Protein AF-0000000081537688 (afdb_homodimer)

Sequence (814 aa):
MLPAPGGQWLNTFVQSVRWGPGCLERALPEALRSLGLTNPKSLIITGNSLATKSGIIKRIEGQLQSQGLYAGTFSAIDQHASVASIQKAQAELERTGANVLVAVGGGSPIDAAKAISYWIHEAEGSSVKGSTDRRTFIPIIAVPTTLSLAETTQNAGFTRDGKKQGVSHPALVPRTIIYDAELTVDTPERLWLSSGMRSVDHAIESLYRPDPSPVLRNMWLGAIRDLFHFLPLSQKSPSDLAIRQRLQLACYTSLSPEARSGALGLSHSLGHALGATYAIPHGITSCLTLAASIRLTAQLSSTGPEQLEALSDALSYIPAPYNPAPVPLGVPVGGSTTTTDEERRQRGVRVGDAVQALIAELGLATTLSEYRVPKDDLKTIASHAVGKDGPESEKYKGVLALLEGIYMLPAPGGQWLNTFVQSVRWGPGCLERALPEALRSLGLTNPKSLIITGNSLATKSGIIKRIEGQLQSQGLYAGTFSAIDQHASVASIQKAQAELERTGANVLVAVGGGSPIDAAKAISYWIHEAEGSSVKGSTDRRTFIPIIAVPTTLSLAETTQNAGFTRDGKKQGVSHPALVPRTIIYDAELTVDTPERLWLSSGMRSVDHAIESLYRPDPSPVLRNMWLGAIRDLFHFLPLSQKSPSDLAIRQRLQLACYTSLSPEARSGALGLSHSLGHALGATYAIPHGITSCLTLAASIRLTAQLSSTGPEQLEALSDALSYIPAPYNPAPVPLGVPVGGSTTTTDEERRQRGVRVGDAVQALIAELGLATTLSEYRVPKDDLKTIASHAVGKDGPESEKYKGVLALLEGIY

pLDDT: mean 93.57, std 6.85, range [61.28, 98.94]

Secondary structure (DSSP, 8-state):
-PPPP-EEEE--S--EEEE-TTTHHHHHHHHHHTT--SS--EEEEE-HHHHHH-SHHHHHHHHHHHTT-EEEEE----TT-BHHHHHHHHHHHHHHT--EEEEEESHHHHHHHHHHHHHHHHHT-TTTTT---GGGS--EEEEESSSS-GGGSSEEEEEETTEEEEEE-GGGS-SEEEE-GGGGTTS-HHHHHHHHHHHHHHHHHHHHSSS--HHHHHHHHHHHHHHHHHHHHHHHSTT-HHHHHHHHHHHHHHT------S---HHHHHHHHHHHHHT--HHHHHHHHHHHHHHHHHH-TTS-HHHHHHHHHHGGGSPTTTSSS-----PPTTS-----HHHHHHHHHHHHHHHHHHHHHTT----TGGGT--GGGHHHHHHHHHTTS-TTSHHHHHHHHHHHHT-/-PPPP-EEEE--S--EEEE-TTTHHHHHHHHHHTT--SS--EEEEE-HHHHHH-SHHHHHHHHHHHTT-EEEEE----TT-BHHHHHHHHHHHHHHT--EEEEEESHHHHHHHHHHHHHHHHHT-TTTTT---GGGS--EEEEESSSS-GGGSSEEEEEETTEEEEEE-GGGS-SEEEE-GGGGTTS-HHHHHHHHHHHHHHHHHHHHSSS--HHHHHHHHHHHHHHHHHHHHHHHSTT-HHHHHHHHHHHHHHT------S---HHHHHHHHHHHHHT--HHHHHHHHHHHHHHHHHH-TTS-HHHHHHHHHHGGGSPTTTSSS-----PPTTS-----HHHHHHHHHHHHHHHHHHHHHTT----TGGGT--GGGHHHHHHHHHTTS-TTSHHHHHHHHHHHHT-

Radius of gyration: 26.66 Å; Cα contacts (8 Å, |Δi|>4): 1671; chains: 2; bounding box: 63×75×67 Å

Nearest PDB structures (foldseek):
  3hl0-assembly1_B  TM=8.905E-01  e=1.112E-22  Agrobacterium fabrum str. C58
  3w5s-assembly1_B  TM=8.927E-01  e=2.245E-22  Rhizobium sp. MTP-10005
  3jzd-assembly1_B  TM=8.882E-01  e=1.005E-21  Cupriavidus pinatubonensis JMP134
  6scg-assembly1_B  TM=8.251E-01  e=2.029E-21  Escherichia coli K-12
  3iv7-assembly1_B  TM=8.379E-01  e=7.532E-21  Corynebacterium glutamicum

Structure (mmCIF, N/CA/C/O backbone):
data_AF-0000000081537688-model_v1
#
loop_
_entity.id
_entity.type
_entity.pdbx_description
1 polymer 'Alcohol dehydrogenase iron-type/glycerol dehydrogenase GldA domain-containing protein'
#
loop_
_atom_site.group_PDB
_atom_site.id
_atom_site.type_symbol
_atom_site.label_atom_id
_atom_site.label_alt_id
_atom_site.label_comp_id
_atom_site.label_asym_id
_atom_site.label_entity_id
_atom_site.label_seq_id
_atom_site.pdbx_PDB_ins_code
_atom_site.Cartn_x
_atom_site.Cartn_y
_atom_site.Cartn_z
_atom_site.occupancy
_atom_site.B_iso_or_equiv
_atom_site.auth_seq_id
_atom_site.auth_comp_id
_atom_site.auth_asym_id
_atom_site.auth_atom_id
_atom_site.pdbx_PDB_model_num
ATOM 1 N N . MET A 1 1 ? -20.562 13.656 -10.133 1 80.94 1 MET A N 1
ATOM 2 C CA . MET A 1 1 ? -19.516 13.188 -9.227 1 80.94 1 MET A CA 1
ATOM 3 C C . MET A 1 1 ? -19.969 11.961 -8.453 1 80.94 1 MET A C 1
ATOM 5 O O . MET A 1 1 ? -21.156 11.844 -8.102 1 80.94 1 MET A O 1
ATOM 9 N N . LEU A 1 2 ? -19.094 11.086 -8.258 1 91.31 2 LEU A N 1
ATOM 10 C CA . LEU A 1 2 ? -19.406 9.891 -7.488 1 91.31 2 LEU A CA 1
ATOM 11 C C . LEU A 1 2 ? -19.656 10.234 -6.027 1 91.31 2 LEU A C 1
ATOM 13 O O . LEU A 1 2 ? -19.125 11.219 -5.516 1 91.31 2 LEU A O 1
ATOM 17 N N . PRO A 1 3 ? -20.547 9.469 -5.414 1 93.56 3 PRO A N 1
ATOM 18 C CA . PRO A 1 3 ? -20.719 9.648 -3.971 1 93.56 3 PRO A CA 1
ATOM 19 C C . PRO A 1 3 ? -19.406 9.461 -3.201 1 93.56 3 PRO A C 1
ATOM 21 O O . PRO A 1 3 ? -18.453 8.898 -3.732 1 93.56 3 PRO A O 1
ATOM 24 N N . ALA A 1 4 ? -19.406 9.953 -2.002 1 96.19 4 ALA A N 1
ATOM 25 C CA . ALA A 1 4 ? -18.234 9.781 -1.146 1 96.19 4 ALA A CA 1
ATOM 26 C C . ALA A 1 4 ? -17.922 8.305 -0.929 1 96.19 4 ALA A C 1
ATOM 28 O O . ALA A 1 4 ? -18.828 7.492 -0.72 1 96.19 4 ALA A O 1
ATOM 29 N N . PRO A 1 5 ? -16.672 7.973 -1.004 1 95.5 5 PRO A N 1
ATOM 30 C CA . PRO A 1 5 ? -16.344 6.574 -0.729 1 95.5 5 PRO A CA 1
ATOM 31 C C . PRO A 1 5 ? -16.5 6.207 0.746 1 95.5 5 PRO A C 1
ATOM 33 O O . PRO A 1 5 ? -16.266 7.043 1.622 1 95.5 5 PRO A O 1
ATOM 36 N N . GLY A 1 6 ? -16.984 5.016 1.061 1 95.5 6 GLY A N 1
ATOM 37 C CA . GLY A 1 6 ? -17.047 4.395 2.375 1 95.5 6 GLY A CA 1
ATOM 38 C C . GLY A 1 6 ? -16.453 3 2.406 1 95.5 6 GLY A C 1
ATOM 39 O O . GLY A 1 6 ? -16.422 2.309 1.385 1 95.5 6 GLY A O 1
ATOM 40 N N . GLY A 1 7 ? -15.836 2.684 3.465 1 94.75 7 GLY A N 1
ATOM 41 C CA . GLY A 1 7 ? -15.281 1.343 3.562 1 94.75 7 GLY A CA 1
ATOM 42 C C . GLY A 1 7 ? -14.195 1.221 4.613 1 94.75 7 GLY A C 1
ATOM 43 O O . GLY A 1 7 ? -14.188 1.965 5.598 1 94.75 7 GLY A O 1
ATOM 44 N N . GLN A 1 8 ? -13.422 0.158 4.473 1 95.19 8 GLN A N 1
ATOM 45 C CA . GLN A 1 8 ? -12.328 -0.079 5.41 1 95.19 8 GLN A CA 1
ATOM 46 C C . GLN A 1 8 ? -11.203 -0.872 4.758 1 95.19 8 GLN A C 1
ATOM 48 O O . GLN A 1 8 ? -11.414 -1.542 3.744 1 95.19 8 GLN A O 1
ATOM 53 N N . TRP A 1 9 ? -10.078 -0.669 5.176 1 94.44 9 TRP A N 1
ATOM 54 C CA . TRP A 1 9 ? -8.906 -1.492 4.918 1 94.44 9 TRP A CA 1
ATOM 55 C C . TRP A 1 9 ? -8.438 -2.195 6.188 1 94.44 9 TRP A C 1
ATOM 57 O O . TRP A 1 9 ? -8.336 -1.571 7.246 1 94.44 9 TRP A O 1
ATOM 67 N N . LEU A 1 10 ? -8.227 -3.492 6.145 1 93.56 10 LEU A N 1
ATOM 68 C CA . LEU A 1 10 ? -7.758 -4.285 7.273 1 93.56 10 LEU A CA 1
ATOM 69 C C . LEU A 1 10 ? -6.344 -4.801 7.027 1 93.56 10 LEU A C 1
ATOM 71 O O . LEU A 1 10 ? -6.051 -5.328 5.953 1 93.56 10 LEU A O 1
ATOM 75 N N . ASN A 1 11 ? -5.52 -4.629 7.988 1 93.12 11 ASN A N 1
ATOM 76 C CA . ASN A 1 11 ? -4.133 -5.07 7.883 1 93.12 11 ASN A CA 1
ATOM 77 C C . ASN A 1 11 ? -4.016 -6.586 8.031 1 93.12 11 ASN A C 1
ATOM 79 O O . ASN A 1 11 ? -4.941 -7.242 8.508 1 93.12 11 ASN A O 1
ATOM 83 N N . THR A 1 12 ? -2.889 -7.133 7.539 1 93 12 THR A N 1
ATOM 84 C CA . THR A 1 12 ? -2.545 -8.539 7.715 1 93 12 THR A CA 1
ATOM 85 C C . THR A 1 12 ? -1.448 -8.703 8.766 1 93 12 THR A C 1
ATOM 87 O O . THR A 1 12 ? -1.005 -7.719 9.367 1 93 12 THR A O 1
ATOM 90 N N . PHE A 1 13 ? -1.016 -9.977 8.953 1 91.81 13 PHE A N 1
ATOM 91 C CA . PHE A 1 13 ? -0.011 -10.258 9.977 1 91.81 13 PHE A CA 1
ATOM 92 C C . PHE A 1 13 ? 1.383 -10.312 9.359 1 91.81 13 PHE A C 1
ATOM 94 O O . PHE A 1 13 ? 2.334 -10.758 10.008 1 91.81 13 PHE A O 1
ATOM 101 N N . VAL A 1 14 ? 1.444 -9.891 8.062 1 94.94 14 VAL A N 1
ATOM 102 C CA . VAL A 1 14 ? 2.775 -9.781 7.473 1 94.94 14 VAL A CA 1
ATOM 103 C C . VAL A 1 14 ? 3.625 -8.812 8.297 1 94.94 14 VAL A C 1
ATOM 105 O O . VAL A 1 14 ? 3.154 -7.734 8.68 1 94.94 14 VAL A O 1
ATOM 108 N N . GLN A 1 15 ? 4.844 -9.227 8.562 1 94.06 15 GLN A N 1
ATOM 109 C CA . GLN A 1 15 ? 5.742 -8.391 9.352 1 94.06 15 GLN A CA 1
ATOM 110 C C . GLN A 1 15 ? 6.723 -7.641 8.461 1 94.06 15 GLN A C 1
ATOM 112 O O . GLN A 1 15 ? 7.066 -6.488 8.734 1 94.06 15 GLN A O 1
ATOM 117 N N . SER A 1 16 ? 7.137 -8.375 7.398 1 95.44 16 SER A N 1
ATOM 118 C CA . SER A 1 16 ? 8.117 -7.734 6.531 1 95.44 16 SER A CA 1
ATOM 119 C C . SER A 1 16 ? 8.102 -8.352 5.133 1 95.44 16 SER A C 1
ATOM 121 O O . SER A 1 16 ? 7.672 -9.492 4.957 1 95.44 16 SER A O 1
ATOM 123 N N . VAL A 1 17 ? 8.461 -7.582 4.172 1 96.88 17 VAL A N 1
ATOM 124 C CA . VAL A 1 17 ? 8.797 -7.992 2.811 1 96.88 17 VAL A CA 1
ATOM 125 C C . VAL A 1 17 ? 10.234 -7.586 2.484 1 96.88 17 VAL A C 1
ATOM 127 O O . VAL A 1 17 ? 10.609 -6.426 2.666 1 96.88 17 VAL A O 1
ATOM 130 N N . ARG A 1 18 ? 11.031 -8.57 2.047 1 97.56 18 ARG A N 1
ATOM 131 C CA . ARG A 1 18 ? 12.43 -8.336 1.718 1 97.56 18 ARG A CA 1
ATOM 132 C C . ARG A 1 18 ? 12.719 -8.711 0.268 1 97.56 18 ARG A C 1
ATOM 134 O O . ARG A 1 18 ? 12.125 -9.648 -0.268 1 97.56 18 ARG A O 1
ATOM 141 N N . TRP A 1 19 ? 13.648 -7.977 -0.333 1 98.06 19 TRP A N 1
ATOM 142 C CA . TRP A 1 19 ? 13.891 -8.273 -1.741 1 98.06 19 TRP A CA 1
ATOM 143 C C . TRP A 1 19 ? 15.328 -7.949 -2.127 1 98.06 19 TRP A C 1
ATOM 145 O O . TRP A 1 19 ? 15.984 -7.129 -1.479 1 98.06 19 TRP A O 1
ATOM 155 N N . GLY A 1 20 ? 15.789 -8.562 -3.164 1 98.12 20 GLY A N 1
ATOM 156 C CA . GLY A 1 20 ? 17.094 -8.367 -3.785 1 98.12 20 GLY A CA 1
ATOM 157 C C . GLY A 1 20 ? 17.734 -9.656 -4.254 1 98.12 20 GLY A C 1
ATOM 158 O O . GLY A 1 20 ? 17.609 -10.695 -3.59 1 98.12 20 GLY A O 1
ATOM 159 N N . PRO A 1 21 ? 18.406 -9.586 -5.422 1 97.31 21 PRO A N 1
ATOM 160 C CA . PRO A 1 21 ? 19.125 -10.805 -5.82 1 97.31 21 PRO A CA 1
ATOM 161 C C . PRO A 1 21 ? 20.141 -11.258 -4.777 1 97.31 21 PRO A C 1
ATOM 163 O O . PRO A 1 21 ? 20.984 -10.461 -4.348 1 97.31 21 PRO A O 1
ATOM 166 N N . GLY A 1 22 ? 19.969 -12.461 -4.324 1 94.62 22 GLY A N 1
ATOM 167 C CA . GLY A 1 22 ? 20.922 -13.031 -3.383 1 94.62 22 GLY A CA 1
ATOM 168 C C . GLY A 1 22 ? 20.625 -12.68 -1.939 1 94.62 22 GLY A C 1
ATOM 169 O O . GLY A 1 22 ? 21.359 -13.07 -1.029 1 94.62 22 GLY A O 1
ATOM 170 N N . CYS A 1 23 ? 19.484 -12.078 -1.703 1 96.56 23 CYS A N 1
ATOM 171 C CA . CYS A 1 23 ? 19.234 -11.555 -0.368 1 96.56 23 CYS A CA 1
ATOM 172 C C . CYS A 1 23 ? 18.797 -12.656 0.584 1 96.56 23 CYS A C 1
ATOM 174 O O . CYS A 1 23 ? 18.797 -12.477 1.803 1 96.56 23 CYS A O 1
ATOM 176 N N . LEU A 1 24 ? 18.453 -13.812 0.106 1 95.75 24 LEU A N 1
ATOM 177 C CA . LEU A 1 24 ? 17.891 -14.883 0.927 1 95.75 24 LEU A CA 1
ATOM 178 C C . LEU A 1 24 ? 18.859 -15.258 2.051 1 95.75 24 LEU A C 1
ATOM 180 O O . LEU A 1 24 ? 18.438 -15.477 3.188 1 95.75 24 LEU A O 1
ATOM 184 N N . GLU A 1 25 ? 20.109 -15.32 1.788 1 92.38 25 GLU A N 1
ATOM 185 C CA . GLU A 1 25 ? 21.125 -15.766 2.732 1 92.38 25 GLU A CA 1
ATOM 186 C C . GLU A 1 25 ? 21.125 -14.898 3.988 1 92.38 25 GLU A C 1
ATOM 188 O O . GLU A 1 25 ? 21.344 -15.398 5.094 1 92.38 25 GLU A O 1
ATOM 193 N N . ARG A 1 26 ? 20.875 -13.703 3.826 1 94.5 26 ARG A N 1
ATOM 194 C CA . ARG A 1 26 ? 20.875 -12.789 4.965 1 94.5 26 ARG A CA 1
ATOM 195 C C . ARG A 1 26 ? 19.453 -12.602 5.508 1 94.5 26 ARG A C 1
ATOM 197 O O . ARG A 1 26 ? 19.25 -12.586 6.723 1 94.5 26 ARG A O 1
ATOM 204 N N . ALA A 1 27 ? 18.531 -12.508 4.625 1 97 27 ALA A N 1
ATOM 205 C CA . ALA A 1 27 ? 17.172 -12.148 4.98 1 97 27 ALA A CA 1
ATOM 206 C C . ALA A 1 27 ? 16.484 -13.266 5.762 1 97 27 ALA A C 1
ATOM 208 O O . ALA A 1 27 ? 15.703 -13.008 6.676 1 97 27 ALA A O 1
ATOM 209 N N . LEU A 1 28 ? 16.781 -14.5 5.426 1 97.62 28 LEU A N 1
ATOM 210 C CA . LEU A 1 28 ? 16.047 -15.617 6.016 1 97.62 28 LEU A CA 1
ATOM 211 C C . LEU A 1 28 ? 16.406 -15.773 7.492 1 97.62 28 LEU A C 1
ATOM 213 O O . LEU A 1 28 ? 15.516 -15.789 8.352 1 97.62 28 LEU A O 1
ATOM 217 N N . PRO A 1 29 ? 17.719 -15.836 7.887 1 97 29 PRO A N 1
ATOM 218 C CA . PRO A 1 29 ? 18.031 -15.898 9.312 1 97 29 PRO A CA 1
ATOM 219 C C . PRO A 1 29 ? 17.484 -14.711 10.094 1 97 29 PRO A C 1
ATOM 221 O O . PRO A 1 29 ? 16.984 -14.875 11.219 1 97 29 PRO A O 1
ATOM 224 N N . GLU A 1 30 ? 17.547 -13.57 9.5 1 96.38 30 GLU A N 1
ATOM 225 C CA . GLU A 1 30 ? 17.031 -12.383 10.164 1 96.38 30 GLU A CA 1
ATOM 226 C C . GLU A 1 30 ? 15.523 -12.492 10.391 1 96.38 30 GLU A C 1
ATOM 228 O O . GLU A 1 30 ? 15.023 -12.133 11.453 1 96.38 30 GLU A O 1
ATOM 233 N N . ALA A 1 31 ? 14.812 -12.961 9.391 1 97.25 31 ALA A N 1
ATOM 234 C CA . ALA A 1 31 ? 13.367 -13.148 9.492 1 97.25 31 ALA A CA 1
ATOM 235 C C . ALA A 1 31 ? 13.023 -14.156 10.586 1 97.25 31 ALA A C 1
ATOM 237 O O . ALA A 1 31 ? 12.102 -13.93 11.383 1 97.25 31 ALA A O 1
ATOM 238 N N . LEU A 1 32 ? 13.789 -15.227 10.656 1 97.75 32 LEU A N 1
ATOM 239 C CA . LEU A 1 32 ? 13.562 -16.266 11.656 1 97.75 32 LEU A CA 1
ATOM 240 C C . LEU A 1 32 ? 13.742 -15.703 13.07 1 97.75 32 LEU A C 1
ATOM 242 O O . LEU A 1 32 ? 12.922 -15.969 13.953 1 97.75 32 LEU A O 1
ATOM 246 N N . ARG A 1 33 ? 14.664 -14.891 13.258 1 95.38 33 ARG A N 1
ATOM 247 C CA . ARG A 1 33 ? 14.969 -14.336 14.57 1 95.38 33 ARG A CA 1
ATOM 248 C C . ARG A 1 33 ? 13.938 -13.273 14.961 1 95.38 33 ARG A C 1
ATOM 250 O O . ARG A 1 33 ? 13.766 -12.977 16.156 1 95.38 33 ARG A O 1
ATOM 257 N N . SER A 1 34 ? 13.25 -12.75 14 1 92.56 34 SER A N 1
ATOM 258 C CA . SER A 1 34 ? 12.312 -11.664 14.25 1 92.56 34 SER A CA 1
ATOM 259 C C . SER A 1 34 ? 10.914 -12.203 14.547 1 92.56 34 SER A C 1
ATOM 261 O O . SER A 1 34 ? 9.992 -11.43 14.812 1 92.56 34 SER A O 1
ATOM 263 N N . LEU A 1 35 ? 10.719 -13.492 14.586 1 94.69 35 LEU A N 1
ATOM 264 C CA . LEU A 1 35 ? 9.398 -14.086 14.75 1 94.69 35 LEU A CA 1
ATOM 265 C C . LEU A 1 35 ? 8.969 -14.039 16.219 1 94.69 35 LEU A C 1
ATOM 267 O O . LEU A 1 35 ? 7.793 -14.258 16.516 1 94.69 35 LEU A O 1
ATOM 271 N N . GLY A 1 36 ? 9.867 -13.781 17.141 1 87.94 36 GLY A N 1
ATOM 272 C CA . GLY A 1 36 ? 9.547 -13.742 18.562 1 87.94 36 GLY A CA 1
ATOM 273 C C . GLY A 1 36 ? 9.531 -15.109 19.219 1 87.94 36 GLY A C 1
ATOM 274 O O . GLY A 1 36 ? 8.93 -15.297 20.266 1 87.94 36 GLY A O 1
ATOM 275 N N . LEU A 1 37 ? 10.133 -16.078 18.547 1 93.06 37 LEU A N 1
ATOM 276 C CA . LEU A 1 37 ? 10.242 -17.422 19.094 1 93.06 37 LEU A CA 1
ATOM 277 C C . LEU A 1 37 ? 11.555 -17.609 19.859 1 93.06 37 LEU A C 1
ATOM 279 O O . LEU A 1 37 ? 12.586 -17.047 19.453 1 93.06 37 LEU A O 1
ATOM 283 N N . THR A 1 38 ? 11.578 -18.281 20.922 1 91.38 38 THR A N 1
ATOM 284 C CA . THR A 1 38 ? 12.766 -18.516 21.734 1 91.38 38 THR A CA 1
ATOM 285 C C . THR A 1 38 ? 13.789 -19.359 20.984 1 91.38 38 THR A C 1
ATOM 287 O O . THR A 1 38 ? 14.984 -19.078 21.016 1 91.38 38 THR A O 1
ATOM 290 N N . ASN A 1 39 ? 13.414 -20.406 20.281 1 94.25 39 ASN A N 1
ATOM 291 C CA . ASN A 1 39 ? 14.281 -21.328 19.547 1 94.25 39 ASN A CA 1
ATOM 292 C C . ASN A 1 39 ? 13.68 -21.688 18.188 1 94.25 39 ASN A C 1
ATOM 294 O O . ASN A 1 39 ? 13.266 -22.828 17.984 1 94.25 39 ASN A O 1
ATOM 298 N N . PRO A 1 40 ? 13.805 -20.719 17.328 1 97.25 40 PRO A N 1
ATOM 299 C CA . PRO A 1 40 ? 13.227 -21.016 16.016 1 97.25 40 PRO A CA 1
ATOM 300 C C . PRO A 1 40 ? 13.977 -22.109 15.281 1 97.25 40 PRO A C 1
ATOM 302 O O . PRO A 1 40 ? 15.203 -22.062 15.164 1 97.25 40 PRO A O 1
ATOM 305 N N . LYS A 1 41 ? 13.289 -23.109 14.859 1 97.56 41 LYS A N 1
ATOM 306 C CA . LYS A 1 41 ? 13.758 -24.219 14.023 1 97.56 41 LYS A CA 1
ATOM 307 C C . LYS A 1 41 ? 12.883 -24.375 12.781 1 97.56 41 LYS A C 1
ATOM 309 O O . LYS A 1 41 ? 11.695 -24.688 12.883 1 97.56 41 LYS A O 1
ATOM 314 N N . SER A 1 42 ? 13.523 -24.266 11.633 1 98.38 42 SER A N 1
ATOM 315 C CA . SER A 1 42 ? 12.734 -24.156 10.406 1 98.38 42 SER A CA 1
ATOM 316 C C . SER A 1 42 ? 12.711 -25.484 9.656 1 98.38 42 SER A C 1
ATOM 318 O O . SER A 1 42 ? 13.727 -26.172 9.57 1 98.38 42 SER A O 1
ATOM 320 N N . LEU A 1 43 ? 11.578 -25.859 9.234 1 98.31 43 LEU A N 1
ATOM 321 C CA . LEU A 1 43 ? 11.43 -26.859 8.195 1 98.31 43 LEU A CA 1
ATOM 322 C C . LEU A 1 43 ? 11.25 -26.219 6.828 1 98.31 43 LEU A C 1
ATOM 324 O O . LEU A 1 43 ? 10.281 -25.484 6.605 1 98.31 43 LEU A O 1
ATOM 328 N N . ILE A 1 44 ? 12.172 -26.5 5.93 1 97.38 44 ILE A N 1
ATOM 329 C CA . ILE A 1 44 ? 12.055 -26.016 4.555 1 97.38 44 ILE A CA 1
ATOM 330 C C . ILE A 1 44 ? 11.125 -26.938 3.764 1 97.38 44 ILE A C 1
ATOM 332 O O . ILE A 1 44 ? 11.305 -28.156 3.758 1 97.38 44 ILE A O 1
ATOM 336 N N . ILE A 1 45 ? 10.125 -26.312 3.248 1 96.69 45 ILE A N 1
ATOM 337 C CA . ILE A 1 45 ? 9.188 -27.016 2.377 1 96.69 45 ILE A CA 1
ATOM 338 C C . ILE A 1 45 ? 9.352 -26.531 0.939 1 96.69 45 ILE A C 1
ATOM 340 O O . ILE A 1 45 ? 9.266 -25.344 0.669 1 96.69 45 ILE A O 1
ATOM 344 N N . THR A 1 46 ? 9.633 -27.484 -0.014 1 94.19 46 THR A N 1
ATOM 345 C CA . THR A 1 46 ? 9.867 -27.109 -1.405 1 94.19 46 THR A CA 1
ATOM 346 C C . THR A 1 46 ? 9.508 -28.266 -2.34 1 94.19 46 THR A C 1
ATOM 348 O O . THR A 1 46 ? 9.07 -29.328 -1.887 1 94.19 46 THR A O 1
ATOM 351 N N . GLY A 1 47 ? 9.531 -27.953 -3.609 1 87.94 47 GLY A N 1
ATOM 352 C CA . GLY A 1 47 ? 9.352 -29 -4.602 1 87.94 47 GLY A CA 1
ATOM 353 C C . GLY A 1 47 ? 10.648 -29.719 -4.969 1 87.94 47 GLY A C 1
ATOM 354 O O . GLY A 1 47 ? 11.734 -29.219 -4.656 1 87.94 47 GLY A O 1
ATOM 355 N N . ASN A 1 48 ? 10.492 -30.828 -5.668 1 83.06 48 ASN A N 1
ATOM 356 C CA . ASN A 1 48 ? 11.633 -31.656 -6.023 1 83.06 48 ASN A CA 1
ATOM 357 C C . ASN A 1 48 ? 12.57 -30.953 -6.996 1 83.06 48 ASN A C 1
ATOM 359 O O . ASN A 1 48 ? 13.789 -31.031 -6.859 1 83.06 48 ASN A O 1
ATOM 363 N N . SER A 1 49 ? 12.039 -30.266 -7.898 1 78.5 49 SER A N 1
ATOM 364 C CA . SER A 1 49 ? 12.844 -29.609 -8.93 1 78.5 49 SER A CA 1
ATOM 365 C C . SER A 1 49 ? 13.781 -28.578 -8.328 1 78.5 49 SER A C 1
ATOM 367 O O . SER A 1 49 ? 14.977 -28.547 -8.641 1 78.5 49 SER A O 1
ATOM 369 N N . LEU A 1 50 ? 13.305 -27.797 -7.465 1 80.81 50 LEU A N 1
ATOM 370 C CA . LEU A 1 50 ? 14.117 -26.75 -6.844 1 80.81 50 LEU A CA 1
ATOM 371 C C . LEU A 1 50 ? 15.195 -27.344 -5.953 1 80.81 50 LEU A C 1
ATOM 373 O O . LEU A 1 50 ? 16.312 -26.844 -5.898 1 80.81 50 LEU A O 1
ATOM 377 N N . ALA A 1 51 ? 14.883 -28.406 -5.32 1 80.38 51 ALA A N 1
ATOM 378 C CA . ALA A 1 51 ? 15.82 -29.062 -4.406 1 80.38 51 ALA A CA 1
ATOM 379 C C . ALA A 1 51 ? 16.969 -29.703 -5.168 1 80.38 51 ALA A C 1
ATOM 381 O O . ALA A 1 51 ? 18.094 -29.766 -4.672 1 80.38 51 ALA A O 1
ATOM 382 N N . THR A 1 52 ? 16.703 -30.109 -6.344 1 79.56 52 THR A N 1
ATOM 383 C CA . THR A 1 52 ? 17.719 -30.891 -7.059 1 79.56 52 THR A CA 1
ATOM 384 C C . THR A 1 52 ? 18.422 -30.031 -8.102 1 79.56 52 THR A C 1
ATOM 386 O O . THR A 1 52 ? 19.578 -30.297 -8.445 1 79.56 52 THR A O 1
ATOM 389 N N . LYS A 1 53 ? 17.75 -29.062 -8.578 1 71.06 53 LYS A N 1
ATOM 390 C CA . LYS A 1 53 ? 18.312 -28.297 -9.695 1 71.06 53 LYS A CA 1
ATOM 391 C C . LYS A 1 53 ? 19.078 -27.062 -9.203 1 71.06 53 LYS A C 1
ATOM 393 O O . LYS A 1 53 ? 19.938 -26.547 -9.914 1 71.06 53 LYS A O 1
ATOM 398 N N . SER A 1 54 ? 18.656 -26.672 -8.062 1 68.5 54 SER A N 1
ATOM 399 C CA . SER A 1 54 ? 19.266 -25.438 -7.59 1 68.5 54 SER A CA 1
ATOM 400 C C . SER A 1 54 ? 20.172 -25.703 -6.387 1 68.5 54 SER A C 1
ATOM 402 O O . SER A 1 54 ? 19.875 -26.562 -5.562 1 68.5 54 SER A O 1
ATOM 404 N N . GLY A 1 55 ? 21.5 -25.391 -6.504 1 79.75 55 GLY A N 1
ATOM 405 C CA . GLY A 1 55 ? 22.375 -25.453 -5.355 1 79.75 55 GLY A CA 1
ATOM 406 C C . GLY A 1 55 ? 21.984 -24.516 -4.238 1 79.75 55 GLY A C 1
ATOM 407 O O . GLY A 1 55 ? 22.578 -24.547 -3.152 1 79.75 55 GLY A O 1
ATOM 408 N N . ILE A 1 56 ? 20.812 -23.906 -4.473 1 80.56 56 ILE A N 1
ATOM 409 C CA . ILE A 1 56 ? 20.469 -22.828 -3.551 1 80.56 56 ILE A CA 1
ATOM 410 C C . ILE A 1 56 ? 19.875 -23.422 -2.271 1 80.56 56 ILE A C 1
ATOM 412 O O . ILE A 1 56 ? 20.141 -22.922 -1.174 1 80.56 56 ILE A O 1
ATOM 416 N N . ILE A 1 57 ? 19.031 -24.484 -2.342 1 87.81 57 ILE A N 1
ATOM 417 C CA . ILE A 1 57 ? 18.438 -25.094 -1.158 1 87.81 57 ILE A CA 1
ATOM 418 C C . ILE A 1 57 ? 19.531 -25.625 -0.239 1 87.81 57 ILE A C 1
ATOM 420 O O . ILE A 1 57 ? 19.484 -25.406 0.975 1 87.81 57 ILE A O 1
ATOM 424 N N . LYS A 1 58 ? 20.516 -26.188 -0.873 1 88.56 58 LYS A N 1
ATOM 425 C CA . LYS A 1 58 ? 21.625 -26.719 -0.091 1 88.56 58 LYS A CA 1
ATOM 426 C C . LYS A 1 58 ? 22.391 -25.609 0.608 1 88.56 58 LYS A C 1
ATOM 428 O O . LYS A 1 58 ? 22.812 -25.75 1.758 1 88.56 58 LYS A O 1
ATOM 433 N N . ARG A 1 59 ? 22.531 -24.609 -0.105 1 87.12 59 ARG A N 1
ATOM 434 C CA . ARG A 1 59 ? 23.219 -23.469 0.466 1 87.12 59 ARG A CA 1
ATOM 435 C C . ARG A 1 59 ? 22.453 -22.891 1.649 1 87.12 59 ARG A C 1
ATOM 437 O O . ARG A 1 59 ? 23.031 -22.562 2.682 1 87.12 59 ARG A O 1
ATOM 444 N N . ILE A 1 60 ? 21.219 -22.828 1.551 1 89.25 60 ILE A N 1
ATOM 445 C CA . ILE A 1 60 ? 20.344 -22.297 2.6 1 89.25 60 ILE A CA 1
ATOM 446 C C . ILE A 1 60 ? 20.359 -23.234 3.803 1 89.25 60 ILE A C 1
ATOM 448 O O . ILE A 1 60 ? 20.422 -22.781 4.949 1 89.25 60 ILE A O 1
ATOM 452 N N . GLU A 1 61 ? 20.344 -24.5 3.486 1 93.31 61 GLU A N 1
ATOM 453 C CA . GLU A 1 61 ? 20.422 -25.5 4.547 1 93.31 61 GLU A CA 1
ATOM 454 C C . GLU A 1 61 ? 21.688 -25.312 5.379 1 93.31 61 GLU A C 1
ATOM 456 O O . GLU A 1 61 ? 21.625 -25.297 6.609 1 93.31 61 GLU A O 1
ATOM 461 N N . GLY A 1 62 ? 22.75 -25.203 4.652 1 92.81 62 GLY A N 1
ATOM 462 C CA . GLY A 1 62 ? 24.031 -25.062 5.328 1 92.81 62 GLY A CA 1
ATOM 463 C C . GLY A 1 62 ? 24.109 -23.812 6.195 1 92.81 62 GLY A C 1
ATOM 464 O O . GLY A 1 62 ? 24.578 -23.875 7.332 1 92.81 62 GLY A O 1
ATOM 465 N N . GLN A 1 63 ? 23.625 -22.797 5.715 1 91.81 63 GLN A N 1
ATOM 466 C CA . GLN A 1 63 ? 23.625 -21.516 6.43 1 91.81 63 GLN A CA 1
ATOM 467 C C . GLN A 1 63 ? 22.75 -21.578 7.672 1 91.81 63 GLN A C 1
ATOM 469 O O . GLN A 1 63 ? 23.156 -21.125 8.75 1 91.81 63 GLN A O 1
ATOM 474 N N . LEU A 1 64 ? 21.578 -22.109 7.543 1 96.25 64 LEU A N 1
ATOM 475 C CA . LEU A 1 64 ? 20.656 -22.219 8.664 1 96.25 64 LEU A CA 1
ATOM 476 C C . LEU A 1 64 ? 21.188 -23.188 9.719 1 96.25 64 LEU A C 1
ATOM 478 O O . LEU A 1 64 ? 21.031 -22.953 10.922 1 96.25 64 LEU A O 1
ATOM 482 N N . GLN A 1 65 ? 21.812 -24.219 9.203 1 96 65 GLN A N 1
ATOM 483 C CA . GLN A 1 65 ? 22.391 -25.203 10.109 1 96 65 GLN A CA 1
ATOM 484 C C . GLN A 1 65 ? 23.484 -24.578 10.984 1 96 65 GLN A C 1
ATOM 486 O O . GLN A 1 65 ? 23.516 -24.797 12.195 1 96 65 GLN A O 1
ATOM 491 N N . SER A 1 66 ? 24.281 -23.812 10.414 1 95.62 66 SER A N 1
ATOM 492 C CA . SER A 1 66 ? 25.406 -23.188 11.125 1 95.62 66 SER A CA 1
ATOM 493 C C . SER A 1 66 ? 24.906 -22.188 12.172 1 95.62 66 SER A C 1
ATOM 495 O O . SER A 1 66 ? 25.625 -21.875 13.125 1 95.62 66 SER A O 1
ATOM 497 N N . GLN A 1 67 ? 23.719 -21.797 12.055 1 95.94 67 GLN A N 1
ATOM 498 C CA . GLN A 1 67 ? 23.188 -20.797 12.969 1 95.94 67 GLN A CA 1
ATOM 499 C C . GLN A 1 67 ? 22.172 -21.406 13.93 1 95.94 67 GLN A C 1
ATOM 501 O O . GLN A 1 67 ? 21.531 -20.688 14.695 1 95.94 67 GLN A O 1
ATOM 506 N N . GLY A 1 68 ? 21.969 -22.688 13.797 1 96.75 68 GLY A N 1
ATOM 507 C CA . GLY A 1 68 ? 21.047 -23.391 14.695 1 96.75 68 GLY A CA 1
ATOM 508 C C . GLY A 1 68 ? 19.594 -23.141 14.367 1 96.75 68 GLY A C 1
ATOM 509 O O . GLY A 1 68 ? 18.734 -23.234 15.242 1 96.75 68 GLY A O 1
ATOM 510 N N . LEU A 1 69 ? 19.266 -22.812 13.117 1 98.12 69 LEU A N 1
ATOM 511 C CA . LEU A 1 69 ? 17.922 -22.422 12.711 1 98.12 69 LEU A CA 1
ATOM 512 C C . LEU A 1 69 ? 17.297 -23.469 11.797 1 98.12 69 LEU A C 1
ATOM 514 O O . LEU A 1 69 ? 16.203 -23.266 11.266 1 98.12 69 LEU A O 1
ATOM 518 N N . TYR A 1 70 ? 18.047 -24.625 11.625 1 97.62 70 TYR A N 1
ATOM 519 C CA . TYR A 1 70 ? 17.656 -25.656 10.664 1 97.62 70 TYR A CA 1
ATOM 520 C C . TYR A 1 70 ? 17.125 -26.891 11.367 1 97.62 70 TYR A C 1
ATOM 522 O O . TYR A 1 70 ? 17.75 -27.391 12.312 1 97.62 70 TYR A O 1
ATOM 530 N N . ALA A 1 71 ? 15.969 -27.344 10.875 1 97.69 71 ALA A N 1
ATOM 531 C CA . ALA A 1 71 ? 15.43 -28.594 11.414 1 97.69 71 ALA A CA 1
ATOM 532 C C . ALA A 1 71 ? 15.391 -29.672 10.336 1 97.69 71 ALA A C 1
ATOM 534 O O . ALA A 1 71 ? 15.516 -30.859 10.641 1 97.69 71 ALA A O 1
ATOM 535 N N . GLY A 1 72 ? 15.141 -29.312 9.109 1 96.81 72 GLY A N 1
ATOM 536 C CA . GLY A 1 72 ? 15.047 -30.281 8.023 1 96.81 72 GLY A CA 1
ATOM 537 C C . GLY A 1 72 ? 14.508 -29.688 6.738 1 96.81 72 GLY A C 1
ATOM 538 O O . GLY A 1 72 ? 14.242 -28.484 6.672 1 96.81 72 GLY A O 1
ATOM 539 N N . THR A 1 73 ? 14.531 -30.516 5.719 1 96.19 73 THR A N 1
ATOM 540 C CA . THR A 1 73 ? 13.977 -30.141 4.422 1 96.19 73 THR A CA 1
ATOM 541 C C . THR A 1 73 ? 13.062 -31.25 3.889 1 96.19 73 THR A C 1
ATOM 543 O O . THR A 1 73 ? 13.414 -32.438 3.918 1 96.19 73 THR A O 1
ATOM 546 N N . PHE A 1 74 ? 11.859 -30.812 3.562 1 96.62 74 PHE A N 1
ATOM 547 C CA . PHE A 1 74 ? 10.938 -31.672 2.834 1 96.62 74 PHE A CA 1
ATOM 548 C C . PHE A 1 74 ? 10.789 -31.219 1.39 1 96.62 74 PHE A C 1
ATOM 550 O O . PHE A 1 74 ? 10.25 -30.141 1.13 1 96.62 74 PHE A O 1
ATOM 557 N N . SER A 1 75 ? 11.141 -32 0.405 1 93.88 75 SER A N 1
ATOM 558 C CA . SER A 1 75 ? 11.234 -31.562 -0.981 1 93.88 75 SER A CA 1
ATOM 559 C C . SER A 1 75 ? 10.305 -32.375 -1.888 1 93.88 75 SER A C 1
ATOM 561 O O . SER A 1 75 ? 10.578 -32.531 -3.08 1 93.88 75 SER A O 1
ATOM 563 N N . ALA A 1 76 ? 9.227 -32.812 -1.355 1 91.81 76 ALA A N 1
ATOM 564 C CA . ALA A 1 76 ? 8.398 -33.75 -2.139 1 91.81 76 ALA A CA 1
ATOM 565 C C . ALA A 1 76 ? 6.973 -33.219 -2.264 1 91.81 76 ALA A C 1
ATOM 567 O O . ALA A 1 76 ? 6.023 -34 -2.389 1 91.81 76 ALA A O 1
ATOM 568 N N . ILE A 1 77 ? 6.84 -31.953 -2.062 1 89.88 77 ILE A N 1
ATOM 569 C CA . ILE A 1 77 ? 5.52 -31.391 -2.332 1 89.88 77 ILE A CA 1
ATOM 570 C C . ILE A 1 77 ? 5.211 -31.484 -3.824 1 89.88 77 ILE A C 1
ATOM 572 O O . ILE A 1 77 ? 6 -31.031 -4.66 1 89.88 77 ILE A O 1
ATOM 576 N N . ASP A 1 78 ? 4.168 -32.125 -4.16 1 83.56 78 ASP A N 1
ATOM 577 C CA . ASP A 1 78 ? 3.826 -32.312 -5.566 1 83.56 78 ASP A CA 1
ATOM 578 C C . ASP A 1 78 ? 3.059 -31.109 -6.117 1 83.56 78 ASP A C 1
ATOM 580 O O . ASP A 1 78 ? 2.682 -30.203 -5.363 1 83.56 78 ASP A O 1
ATOM 584 N N . GLN A 1 79 ? 2.832 -31.266 -7.434 1 75.44 79 GLN A N 1
ATOM 585 C CA . GLN A 1 79 ? 2.062 -30.219 -8.094 1 75.44 79 GLN A CA 1
ATOM 586 C C . GLN A 1 79 ? 0.63 -30.172 -7.566 1 75.44 79 GLN A C 1
ATOM 588 O O . GLN A 1 79 ? 0.024 -31.219 -7.316 1 75.44 79 GLN A O 1
ATOM 593 N N . HIS A 1 80 ? 0.049 -29.156 -7.195 1 75.5 80 HIS A N 1
ATOM 594 C CA . HIS A 1 80 ? -1.311 -28.891 -6.738 1 75.5 80 HIS A CA 1
ATOM 595 C C . HIS A 1 80 ? -1.469 -29.203 -5.258 1 75.5 80 HIS A C 1
ATOM 597 O O . HIS A 1 80 ? -2.578 -29.156 -4.723 1 75.5 80 HIS A O 1
ATOM 603 N N . ALA A 1 81 ? -0.33 -29.672 -4.594 1 83.06 81 ALA A N 1
ATOM 604 C CA . ALA A 1 81 ? -0.312 -29.844 -3.141 1 83.06 81 ALA A CA 1
ATOM 605 C C . ALA A 1 81 ? -1.352 -30.859 -2.697 1 83.06 81 ALA A C 1
ATOM 607 O O . ALA A 1 81 ? -2.307 -30.516 -1.996 1 83.06 81 ALA A O 1
ATOM 608 N N . SER A 1 82 ? -1.104 -32.156 -2.93 1 88.12 82 SER A N 1
ATOM 609 C CA . SER A 1 82 ? -2.023 -33.188 -2.496 1 88.12 82 SER A CA 1
ATOM 610 C C . SER A 1 82 ? -2.008 -33.344 -0.979 1 88.12 82 SER A C 1
ATOM 612 O O . SER A 1 82 ? -0.976 -33.125 -0.339 1 88.12 82 SER A O 1
ATOM 614 N N . VAL A 1 83 ? -3.16 -33.75 -0.485 1 92.56 83 VAL A N 1
ATOM 615 C CA . VAL A 1 83 ? -3.275 -33.938 0.955 1 92.56 83 VAL A CA 1
ATOM 616 C C . VAL A 1 83 ? -2.227 -34.938 1.42 1 92.56 83 VAL A C 1
ATOM 618 O O . VAL A 1 83 ? -1.646 -34.812 2.498 1 92.56 83 VAL A O 1
ATOM 621 N N . ALA A 1 84 ? -1.971 -35.906 0.615 1 91.56 84 ALA A N 1
ATOM 622 C CA . ALA A 1 84 ? -0.993 -36.906 0.961 1 91.56 84 ALA A CA 1
ATOM 623 C C . ALA A 1 84 ? 0.4 -36.312 1.125 1 91.56 84 ALA A C 1
ATOM 625 O O . ALA A 1 84 ? 1.099 -36.625 2.098 1 91.56 84 ALA A O 1
ATOM 626 N N . SER A 1 85 ? 0.794 -35.531 0.204 1 91.56 85 SER A N 1
ATOM 627 C CA . SER A 1 85 ? 2.111 -34.906 0.288 1 91.56 85 SER A CA 1
ATOM 628 C C . SER A 1 85 ? 2.186 -33.938 1.459 1 91.56 85 SER A C 1
ATOM 630 O O . SER A 1 85 ? 3.223 -33.844 2.117 1 91.56 85 SER A O 1
ATOM 632 N N . ILE A 1 86 ? 1.142 -33.25 1.757 1 95.12 86 ILE A N 1
ATOM 633 C CA . ILE A 1 86 ? 1.091 -32.281 2.852 1 95.12 86 ILE A CA 1
ATOM 634 C C . ILE A 1 86 ? 1.195 -33.031 4.188 1 95.12 86 ILE A C 1
ATOM 636 O O . ILE A 1 86 ? 1.903 -32.562 5.094 1 95.12 86 ILE A O 1
ATOM 640 N N . GLN A 1 87 ? 0.546 -34.125 4.266 1 95.25 87 GLN A N 1
ATOM 641 C CA . GLN A 1 87 ? 0.589 -34.906 5.492 1 95.25 87 GLN A CA 1
ATOM 642 C C . GLN A 1 87 ? 1.993 -35.469 5.75 1 95.25 87 GLN A C 1
ATOM 644 O O . GLN A 1 87 ? 2.434 -35.531 6.898 1 95.25 87 GLN A O 1
ATOM 649 N N . LYS A 1 88 ? 2.629 -35.812 4.691 1 96 88 LYS A N 1
ATOM 650 C CA . LYS A 1 88 ? 4.016 -36.25 4.832 1 96 88 LYS A CA 1
ATOM 651 C C . LYS A 1 88 ? 4.898 -35.125 5.344 1 96 88 LYS A C 1
ATOM 653 O O . LYS A 1 88 ? 5.777 -35.344 6.176 1 96 88 LYS A O 1
ATOM 658 N N . ALA A 1 89 ? 4.691 -33.969 4.82 1 96.12 89 ALA A N 1
ATOM 659 C CA . ALA A 1 89 ? 5.434 -32.812 5.277 1 96.12 89 ALA A CA 1
ATOM 660 C C . ALA A 1 89 ? 5.125 -32.5 6.738 1 96.12 89 ALA A C 1
ATOM 662 O O . ALA A 1 89 ? 6.023 -32.125 7.504 1 96.12 89 ALA A O 1
ATOM 663 N N . GLN A 1 90 ? 3.881 -32.625 7.113 1 96.75 90 GLN A N 1
ATOM 664 C CA . GLN A 1 90 ? 3.48 -32.406 8.5 1 96.75 90 GLN A CA 1
ATOM 665 C C . GLN A 1 90 ? 4.164 -33.406 9.43 1 96.75 90 GLN A C 1
ATOM 667 O O . GLN A 1 90 ? 4.602 -33.062 10.523 1 96.75 90 GLN A O 1
ATOM 672 N N . ALA A 1 91 ? 4.188 -34.625 8.992 1 96.94 91 ALA A N 1
ATOM 673 C CA . ALA A 1 91 ? 4.871 -35.656 9.766 1 96.94 91 ALA A CA 1
ATOM 674 C C . ALA A 1 91 ? 6.344 -35.312 9.961 1 96.94 91 ALA A C 1
ATOM 676 O O . ALA A 1 91 ? 6.906 -35.562 11.031 1 96.94 91 ALA A O 1
ATOM 677 N N . GLU A 1 92 ? 6.953 -34.844 8.906 1 97.19 92 GLU A N 1
ATOM 678 C CA . GLU A 1 92 ? 8.352 -34.406 9 1 97.19 92 GLU A CA 1
ATOM 679 C C . GLU A 1 92 ? 8.523 -33.281 10 1 97.19 92 GLU A C 1
ATOM 681 O O . GLU A 1 92 ? 9.523 -33.219 10.719 1 97.19 92 GLU A O 1
ATOM 686 N N . LEU A 1 93 ? 7.625 -32.344 9.992 1 97.31 93 LEU A N 1
ATOM 687 C CA . LEU A 1 93 ? 7.645 -31.266 10.953 1 97.31 93 LEU A CA 1
ATOM 688 C C . LEU A 1 93 ? 7.641 -31.797 12.383 1 97.31 93 LEU A C 1
ATOM 690 O O . LEU A 1 93 ? 8.414 -31.328 13.227 1 97.31 93 LEU A O 1
ATOM 694 N N . GLU A 1 94 ? 6.816 -32.75 12.625 1 95.81 94 GLU A N 1
ATOM 695 C CA . GLU A 1 94 ? 6.723 -33.375 13.945 1 95.81 94 GLU A CA 1
ATOM 696 C C . GLU A 1 94 ? 8 -34.125 14.297 1 95.81 94 GLU A C 1
ATOM 698 O O . GLU A 1 94 ? 8.508 -34 15.414 1 95.81 94 GLU A O 1
ATOM 703 N N . ARG A 1 95 ? 8.453 -34.812 13.406 1 97.19 95 ARG A N 1
ATOM 704 C CA . ARG A 1 95 ? 9.641 -35.656 13.602 1 97.19 95 ARG A CA 1
ATOM 705 C C . ARG A 1 95 ? 10.852 -34.781 13.945 1 97.19 95 ARG A C 1
ATOM 707 O O . ARG A 1 95 ? 11.656 -35.156 14.805 1 97.19 95 ARG A O 1
ATOM 714 N N . THR A 1 96 ? 11.008 -33.688 13.32 1 97.31 96 THR A N 1
ATOM 715 C CA . THR A 1 96 ? 12.195 -32.844 13.438 1 97.31 96 THR A CA 1
ATOM 716 C C . THR A 1 96 ? 12.047 -31.859 14.602 1 97.31 96 THR A C 1
ATOM 718 O O . THR A 1 96 ? 13.031 -31.266 15.047 1 97.31 96 THR A O 1
ATOM 721 N N . GLY A 1 97 ? 10.82 -31.594 15.016 1 96.31 97 GLY A N 1
ATOM 722 C CA . GLY A 1 97 ? 10.57 -30.625 16.062 1 96.31 97 GLY A CA 1
ATOM 723 C C . GLY A 1 97 ? 10.609 -29.188 15.562 1 96.31 97 GLY A C 1
ATOM 724 O O . GLY A 1 97 ? 10.789 -28.25 16.344 1 96.31 97 GLY A O 1
ATOM 725 N N . ALA A 1 98 ? 10.461 -29.016 14.305 1 98 98 ALA A N 1
ATOM 726 C CA . ALA A 1 98 ? 10.422 -27.672 13.719 1 98 98 ALA A CA 1
ATOM 727 C C . ALA A 1 98 ? 9.211 -26.891 14.234 1 98 98 ALA A C 1
ATOM 729 O O . ALA A 1 98 ? 8.172 -27.469 14.539 1 98 98 ALA A O 1
ATOM 730 N N . ASN A 1 99 ? 9.43 -25.562 14.352 1 97.94 99 ASN A N 1
ATOM 731 C CA . ASN A 1 99 ? 8.328 -24.719 14.805 1 97.94 99 ASN A CA 1
ATOM 732 C C . ASN A 1 99 ? 8.141 -23.516 13.883 1 97.94 99 ASN A C 1
ATOM 734 O O . ASN A 1 99 ? 7.449 -22.562 14.234 1 97.94 99 ASN A O 1
ATOM 738 N N . VAL A 1 100 ? 8.781 -23.484 12.742 1 98.5 100 VAL A N 1
ATOM 739 C CA . VAL A 1 100 ? 8.602 -22.516 11.672 1 98.5 100 VAL A CA 1
ATOM 740 C C . VAL A 1 100 ? 8.586 -23.234 10.32 1 98.5 100 VAL A C 1
ATOM 742 O O . VAL A 1 100 ? 9.375 -24.156 10.094 1 98.5 100 VAL A O 1
ATOM 745 N N . LEU A 1 101 ? 7.703 -22.844 9.453 1 98.56 101 LEU A N 1
ATOM 746 C CA . LEU A 1 101 ? 7.68 -23.359 8.086 1 98.56 101 LEU A CA 1
ATOM 747 C C . LEU A 1 101 ? 8.273 -22.344 7.117 1 98.56 101 LEU A C 1
ATOM 749 O O . LEU A 1 101 ? 7.863 -21.188 7.105 1 98.56 101 LEU A O 1
ATOM 753 N N . VAL A 1 102 ? 9.266 -22.75 6.348 1 98.25 102 VAL A N 1
ATOM 754 C CA . VAL A 1 102 ? 9.836 -21.938 5.277 1 98.25 102 VAL A CA 1
ATOM 755 C C . VAL A 1 102 ? 9.469 -22.531 3.922 1 98.25 102 VAL A C 1
ATOM 757 O O . VAL A 1 102 ? 10.016 -23.562 3.523 1 98.25 102 VAL A O 1
ATOM 760 N N . ALA A 1 103 ? 8.57 -21.906 3.268 1 97.38 103 ALA A N 1
ATOM 761 C CA . ALA A 1 103 ? 8.094 -22.406 1.98 1 97.38 103 ALA A CA 1
ATOM 762 C C . ALA A 1 103 ? 8.852 -21.75 0.825 1 97.38 103 ALA A C 1
ATOM 764 O O . ALA A 1 103 ? 8.766 -20.547 0.613 1 97.38 103 ALA A O 1
ATOM 765 N N . VAL A 1 104 ? 9.547 -22.547 0.064 1 95.56 104 VAL A N 1
ATOM 766 C CA . VAL A 1 104 ? 10.336 -22.062 -1.074 1 95.56 104 VAL A CA 1
ATOM 767 C C . VAL A 1 104 ? 9.766 -22.656 -2.367 1 95.56 104 VAL A C 1
ATOM 769 O O . VAL A 1 104 ? 9.734 -23.875 -2.545 1 95.56 104 VAL A O 1
ATOM 772 N N . GLY A 1 105 ? 9.312 -21.859 -3.201 1 93.19 105 GLY A N 1
ATOM 773 C CA . GLY A 1 105 ? 8.75 -22.328 -4.453 1 93.19 105 GLY A CA 1
ATOM 774 C C . GLY A 1 105 ? 7.527 -21.531 -4.891 1 93.19 105 GLY A C 1
ATOM 775 O O . GLY A 1 105 ? 7.402 -20.344 -4.578 1 93.19 105 GLY A O 1
ATOM 776 N N . GLY A 1 106 ? 6.734 -22.172 -5.691 1 90.88 106 GLY A N 1
ATOM 777 C CA . GLY A 1 106 ? 5.512 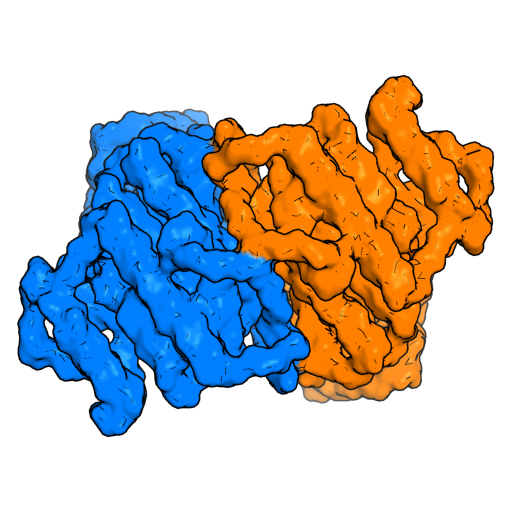-21.531 -6.148 1 90.88 106 GLY A CA 1
ATOM 778 C C . GLY A 1 106 ? 4.352 -21.703 -5.184 1 90.88 106 GLY A C 1
ATOM 779 O O . GLY A 1 106 ? 4.551 -21.734 -3.967 1 90.88 106 GLY A O 1
ATOM 780 N N . GLY A 1 107 ? 3.193 -21.75 -5.688 1 91.12 107 GLY A N 1
ATOM 781 C CA . GLY A 1 107 ? 1.977 -21.828 -4.895 1 91.12 107 GLY A CA 1
ATOM 782 C C . GLY A 1 107 ? 1.867 -23.125 -4.109 1 91.12 107 GLY A C 1
ATOM 783 O O . GLY A 1 107 ? 1.376 -23.141 -2.979 1 91.12 107 GLY A O 1
ATOM 784 N N . SER A 1 108 ? 2.354 -24.203 -4.648 1 91.56 108 SER A N 1
ATOM 785 C CA . SER A 1 108 ? 2.146 -25.516 -4.031 1 91.56 108 SER A CA 1
ATOM 786 C C . SER A 1 108 ? 2.844 -25.609 -2.68 1 91.56 108 SER A C 1
ATOM 788 O O . SER A 1 108 ? 2.211 -25.922 -1.669 1 91.56 108 SER A O 1
ATOM 790 N N . PRO A 1 109 ? 4.148 -25.312 -2.621 1 94.81 109 PRO A N 1
ATOM 791 C CA . PRO A 1 109 ? 4.781 -25.359 -1.303 1 94.81 109 PRO A CA 1
ATOM 792 C C . PRO A 1 109 ? 4.207 -24.344 -0.329 1 94.81 109 PRO A C 1
ATOM 794 O O . PRO A 1 109 ? 4.078 -24.625 0.866 1 94.81 109 PRO A O 1
ATOM 797 N N . ILE A 1 110 ? 3.822 -23.188 -0.779 1 96.56 110 ILE A N 1
ATOM 798 C CA . ILE A 1 110 ? 3.295 -22.125 0.078 1 96.56 110 ILE A CA 1
ATOM 799 C C . ILE A 1 110 ? 1.92 -22.531 0.606 1 96.56 110 ILE A C 1
ATOM 801 O O . ILE A 1 110 ? 1.647 -22.406 1.802 1 96.56 110 ILE A O 1
ATOM 805 N N . ASP A 1 111 ? 1.106 -23.062 -0.253 1 95.62 111 ASP A N 1
ATOM 806 C CA . ASP A 1 111 ? -0.209 -23.531 0.168 1 95.62 111 ASP A CA 1
ATOM 807 C C . ASP A 1 111 ? -0.087 -24.719 1.126 1 95.62 111 ASP A C 1
ATOM 809 O O . ASP A 1 111 ? -0.864 -24.828 2.076 1 95.62 111 ASP A O 1
ATOM 813 N N . ALA A 1 112 ? 0.865 -25.562 0.837 1 96.5 112 ALA A N 1
ATOM 814 C CA . ALA A 1 112 ? 1.103 -26.703 1.732 1 96.5 112 ALA A CA 1
ATOM 815 C C . ALA A 1 112 ? 1.474 -26.219 3.133 1 96.5 112 ALA A C 1
ATOM 817 O O . ALA A 1 112 ? 0.951 -26.719 4.129 1 96.5 112 ALA A O 1
ATOM 818 N N . ALA A 1 113 ? 2.338 -25.25 3.201 1 98 113 ALA A N 1
ATOM 819 C CA . ALA A 1 113 ? 2.74 -24.688 4.488 1 98 113 ALA A CA 1
ATOM 820 C C . ALA A 1 113 ? 1.542 -24.109 5.234 1 98 113 ALA A C 1
ATOM 822 O O . ALA A 1 113 ? 1.384 -24.328 6.438 1 98 113 ALA A O 1
ATOM 823 N N . LYS A 1 114 ? 0.715 -23.422 4.531 1 97.06 114 LYS A N 1
ATOM 824 C CA . LYS A 1 114 ? -0.479 -22.844 5.133 1 97.06 114 LYS A CA 1
ATOM 825 C C . LYS A 1 114 ? -1.429 -23.922 5.637 1 97.06 114 LYS A C 1
ATOM 827 O O . LYS A 1 114 ? -1.986 -23.797 6.73 1 97.06 114 LYS A O 1
ATOM 832 N N . ALA A 1 115 ? -1.592 -24.938 4.871 1 96.81 115 ALA A N 1
ATOM 833 C CA . ALA A 1 115 ? -2.461 -26.047 5.262 1 96.81 115 ALA A CA 1
ATOM 834 C C . ALA A 1 115 ? -1.951 -26.719 6.535 1 96.81 115 ALA A C 1
ATOM 836 O O . ALA A 1 115 ? -2.725 -26.984 7.457 1 96.81 115 ALA A O 1
ATOM 837 N N . ILE A 1 116 ? -0.692 -26.953 6.57 1 97.31 116 ILE A N 1
ATOM 838 C CA . ILE A 1 116 ? -0.077 -27.578 7.734 1 97.31 116 ILE A CA 1
ATOM 839 C C . ILE A 1 116 ? -0.313 -26.703 8.969 1 97.31 116 ILE A C 1
ATOM 841 O O . ILE A 1 116 ? -0.759 -27.203 10.008 1 97.31 116 ILE A O 1
ATOM 845 N N . SER A 1 117 ? -0.007 -25.422 8.859 1 97.06 117 SER A N 1
ATOM 846 C CA . SER A 1 117 ? -0.21 -24.484 9.961 1 97.06 117 SER A CA 1
ATOM 847 C C . SER A 1 117 ? -1.653 -24.516 10.453 1 97.06 117 SER A C 1
ATOM 849 O O . SER A 1 117 ? -1.903 -24.594 11.656 1 97.06 117 SER A O 1
ATOM 851 N N . TYR A 1 118 ? -2.582 -24.531 9.531 1 95.44 118 TYR A N 1
ATOM 852 C CA . TYR A 1 118 ? -4.008 -24.531 9.844 1 95.44 118 TYR A CA 1
ATOM 853 C C . TYR A 1 118 ? -4.402 -25.828 10.555 1 95.44 118 TYR A C 1
ATOM 855 O O . TYR A 1 118 ? -5.082 -25.797 11.586 1 95.44 118 TYR A O 1
ATOM 863 N N . TRP A 1 119 ? -3.943 -26.969 10.023 1 93.81 119 TRP A N 1
ATOM 864 C CA . TRP A 1 119 ? -4.324 -28.266 10.555 1 93.81 119 TRP A CA 1
ATOM 865 C C . TRP A 1 119 ? -3.773 -28.453 11.969 1 93.81 119 TRP A C 1
ATOM 867 O O . TRP A 1 119 ? -4.457 -28.984 12.844 1 93.81 119 TRP A O 1
ATOM 877 N N . ILE A 1 120 ? -2.611 -28.016 12.172 1 94.06 120 ILE A N 1
ATOM 878 C CA . ILE A 1 120 ? -2.02 -28.109 13.508 1 94.06 120 ILE A CA 1
ATOM 879 C C . ILE A 1 120 ? -2.803 -27.25 14.484 1 94.06 120 ILE A C 1
ATOM 881 O O . ILE A 1 120 ? -3.104 -27.672 15.602 1 94.06 120 ILE A O 1
ATOM 885 N N . HIS A 1 121 ? -3.119 -26.016 14.055 1 93.56 121 HIS A N 1
ATOM 886 C CA . HIS A 1 121 ? -3.92 -25.109 14.875 1 93.56 121 HIS A CA 1
ATOM 887 C C . HIS A 1 121 ? -5.254 -25.734 15.25 1 93.56 121 HIS A C 1
ATOM 889 O O . HIS A 1 121 ? -5.656 -25.719 16.406 1 93.56 121 HIS A O 1
ATOM 895 N N . GLU A 1 122 ? -5.891 -26.359 14.328 1 90.38 122 GLU A N 1
ATOM 896 C CA . GLU A 1 122 ? -7.215 -26.938 14.539 1 90.38 122 GLU A CA 1
ATOM 897 C C . GLU A 1 122 ? -7.137 -28.172 15.438 1 90.38 122 GLU A C 1
ATOM 899 O O . GLU A 1 122 ? -8.078 -28.469 16.188 1 90.38 122 GLU A O 1
ATOM 904 N N . ALA A 1 123 ? -6.059 -28.781 15.43 1 88.88 123 ALA A N 1
ATOM 905 C CA . ALA A 1 123 ? -5.879 -30 16.219 1 88.88 123 ALA A CA 1
ATOM 906 C C . ALA A 1 123 ? -5.613 -29.672 17.688 1 88.88 123 ALA A C 1
ATOM 908 O O . ALA A 1 123 ? -5.773 -30.531 18.547 1 88.88 123 ALA A O 1
ATOM 909 N N . GLU A 1 124 ? -5.008 -28.5 18.047 1 83 124 GLU A N 1
ATOM 910 C CA . GLU A 1 124 ? -4.66 -28.125 19.406 1 83 124 GLU A CA 1
ATOM 911 C C . GLU A 1 124 ? -5.91 -27.953 20.266 1 83 124 GLU A C 1
ATOM 913 O O . GLU A 1 124 ? -5.82 -27.875 21.5 1 83 124 GLU A O 1
ATOM 918 N N . GLY A 1 125 ? -7.188 -28.203 19.781 1 67.5 125 GLY A N 1
ATOM 919 C CA . GLY A 1 125 ? -8.406 -28.25 20.578 1 67.5 125 GLY A CA 1
ATOM 920 C C . GLY A 1 125 ? -9.055 -26.891 20.766 1 67.5 125 GLY A C 1
ATOM 921 O O . GLY A 1 125 ? -8.625 -25.906 20.172 1 67.5 125 GLY A O 1
ATOM 922 N N . SER A 1 126 ? -10.117 -26.828 21.641 1 61.28 126 SER A N 1
ATOM 923 C CA . SER A 1 126 ? -11.125 -25.781 21.766 1 61.28 126 SER A CA 1
ATOM 924 C C . SER A 1 126 ? -10.523 -24.484 22.297 1 61.28 126 SER A C 1
ATOM 926 O O . SER A 1 126 ? -11.039 -23.391 22.031 1 61.28 126 SER A O 1
ATOM 928 N N . SER A 1 127 ? -9.43 -24.641 23 1 61.47 127 SER A N 1
ATOM 929 C CA . SER A 1 127 ? -8.875 -23.438 23.594 1 61.47 127 SER A CA 1
ATOM 930 C C . SER A 1 127 ? -8.242 -22.531 22.547 1 61.47 127 SER A C 1
ATOM 932 O O . SER A 1 127 ? -8.109 -21.312 22.75 1 61.47 127 SER A O 1
ATOM 934 N N . VAL A 1 128 ? -8.023 -23.109 21.391 1 69.56 128 VAL A N 1
ATOM 935 C CA . VAL A 1 128 ? -7.301 -22.344 20.375 1 69.56 128 VAL A CA 1
ATOM 936 C C . VAL A 1 128 ? -8.141 -22.234 19.109 1 69.56 128 VAL A C 1
ATOM 938 O O . VAL A 1 128 ? -8.031 -21.266 18.359 1 69.56 128 VAL A O 1
ATOM 941 N N . LYS A 1 129 ? -8.992 -23.141 19.094 1 67.38 129 LYS A N 1
ATOM 942 C CA . LYS A 1 129 ? -9.805 -23.203 17.875 1 67.38 129 LYS A CA 1
ATOM 943 C C . LYS A 1 129 ? -10.633 -21.938 17.703 1 67.38 129 LYS A C 1
ATOM 945 O O . LYS A 1 129 ? -11.297 -21.484 18.641 1 67.38 129 LYS A O 1
ATOM 950 N N . GLY A 1 130 ? -10.398 -21.297 16.578 1 68 130 GLY A N 1
ATOM 951 C CA . GLY A 1 130 ? -11.164 -20.109 16.266 1 68 130 GLY A CA 1
ATOM 952 C C . GLY A 1 130 ? -10.477 -18.828 16.703 1 68 130 GLY A C 1
ATOM 953 O O . GLY A 1 130 ? -10.93 -17.719 16.375 1 68 130 GLY A O 1
ATOM 954 N N . SER A 1 131 ? -9.398 -19.078 17.375 1 72.12 131 SER A N 1
ATOM 955 C CA . SER A 1 131 ? -8.68 -17.891 17.844 1 72.12 131 SER A CA 1
ATOM 956 C C . SER A 1 131 ? -8.141 -17.078 16.672 1 72.12 131 SER A C 1
ATOM 958 O O . SER A 1 131 ? -7.703 -17.641 15.664 1 72.12 131 SER A O 1
ATOM 960 N N . THR A 1 132 ? -8.195 -15.758 16.812 1 75.19 132 THR A N 1
ATOM 961 C CA . THR A 1 132 ? -7.629 -14.867 15.805 1 75.19 132 THR A CA 1
ATOM 962 C C . THR A 1 132 ? -6.227 -14.414 16.203 1 75.19 132 THR A C 1
ATOM 964 O O . THR A 1 132 ? -5.629 -13.562 15.547 1 75.19 132 THR A O 1
ATOM 967 N N . ASP A 1 133 ? -5.785 -15.07 17.312 1 82.81 133 ASP A N 1
ATOM 968 C CA . ASP A 1 133 ? -4.43 -14.766 17.75 1 82.81 133 ASP A CA 1
ATOM 969 C C . ASP A 1 133 ? -3.395 -15.469 16.875 1 82.81 133 ASP A C 1
ATOM 971 O O . ASP A 1 133 ? -3.314 -16.703 16.875 1 82.81 133 ASP A O 1
ATOM 975 N N . ARG A 1 134 ? -2.604 -14.695 16.203 1 86.81 134 ARG A N 1
ATOM 976 C CA . ARG A 1 134 ? -1.636 -15.25 15.258 1 86.81 134 ARG A CA 1
ATOM 977 C C . ARG A 1 134 ? -0.639 -16.156 15.969 1 86.81 134 ARG A C 1
ATOM 979 O O . ARG A 1 134 ? -0.035 -17.031 15.344 1 86.81 134 ARG A O 1
ATOM 986 N N . ARG A 1 135 ? -0.476 -16.141 17.281 1 88.06 135 ARG A N 1
ATOM 987 C CA . ARG A 1 135 ? 0.504 -16.906 18.031 1 88.06 135 ARG A CA 1
ATOM 988 C C . ARG A 1 135 ? 0.077 -18.359 18.172 1 88.06 135 ARG A C 1
ATOM 990 O O . ARG A 1 135 ? 0.89 -19.234 18.5 1 88.06 135 ARG A O 1
ATOM 997 N N . THR A 1 136 ? -1.117 -18.625 17.844 1 91.25 136 THR A N 1
ATOM 998 C CA . THR A 1 136 ? -1.621 -20 17.953 1 91.25 136 THR A CA 1
ATOM 999 C C . THR A 1 136 ? -1.369 -20.766 16.656 1 91.25 136 THR A C 1
ATOM 1001 O O . THR A 1 136 ? -1.677 -21.953 16.562 1 91.25 136 THR A O 1
ATOM 1004 N N . PHE A 1 137 ? -0.72 -20.141 15.656 1 95.19 137 PHE A N 1
ATOM 1005 C CA . PHE A 1 137 ? -0.381 -20.766 14.383 1 95.19 137 PHE A CA 1
ATOM 1006 C C . PHE A 1 137 ? 1.13 -20.859 14.219 1 95.19 137 PHE A C 1
ATOM 1008 O O . PHE A 1 137 ? 1.865 -19.953 14.602 1 95.19 137 PHE A O 1
ATOM 1015 N N . ILE A 1 138 ? 1.568 -21.953 13.664 1 96.19 138 ILE A N 1
ATOM 1016 C CA . ILE A 1 138 ? 2.969 -22.016 13.266 1 96.19 138 ILE A CA 1
ATOM 1017 C C . ILE A 1 138 ? 3.258 -20.953 12.211 1 96.19 138 ILE A C 1
ATOM 1019 O O . ILE A 1 138 ? 2.559 -20.875 11.195 1 96.19 138 ILE A O 1
ATOM 1023 N N . PRO A 1 139 ? 4.223 -20.062 12.469 1 97.88 139 PRO A N 1
ATOM 1024 C CA . PRO A 1 139 ? 4.508 -19.016 11.492 1 97.88 139 PRO A CA 1
ATOM 1025 C C . PRO A 1 139 ? 5.102 -19.547 10.195 1 97.88 139 PRO A C 1
ATOM 1027 O O . PRO A 1 139 ? 5.793 -20.562 10.203 1 97.88 139 PRO A O 1
ATOM 1030 N N . ILE A 1 140 ? 4.848 -18.844 9.133 1 98.44 140 ILE A N 1
ATOM 1031 C CA . ILE A 1 140 ? 5.301 -19.203 7.797 1 98.44 140 ILE A CA 1
ATOM 1032 C C . ILE A 1 140 ? 6.164 -18.078 7.23 1 98.44 140 ILE A C 1
ATOM 1034 O O . ILE A 1 140 ? 5.836 -16.906 7.379 1 98.44 140 ILE A O 1
ATOM 1038 N N . ILE A 1 141 ? 7.297 -18.406 6.656 1 98.62 141 ILE A N 1
ATOM 1039 C CA . ILE A 1 141 ? 8.094 -17.531 5.805 1 98.62 141 ILE A CA 1
ATOM 1040 C C . ILE A 1 141 ? 8.047 -18.031 4.363 1 98.62 141 ILE A C 1
ATOM 1042 O O . ILE A 1 141 ? 8.297 -19.203 4.102 1 98.62 141 ILE A O 1
ATOM 1046 N N . ALA A 1 142 ? 7.699 -17.172 3.443 1 98.25 142 ALA A N 1
ATOM 1047 C CA . ALA A 1 142 ? 7.566 -17.578 2.047 1 98.25 142 ALA A CA 1
ATOM 1048 C C . ALA A 1 142 ? 8.695 -17.016 1.198 1 98.25 142 ALA A C 1
ATOM 1050 O O . ALA A 1 142 ? 9.094 -15.859 1.376 1 98.25 142 ALA A O 1
ATOM 1051 N N . VAL A 1 143 ? 9.234 -17.828 0.33 1 97.56 143 VAL A N 1
ATOM 1052 C CA . VAL A 1 143 ? 10.242 -17.469 -0.661 1 97.56 143 VAL A CA 1
ATOM 1053 C C . VAL A 1 143 ? 9.766 -17.859 -2.055 1 97.56 143 VAL A C 1
ATOM 1055 O O . VAL A 1 143 ? 10.188 -18.875 -2.596 1 97.56 143 VAL A O 1
ATOM 1058 N N . PRO A 1 144 ? 9.008 -16.984 -2.648 1 97.06 144 PRO A N 1
ATOM 1059 C CA . PRO A 1 144 ? 8.352 -17.359 -3.904 1 97.06 144 PRO A CA 1
ATOM 1060 C C . PRO A 1 144 ? 9.328 -17.422 -5.078 1 97.06 144 PRO A C 1
ATOM 1062 O O . PRO A 1 144 ? 10.227 -16.578 -5.184 1 97.06 144 PRO A O 1
ATOM 1065 N N . THR A 1 145 ? 9.07 -18.391 -5.953 1 95.25 145 THR A N 1
ATOM 1066 C CA . THR A 1 145 ? 9.859 -18.516 -7.172 1 95.25 145 THR A CA 1
ATOM 1067 C C . THR A 1 145 ? 8.984 -18.344 -8.406 1 95.25 145 THR A C 1
ATOM 1069 O O . THR A 1 145 ? 9.469 -18.391 -9.539 1 95.25 145 THR A O 1
ATOM 1072 N N . THR A 1 146 ? 7.684 -18.203 -8.195 1 95.38 146 THR A N 1
ATOM 1073 C CA . THR A 1 146 ? 6.75 -17.828 -9.258 1 95.38 146 THR A CA 1
ATOM 1074 C C . THR A 1 146 ? 6.074 -16.5 -8.945 1 95.38 146 THR A C 1
ATOM 1076 O O . THR A 1 146 ? 6.395 -15.859 -7.941 1 95.38 146 THR A O 1
ATOM 1079 N N . LEU A 1 147 ? 5.238 -16.094 -9.805 1 97.31 147 LEU A N 1
ATOM 1080 C CA . LEU A 1 147 ? 4.727 -14.734 -9.75 1 97.31 147 LEU A CA 1
ATOM 1081 C C . LEU A 1 147 ? 3.246 -14.719 -9.391 1 97.31 147 LEU A C 1
ATOM 1083 O O . LEU A 1 147 ? 2.572 -13.703 -9.547 1 97.31 147 LEU A O 1
ATOM 1087 N N . SER A 1 148 ? 2.66 -15.805 -8.852 1 89 148 SER A N 1
ATOM 1088 C CA . SER A 1 148 ? 1.211 -15.93 -8.727 1 89 148 SER A CA 1
ATOM 1089 C C . SER A 1 148 ? 0.729 -15.43 -7.367 1 89 148 SER A C 1
ATOM 1091 O O . SER A 1 148 ? -0.475 -15.289 -7.145 1 89 148 SER A O 1
ATOM 1093 N N . LEU A 1 149 ? 1.567 -15.234 -6.379 1 94.75 149 LEU A N 1
ATOM 1094 C CA . LEU A 1 149 ? 1.28 -14.453 -5.18 1 94.75 149 LEU A CA 1
ATOM 1095 C C . LEU A 1 149 ? 0.492 -15.281 -4.168 1 94.75 149 LEU A C 1
ATOM 1097 O O . LEU A 1 149 ? -0.36 -14.75 -3.455 1 94.75 149 LEU A O 1
ATOM 1101 N N . ALA A 1 150 ? 0.689 -16.578 -4.07 1 93.38 150 ALA A N 1
ATOM 1102 C CA . ALA A 1 150 ? 0.108 -17.375 -2.992 1 93.38 150 ALA A CA 1
ATOM 1103 C C . ALA A 1 150 ? 0.514 -16.828 -1.626 1 93.38 150 ALA A C 1
ATOM 1105 O O . ALA A 1 150 ? -0.221 -16.969 -0.647 1 93.38 150 ALA A O 1
ATOM 1106 N N . GLU A 1 151 ? 1.595 -16.156 -1.557 1 96.38 151 GLU A N 1
ATOM 1107 C CA . GLU A 1 151 ? 2.221 -15.695 -0.323 1 96.38 151 GLU A CA 1
ATOM 1108 C C . GLU A 1 151 ? 1.521 -14.453 0.218 1 96.38 151 GLU A C 1
ATOM 1110 O O . GLU A 1 151 ? 1.758 -14.047 1.357 1 96.38 151 GLU A O 1
ATOM 1115 N N . THR A 1 152 ? 0.599 -13.836 -0.522 1 94.69 152 THR A N 1
ATOM 1116 C CA . THR A 1 152 ? 0.007 -12.586 -0.069 1 94.69 152 THR A CA 1
ATOM 1117 C C . THR A 1 152 ? -1.418 -12.805 0.428 1 94.69 152 THR A C 1
ATOM 1119 O O . THR A 1 152 ? -2.098 -11.859 0.828 1 94.69 152 THR A O 1
ATOM 1122 N N . THR A 1 153 ? -1.954 -13.992 0.43 1 92 153 THR A N 1
ATOM 1123 C CA . THR A 1 153 ? -3.35 -14.242 0.772 1 92 153 THR A CA 1
ATOM 1124 C C . THR A 1 153 ? -3.455 -15.156 1.989 1 92 153 THR A C 1
ATOM 1126 O O . THR A 1 153 ? -2.492 -15.844 2.342 1 92 153 THR A O 1
ATOM 1129 N N . GLN A 1 154 ? -4.629 -15.172 2.584 1 93.06 154 GLN A N 1
ATOM 1130 C CA . GLN A 1 154 ? -4.875 -15.984 3.77 1 93.06 154 GLN A CA 1
ATOM 1131 C C . GLN A 1 154 ? -5.457 -17.344 3.393 1 93.06 154 GLN A C 1
ATOM 1133 O O . GLN A 1 154 ? -5.797 -18.141 4.266 1 93.06 154 GLN A O 1
ATOM 1138 N N . ASN A 1 155 ? -5.547 -17.594 2.076 1 91.62 155 ASN A N 1
ATOM 1139 C CA . ASN A 1 155 ? -6.16 -18.828 1.582 1 91.62 155 ASN A CA 1
ATOM 1140 C C . ASN A 1 155 ? -5.109 -19.844 1.145 1 91.62 155 ASN A C 1
ATOM 1142 O O . ASN A 1 155 ? -4.031 -19.469 0.682 1 91.62 155 ASN A O 1
ATOM 1146 N N . ALA A 1 156 ? -5.41 -21.047 1.323 1 93 156 ALA A N 1
ATOM 1147 C CA . ALA A 1 156 ? -4.609 -22.156 0.791 1 93 156 ALA A CA 1
ATOM 1148 C C . ALA A 1 156 ? -5.496 -23.203 0.119 1 93 156 ALA A C 1
ATOM 1150 O O . ALA A 1 156 ? -6.539 -23.578 0.657 1 93 156 ALA A O 1
ATOM 1151 N N . GLY A 1 157 ? -5.09 -23.547 -1.032 1 88.88 157 GLY A N 1
ATOM 1152 C CA . GLY A 1 157 ? -5.785 -24.609 -1.757 1 88.88 157 GLY A CA 1
ATOM 1153 C C . GLY A 1 157 ? -4.965 -25.875 -1.892 1 88.88 157 GLY A C 1
ATOM 1154 O O . GLY A 1 157 ? -3.742 -25.812 -2.021 1 88.88 157 GLY A O 1
ATOM 1155 N N . PHE A 1 158 ? -5.648 -26.984 -1.805 1 89.38 158 PHE A N 1
ATOM 1156 C CA . PHE A 1 158 ? -5.031 -28.297 -1.986 1 89.38 158 PHE A CA 1
ATOM 1157 C C . PHE A 1 158 ? -6.035 -29.297 -2.547 1 89.38 158 PHE A C 1
ATOM 1159 O O . PHE A 1 158 ? -7.18 -28.938 -2.83 1 89.38 158 PHE A O 1
ATOM 1166 N N . THR A 1 159 ? -5.504 -30.422 -2.896 1 85 159 THR A N 1
ATOM 1167 C CA . THR A 1 159 ? -6.367 -31.422 -3.52 1 85 159 THR A CA 1
ATOM 1168 C C . THR A 1 159 ? -6.52 -32.656 -2.621 1 85 159 THR A C 1
ATOM 1170 O O . THR A 1 159 ? -5.539 -33.125 -2.037 1 85 159 THR A O 1
ATOM 1173 N N . ARG A 1 160 ? -7.762 -33.031 -2.449 1 85.69 160 ARG A N 1
ATOM 1174 C CA . ARG A 1 160 ? -8.117 -34.281 -1.776 1 85.69 160 ARG A CA 1
ATOM 1175 C C . ARG A 1 160 ? -8.914 -35.188 -2.697 1 85.69 160 ARG A C 1
ATOM 1177 O O . ARG A 1 160 ? -10.008 -34.812 -3.135 1 85.69 160 ARG A O 1
ATOM 1184 N N . ASP A 1 161 ? -8.445 -36.281 -2.967 1 80.88 161 ASP A N 1
ATOM 1185 C CA . ASP A 1 161 ? -9.109 -37.25 -3.844 1 80.88 161 ASP A CA 1
ATOM 1186 C C . ASP A 1 161 ? -9.508 -36.594 -5.172 1 80.88 161 ASP A C 1
ATOM 1188 O O . ASP A 1 161 ? -10.641 -36.75 -5.621 1 80.88 161 ASP A O 1
ATOM 1192 N N . GLY A 1 162 ? -8.664 -35.844 -5.594 1 70.06 162 GLY A N 1
ATOM 1193 C CA . GLY A 1 162 ? -8.875 -35.219 -6.891 1 70.06 162 GLY A CA 1
ATOM 1194 C C . GLY A 1 162 ? -9.758 -34 -6.824 1 70.06 162 GLY A C 1
ATOM 1195 O O . GLY A 1 162 ? -9.977 -33.344 -7.84 1 70.06 162 GLY A O 1
ATOM 1196 N N . LYS A 1 163 ? -10.273 -33.625 -5.723 1 77 163 LYS A N 1
ATOM 1197 C CA . LYS A 1 163 ? -11.148 -32.469 -5.566 1 77 163 LYS A CA 1
ATOM 1198 C C . LYS A 1 163 ? -10.43 -31.344 -4.84 1 77 163 LYS A C 1
ATOM 1200 O O . LYS A 1 163 ? -9.688 -31.578 -3.885 1 77 163 LYS A O 1
ATOM 1205 N N . LYS A 1 164 ? -10.656 -30.219 -5.324 1 78.44 164 LYS A N 1
ATOM 1206 C CA . LYS A 1 164 ? -10.031 -29.047 -4.719 1 78.44 164 LYS A CA 1
ATOM 1207 C C . LYS A 1 164 ? -10.68 -28.703 -3.381 1 78.44 164 LYS A C 1
ATOM 1209 O O . LYS A 1 164 ? -11.906 -28.719 -3.258 1 78.44 164 LYS A O 1
ATOM 1214 N N . GLN A 1 165 ? -9.922 -28.5 -2.354 1 87.38 165 GLN A N 1
ATOM 1215 C CA . GLN A 1 165 ? -10.312 -28.016 -1.03 1 87.38 165 GLN A CA 1
ATOM 1216 C C . GLN A 1 165 ? -9.43 -26.859 -0.583 1 87.38 165 GLN A C 1
ATOM 1218 O O . GLN A 1 165 ? -8.438 -26.531 -1.245 1 87.38 165 GLN A O 1
ATOM 1223 N N . GLY A 1 166 ? -9.906 -26.188 0.457 1 90.06 166 GLY A N 1
ATOM 1224 C CA . GLY A 1 166 ? -9.086 -25.078 0.904 1 90.06 166 GLY A CA 1
ATOM 1225 C C . GLY A 1 166 ? -9.312 -24.719 2.357 1 90.06 166 GLY A C 1
ATOM 1226 O O . GLY A 1 166 ? -10.211 -25.25 3.006 1 90.06 166 GLY A O 1
ATOM 1227 N N . VAL A 1 167 ? -8.414 -24.031 2.902 1 92.38 167 VAL A N 1
ATOM 1228 C CA . VAL A 1 167 ? -8.508 -23.453 4.234 1 92.38 167 VAL A CA 1
ATOM 1229 C C . VAL A 1 167 ? -8.281 -21.938 4.148 1 92.38 167 VAL A C 1
ATOM 1231 O O . VAL A 1 167 ? -7.711 -21.453 3.172 1 92.38 167 VAL A O 1
ATOM 1234 N N . SER A 1 168 ? -8.805 -21.219 5.094 1 92.31 168 SER A N 1
ATOM 1235 C CA . SER A 1 168 ? -8.68 -19.766 5.117 1 92.31 168 SER A CA 1
ATOM 1236 C C . SER A 1 168 ? -8.648 -19.234 6.547 1 92.31 168 SER A C 1
ATOM 1238 O O . SER A 1 168 ? -9.492 -19.609 7.367 1 92.31 168 SER A O 1
ATOM 1240 N N . HIS A 1 169 ? -7.688 -18.484 6.793 1 92.56 169 HIS A N 1
ATOM 1241 C CA . HIS A 1 169 ? -7.559 -17.828 8.086 1 92.56 169 HIS A CA 1
ATOM 1242 C C . HIS A 1 169 ? -6.566 -16.672 8.023 1 92.56 169 HIS A C 1
ATOM 1244 O O . HIS A 1 169 ? -5.52 -16.781 7.379 1 92.56 169 HIS A O 1
ATOM 1250 N N . PRO A 1 170 ? -6.828 -15.57 8.672 1 90.94 170 PRO A N 1
ATOM 1251 C CA . PRO A 1 170 ? -5.93 -14.414 8.602 1 90.94 170 PRO A CA 1
ATOM 1252 C C . PRO A 1 170 ? -4.508 -14.75 9.047 1 90.94 170 PRO A C 1
ATOM 1254 O O . PRO A 1 170 ? -3.547 -14.18 8.531 1 90.94 170 PRO A O 1
ATOM 1257 N N . ALA A 1 171 ? -4.367 -15.703 9.891 1 93.19 171 ALA A N 1
ATOM 1258 C CA . ALA A 1 171 ? -3.068 -16.016 10.477 1 93.19 171 ALA A CA 1
ATOM 1259 C C . ALA A 1 171 ? -2.227 -16.859 9.523 1 93.19 171 ALA A C 1
ATOM 1261 O O . ALA A 1 171 ? -1.053 -17.125 9.789 1 93.19 171 ALA A O 1
ATOM 1262 N N . LEU A 1 172 ? -2.785 -17.188 8.383 1 94.75 172 LEU A N 1
ATOM 1263 C CA . LEU A 1 172 ? -2.08 -18.047 7.441 1 94.75 172 LEU A CA 1
ATOM 1264 C C . LEU A 1 172 ? -1.21 -17.234 6.496 1 94.75 172 LEU A C 1
ATOM 1266 O O . LEU A 1 172 ? -0.362 -17.781 5.789 1 94.75 172 LEU A O 1
ATOM 1270 N N . VAL A 1 173 ? -1.413 -15.922 6.492 1 95.5 173 VAL A N 1
ATOM 1271 C CA . VAL A 1 173 ? -0.532 -15.086 5.684 1 95.5 173 VAL A CA 1
ATOM 1272 C C . VAL A 1 173 ? 0.898 -15.18 6.211 1 95.5 173 VAL A C 1
ATOM 1274 O O . VAL A 1 173 ? 1.132 -15.055 7.418 1 95.5 173 VAL A O 1
ATOM 1277 N N . PRO A 1 174 ? 1.854 -15.414 5.316 1 97.44 174 PRO A N 1
ATOM 1278 C CA . PRO A 1 174 ? 3.24 -15.5 5.781 1 97.44 174 PRO A CA 1
ATOM 1279 C C . PRO A 1 174 ? 3.674 -14.273 6.574 1 97.44 174 PRO A C 1
ATOM 1281 O O . PRO A 1 174 ? 3.301 -13.148 6.23 1 97.44 174 PRO A O 1
ATOM 1284 N N . ARG A 1 175 ? 4.465 -14.531 7.621 1 97.44 175 ARG A N 1
ATOM 1285 C CA . ARG A 1 175 ? 4.969 -13.445 8.461 1 97.44 175 ARG A CA 1
ATOM 1286 C C . ARG A 1 175 ? 6.004 -12.609 7.715 1 97.44 175 ARG A C 1
ATOM 1288 O O . ARG A 1 175 ? 6.113 -11.398 7.938 1 97.44 175 ARG A O 1
ATOM 1295 N N . THR A 1 176 ? 6.75 -13.258 6.902 1 98 176 THR A N 1
ATOM 1296 C CA . THR A 1 176 ? 7.742 -12.602 6.059 1 98 176 THR A CA 1
ATOM 1297 C C . THR A 1 176 ? 7.723 -13.188 4.648 1 98 176 THR A C 1
ATOM 1299 O O . THR A 1 176 ? 7.555 -14.391 4.477 1 98 176 THR A O 1
ATOM 1302 N N . ILE A 1 177 ? 7.863 -12.359 3.701 1 98.38 177 ILE A N 1
ATOM 1303 C CA . ILE A 1 177 ? 8.016 -12.734 2.301 1 98.38 177 ILE A CA 1
ATOM 1304 C C . ILE A 1 177 ? 9.375 -12.266 1.785 1 98.38 177 ILE A C 1
ATOM 1306 O O . ILE A 1 177 ? 9.75 -11.102 1.969 1 98.38 177 ILE A O 1
ATOM 1310 N N . ILE A 1 178 ? 10.141 -13.172 1.185 1 98.38 178 ILE A N 1
ATOM 1311 C CA . ILE A 1 178 ? 11.461 -12.828 0.668 1 98.38 178 ILE A CA 1
ATOM 1312 C C . ILE A 1 178 ? 11.492 -13.039 -0.845 1 98.38 178 ILE A C 1
ATOM 1314 O O . ILE A 1 178 ? 11.375 -14.172 -1.324 1 98.38 178 ILE A O 1
ATOM 1318 N N . TYR A 1 179 ? 11.633 -11.984 -1.581 1 98.19 179 TYR A N 1
ATOM 1319 C CA . TYR A 1 179 ? 11.766 -12.016 -3.033 1 98.19 179 TYR A CA 1
ATOM 1320 C C . TYR A 1 179 ? 13.227 -11.969 -3.453 1 98.19 179 TYR A C 1
ATOM 1322 O O . TYR A 1 179 ? 13.844 -10.898 -3.471 1 98.19 179 TYR A O 1
ATOM 1330 N N . ASP A 1 180 ? 13.727 -13.109 -3.799 1 97.31 180 ASP A N 1
ATOM 1331 C CA . ASP A 1 180 ? 15.086 -13.25 -4.301 1 97.31 180 ASP A CA 1
ATOM 1332 C C . ASP A 1 180 ? 15.094 -13.672 -5.77 1 97.31 180 ASP A C 1
ATOM 1334 O O . ASP A 1 180 ? 14.859 -14.844 -6.082 1 97.31 180 ASP A O 1
ATOM 1338 N N . ALA A 1 181 ? 15.477 -12.773 -6.66 1 97.25 181 ALA A N 1
ATOM 1339 C CA . ALA A 1 181 ? 15.367 -13.008 -8.102 1 97.25 181 ALA A CA 1
ATOM 1340 C C . ALA A 1 181 ? 16.281 -14.148 -8.531 1 97.25 181 ALA A C 1
ATOM 1342 O O . ALA A 1 181 ? 16 -14.828 -9.531 1 97.25 181 ALA A O 1
ATOM 1343 N N . GLU A 1 182 ? 17.312 -14.414 -7.812 1 94.25 182 GLU A N 1
ATOM 1344 C CA . GLU A 1 182 ? 18.219 -15.5 -8.172 1 94.25 182 GLU A CA 1
ATOM 1345 C C . GLU A 1 182 ? 17.5 -16.844 -8.148 1 94.25 182 GLU A C 1
ATOM 1347 O O . GLU A 1 182 ? 17.812 -17.734 -8.953 1 94.25 182 GLU A O 1
ATOM 1352 N N . LEU A 1 183 ? 16.531 -16.938 -7.332 1 93 183 LEU A N 1
ATOM 1353 C CA . LEU A 1 183 ? 15.836 -18.219 -7.148 1 93 183 LEU A CA 1
ATOM 1354 C C . LEU A 1 183 ? 14.797 -18.438 -8.242 1 93 183 LEU A C 1
ATOM 1356 O O . LEU A 1 183 ? 14.234 -19.531 -8.359 1 93 183 LEU A O 1
ATOM 1360 N N . THR A 1 184 ? 14.586 -17.453 -9.047 1 94.62 184 THR A N 1
ATOM 1361 C CA . THR A 1 184 ? 13.492 -17.531 -10.008 1 94.62 184 THR A CA 1
ATOM 1362 C C . THR A 1 184 ? 14.016 -17.953 -11.383 1 94.62 184 THR A C 1
ATOM 1364 O O . THR A 1 184 ? 13.234 -18.312 -12.266 1 94.62 184 THR A O 1
ATOM 1367 N N . VAL A 1 185 ? 15.297 -17.922 -11.578 1 92.5 185 VAL A N 1
ATOM 1368 C CA . VAL A 1 185 ? 15.898 -18.062 -12.898 1 92.5 185 VAL A CA 1
ATOM 1369 C C . VAL A 1 185 ? 15.57 -19.438 -13.477 1 92.5 185 VAL A C 1
ATOM 1371 O O . VAL A 1 185 ? 15.359 -19.562 -14.688 1 92.5 185 VAL A O 1
ATOM 1374 N N . ASP A 1 186 ? 15.461 -20.422 -12.617 1 88.31 186 ASP A N 1
ATOM 1375 C CA . ASP A 1 186 ? 15.266 -21.797 -13.094 1 88.31 186 ASP A CA 1
ATOM 1376 C C . ASP A 1 186 ? 13.781 -22.109 -13.273 1 88.31 186 ASP A C 1
ATOM 1378 O O . ASP A 1 186 ? 13.43 -23.188 -13.742 1 88.31 186 ASP A O 1
ATOM 1382 N N . THR A 1 187 ? 12.922 -21.234 -12.883 1 92.38 187 THR A N 1
ATOM 1383 C CA . THR A 1 187 ? 11.5 -21.438 -13.125 1 92.38 187 THR A CA 1
ATOM 1384 C C . THR A 1 187 ? 11.211 -21.547 -14.617 1 92.38 187 THR A C 1
ATOM 1386 O O . THR A 1 187 ? 11.641 -20.688 -15.398 1 92.38 187 THR A O 1
ATOM 1389 N N . PRO A 1 188 ? 10.547 -22.641 -15.008 1 92.94 188 PRO A N 1
ATOM 1390 C CA . PRO A 1 188 ? 10.242 -22.781 -16.438 1 92.94 188 PRO A CA 1
ATOM 1391 C C . PRO A 1 188 ? 9.562 -21.547 -17.016 1 92.94 188 PRO A C 1
ATOM 1393 O O . PRO A 1 188 ? 8.711 -20.938 -16.359 1 92.94 188 PRO A O 1
ATOM 1396 N N . GLU A 1 189 ? 9.953 -21.203 -18.188 1 96.69 189 GLU A N 1
ATOM 1397 C CA . GLU A 1 189 ? 9.539 -19.938 -18.812 1 96.69 189 GLU A CA 1
ATOM 1398 C C . GLU A 1 189 ? 8.023 -19.828 -18.859 1 96.69 189 GLU A C 1
ATOM 1400 O O . GLU A 1 189 ? 7.461 -18.797 -18.484 1 96.69 189 GLU A O 1
ATOM 1405 N N . ARG A 1 190 ? 7.355 -20.875 -19.359 1 96.94 190 ARG A N 1
ATOM 1406 C CA . ARG A 1 190 ? 5.902 -20.828 -19.5 1 96.94 190 ARG A CA 1
ATOM 1407 C C . ARG A 1 190 ? 5.23 -20.609 -18.141 1 96.94 190 ARG A C 1
ATOM 1409 O O . ARG A 1 190 ? 4.254 -19.859 -18.031 1 96.94 190 ARG A O 1
ATOM 1416 N N . LEU A 1 191 ? 5.73 -21.234 -17.125 1 95.38 191 LEU A N 1
ATOM 1417 C CA . LEU A 1 191 ? 5.207 -21.062 -15.766 1 95.38 191 LEU A CA 1
ATOM 1418 C C . LEU A 1 191 ? 5.473 -19.641 -15.266 1 95.38 191 LEU A C 1
ATOM 1420 O O . LEU A 1 191 ? 4.582 -19 -14.695 1 95.38 191 LEU A O 1
ATOM 1424 N N . TRP A 1 192 ? 6.707 -19.125 -15.484 1 97.25 192 TRP A N 1
ATOM 1425 C CA . TRP A 1 192 ? 7.094 -17.781 -15.086 1 97.25 192 TRP A CA 1
ATOM 1426 C C . TRP A 1 192 ? 6.172 -16.734 -15.719 1 97.25 192 TRP A C 1
ATOM 1428 O O . TRP A 1 192 ? 5.555 -15.945 -15.008 1 97.25 192 TRP A O 1
ATOM 1438 N N . LEU A 1 193 ? 5.941 -16.875 -17 1 98.62 193 LEU A N 1
ATOM 1439 C CA . LEU A 1 193 ? 5.176 -15.875 -17.75 1 98.62 193 LEU A CA 1
ATOM 1440 C C . LEU A 1 193 ? 3.686 -16 -17.438 1 98.62 193 LEU A C 1
ATOM 1442 O O . LEU A 1 193 ? 2.998 -14.992 -17.25 1 98.62 193 LEU A O 1
ATOM 1446 N N . SER A 1 194 ? 3.176 -17.234 -17.344 1 98.38 194 SER A N 1
ATOM 1447 C CA . SER A 1 194 ? 1.752 -17.406 -17.078 1 98.38 194 SER A CA 1
ATOM 1448 C C . SER A 1 194 ? 1.4 -16.984 -15.656 1 98.38 194 SER A C 1
ATOM 1450 O O . SER A 1 194 ? 0.318 -16.453 -15.406 1 98.38 194 SER A O 1
ATOM 1452 N N . SER A 1 195 ? 2.309 -17.25 -14.703 1 97.44 195 SER A N 1
ATOM 1453 C CA . SER A 1 195 ? 2.066 -16.766 -13.344 1 97.44 195 SER A CA 1
ATOM 1454 C C . SER A 1 195 ? 2.129 -15.242 -13.281 1 97.44 195 SER A C 1
ATOM 1456 O O . SER A 1 195 ? 1.424 -14.617 -12.477 1 97.44 195 SER A O 1
ATOM 1458 N N . GLY A 1 196 ? 2.959 -14.625 -14.156 1 98.56 196 GLY A N 1
ATOM 1459 C CA . GLY A 1 196 ? 2.941 -13.18 -14.305 1 98.56 196 GLY A CA 1
ATOM 1460 C C . GLY A 1 196 ? 1.612 -12.648 -14.805 1 98.56 196 GLY A C 1
ATOM 1461 O O . GLY A 1 196 ? 1.127 -11.625 -14.328 1 98.56 196 GLY A O 1
ATOM 1462 N N . MET A 1 197 ? 1.016 -13.359 -15.703 1 98.69 197 MET A N 1
ATOM 1463 C CA . MET A 1 197 ? -0.292 -12.969 -16.219 1 98.69 197 MET A CA 1
ATOM 1464 C C . MET A 1 197 ? -1.358 -13.07 -15.133 1 98.69 197 MET A C 1
ATOM 1466 O O . MET A 1 197 ? -2.316 -12.297 -15.117 1 98.69 197 MET A O 1
ATOM 1470 N N . ARG A 1 198 ? -1.17 -13.984 -14.227 1 97.5 198 ARG A N 1
ATOM 1471 C CA . ARG A 1 198 ? -2.057 -14.062 -13.07 1 97.5 198 ARG A CA 1
ATOM 1472 C C . ARG A 1 198 ? -1.993 -12.781 -12.242 1 97.5 198 ARG A C 1
ATOM 1474 O O . ARG A 1 198 ? -3.008 -12.328 -11.711 1 97.5 198 ARG A O 1
ATOM 1481 N N . SER A 1 199 ? -0.855 -12.211 -12.148 1 98.12 199 SER A N 1
ATOM 1482 C CA . SER A 1 199 ? -0.694 -10.953 -11.43 1 98.12 199 SER A CA 1
ATOM 1483 C C . SER A 1 199 ? -1.358 -9.805 -12.18 1 98.12 199 SER A C 1
ATOM 1485 O O . SER A 1 199 ? -1.91 -8.891 -11.555 1 98.12 199 SER A O 1
ATOM 1487 N N . VAL A 1 200 ? -1.312 -9.836 -13.508 1 98.75 200 VAL A N 1
ATOM 1488 C CA . VAL A 1 200 ? -2.07 -8.875 -14.297 1 98.75 200 VAL A CA 1
ATOM 1489 C C . VAL A 1 200 ? -3.559 -9 -13.977 1 98.75 200 VAL A C 1
ATOM 1491 O O . VAL A 1 200 ? -4.242 -7.992 -13.781 1 98.75 200 VAL A O 1
ATOM 1494 N N . ASP A 1 201 ? -3.988 -10.203 -13.891 1 98.38 201 ASP A N 1
ATOM 1495 C CA . ASP A 1 201 ? -5.363 -10.531 -13.531 1 98.38 201 ASP A CA 1
ATOM 1496 C C . ASP A 1 201 ? -5.727 -9.945 -12.164 1 98.38 201 ASP A C 1
ATOM 1498 O O . ASP A 1 201 ? -6.727 -9.234 -12.031 1 98.38 201 ASP A O 1
ATOM 1502 N N . HIS A 1 202 ? -4.852 -10.133 -11.234 1 97.25 202 HIS A N 1
ATOM 1503 C CA . HIS A 1 202 ? -5.051 -9.602 -9.891 1 97.25 202 HIS A CA 1
ATOM 1504 C C . HIS A 1 202 ? -5.211 -8.086 -9.906 1 97.25 202 HIS A C 1
ATOM 1506 O O . HIS A 1 202 ? -6.168 -7.547 -9.352 1 97.25 202 HIS A O 1
ATOM 1512 N N . ALA A 1 203 ? -4.348 -7.402 -10.547 1 97.94 203 ALA A N 1
ATOM 1513 C CA . ALA A 1 203 ? -4.328 -5.941 -10.531 1 97.94 203 ALA A CA 1
ATOM 1514 C C . ALA A 1 203 ? -5.594 -5.375 -11.164 1 97.94 203 ALA A C 1
ATOM 1516 O O . ALA A 1 203 ? -6.211 -4.457 -10.617 1 97.94 203 ALA A O 1
ATOM 1517 N N . ILE A 1 204 ? -6 -5.965 -12.242 1 98.44 204 ILE A N 1
ATOM 1518 C CA . ILE A 1 204 ? -7.109 -5.402 -13 1 98.44 204 ILE A CA 1
ATOM 1519 C C . ILE A 1 204 ? -8.43 -5.746 -12.312 1 98.44 204 ILE A C 1
ATOM 1521 O O . ILE A 1 204 ? -9.289 -4.879 -12.148 1 98.44 204 ILE A O 1
ATOM 1525 N N . GLU A 1 205 ? -8.578 -6.965 -11.867 1 97.38 205 GLU A N 1
ATOM 1526 C CA . GLU A 1 205 ? -9.844 -7.332 -11.242 1 97.38 205 GLU A CA 1
ATOM 1527 C C . GLU A 1 205 ? -10.008 -6.652 -9.891 1 97.38 205 GLU A C 1
ATOM 1529 O O . GLU A 1 205 ? -11.133 -6.426 -9.43 1 97.38 205 GLU A O 1
ATOM 1534 N N . SER A 1 206 ? -8.898 -6.285 -9.258 1 96.25 206 SER A N 1
ATOM 1535 C CA . SER A 1 206 ? -8.984 -5.539 -8.008 1 96.25 206 SER A CA 1
ATOM 1536 C C . SER A 1 206 ? -9.617 -4.164 -8.227 1 96.25 206 SER A C 1
ATOM 1538 O O . SER A 1 206 ? -10.203 -3.59 -7.305 1 96.25 206 SER A O 1
ATOM 1540 N N . LEU A 1 207 ? -9.547 -3.631 -9.438 1 96.94 207 LEU A N 1
ATOM 1541 C CA . LEU A 1 207 ? -10.086 -2.309 -9.75 1 96.94 207 LEU A CA 1
ATOM 1542 C C . LEU A 1 207 ? -11.609 -2.322 -9.742 1 96.94 207 LEU A C 1
ATOM 1544 O O . LEU A 1 207 ? -12.242 -1.301 -9.477 1 96.94 207 LEU A O 1
ATOM 1548 N N . TYR A 1 208 ? -12.164 -3.516 -10.094 1 96.12 208 TYR A N 1
ATOM 1549 C CA . TYR A 1 208 ? -13.609 -3.479 -10.289 1 96.12 208 TYR A CA 1
ATOM 1550 C C . TYR A 1 208 ? -14.297 -4.574 -9.484 1 96.12 208 TYR A C 1
ATOM 1552 O O . TYR A 1 208 ? -15.453 -4.922 -9.75 1 96.12 208 TYR A O 1
ATOM 1560 N N . ARG A 1 209 ? -13.523 -5.262 -8.531 1 92.94 209 ARG A N 1
ATOM 1561 C CA . ARG A 1 209 ? -14.188 -6.191 -7.621 1 92.94 209 ARG A CA 1
ATOM 1562 C C . ARG A 1 209 ? -15.273 -5.484 -6.809 1 92.94 209 ARG A C 1
ATOM 1564 O O . ARG A 1 209 ? -15.328 -4.254 -6.781 1 92.94 209 ARG A O 1
ATOM 1571 N N . PRO A 1 210 ? -16.031 -6.348 -6.113 1 84.31 210 PRO A N 1
ATOM 1572 C CA . PRO A 1 210 ? -17 -5.688 -5.238 1 84.31 210 PRO A CA 1
ATOM 1573 C C . PRO A 1 210 ? -16.344 -4.914 -4.102 1 84.31 210 PRO A C 1
ATOM 1575 O O . PRO A 1 210 ? -15.406 -5.414 -3.471 1 84.31 210 PRO A O 1
ATOM 1578 N N . ASP A 1 211 ? -16.469 -3.711 -3.885 1 85.56 211 ASP A N 1
ATOM 1579 C CA . ASP A 1 211 ? -15.984 -2.842 -2.812 1 85.56 211 ASP A CA 1
ATOM 1580 C C . ASP A 1 211 ? -14.5 -2.537 -2.971 1 85.56 211 ASP A C 1
ATOM 1582 O O . ASP A 1 211 ? -13.719 -2.721 -2.035 1 85.56 211 ASP A O 1
ATOM 1586 N N . PRO A 1 212 ? -14.109 -2.133 -4.051 1 86.5 212 PRO A N 1
ATOM 1587 C CA . PRO A 1 212 ? -12.688 -1.842 -4.254 1 86.5 212 PRO A CA 1
ATOM 1588 C C . PRO A 1 212 ? -12.141 -0.841 -3.238 1 86.5 212 PRO A C 1
ATOM 1590 O O . PRO A 1 212 ? -12.844 0.095 -2.848 1 86.5 212 PRO A O 1
ATOM 1593 N N . SER A 1 213 ? -10.945 -1.057 -2.836 1 89.62 213 SER A N 1
ATOM 1594 C CA . SER A 1 213 ? -10.289 -0.183 -1.868 1 89.62 213 SER A CA 1
ATOM 1595 C C . SER A 1 213 ? -9.688 1.04 -2.549 1 89.62 213 SER A C 1
ATOM 1597 O O . SER A 1 213 ? -8.695 0.926 -3.277 1 89.62 213 SER A O 1
ATOM 1599 N N . PRO A 1 214 ? -10.188 2.178 -2.26 1 94 214 PRO A N 1
ATOM 1600 C CA . PRO A 1 214 ? -9.602 3.369 -2.879 1 94 214 PRO A CA 1
ATOM 1601 C C . PRO A 1 214 ? -8.164 3.611 -2.438 1 94 214 PRO A C 1
ATOM 1603 O O . PRO A 1 214 ? -7.379 4.215 -3.178 1 94 214 PRO A O 1
ATOM 1606 N N . VAL A 1 215 ? -7.742 3.064 -1.325 1 95.19 215 VAL A N 1
ATOM 1607 C CA . VAL A 1 215 ? -6.418 3.373 -0.797 1 95.19 215 VAL A CA 1
ATOM 1608 C C . VAL A 1 215 ? -5.371 2.504 -1.492 1 95.19 215 VAL A C 1
ATOM 1610 O O . VAL A 1 215 ? -4.176 2.791 -1.422 1 95.19 215 VAL A O 1
ATOM 1613 N N . LEU A 1 216 ? -5.801 1.446 -2.205 1 95.81 216 LEU A N 1
ATOM 1614 C CA . LEU A 1 216 ? -4.848 0.58 -2.895 1 95.81 216 LEU A CA 1
ATOM 1615 C C . LEU A 1 216 ? -4.93 0.779 -4.406 1 95.81 216 LEU A C 1
ATOM 1617 O O . LEU A 1 216 ? -4.121 0.222 -5.152 1 95.81 216 LEU A O 1
ATOM 1621 N N . ARG A 1 217 ? -5.848 1.529 -4.875 1 96.81 217 ARG A N 1
ATOM 1622 C CA . ARG A 1 217 ? -6.156 1.646 -6.297 1 96.81 217 ARG A CA 1
ATOM 1623 C C . ARG A 1 217 ? -4.93 2.092 -7.086 1 96.81 217 ARG A C 1
ATOM 1625 O O . ARG A 1 217 ? -4.59 1.491 -8.109 1 96.81 217 ARG A O 1
ATOM 1632 N N . ASN A 1 218 ? -4.277 3.107 -6.594 1 97.44 218 ASN A N 1
ATOM 1633 C CA . ASN A 1 218 ? -3.129 3.633 -7.324 1 97.44 218 ASN A CA 1
ATOM 1634 C C . ASN A 1 218 ? -1.991 2.617 -7.383 1 97.44 218 ASN A C 1
ATOM 1636 O O . ASN A 1 218 ? -1.243 2.576 -8.359 1 97.44 218 ASN A O 1
ATOM 1640 N N . MET A 1 219 ? -1.883 1.819 -6.359 1 96.94 219 MET A N 1
ATOM 1641 C CA . MET A 1 219 ? -0.906 0.734 -6.375 1 96.94 219 MET A CA 1
ATOM 1642 C C . MET A 1 219 ? -1.215 -0.261 -7.484 1 96.94 219 MET A C 1
ATOM 1644 O O . MET A 1 219 ? -0.317 -0.675 -8.219 1 96.94 219 MET A O 1
ATOM 1648 N N . TRP A 1 220 ? -2.479 -0.642 -7.68 1 97.88 220 TRP A N 1
ATOM 1649 C CA . TRP A 1 220 ? -2.893 -1.577 -8.719 1 97.88 220 TRP A CA 1
ATOM 1650 C C . TRP A 1 220 ? -2.674 -0.982 -10.109 1 97.88 220 TRP A C 1
ATOM 1652 O O . TRP A 1 220 ? -2.178 -1.661 -11.008 1 97.88 220 TRP A O 1
ATOM 1662 N N . LEU A 1 221 ? -3.021 0.275 -10.242 1 98.44 221 LEU A N 1
ATOM 1663 C CA . LEU A 1 221 ? -2.838 0.958 -11.516 1 98.44 221 LEU A CA 1
ATOM 1664 C C . LEU A 1 221 ? -1.362 1.007 -11.898 1 98.44 221 LEU A C 1
ATOM 1666 O O . LEU A 1 221 ? -1.001 0.702 -13.039 1 98.44 221 LEU A O 1
ATOM 1670 N N . GLY A 1 222 ? -0.518 1.348 -10.93 1 98.25 222 GLY A N 1
ATOM 1671 C CA . GLY A 1 222 ? 0.916 1.332 -11.18 1 98.25 222 GLY A CA 1
ATOM 1672 C C . GLY A 1 222 ? 1.45 -0.052 -11.492 1 98.25 222 GLY A C 1
ATOM 1673 O O . GLY A 1 222 ? 2.332 -0.203 -12.344 1 98.25 222 GLY A O 1
ATOM 1674 N N . ALA A 1 223 ? 0.921 -1.061 -10.828 1 98.5 223 ALA A N 1
ATOM 1675 C CA . ALA A 1 223 ? 1.335 -2.438 -11.086 1 98.5 223 ALA A CA 1
ATOM 1676 C C . ALA A 1 223 ? 1.029 -2.844 -12.523 1 98.5 223 ALA A C 1
ATOM 1678 O O . ALA A 1 223 ? 1.818 -3.549 -13.156 1 98.5 223 ALA A O 1
ATOM 1679 N N . ILE A 1 224 ? -0.099 -2.418 -13.031 1 98.81 224 ILE A N 1
ATOM 1680 C CA . ILE A 1 224 ? -0.475 -2.725 -14.406 1 98.81 224 ILE A CA 1
ATOM 1681 C C . ILE A 1 224 ? 0.591 -2.195 -15.367 1 98.81 224 ILE A C 1
ATOM 1683 O O . ILE A 1 224 ? 1.078 -2.928 -16.234 1 98.81 224 ILE A O 1
ATOM 1687 N N . ARG A 1 225 ? 0.99 -0.969 -15.156 1 98.75 225 ARG A N 1
ATOM 1688 C CA . ARG A 1 225 ? 2.039 -0.369 -15.969 1 98.75 225 ARG A CA 1
ATOM 1689 C C . ARG A 1 225 ? 3.326 -1.184 -15.898 1 98.75 225 ARG A C 1
ATOM 1691 O O . ARG A 1 225 ? 3.934 -1.494 -16.922 1 98.75 225 ARG A O 1
ATOM 1698 N N . ASP A 1 226 ? 3.738 -1.521 -14.695 1 98.62 226 ASP A N 1
ATOM 1699 C CA . ASP A 1 226 ? 4.98 -2.256 -14.469 1 98.62 226 ASP A CA 1
ATOM 1700 C C . ASP A 1 226 ? 4.926 -3.637 -15.117 1 98.62 226 ASP A C 1
ATOM 1702 O O . ASP A 1 226 ? 5.879 -4.055 -15.773 1 98.62 226 ASP A O 1
ATOM 1706 N N . LEU A 1 227 ? 3.793 -4.309 -14.977 1 98.81 227 LEU A N 1
ATOM 1707 C CA . LEU A 1 227 ? 3.652 -5.672 -15.477 1 98.81 227 LEU A CA 1
ATOM 1708 C C . LEU A 1 227 ? 3.688 -5.695 -17 1 98.81 227 LEU A C 1
ATOM 1710 O O . LEU A 1 227 ? 4.363 -6.535 -17.594 1 98.81 227 LEU A O 1
ATOM 1714 N N . PHE A 1 228 ? 2.998 -4.77 -17.641 1 98.81 228 PHE A N 1
ATOM 1715 C CA . PHE A 1 228 ? 2.986 -4.691 -19.109 1 98.81 228 PHE A CA 1
ATOM 1716 C C . PHE A 1 228 ? 4.379 -4.383 -19.641 1 98.81 228 PHE A C 1
ATOM 1718 O O . PHE A 1 228 ? 4.695 -4.703 -20.781 1 98.81 228 PHE A O 1
ATOM 1725 N N . HIS A 1 229 ? 5.188 -3.762 -18.812 1 98.44 229 HIS A N 1
ATOM 1726 C CA . HIS A 1 229 ? 6.531 -3.395 -19.25 1 98.44 229 HIS A CA 1
ATOM 1727 C C . HIS A 1 229 ? 7.52 -4.527 -19 1 98.44 229 HIS A C 1
ATOM 1729 O O . HIS A 1 229 ? 8.289 -4.891 -19.891 1 98.44 229 HIS A O 1
ATOM 1735 N N . PHE A 1 230 ? 7.477 -5.137 -17.828 1 98.5 230 PHE A N 1
ATOM 1736 C CA . PHE A 1 230 ? 8.57 -6.008 -17.406 1 98.5 230 PHE A CA 1
ATOM 1737 C C . PHE A 1 230 ? 8.312 -7.449 -17.828 1 98.5 230 PHE A C 1
ATOM 1739 O O . PHE A 1 230 ? 9.242 -8.242 -17.953 1 98.5 230 PHE A O 1
ATOM 1746 N N . LEU A 1 231 ? 7.066 -7.844 -18.062 1 98.69 231 LEU A N 1
ATOM 1747 C CA . LEU A 1 231 ? 6.805 -9.219 -18.484 1 98.69 231 LEU A CA 1
ATOM 1748 C C . LEU A 1 231 ? 7.461 -9.508 -19.828 1 98.69 231 LEU A C 1
ATOM 1750 O O . LEU A 1 231 ? 8.273 -10.43 -19.938 1 98.69 231 LEU A O 1
ATOM 1754 N N . PRO A 1 232 ? 7.156 -8.719 -20.891 1 98.56 232 PRO A N 1
ATOM 1755 C CA . PRO A 1 232 ? 7.836 -8.969 -22.172 1 98.56 232 PRO A CA 1
ATOM 1756 C C . PRO A 1 232 ? 9.352 -8.836 -22.062 1 98.56 232 PRO A C 1
ATOM 1758 O O . PRO A 1 232 ? 10.086 -9.586 -22.703 1 98.56 232 PRO A O 1
ATOM 1761 N N . LEU A 1 233 ? 9.812 -7.875 -21.25 1 98.06 233 LEU A N 1
ATOM 1762 C CA . LEU A 1 233 ? 11.25 -7.688 -21.078 1 98.06 233 LEU A CA 1
ATOM 1763 C C . LEU A 1 233 ? 11.883 -8.914 -20.438 1 98.06 233 LEU A C 1
ATOM 1765 O O . LEU A 1 233 ? 13.008 -9.297 -20.781 1 98.06 233 LEU A O 1
ATOM 1769 N N . SER A 1 234 ? 11.188 -9.477 -19.453 1 98.25 234 SER A N 1
ATOM 1770 C CA . SER A 1 234 ? 11.695 -10.656 -18.766 1 98.25 234 SER A CA 1
ATOM 1771 C C . SER A 1 234 ? 11.758 -11.859 -19.703 1 98.25 234 SER A C 1
ATOM 1773 O O . SER A 1 234 ? 12.625 -12.719 -19.562 1 98.25 234 SER A O 1
ATOM 1775 N N . GLN A 1 235 ? 10.875 -11.977 -20.641 1 98.56 235 GLN A N 1
ATOM 1776 C CA . GLN A 1 235 ? 10.922 -13.031 -21.641 1 98.56 235 GLN A CA 1
ATOM 1777 C C . GLN A 1 235 ? 12.125 -12.852 -22.562 1 98.56 235 GLN A C 1
ATOM 1779 O O . GLN A 1 235 ? 12.812 -13.828 -22.891 1 98.56 235 GLN A O 1
ATOM 1784 N N . LYS A 1 236 ? 12.398 -11.68 -22.969 1 98 236 LYS A N 1
ATOM 1785 C CA . LYS A 1 236 ? 13.492 -11.367 -23.875 1 98 236 LYS A CA 1
ATOM 1786 C C . LYS A 1 236 ? 14.844 -11.562 -23.203 1 98 236 LYS A C 1
ATOM 1788 O O . LYS A 1 236 ? 15.828 -11.922 -23.859 1 98 236 LYS A O 1
ATOM 1793 N N . SER A 1 237 ? 14.875 -11.234 -21.906 1 97.56 237 SER A N 1
ATOM 1794 C CA . SER A 1 237 ? 16.094 -11.383 -21.109 1 97.56 237 SER A CA 1
ATOM 1795 C C . SER A 1 237 ? 15.828 -12.234 -19.875 1 97.56 237 SER A C 1
ATOM 1797 O O . SER A 1 237 ? 15.898 -11.734 -18.75 1 97.56 237 SER A O 1
ATOM 1799 N N . PRO A 1 238 ? 15.734 -13.523 -20.078 1 97.25 238 PRO A N 1
ATOM 1800 C CA . PRO A 1 238 ? 15.203 -14.398 -19.031 1 97.25 238 PRO A CA 1
ATOM 1801 C C . PRO A 1 238 ? 16.141 -14.523 -17.828 1 97.25 238 PRO A C 1
ATOM 1803 O O . PRO A 1 238 ? 15.711 -14.93 -16.75 1 97.25 238 PRO A O 1
ATOM 1806 N N . SER A 1 239 ? 17.406 -14.148 -17.938 1 96.19 239 SER A N 1
ATOM 1807 C CA . SER A 1 239 ? 18.344 -14.32 -16.828 1 96.19 239 SER A CA 1
ATOM 1808 C C . SER A 1 239 ? 18.734 -12.977 -16.219 1 96.19 239 SER A C 1
ATOM 1810 O O . SER A 1 239 ? 19.609 -12.906 -15.352 1 96.19 239 SER A O 1
ATOM 1812 N N . ASP A 1 240 ? 18.078 -11.906 -16.688 1 97.69 240 ASP A N 1
ATOM 1813 C CA . ASP A 1 240 ? 18.375 -10.586 -16.141 1 97.69 240 ASP A CA 1
ATOM 1814 C C . ASP A 1 240 ? 17.75 -10.398 -14.766 1 97.69 240 ASP A C 1
ATOM 1816 O O . ASP A 1 240 ? 16.531 -10.234 -14.648 1 97.69 240 ASP A O 1
ATOM 1820 N N . LEU A 1 241 ? 18.609 -10.305 -13.727 1 97.81 241 LEU A N 1
ATOM 1821 C CA . LEU A 1 241 ? 18.141 -10.297 -12.352 1 97.81 241 LEU A CA 1
ATOM 1822 C C . LEU A 1 241 ? 17.484 -8.969 -12.008 1 97.81 241 LEU A C 1
ATOM 1824 O O . LEU A 1 241 ? 16.562 -8.922 -11.18 1 97.81 241 LEU A O 1
ATOM 1828 N N . ALA A 1 242 ? 17.906 -7.898 -12.648 1 98 242 ALA A N 1
ATOM 1829 C CA . ALA A 1 242 ? 17.281 -6.602 -12.383 1 98 242 ALA A CA 1
ATOM 1830 C C . ALA A 1 242 ? 15.836 -6.574 -12.867 1 98 242 ALA A C 1
ATOM 1832 O O . ALA A 1 242 ? 14.953 -6.07 -12.172 1 98 242 ALA A O 1
ATOM 1833 N N . ILE A 1 243 ? 15.609 -7.152 -14.031 1 98.06 243 ILE A N 1
ATOM 1834 C CA . ILE A 1 243 ? 14.273 -7.211 -14.609 1 98.06 243 ILE A CA 1
ATOM 1835 C C . ILE A 1 243 ? 13.398 -8.148 -13.781 1 98.06 243 ILE A C 1
ATOM 1837 O O . ILE A 1 243 ? 12.266 -7.805 -13.422 1 98.06 243 ILE A O 1
ATOM 1841 N N . ARG A 1 244 ? 13.969 -9.32 -13.445 1 98.38 244 ARG A N 1
ATOM 1842 C CA . ARG A 1 244 ? 13.211 -10.32 -12.695 1 98.38 244 ARG A CA 1
ATOM 1843 C C . ARG A 1 244 ? 12.836 -9.789 -11.312 1 98.38 244 ARG A C 1
ATOM 1845 O O . ARG A 1 244 ? 11.719 -10.016 -10.836 1 98.38 244 ARG A O 1
ATOM 1852 N N . GLN A 1 245 ? 13.742 -9.07 -10.664 1 98.69 245 GLN A N 1
ATOM 1853 C CA . GLN A 1 245 ? 13.461 -8.516 -9.344 1 98.69 245 GLN A CA 1
ATOM 1854 C C . GLN A 1 245 ? 12.352 -7.473 -9.406 1 98.69 245 GLN A C 1
ATOM 1856 O O . GLN A 1 245 ? 11.453 -7.465 -8.562 1 98.69 245 GLN A O 1
ATOM 1861 N N . ARG A 1 246 ? 12.422 -6.617 -10.375 1 98.31 246 ARG A N 1
ATOM 1862 C CA . ARG A 1 246 ? 11.391 -5.598 -10.547 1 98.31 246 ARG A CA 1
ATOM 1863 C C . ARG A 1 246 ? 10.039 -6.23 -10.852 1 98.31 246 ARG A C 1
ATOM 1865 O O . ARG A 1 246 ? 9.008 -5.762 -10.375 1 98.31 246 ARG A O 1
ATOM 1872 N N . LEU A 1 247 ? 10.109 -7.285 -11.633 1 98.62 247 LEU A N 1
ATOM 1873 C CA . LEU A 1 247 ? 8.883 -7.992 -11.961 1 98.62 247 LEU A CA 1
ATOM 1874 C C . LEU A 1 247 ? 8.273 -8.641 -10.719 1 98.62 247 LEU A C 1
ATOM 1876 O O . LEU A 1 247 ? 7.062 -8.57 -10.508 1 98.62 247 LEU A O 1
ATOM 1880 N N . GLN A 1 248 ? 9.07 -9.219 -9.82 1 98.62 248 GLN A N 1
ATOM 1881 C CA . GLN A 1 248 ? 8.578 -9.766 -8.555 1 98.62 248 GLN A CA 1
ATOM 1882 C C . GLN A 1 248 ? 7.871 -8.695 -7.73 1 98.62 248 GLN A C 1
ATOM 1884 O O . GLN A 1 248 ? 6.789 -8.93 -7.195 1 98.62 248 GLN A O 1
ATOM 1889 N N . LEU A 1 249 ? 8.445 -7.562 -7.715 1 98.31 249 LEU A N 1
ATOM 1890 C CA . LEU A 1 249 ? 7.895 -6.488 -6.895 1 98.31 249 LEU A CA 1
ATOM 1891 C C . LEU A 1 249 ? 6.617 -5.93 -7.512 1 98.31 249 LEU A C 1
ATOM 1893 O O . LEU A 1 249 ? 5.68 -5.578 -6.797 1 98.31 249 LEU A O 1
ATOM 1897 N N . ALA A 1 250 ? 6.59 -5.855 -8.836 1 98.31 250 ALA A N 1
ATOM 1898 C CA . ALA A 1 250 ? 5.363 -5.461 -9.516 1 98.31 250 ALA A CA 1
ATOM 1899 C C . ALA A 1 250 ? 4.227 -6.434 -9.203 1 98.31 250 ALA A C 1
ATOM 1901 O O . ALA A 1 250 ? 3.092 -6.016 -8.961 1 98.31 250 ALA A O 1
ATOM 1902 N N . CYS A 1 251 ? 4.547 -7.707 -9.211 1 98.31 251 CYS A N 1
ATOM 1903 C CA . CYS A 1 251 ? 3.553 -8.727 -8.898 1 98.31 251 CYS A CA 1
ATOM 1904 C C . CYS A 1 251 ? 3.08 -8.602 -7.453 1 98.31 251 CYS A C 1
ATOM 1906 O O . CYS A 1 251 ? 1.878 -8.648 -7.184 1 98.31 251 CYS A O 1
ATOM 1908 N N . TYR A 1 252 ? 3.965 -8.375 -6.547 1 97.88 252 TYR A N 1
ATOM 1909 C CA . TYR A 1 252 ? 3.59 -8.195 -5.148 1 97.88 252 TYR A CA 1
ATOM 1910 C C . TYR A 1 252 ? 2.566 -7.078 -5 1 97.88 252 TYR A C 1
ATOM 1912 O O . TYR A 1 252 ? 1.577 -7.227 -4.277 1 97.88 252 TYR A O 1
ATOM 1920 N N . THR A 1 253 ? 2.758 -5.953 -5.691 1 96.88 253 THR A N 1
ATOM 1921 C CA . THR A 1 253 ? 1.907 -4.777 -5.531 1 96.88 253 THR A CA 1
ATOM 1922 C C . THR A 1 253 ? 0.572 -4.977 -6.246 1 96.88 253 THR A C 1
ATOM 1924 O O . THR A 1 253 ? -0.378 -4.227 -6.016 1 96.88 253 THR A O 1
ATOM 1927 N N . SER A 1 254 ? 0.465 -5.988 -7.102 1 97.06 254 SER A N 1
ATOM 1928 C CA . SER A 1 254 ? -0.781 -6.289 -7.801 1 97.06 254 SER A CA 1
ATOM 1929 C C . SER A 1 254 ? -1.809 -6.906 -6.859 1 97.06 254 SER A C 1
ATOM 1931 O O . SER A 1 254 ? -3.004 -6.922 -7.164 1 97.06 254 SER A O 1
ATOM 1933 N N . LEU A 1 255 ? -1.334 -7.43 -5.797 1 93.31 255 LEU A N 1
ATOM 1934 C CA . LEU A 1 255 ? -2.199 -8.055 -4.801 1 93.31 255 LEU A CA 1
ATOM 1935 C C . LEU A 1 255 ? -1.613 -7.914 -3.402 1 93.31 255 LEU A C 1
ATOM 1937 O O . LEU A 1 255 ? -1.499 -8.898 -2.67 1 93.31 255 LEU A O 1
ATOM 1941 N N . SER A 1 256 ? -1.234 -6.719 -3.055 1 82.38 256 SER A N 1
ATOM 1942 C CA . SER A 1 256 ? -0.667 -6.48 -1.73 1 82.38 256 SER A CA 1
ATOM 1943 C C . SER A 1 256 ? -1.583 -7.012 -0.633 1 82.38 256 SER A C 1
ATOM 1945 O O . SER A 1 256 ? -2.809 -6.977 -0.771 1 82.38 256 SER A O 1
ATOM 1947 N N . PRO A 1 257 ? -0.974 -7.414 0.431 1 74.56 257 PRO A N 1
ATOM 1948 C CA . PRO A 1 257 ? -1.765 -8.086 1.466 1 74.56 257 PRO A CA 1
ATOM 1949 C C . PRO A 1 257 ? -2.828 -7.172 2.076 1 74.56 257 PRO A C 1
ATOM 1951 O O . PRO A 1 257 ? -2.535 -6.031 2.443 1 74.56 257 PRO A O 1
ATOM 1954 N N . GLU A 1 258 ? -3.934 -7.539 2.053 1 83.62 258 GLU A N 1
ATOM 1955 C CA . GLU A 1 258 ? -5.109 -7.008 2.734 1 83.62 258 GLU A CA 1
ATOM 1956 C C . GLU A 1 258 ? -5.973 -8.133 3.303 1 83.62 258 GLU A C 1
ATOM 1958 O O . GLU A 1 258 ? -6.203 -9.141 2.639 1 83.62 258 GLU A O 1
ATOM 1963 N N . ALA A 1 259 ? -6.328 -7.941 4.582 1 82.81 259 ALA A N 1
ATOM 1964 C CA . ALA A 1 259 ? -7.152 -8.969 5.211 1 82.81 259 ALA A CA 1
ATOM 1965 C C . ALA A 1 259 ? -8.602 -8.883 4.727 1 82.81 259 ALA A C 1
ATOM 1967 O O . ALA A 1 259 ? -9.5 -8.547 5.496 1 82.81 259 ALA A O 1
ATOM 1968 N N . ARG A 1 260 ? -8.711 -8.758 3.48 1 75.44 260 ARG A N 1
ATOM 1969 C CA . ARG A 1 260 ? -10.055 -8.711 2.9 1 75.44 260 ARG A CA 1
ATOM 1970 C C . ARG A 1 260 ? -10.43 -10.047 2.281 1 75.44 260 ARG A C 1
ATOM 1972 O O . ARG A 1 260 ? -9.594 -10.711 1.663 1 75.44 260 ARG A O 1
ATOM 1979 N N . SER A 1 261 ? -11.594 -10.352 2.68 1 69.06 261 SER A N 1
ATOM 1980 C CA . SER A 1 261 ? -12.109 -11.594 2.111 1 69.06 261 SER A CA 1
ATOM 1981 C C . SER A 1 261 ? -13.039 -11.32 0.937 1 69.06 261 SER A C 1
ATOM 1983 O O . SER A 1 261 ? -13.5 -10.188 0.756 1 69.06 261 SER A O 1
ATOM 1985 N N . GLY A 1 262 ? -13 -12.266 0.008 1 71.44 262 GLY A N 1
ATOM 1986 C CA . GLY A 1 262 ? -13.992 -12.172 -1.055 1 71.44 262 GLY A CA 1
ATOM 1987 C C . GLY A 1 262 ? -13.406 -12.398 -2.436 1 71.44 262 GLY A C 1
ATOM 1988 O O . GLY A 1 262 ? -12.188 -12.422 -2.604 1 71.44 262 GLY A O 1
ATOM 1989 N N . ALA A 1 263 ? -14.328 -12.445 -3.268 1 73.19 263 ALA A N 1
ATOM 1990 C CA . ALA A 1 263 ? -14.008 -12.789 -4.652 1 73.19 263 ALA A CA 1
ATOM 1991 C C . ALA A 1 263 ? -13.383 -11.602 -5.375 1 73.19 263 ALA A C 1
ATOM 1993 O O . ALA A 1 263 ? -13.68 -10.445 -5.066 1 73.19 263 ALA A O 1
ATOM 1994 N N . LEU A 1 264 ? -12.5 -11.836 -6.18 1 86.5 264 LEU A N 1
ATOM 1995 C CA . LEU A 1 264 ? -11.93 -10.805 -7.039 1 86.5 264 LEU A CA 1
ATOM 1996 C C . LEU A 1 264 ? -12.875 -10.484 -8.195 1 86.5 264 LEU A C 1
ATOM 1998 O O . LEU A 1 264 ? -13.836 -9.734 -8.031 1 86.5 264 LEU A O 1
ATOM 2002 N N . GLY A 1 265 ? -12.781 -11.094 -9.297 1 92.19 265 GLY A N 1
ATOM 2003 C CA . GLY A 1 265 ? -13.641 -10.812 -10.438 1 92.19 265 GLY A CA 1
ATOM 2004 C C . GLY A 1 265 ? -13.984 -12.047 -11.25 1 92.19 265 GLY A C 1
ATOM 2005 O O . GLY A 1 265 ? -13.75 -13.172 -10.805 1 92.19 265 GLY A O 1
ATOM 2006 N N . LEU A 1 266 ? -14.625 -11.828 -12.305 1 95.12 266 LEU A N 1
ATOM 2007 C CA . LEU A 1 266 ? -15.172 -12.867 -13.164 1 95.12 266 LEU A CA 1
ATOM 2008 C C . LEU A 1 266 ? -14.07 -13.812 -13.648 1 95.12 266 LEU A C 1
ATOM 2010 O O . LEU A 1 266 ? -14.273 -15.023 -13.711 1 95.12 266 LEU A O 1
ATOM 2014 N N . SER A 1 267 ? -12.93 -13.273 -14.016 1 96.94 267 SER A N 1
ATOM 2015 C CA . SER A 1 267 ? -11.828 -14.117 -14.492 1 96.94 267 SER A CA 1
ATOM 2016 C C . SER A 1 267 ? -11.406 -15.117 -13.422 1 96.94 267 SER A C 1
ATOM 2018 O O . SER A 1 267 ? -11.195 -16.297 -13.719 1 96.94 267 SER A O 1
ATOM 2020 N N . HIS A 1 268 ? -11.297 -14.68 -12.18 1 93.56 268 HIS A N 1
ATOM 2021 C CA . HIS A 1 268 ? -10.938 -15.578 -11.094 1 93.56 268 HIS A CA 1
ATOM 2022 C C . HIS A 1 268 ? -12.023 -16.625 -10.859 1 93.56 268 HIS A C 1
ATOM 2024 O O . HIS A 1 268 ? -11.727 -17.797 -10.617 1 93.56 268 HIS A O 1
ATOM 2030 N N . SER A 1 269 ? -13.25 -16.172 -10.898 1 92.94 269 SER A N 1
ATOM 2031 C CA . SER A 1 269 ? -14.359 -17.109 -10.75 1 92.94 269 SER A CA 1
ATOM 2032 C C . SER A 1 269 ? -14.312 -18.188 -11.82 1 92.94 269 SER A C 1
ATOM 2034 O O . SER A 1 269 ? -14.5 -19.375 -11.531 1 92.94 269 SER A O 1
ATOM 2036 N N . LEU A 1 270 ? -14.07 -17.797 -12.984 1 95.5 270 LEU A N 1
ATOM 2037 C CA . LEU A 1 270 ? -13.945 -18.734 -14.094 1 95.5 270 LEU A CA 1
ATOM 2038 C C . LEU A 1 270 ? -12.734 -19.641 -13.898 1 95.5 270 LEU A C 1
ATOM 2040 O O . LEU A 1 270 ? -12.797 -20.828 -14.203 1 95.5 270 LEU A O 1
ATOM 2044 N N . GLY A 1 271 ? -11.641 -19.016 -13.445 1 93.19 271 GLY A N 1
ATOM 2045 C CA . GLY A 1 271 ? -10.461 -19.812 -13.141 1 93.19 271 GLY A CA 1
ATOM 2046 C C . GLY A 1 271 ? -10.734 -20.938 -12.156 1 93.19 271 GLY A C 1
ATOM 2047 O O . GLY A 1 271 ? -10.227 -22.047 -12.312 1 93.19 271 GLY A O 1
ATOM 2048 N N . HIS A 1 272 ? -11.531 -20.656 -11.188 1 87.5 272 HIS A N 1
ATOM 2049 C CA . HIS A 1 272 ? -11.898 -21.656 -10.195 1 87.5 272 HIS A CA 1
ATOM 2050 C C . HIS A 1 272 ? -12.719 -22.781 -10.828 1 87.5 272 HIS A C 1
ATOM 2052 O O . HIS A 1 272 ? -12.516 -23.953 -10.516 1 87.5 272 HIS A O 1
ATOM 2058 N N . ALA A 1 273 ? -13.602 -22.391 -11.68 1 89.44 273 ALA A N 1
ATOM 2059 C CA . ALA A 1 273 ? -14.492 -23.359 -12.32 1 89.44 273 ALA A CA 1
ATOM 2060 C C . ALA A 1 273 ? -13.734 -24.234 -13.312 1 89.44 273 ALA A C 1
ATOM 2062 O O . ALA A 1 273 ? -14.086 -25.391 -13.531 1 89.44 273 ALA A O 1
ATOM 2063 N N . LEU A 1 274 ? -12.633 -23.766 -13.852 1 92.19 274 LEU A N 1
ATOM 2064 C CA . LEU A 1 274 ? -11.914 -24.438 -14.922 1 92.19 274 LEU A CA 1
ATOM 2065 C C . LEU A 1 274 ? -10.703 -25.188 -14.383 1 92.19 274 LEU A C 1
ATOM 2067 O O . LEU A 1 274 ? -10.406 -26.297 -14.812 1 92.19 274 LEU A O 1
ATOM 2071 N N . GLY A 1 275 ? -10.023 -24.562 -13.445 1 88.06 275 GLY A N 1
ATOM 2072 C CA . GLY A 1 275 ? -8.688 -24.969 -13.039 1 88.06 275 GLY A CA 1
ATOM 2073 C C . GLY A 1 275 ? -8.617 -26.406 -12.586 1 88.06 275 GLY A C 1
ATOM 2074 O O . GLY A 1 275 ? -8.219 -27.297 -13.359 1 88.06 275 GLY A O 1
ATOM 2075 N N . ALA A 1 276 ? -9.094 -26.703 -11.453 1 78.5 276 ALA A N 1
ATOM 2076 C CA . ALA A 1 276 ? -8.953 -28.031 -10.859 1 78.5 276 ALA A CA 1
ATOM 2077 C C . ALA A 1 276 ? -9.711 -29.078 -11.664 1 78.5 276 ALA A C 1
ATOM 2079 O O . ALA A 1 276 ? -9.195 -30.172 -11.922 1 78.5 276 ALA A O 1
ATOM 2080 N N . THR A 1 277 ? -10.859 -28.797 -12.172 1 83.88 277 THR A N 1
ATOM 2081 C CA . THR A 1 277 ? -11.75 -29.734 -12.852 1 83.88 277 THR A CA 1
ATOM 2082 C C . THR A 1 277 ? -11.133 -30.219 -14.156 1 83.88 277 THR A C 1
ATOM 2084 O O . THR A 1 277 ? -11.266 -31.391 -14.516 1 83.88 277 THR A O 1
ATOM 2087 N N . TYR A 1 278 ? -10.406 -29.391 -14.805 1 90.62 278 TYR A N 1
ATOM 2088 C CA . TYR A 1 278 ? -9.914 -29.75 -16.125 1 90.62 278 TYR A CA 1
ATOM 2089 C C . TYR A 1 278 ? -8.391 -29.703 -16.188 1 90.62 278 TYR A C 1
ATOM 2091 O O . TYR A 1 278 ? -7.805 -29.625 -17.266 1 90.62 278 TYR A O 1
ATOM 2099 N N . ALA A 1 279 ? -7.742 -29.578 -15.008 1 86.94 279 ALA A N 1
ATOM 2100 C CA . ALA A 1 279 ? -6.289 -29.625 -14.852 1 86.94 279 ALA A CA 1
ATOM 2101 C C . ALA A 1 279 ? -5.621 -28.5 -15.648 1 86.94 279 ALA A C 1
ATOM 2103 O O . ALA A 1 279 ? -4.656 -28.734 -16.375 1 86.94 279 ALA A O 1
ATOM 2104 N N . ILE A 1 280 ? -6.176 -27.391 -15.664 1 91.75 280 ILE A N 1
ATOM 2105 C CA . ILE A 1 280 ? -5.594 -26.203 -16.281 1 91.75 280 ILE A CA 1
ATOM 2106 C C . ILE A 1 280 ? -4.832 -25.391 -15.219 1 91.75 280 ILE A C 1
ATOM 2108 O O . ILE A 1 280 ? -5.402 -25.016 -14.195 1 91.75 280 ILE A O 1
ATOM 2112 N N . PRO A 1 281 ? -3.547 -25.125 -15.398 1 89.75 281 PRO A N 1
ATOM 2113 C CA . PRO A 1 281 ? -2.783 -24.344 -14.422 1 89.75 281 PRO A CA 1
ATOM 2114 C C . PRO A 1 281 ? -3.369 -22.953 -14.195 1 89.75 281 PRO A C 1
ATOM 2116 O O . PRO A 1 281 ? -3.889 -22.344 -15.125 1 89.75 281 PRO A O 1
ATOM 2119 N N . HIS A 1 282 ? -3.262 -22.391 -13.016 1 87.81 282 HIS A N 1
ATOM 2120 C CA . HIS A 1 282 ? -3.895 -21.141 -12.609 1 87.81 282 HIS A CA 1
ATOM 2121 C C . HIS A 1 282 ? -3.494 -20 -13.531 1 87.81 282 HIS A C 1
ATOM 2123 O O . HIS A 1 282 ? -4.348 -19.219 -13.977 1 87.81 282 HIS A O 1
ATOM 2129 N N . GLY A 1 283 ? -2.23 -19.875 -13.797 1 94.12 283 GLY A N 1
ATOM 2130 C CA . GLY A 1 283 ? -1.795 -18.812 -14.688 1 94.12 283 GLY A CA 1
ATOM 2131 C C . GLY A 1 283 ? -2.42 -18.891 -16.062 1 94.12 283 GLY A C 1
ATOM 2132 O O . GLY A 1 283 ? -2.748 -17.859 -16.672 1 94.12 283 GLY A O 1
ATOM 2133 N N . ILE A 1 284 ? -2.662 -20.078 -16.531 1 96.75 284 ILE A N 1
ATOM 2134 C CA . ILE A 1 284 ? -3.219 -20.297 -17.859 1 96.75 284 ILE A CA 1
ATOM 2135 C C . ILE A 1 284 ? -4.711 -19.969 -17.859 1 96.75 284 ILE A C 1
ATOM 2137 O O . ILE A 1 284 ? -5.246 -19.469 -18.844 1 96.75 284 ILE A O 1
ATOM 2141 N N . THR A 1 285 ? -5.375 -20.219 -16.734 1 96.5 285 THR A N 1
ATOM 2142 C CA . THR A 1 285 ? -6.781 -19.844 -16.672 1 96.5 285 THR A CA 1
ATOM 2143 C C . THR A 1 285 ? -6.938 -18.328 -16.875 1 96.5 285 THR A C 1
ATOM 2145 O O . THR A 1 285 ? -7.887 -17.891 -17.531 1 96.5 285 THR A O 1
ATOM 2148 N N . SER A 1 286 ? -6.027 -17.547 -16.312 1 97.75 286 SER A N 1
ATOM 2149 C CA . SER A 1 286 ? -6.059 -16.109 -16.531 1 97.75 286 SER A CA 1
ATOM 2150 C C . SER A 1 286 ? -5.797 -15.75 -17.984 1 97.75 286 SER A C 1
ATOM 2152 O O . SER A 1 286 ? -6.418 -14.836 -18.531 1 97.75 286 SER A O 1
ATOM 2154 N N . CYS A 1 287 ? -4.891 -16.484 -18.578 1 98.5 287 CYS A N 1
ATOM 2155 C CA . CYS A 1 287 ? -4.602 -16.25 -20 1 98.5 287 CYS A CA 1
ATOM 2156 C C . CYS A 1 287 ? -5.82 -16.547 -20.859 1 98.5 287 CYS A C 1
ATOM 2158 O O . CYS A 1 287 ? -6.035 -15.883 -21.875 1 98.5 287 CYS A O 1
ATOM 2160 N N . LEU A 1 288 ? -6.574 -17.5 -20.453 1 98.44 288 LEU A N 1
ATOM 2161 C CA . LEU A 1 288 ? -7.754 -17.922 -21.203 1 98.44 288 LEU A CA 1
ATOM 2162 C C . LEU A 1 288 ? -8.891 -16.906 -21.047 1 98.44 288 LEU A C 1
ATOM 2164 O O . LEU A 1 288 ? -9.57 -16.562 -22.016 1 98.44 288 LEU A O 1
ATOM 2168 N N . THR A 1 289 ? -9.039 -16.359 -19.797 1 98.56 289 THR A N 1
ATOM 2169 C CA . THR A 1 289 ? -10.352 -15.805 -19.5 1 98.56 289 THR A CA 1
ATOM 2170 C C . THR A 1 289 ? -10.266 -14.289 -19.281 1 98.56 289 THR A C 1
ATOM 2172 O O . THR A 1 289 ? -11.273 -13.586 -19.406 1 98.56 289 THR A O 1
ATOM 2175 N N . LEU A 1 290 ? -9.156 -13.75 -18.938 1 98.75 290 LEU A N 1
ATOM 2176 C CA . LEU A 1 290 ? -9.062 -12.406 -18.391 1 98.75 290 LEU A CA 1
ATOM 2177 C C . LEU A 1 290 ? -9.516 -11.367 -19.406 1 98.75 290 LEU A C 1
ATOM 2179 O O . LEU A 1 290 ? -10.367 -10.523 -19.094 1 98.75 290 LEU A O 1
ATOM 2183 N N . ALA A 1 291 ? -8.953 -11.43 -20.641 1 98.88 291 ALA A N 1
ATOM 2184 C CA . ALA A 1 291 ? -9.273 -10.422 -21.656 1 98.88 291 ALA A CA 1
ATOM 2185 C C . ALA A 1 291 ? -10.773 -10.352 -21.891 1 98.88 291 ALA A C 1
ATOM 2187 O O . ALA A 1 291 ? -11.367 -9.266 -21.844 1 98.88 291 ALA A O 1
ATOM 2188 N N . ALA A 1 292 ? -11.375 -11.484 -22.094 1 98.81 292 ALA A N 1
ATOM 2189 C CA . ALA A 1 292 ? -12.812 -11.547 -22.375 1 98.81 292 ALA A CA 1
ATOM 2190 C C . ALA A 1 292 ? -13.617 -11.125 -21.141 1 98.81 292 ALA A C 1
ATOM 2192 O O . ALA A 1 292 ? -14.672 -10.492 -21.281 1 98.81 292 ALA A O 1
ATOM 2193 N N . SER A 1 293 ? -13.164 -11.516 -19.953 1 98.62 293 SER A N 1
ATOM 2194 C CA . SER A 1 293 ? -13.828 -11.133 -18.719 1 98.62 293 SER A CA 1
ATOM 2195 C C . SER A 1 293 ? -13.844 -9.617 -18.547 1 98.62 293 SER A C 1
ATOM 2197 O O . SER A 1 293 ? -14.844 -9.039 -18.109 1 98.62 293 SER A O 1
ATOM 2199 N N . ILE A 1 294 ? -12.758 -8.969 -18.891 1 98.81 294 ILE A N 1
ATOM 2200 C CA . ILE A 1 294 ? -12.648 -7.52 -18.781 1 98.81 294 ILE A CA 1
ATOM 2201 C C . ILE A 1 294 ? -13.648 -6.863 -19.734 1 98.81 294 ILE A C 1
ATOM 2203 O O . ILE A 1 294 ? -14.391 -5.965 -19.344 1 98.81 294 ILE A O 1
ATOM 2207 N N . ARG A 1 295 ? -13.68 -7.355 -21 1 98.75 295 ARG A N 1
ATOM 2208 C CA . ARG A 1 295 ? -14.594 -6.805 -21.984 1 98.75 295 ARG A CA 1
ATOM 2209 C C . ARG A 1 295 ? -16.047 -6.945 -21.531 1 98.75 295 ARG A C 1
ATOM 2211 O O . ARG A 1 295 ? -16.828 -6.004 -21.641 1 98.75 295 ARG A O 1
ATOM 2218 N N . LEU A 1 296 ? -16.344 -8.078 -21.031 1 98.62 296 LEU A N 1
ATOM 2219 C CA . LEU A 1 296 ? -17.703 -8.32 -20.562 1 98.62 296 LEU A CA 1
ATOM 2220 C C . LEU A 1 296 ? -18.031 -7.426 -19.375 1 98.62 296 LEU A C 1
ATOM 2222 O O . LEU A 1 296 ? -19.094 -6.785 -19.359 1 98.62 296 LEU A O 1
ATOM 2226 N N . THR A 1 297 ? -17.141 -7.355 -18.375 1 98.06 297 THR A N 1
ATOM 2227 C CA . THR A 1 297 ? -17.359 -6.543 -17.188 1 98.06 297 THR A CA 1
ATOM 2228 C C . THR A 1 297 ? -17.578 -5.082 -17.562 1 98.06 297 THR A C 1
ATOM 2230 O O . THR A 1 297 ? -18.453 -4.414 -17.016 1 98.06 297 THR A O 1
ATOM 2233 N N . ALA A 1 298 ? -16.844 -4.582 -18.531 1 98.44 298 ALA A N 1
ATOM 2234 C CA . ALA A 1 298 ? -16.969 -3.199 -19 1 98.44 298 ALA A CA 1
ATOM 2235 C C . ALA A 1 298 ? -18.344 -2.934 -19.594 1 98.44 298 ALA A C 1
ATOM 2237 O O . ALA A 1 298 ? -18.828 -1.804 -19.562 1 98.44 298 ALA A O 1
ATOM 2238 N N . GLN A 1 299 ? -18.953 -3.98 -20.062 1 97.81 299 GLN A N 1
ATOM 2239 C CA . GLN A 1 299 ? -20.188 -3.791 -20.828 1 97.81 299 GLN A CA 1
ATOM 2240 C C . GLN A 1 299 ? -21.406 -4.137 -19.984 1 97.81 299 GLN A C 1
ATOM 2242 O O . GLN A 1 299 ? -22.531 -3.787 -20.359 1 97.81 299 GLN A O 1
ATOM 2247 N N . LEU A 1 300 ? -21.234 -4.82 -18.922 1 96.81 300 LEU A N 1
ATOM 2248 C CA . LEU A 1 300 ? -22.359 -5.23 -18.078 1 96.81 300 LEU A CA 1
ATOM 2249 C C . LEU A 1 300 ? -23.047 -4.02 -17.469 1 96.81 300 LEU A C 1
ATOM 2251 O O . LEU A 1 300 ? -22.391 -3.078 -17.016 1 96.81 300 LEU A O 1
ATOM 2255 N N . SER A 1 301 ? -24.359 -4.055 -17.391 1 95.69 301 SER A N 1
ATOM 2256 C CA . SER A 1 301 ? -25.141 -2.992 -16.781 1 95.69 301 SER A CA 1
ATOM 2257 C C . SER A 1 301 ? -24.938 -2.969 -15.266 1 95.69 301 SER A C 1
ATOM 2259 O O . SER A 1 301 ? -25.125 -1.931 -14.625 1 95.69 301 SER A O 1
ATOM 2261 N N . SER A 1 302 ? -24.516 -4.102 -14.727 1 93.44 302 SER A N 1
ATOM 2262 C CA . SER A 1 302 ? -24.375 -4.238 -13.281 1 93.44 302 SER A CA 1
ATOM 2263 C C . SER A 1 302 ? -23.031 -3.695 -12.812 1 93.44 302 SER A C 1
ATOM 2265 O O . SER A 1 302 ? -22.781 -3.576 -11.609 1 93.44 302 SER A O 1
ATOM 2267 N N . THR A 1 303 ? -22.141 -3.324 -13.766 1 96.06 303 THR A N 1
ATOM 2268 C CA . THR A 1 303 ? -20.875 -2.723 -13.352 1 96.06 303 THR A CA 1
ATOM 2269 C C . THR A 1 303 ? -21.109 -1.315 -12.805 1 96.06 303 THR A C 1
ATOM 2271 O O . THR A 1 303 ? -21.609 -0.44 -13.516 1 96.06 303 THR A O 1
ATOM 2274 N N . GLY A 1 304 ? -20.719 -1.112 -11.547 1 95 304 GLY A N 1
ATOM 2275 C CA . GLY A 1 304 ? -20.938 0.169 -10.898 1 95 304 GLY A CA 1
ATOM 2276 C C . GLY A 1 304 ? -20.094 1.289 -11.484 1 95 304 GLY A C 1
ATOM 2277 O O . GLY A 1 304 ? -19.078 1.036 -12.117 1 95 304 GLY A O 1
ATOM 2278 N N . PRO A 1 305 ? -20.531 2.51 -11.289 1 94.75 305 PRO A N 1
ATOM 2279 C CA . PRO A 1 305 ? -19.828 3.652 -11.875 1 94.75 305 PRO A CA 1
ATOM 2280 C C . PRO A 1 305 ? -18.375 3.768 -11.398 1 94.75 305 PRO A C 1
ATOM 2282 O O . PRO A 1 305 ? -17.484 4.102 -12.18 1 94.75 305 PRO A O 1
ATOM 2285 N N . GLU A 1 306 ? -18.125 3.535 -10.133 1 95.62 306 GLU A N 1
ATOM 2286 C CA . GLU A 1 306 ? -16.766 3.607 -9.609 1 95.62 306 GLU A CA 1
ATOM 2287 C C . GLU A 1 306 ? -15.867 2.557 -10.258 1 95.62 306 GLU A C 1
ATOM 2289 O O . GLU A 1 306 ? -14.727 2.85 -10.625 1 95.62 306 GLU A O 1
ATOM 2294 N N . GLN A 1 307 ? -16.438 1.358 -10.375 1 96.81 307 GLN A N 1
ATOM 2295 C CA . GLN A 1 307 ? -15.711 0.256 -10.992 1 96.81 307 GLN A CA 1
ATOM 2296 C C . GLN A 1 307 ? -15.406 0.548 -12.461 1 96.81 307 GLN A C 1
ATOM 2298 O O . GLN A 1 307 ? -14.297 0.294 -12.938 1 96.81 307 GLN A O 1
ATOM 2303 N N . LEU A 1 308 ? -16.391 1.095 -13.086 1 97.31 308 LEU A N 1
ATOM 2304 C CA . LEU A 1 308 ? -16.234 1.416 -14.5 1 97.31 308 LEU A CA 1
ATOM 2305 C C . LEU A 1 308 ? -15.188 2.512 -14.695 1 97.31 308 LEU A C 1
ATOM 2307 O O . LEU A 1 308 ? -14.375 2.438 -15.617 1 97.31 308 LEU A O 1
ATOM 2311 N N . GLU A 1 309 ? -15.164 3.516 -13.844 1 96.94 309 GLU A N 1
ATOM 2312 C CA . GLU A 1 309 ? -14.172 4.582 -13.914 1 96.94 309 GLU A CA 1
ATOM 2313 C C . GLU A 1 309 ? -12.766 4.039 -13.68 1 96.94 309 GLU A C 1
ATOM 2315 O O . GLU A 1 309 ? -11.828 4.418 -14.383 1 96.94 309 GLU A O 1
ATOM 2320 N N . ALA A 1 310 ? -12.68 3.186 -12.727 1 97.69 310 ALA A N 1
ATOM 2321 C CA . ALA A 1 310 ? -11.375 2.615 -12.391 1 97.69 310 ALA A CA 1
ATOM 2322 C C . ALA A 1 310 ? -10.844 1.761 -13.531 1 97.69 310 ALA A C 1
ATOM 2324 O O . ALA A 1 310 ? -9.656 1.845 -13.883 1 97.69 310 ALA A O 1
ATOM 2325 N N . LEU A 1 311 ? -11.703 0.945 -14.07 1 98.31 311 LEU A N 1
ATOM 2326 C CA . LEU A 1 311 ? -11.312 0.104 -15.195 1 98.31 311 LEU A CA 1
ATOM 2327 C C . LEU A 1 311 ? -10.898 0.956 -16.391 1 98.31 311 LEU A C 1
ATOM 2329 O O . LEU A 1 311 ? -9.891 0.673 -17.047 1 98.31 311 LEU A O 1
ATOM 2333 N N . SER A 1 312 ? -11.68 1.979 -16.656 1 97.88 312 SER A N 1
ATOM 2334 C CA . SER A 1 312 ? -11.359 2.91 -17.734 1 97.88 312 SER A CA 1
ATOM 2335 C C . SER A 1 312 ? -10 3.561 -17.516 1 97.88 312 SER A C 1
ATOM 2337 O O . SER A 1 312 ? -9.219 3.701 -18.453 1 97.88 312 SER A O 1
ATOM 2339 N N . ASP A 1 313 ? -9.711 3.932 -16.297 1 97.62 313 ASP A N 1
ATOM 2340 C CA . ASP A 1 313 ? -8.461 4.602 -15.938 1 97.62 313 ASP A CA 1
ATOM 2341 C C . ASP A 1 313 ? -7.258 3.707 -16.219 1 97.62 313 ASP A C 1
ATOM 2343 O O . ASP A 1 313 ? -6.172 4.203 -16.531 1 97.62 313 ASP A O 1
ATOM 2347 N N . ALA A 1 314 ? -7.406 2.422 -16.141 1 98.56 314 ALA A N 1
ATOM 2348 C CA . ALA A 1 314 ? -6.328 1.456 -16.328 1 98.56 314 ALA A CA 1
ATOM 2349 C C . ALA A 1 314 ? -5.711 1.587 -17.719 1 98.56 314 ALA A C 1
ATOM 2351 O O . ALA A 1 314 ? -4.516 1.341 -17.906 1 98.56 314 ALA A O 1
ATOM 2352 N N . LEU A 1 315 ? -6.473 1.994 -18.656 1 98.69 315 LEU A N 1
ATOM 2353 C CA . LEU A 1 315 ? -5.992 2.082 -20.031 1 98.69 315 LEU A CA 1
ATOM 2354 C C . LEU A 1 315 ? -4.812 3.043 -20.141 1 98.69 315 LEU A C 1
ATOM 2356 O O . LEU A 1 315 ? -3.855 2.783 -20.875 1 98.69 315 LEU A O 1
ATOM 2360 N N . SER A 1 316 ? -4.863 4.113 -19.391 1 98.06 316 SER A N 1
ATOM 2361 C CA . SER A 1 316 ? -3.83 5.141 -19.453 1 98.06 316 SER A CA 1
ATOM 2362 C C . SER A 1 316 ? -2.521 4.648 -18.844 1 98.06 316 SER A C 1
ATOM 2364 O O . SER A 1 316 ? -1.478 5.281 -19.016 1 98.06 316 SER A O 1
ATOM 2366 N N . TYR A 1 317 ? -2.518 3.52 -18.188 1 98.62 317 TYR A N 1
ATOM 2367 C CA . TYR A 1 317 ? -1.326 2.947 -17.578 1 98.62 317 TYR A CA 1
ATOM 2368 C C . TYR A 1 317 ? -0.718 1.867 -18.469 1 98.62 317 TYR A C 1
ATOM 2370 O O . TYR A 1 317 ? 0.368 1.358 -18.172 1 98.62 317 TYR A O 1
ATOM 2378 N N . ILE A 1 318 ? -1.386 1.491 -19.469 1 98.81 318 ILE A N 1
ATOM 2379 C CA . ILE A 1 318 ? -0.917 0.475 -20.406 1 98.81 318 ILE A CA 1
ATOM 2380 C C . ILE A 1 318 ? -0.108 1.135 -21.531 1 98.81 318 ILE A C 1
ATOM 2382 O O . ILE A 1 318 ? -0.585 2.062 -22.188 1 98.81 318 ILE A O 1
ATOM 2386 N N . PRO A 1 319 ? 1.097 0.708 -21.75 1 97.69 319 PRO A N 1
ATOM 2387 C CA . PRO A 1 319 ? 1.962 1.349 -22.75 1 97.69 319 PRO A CA 1
ATOM 2388 C C . PRO A 1 319 ? 1.716 0.835 -24.156 1 97.69 319 PRO A C 1
ATOM 2390 O O . PRO A 1 319 ? 1.069 -0.2 -24.344 1 97.69 319 PRO A O 1
ATOM 2393 N N . ALA A 1 320 ? 2.246 1.654 -25.078 1 96.5 320 ALA A N 1
ATOM 2394 C CA . ALA A 1 320 ? 2.381 1.119 -26.422 1 96.5 320 ALA A CA 1
ATOM 2395 C C . ALA A 1 320 ? 3.309 -0.092 -26.438 1 96.5 320 ALA A C 1
ATOM 2397 O O . ALA A 1 320 ? 4.254 -0.17 -25.656 1 96.5 320 ALA A O 1
ATOM 2398 N N . PRO A 1 321 ? 3.004 -1.044 -27.391 1 97.12 321 PRO A N 1
ATOM 2399 C CA . PRO A 1 321 ? 1.984 -1 -28.438 1 97.12 321 PRO A CA 1
ATOM 2400 C C . PRO A 1 321 ? 0.643 -1.57 -27.984 1 97.12 321 PRO A C 1
ATOM 2402 O O . PRO A 1 321 ? -0.322 -1.576 -28.75 1 97.12 321 PRO A O 1
ATOM 2405 N N . TYR A 1 322 ? 0.545 -2.053 -26.75 1 98.5 322 TYR A N 1
ATOM 2406 C CA . TYR A 1 322 ? -0.691 -2.672 -26.281 1 98.5 322 TYR A CA 1
ATOM 2407 C C . TYR A 1 322 ? -1.829 -1.659 -26.25 1 98.5 322 TYR A C 1
ATOM 2409 O O . TYR A 1 322 ? -2.986 -2.008 -26.484 1 98.5 322 TYR A O 1
ATOM 2417 N N . ASN A 1 323 ? -1.501 -0.489 -25.828 1 97.88 323 ASN A N 1
ATOM 2418 C CA . ASN A 1 323 ? -2.312 0.705 -26.047 1 97.88 323 ASN A CA 1
ATOM 2419 C C . ASN A 1 323 ? -1.715 1.601 -27.125 1 97.88 323 ASN A C 1
ATOM 2421 O O . ASN A 1 323 ? -0.833 2.414 -26.844 1 97.88 323 ASN A O 1
ATOM 2425 N N . PRO A 1 324 ? -2.156 1.56 -28.328 1 96.31 324 PRO A N 1
ATOM 2426 C CA . PRO A 1 324 ? -1.489 2.182 -29.469 1 96.31 324 PRO A CA 1
ATOM 2427 C C . PRO A 1 324 ? -1.519 3.707 -29.406 1 96.31 324 PRO A C 1
ATOM 2429 O O . PRO A 1 324 ? -0.706 4.371 -30.062 1 96.31 324 PRO A O 1
ATOM 2432 N N . ALA A 1 325 ? -2.445 4.289 -28.703 1 94.56 325 ALA A N 1
ATOM 2433 C CA . ALA A 1 325 ? -2.559 5.742 -28.594 1 94.56 325 ALA A CA 1
ATOM 2434 C C . ALA A 1 325 ? -2.699 6.18 -27.141 1 94.56 325 ALA A C 1
ATOM 2436 O O . ALA A 1 325 ? -3.73 6.734 -26.75 1 94.56 325 ALA A O 1
ATOM 2437 N N . PRO A 1 326 ? -1.611 5.934 -26.438 1 96.19 326 PRO A N 1
ATOM 2438 C CA . PRO A 1 326 ? -1.701 6.336 -25.031 1 96.19 326 PRO A CA 1
ATOM 2439 C C . PRO A 1 326 ? -1.944 7.832 -24.859 1 96.19 326 PRO A C 1
ATOM 2441 O O . PRO A 1 326 ? -1.422 8.641 -25.625 1 96.19 326 PRO A O 1
ATOM 2444 N N . VAL A 1 327 ? -2.727 8.211 -23.922 1 96.12 327 VAL A N 1
ATOM 2445 C CA . VAL A 1 327 ? -3.029 9.609 -23.594 1 96.12 327 VAL A CA 1
ATOM 2446 C C . VAL A 1 327 ? -2.551 9.93 -22.188 1 96.12 327 VAL A C 1
ATOM 2448 O O . VAL A 1 327 ? -2.305 9.023 -21.391 1 96.12 327 VAL A O 1
ATOM 2451 N N . PRO A 1 328 ? -2.346 11.211 -21.906 1 96.81 328 PRO A N 1
ATOM 2452 C CA . PRO A 1 328 ? -1.995 11.578 -20.531 1 96.81 328 PRO A CA 1
ATOM 2453 C C . PRO A 1 328 ? -3.041 11.125 -19.516 1 96.81 328 PRO A C 1
ATOM 2455 O O . PRO A 1 328 ? -4.184 10.852 -19.891 1 96.81 328 PRO A O 1
ATOM 2458 N N . LEU A 1 329 ? -2.617 11.023 -18.281 1 97.62 329 LEU A N 1
ATOM 2459 C CA . LEU A 1 329 ? -3.535 10.648 -17.203 1 97.62 329 LEU A CA 1
ATOM 2460 C C . LEU A 1 329 ? -4.676 11.656 -17.094 1 97.62 329 LEU A C 1
ATOM 2462 O O . LEU A 1 329 ? -4.453 12.867 -17.203 1 97.62 329 LEU A O 1
ATOM 2466 N N . GLY A 1 330 ? -5.895 11.164 -16.969 1 94.38 330 GLY A N 1
ATOM 2467 C CA . GLY A 1 330 ? -7.051 12.008 -16.734 1 94.38 330 GLY A CA 1
ATOM 2468 C C . GLY A 1 330 ? -7.289 12.289 -15.258 1 94.38 330 GLY A C 1
ATOM 2469 O O . GLY A 1 330 ? -6.359 12.219 -14.453 1 94.38 330 GLY A O 1
ATOM 2470 N N . VAL A 1 331 ? -8.484 12.672 -14.938 1 94.75 331 VAL A N 1
ATOM 2471 C CA . VAL A 1 331 ? -8.836 12.953 -13.547 1 94.75 331 VAL A CA 1
ATOM 2472 C C . VAL A 1 331 ? -8.945 11.648 -12.766 1 94.75 331 VAL A C 1
ATOM 2474 O O . VAL A 1 331 ? -9.297 10.609 -13.328 1 94.75 331 VAL A O 1
ATOM 2477 N N . PRO A 1 332 ? -8.586 11.68 -11.523 1 96.5 332 PRO A N 1
ATOM 2478 C CA . PRO A 1 332 ? -8.727 10.461 -10.719 1 96.5 332 PRO A CA 1
ATOM 2479 C C . PRO A 1 332 ? -10.18 10.047 -10.531 1 96.5 332 PRO A C 1
ATOM 2481 O O . PRO A 1 332 ? -11.094 10.828 -10.797 1 96.5 332 PRO A O 1
ATOM 2484 N N . VAL A 1 333 ? -10.398 8.812 -10.109 1 96 333 VAL A N 1
ATOM 2485 C CA . VAL A 1 333 ? -11.727 8.273 -9.836 1 96 333 VAL A CA 1
ATOM 2486 C C . VAL A 1 333 ? -12.461 9.172 -8.852 1 96 333 VAL A C 1
ATOM 2488 O O . VAL A 1 333 ? -11.93 9.523 -7.797 1 96 333 VAL A O 1
ATOM 2491 N N . GLY A 1 334 ? -13.617 9.516 -9.242 1 94.88 334 GLY A N 1
ATOM 2492 C CA . GLY A 1 334 ? -14.43 10.391 -8.414 1 94.88 334 GLY A CA 1
ATOM 2493 C C . GLY A 1 334 ? -14.188 11.867 -8.688 1 94.88 334 GLY A C 1
ATOM 2494 O O . GLY A 1 334 ? -14.828 12.727 -8.094 1 94.88 334 GLY A O 1
ATOM 2495 N N . GLY A 1 335 ? -13.203 12.18 -9.562 1 94.25 335 GLY A N 1
ATOM 2496 C CA . GLY A 1 335 ? -12.93 13.555 -9.93 1 94.25 335 GLY A CA 1
ATOM 2497 C C . GLY A 1 335 ? -13.945 14.125 -10.906 1 94.25 335 GLY A C 1
ATOM 2498 O O . GLY A 1 335 ? -14.82 13.406 -11.391 1 94.25 335 GLY A O 1
ATOM 2499 N N . SER A 1 336 ? -13.844 15.391 -11.164 1 85.94 336 SER A N 1
ATOM 2500 C CA . SER A 1 336 ? -14.742 16.062 -12.102 1 85.94 336 SER A CA 1
ATOM 2501 C C . SER A 1 336 ? -14.375 15.742 -13.547 1 85.94 336 SER A C 1
ATOM 2503 O O . SER A 1 336 ? -13.25 16.016 -13.977 1 85.94 336 SER A O 1
ATOM 2505 N N . THR A 1 337 ? -15.242 15.023 -14.188 1 85.69 337 THR A N 1
ATOM 2506 C CA . THR A 1 337 ? -14.945 14.633 -15.562 1 85.69 337 THR A CA 1
ATOM 2507 C C . THR A 1 337 ? -16.188 14.75 -16.438 1 85.69 337 THR A C 1
ATOM 2509 O O . THR A 1 337 ? -17.312 14.742 -15.922 1 85.69 337 THR A O 1
ATOM 2512 N N . THR A 1 338 ? -15.891 14.914 -17.703 1 86.94 338 THR A N 1
ATOM 2513 C CA . THR A 1 338 ? -16.969 14.977 -18.688 1 86.94 338 THR A CA 1
ATOM 2514 C C . THR A 1 338 ? -17.062 13.664 -19.453 1 86.94 338 THR A C 1
ATOM 2516 O O . THR A 1 338 ? -17.938 13.516 -20.328 1 86.94 338 THR A O 1
ATOM 2519 N N . THR A 1 339 ? -16.281 12.727 -19.078 1 91.12 339 THR A N 1
ATOM 2520 C CA . THR A 1 339 ? -16.281 11.43 -19.766 1 91.12 339 THR A CA 1
ATOM 2521 C C . THR A 1 339 ? -17.594 10.695 -19.516 1 91.12 339 THR A C 1
ATOM 2523 O O . THR A 1 339 ? -18.031 10.547 -18.375 1 91.12 339 THR A O 1
ATOM 2526 N N . THR A 1 340 ? -18.25 10.188 -20.547 1 94.75 340 THR A N 1
ATOM 2527 C CA . THR A 1 340 ? -19.531 9.508 -20.453 1 94.75 340 THR A CA 1
ATOM 2528 C C . THR A 1 340 ? -19.344 8.039 -20.078 1 94.75 340 THR A C 1
ATOM 2530 O O . THR A 1 340 ? -18.266 7.484 -20.25 1 94.75 340 THR A O 1
ATOM 2533 N N . ASP A 1 341 ? -20.375 7.395 -19.641 1 95.25 341 ASP A N 1
ATOM 2534 C CA . ASP A 1 341 ? -20.328 5.969 -19.328 1 95.25 341 ASP A CA 1
ATOM 2535 C C . ASP A 1 341 ? -20 5.141 -20.562 1 95.25 341 ASP A C 1
ATOM 2537 O O . ASP A 1 341 ? -19.266 4.148 -20.469 1 95.25 341 ASP A O 1
ATOM 2541 N N . GLU A 1 342 ? -20.531 5.586 -21.641 1 97 342 GLU A N 1
ATOM 2542 C CA . GLU A 1 342 ? -20.266 4.879 -22.891 1 97 342 GLU A CA 1
ATOM 2543 C C . GLU A 1 342 ? -18.781 4.926 -23.234 1 97 342 GLU A C 1
ATOM 2545 O O . GLU A 1 342 ? -18.203 3.918 -23.656 1 97 342 GLU A O 1
ATOM 2550 N N . GLU A 1 343 ? -18.203 6.059 -23.062 1 97.06 343 GLU A N 1
ATOM 2551 C CA . GLU A 1 343 ? -16.781 6.191 -23.312 1 97.06 343 GLU A CA 1
ATOM 2552 C C . GLU A 1 343 ? -15.969 5.348 -22.328 1 97.06 343 GLU A C 1
ATOM 2554 O O . GLU A 1 343 ? -14.977 4.719 -22.719 1 97.06 343 GLU A O 1
ATOM 2559 N N . ARG A 1 344 ? -16.391 5.355 -21.094 1 97.62 344 ARG A N 1
ATOM 2560 C CA . ARG A 1 344 ? -15.703 4.551 -20.078 1 97.62 344 ARG A CA 1
ATOM 2561 C C . ARG A 1 344 ? -15.781 3.064 -20.422 1 97.62 344 ARG A C 1
ATOM 2563 O O . ARG A 1 344 ? -14.812 2.33 -20.25 1 97.62 344 ARG A O 1
ATOM 2570 N N . ARG A 1 345 ? -16.938 2.631 -20.922 1 98.5 345 ARG A N 1
ATOM 2571 C CA . ARG A 1 345 ? -17.109 1.239 -21.328 1 98.5 345 ARG A CA 1
ATOM 2572 C C . ARG A 1 345 ? -16.188 0.888 -22.5 1 98.5 345 ARG A C 1
ATOM 2574 O O . ARG A 1 345 ? -15.562 -0.177 -22.5 1 98.5 345 ARG A O 1
ATOM 2581 N N . GLN A 1 346 ? -16.062 1.775 -23.469 1 98.38 346 GLN A N 1
ATOM 2582 C CA . GLN A 1 346 ? -15.188 1.542 -24.609 1 98.38 346 GLN A CA 1
ATOM 2583 C C . GLN A 1 346 ? -13.727 1.452 -24.172 1 98.38 346 GLN A C 1
ATOM 2585 O O . GLN A 1 346 ? -12.977 0.609 -24.656 1 98.38 346 GLN A O 1
ATOM 2590 N N . ARG A 1 347 ? -13.375 2.338 -23.266 1 98.31 347 ARG A N 1
ATOM 2591 C CA . ARG A 1 347 ? -12.016 2.295 -22.734 1 98.31 347 ARG A CA 1
ATOM 2592 C C . ARG A 1 347 ? -11.766 0.997 -21.984 1 98.31 347 ARG A C 1
ATOM 2594 O O . ARG A 1 347 ? -10.68 0.417 -22.062 1 98.31 347 ARG A O 1
ATOM 2601 N N . GLY A 1 348 ? -12.781 0.511 -21.219 1 98.62 348 GLY A N 1
ATOM 2602 C CA . GLY A 1 348 ? -12.672 -0.778 -20.562 1 98.62 348 GLY A CA 1
ATOM 2603 C C . GLY A 1 348 ? -12.469 -1.931 -21.516 1 98.62 348 GLY A C 1
ATOM 2604 O O . GLY A 1 348 ? -11.648 -2.82 -21.266 1 98.62 348 GLY A O 1
ATOM 2605 N N . VAL A 1 349 ? -13.148 -1.904 -22.609 1 98.81 349 VAL A N 1
ATOM 2606 C CA . VAL A 1 349 ? -13.008 -2.932 -23.641 1 98.81 349 VAL A CA 1
ATOM 2607 C C . VAL A 1 349 ? -11.586 -2.912 -24.203 1 98.81 349 VAL A C 1
ATOM 2609 O O . VAL A 1 349 ? -10.984 -3.965 -24.406 1 98.81 349 VAL A O 1
ATOM 2612 N N . ARG A 1 350 ? -11.055 -1.752 -24.375 1 98.81 350 ARG A N 1
ATOM 2613 C CA . ARG A 1 350 ? -9.695 -1.617 -24.906 1 98.81 350 ARG A CA 1
ATOM 2614 C C . ARG A 1 350 ? -8.672 -2.154 -23.922 1 98.81 350 ARG A C 1
ATOM 2616 O O . ARG A 1 350 ? -7.602 -2.625 -24.312 1 98.81 350 ARG A O 1
ATOM 2623 N N . VAL A 1 351 ? -8.984 -2.049 -22.578 1 98.94 351 VAL A N 1
ATOM 2624 C CA . VAL A 1 351 ? -8.117 -2.695 -21.594 1 98.94 351 VAL A CA 1
ATOM 2625 C C . VAL A 1 351 ? -8.078 -4.199 -21.859 1 98.94 351 VAL A C 1
ATOM 2627 O O . VAL A 1 351 ? -7.004 -4.809 -21.828 1 98.94 351 VAL A O 1
ATOM 2630 N N . GLY A 1 352 ? -9.242 -4.801 -22.109 1 98.88 352 GLY A N 1
ATOM 2631 C CA . GLY A 1 352 ? -9.297 -6.211 -22.469 1 98.88 352 GLY A CA 1
ATOM 2632 C C . GLY A 1 352 ? -8.5 -6.539 -23.719 1 98.88 352 GLY A C 1
ATOM 2633 O O . GLY A 1 352 ? -7.797 -7.551 -23.766 1 98.88 352 GLY A O 1
ATOM 2634 N N . ASP A 1 353 ? -8.586 -5.668 -24.703 1 98.88 353 ASP A N 1
ATOM 2635 C CA . ASP A 1 353 ? -7.832 -5.852 -25.938 1 98.88 353 ASP A CA 1
ATOM 2636 C C . ASP A 1 353 ? -6.328 -5.82 -25.672 1 98.88 353 ASP A C 1
ATOM 2638 O O . ASP A 1 353 ? -5.57 -6.602 -26.25 1 98.88 353 ASP A O 1
ATOM 2642 N N . ALA A 1 354 ? -5.922 -4.902 -24.859 1 98.94 354 ALA A N 1
ATOM 2643 C CA . ALA A 1 354 ? -4.508 -4.781 -24.516 1 98.94 354 ALA A CA 1
ATOM 2644 C C . ALA A 1 354 ? -4 -6.035 -23.812 1 98.94 354 ALA A C 1
ATOM 2646 O O . ALA A 1 354 ? -2.896 -6.508 -24.094 1 98.94 354 ALA A O 1
ATOM 2647 N N . VAL A 1 355 ? -4.816 -6.543 -22.922 1 98.94 355 VAL A N 1
ATOM 2648 C CA . VAL A 1 355 ? -4.457 -7.766 -22.203 1 98.94 355 VAL A CA 1
ATOM 2649 C C . VAL A 1 355 ? -4.32 -8.922 -23.203 1 98.94 355 VAL A C 1
ATOM 2651 O O . VAL A 1 355 ? -3.369 -9.703 -23.125 1 98.94 355 VAL A O 1
ATOM 2654 N N . GLN A 1 356 ? -5.234 -9 -24.125 1 98.81 356 GLN A N 1
ATOM 2655 C CA . GLN A 1 356 ? -5.172 -10.031 -25.141 1 98.81 356 GLN A CA 1
ATOM 2656 C C . GLN A 1 356 ? -3.889 -9.922 -25.969 1 98.81 356 GLN A C 1
ATOM 2658 O O . GLN A 1 356 ? -3.26 -10.93 -26.281 1 98.81 356 GLN A O 1
ATOM 2663 N N . ALA A 1 357 ? -3.539 -8.734 -26.328 1 98.88 357 ALA A N 1
ATOM 2664 C CA . ALA A 1 357 ? -2.318 -8.492 -27.094 1 98.88 357 ALA A CA 1
ATOM 2665 C C . ALA A 1 357 ? -1.084 -8.922 -26.312 1 98.88 357 ALA A C 1
ATOM 2667 O O . ALA A 1 357 ? -0.149 -9.5 -26.875 1 98.88 357 ALA A O 1
ATOM 2668 N N . LEU A 1 358 ? -1.063 -8.625 -25.016 1 98.88 358 LEU A N 1
ATOM 2669 C CA . LEU A 1 358 ? 0.054 -9.023 -24.172 1 98.88 358 LEU A CA 1
ATOM 2670 C C . LEU A 1 358 ? 0.169 -10.547 -24.109 1 98.88 358 LEU A C 1
ATOM 2672 O O . LEU A 1 358 ? 1.267 -11.094 -24.219 1 98.88 358 LEU A O 1
ATOM 2676 N N . ILE A 1 359 ? -0.956 -11.242 -23.938 1 98.88 359 ILE A N 1
ATOM 2677 C CA . ILE A 1 359 ? -0.99 -12.703 -23.875 1 98.88 359 ILE A CA 1
ATOM 2678 C C . ILE A 1 359 ? -0.426 -13.281 -25.156 1 98.88 359 ILE A C 1
ATOM 2680 O O . ILE A 1 359 ? 0.392 -14.203 -25.125 1 98.88 359 ILE A O 1
ATOM 2684 N N . ALA A 1 360 ? -0.833 -12.727 -26.234 1 98.69 360 ALA A N 1
ATOM 2685 C CA . ALA A 1 360 ? -0.358 -13.18 -27.547 1 98.69 360 ALA A CA 1
ATOM 2686 C C . ALA A 1 360 ? 1.145 -12.953 -27.688 1 98.69 360 ALA A C 1
ATOM 2688 O O . ALA A 1 360 ? 1.869 -13.836 -28.156 1 98.69 360 ALA A O 1
ATOM 2689 N N . GLU A 1 361 ? 1.599 -11.797 -27.359 1 98.5 361 GLU A N 1
ATOM 2690 C CA . GLU A 1 361 ? 3.018 -11.469 -27.438 1 98.5 361 GLU A CA 1
ATOM 2691 C C . GLU A 1 361 ? 3.861 -12.438 -26.609 1 98.5 361 GLU A C 1
ATOM 2693 O O . GLU A 1 361 ? 4.961 -12.812 -27.016 1 98.5 361 GLU A O 1
ATOM 2698 N N . LEU A 1 362 ? 3.346 -12.867 -25.484 1 98.69 362 LEU A N 1
ATOM 2699 C CA . LEU A 1 362 ? 4.082 -13.734 -24.562 1 98.69 362 LEU A CA 1
ATOM 2700 C C . LEU A 1 362 ? 3.979 -15.195 -25 1 98.69 362 LEU A C 1
ATOM 2702 O O . LEU A 1 362 ? 4.531 -16.078 -24.344 1 98.69 362 LEU A O 1
ATOM 2706 N N . GLY A 1 363 ? 3.207 -15.453 -26.031 1 98.5 363 GLY A N 1
ATOM 2707 C CA . GLY A 1 363 ? 3.066 -16.812 -26.531 1 98.5 363 GLY A CA 1
ATOM 2708 C C . GLY A 1 363 ? 2.211 -17.688 -25.625 1 98.5 363 GLY A C 1
ATOM 2709 O O . GLY A 1 363 ? 2.426 -18.891 -25.547 1 98.5 363 GLY A O 1
ATOM 2710 N N . LEU A 1 364 ? 1.203 -17.094 -24.953 1 98.5 364 LEU A N 1
ATOM 2711 C CA . LEU A 1 364 ? 0.442 -17.828 -23.953 1 98.5 364 LEU A CA 1
ATOM 2712 C C . LEU A 1 364 ? -0.996 -18.047 -24.406 1 98.5 364 LEU A C 1
ATOM 2714 O O . LEU A 1 364 ? -1.807 -18.609 -23.672 1 98.5 364 LEU A O 1
ATOM 2718 N N . ALA A 1 365 ? -1.302 -17.609 -25.656 1 97.88 365 ALA A N 1
ATOM 2719 C CA . ALA A 1 365 ? -2.658 -17.797 -26.156 1 97.88 365 ALA A CA 1
ATOM 2720 C C . ALA A 1 365 ? -2.992 -19.281 -26.281 1 97.88 365 ALA A C 1
ATOM 2722 O O . ALA A 1 365 ? -2.154 -20.078 -26.703 1 97.88 365 ALA A O 1
ATOM 2723 N N . THR A 1 366 ? -4.172 -19.641 -25.75 1 96.81 366 THR A N 1
ATOM 2724 C CA . THR A 1 366 ? -4.676 -21.016 -25.844 1 96.81 366 THR A CA 1
ATOM 2725 C C . THR A 1 366 ? -6.203 -21.031 -25.828 1 96.81 366 THR A C 1
ATOM 2727 O O . THR A 1 366 ? -6.84 -19.969 -25.906 1 96.81 366 THR A O 1
ATOM 2730 N N . THR A 1 367 ? -6.781 -22.234 -25.922 1 97.75 367 THR A N 1
ATOM 2731 C CA . THR A 1 367 ? -8.234 -22.375 -25.984 1 97.75 367 THR A CA 1
ATOM 2732 C C . THR A 1 367 ? -8.703 -23.469 -25.031 1 97.75 367 THR A C 1
ATOM 2734 O O . THR A 1 367 ? -7.898 -24.266 -24.547 1 97.75 367 THR A O 1
ATOM 2737 N N . LEU A 1 368 ? -9.992 -23.422 -24.781 1 98.12 368 LEU A N 1
ATOM 2738 C CA . LEU A 1 368 ? -10.594 -24.453 -23.953 1 98.12 368 LEU A CA 1
ATOM 2739 C C . LEU A 1 368 ? -10.469 -25.828 -24.609 1 98.12 368 LEU A C 1
ATOM 2741 O O . LEU A 1 368 ? -10.25 -26.828 -23.938 1 98.12 368 LEU A O 1
ATOM 2745 N N . SER A 1 369 ? -10.547 -25.859 -25.922 1 97.69 369 SER A N 1
ATOM 2746 C CA . SER A 1 369 ? -10.438 -27.109 -26.656 1 97.69 369 SER A CA 1
ATOM 2747 C C . SER A 1 369 ? -9.047 -27.719 -26.531 1 97.69 369 SER A C 1
ATOM 2749 O O . SER A 1 369 ? -8.898 -28.938 -26.438 1 97.69 369 SER A O 1
ATOM 2751 N N . GLU A 1 370 ? -8.055 -26.875 -26.516 1 97.12 370 GLU A N 1
ATOM 2752 C CA . GLU A 1 370 ? -6.684 -27.344 -26.359 1 97.12 370 GLU A CA 1
ATOM 2753 C C . GLU A 1 370 ? -6.469 -28 -25 1 97.12 370 GLU A C 1
ATOM 2755 O O . GLU A 1 370 ? -5.605 -28.875 -24.844 1 97.12 370 GLU A O 1
ATOM 2760 N N . TYR A 1 371 ? -7.242 -27.656 -24.016 1 96.19 371 TYR A N 1
ATOM 2761 C CA . TYR A 1 371 ? -7.172 -28.266 -22.688 1 96.19 371 TYR A CA 1
ATOM 2762 C C . TYR A 1 371 ? -8.25 -29.328 -22.531 1 96.19 371 TYR A C 1
ATOM 2764 O O . TYR A 1 371 ? -8.547 -29.75 -21.406 1 96.19 371 TYR A O 1
ATOM 2772 N N . ARG A 1 372 ? -8.961 -29.672 -23.609 1 96.62 372 ARG A N 1
ATOM 2773 C CA . ARG A 1 372 ? -9.891 -30.781 -23.703 1 96.62 372 ARG A CA 1
ATOM 2774 C C . ARG A 1 372 ? -11.102 -30.562 -22.797 1 96.62 372 ARG A C 1
ATOM 2776 O O . ARG A 1 372 ? -11.617 -31.516 -22.203 1 96.62 372 ARG A O 1
ATOM 2783 N N . VAL A 1 373 ? -11.477 -29.391 -22.641 1 97.31 373 VAL A N 1
ATOM 2784 C CA . VAL A 1 373 ? -12.727 -29.094 -21.953 1 97.31 373 VAL A CA 1
ATOM 2785 C C . VAL A 1 373 ? -13.906 -29.5 -22.828 1 97.31 373 VAL A C 1
ATOM 2787 O O . VAL A 1 373 ? -14.023 -29.047 -23.969 1 97.31 373 VAL A O 1
ATOM 2790 N N . PRO A 1 374 ? -14.758 -30.297 -22.312 1 97.56 374 PRO A N 1
ATOM 2791 C CA . PRO A 1 374 ? -15.898 -30.656 -23.156 1 97.56 374 PRO A CA 1
ATOM 2792 C C . PRO A 1 374 ? -16.844 -29.484 -23.406 1 97.56 374 PRO A C 1
ATOM 2794 O O . PRO A 1 374 ? -17.188 -28.75 -22.484 1 97.56 374 PRO A O 1
ATOM 2797 N N . LYS A 1 375 ? -17.266 -29.391 -24.625 1 97.12 375 LYS A N 1
ATOM 2798 C CA . LYS A 1 375 ? -18.172 -28.297 -24.984 1 97.12 375 LYS A CA 1
ATOM 2799 C C . LYS A 1 375 ? -19.469 -28.375 -24.203 1 97.12 375 LYS A C 1
ATOM 2801 O O . LYS A 1 375 ? -20.078 -27.359 -23.875 1 97.12 375 LYS A O 1
ATOM 2806 N N . ASP A 1 376 ? -19.891 -29.562 -23.922 1 97.19 376 ASP A N 1
ATOM 2807 C CA . ASP A 1 376 ? -21.141 -29.797 -23.203 1 97.19 376 ASP A CA 1
ATOM 2808 C C . ASP A 1 376 ? -21.062 -29.281 -21.781 1 97.19 376 ASP A C 1
ATOM 2810 O O . ASP A 1 376 ? -22.094 -29.109 -21.125 1 97.19 376 ASP A O 1
ATOM 2814 N N . ASP A 1 377 ? -19.906 -28.969 -21.281 1 97.38 377 ASP A N 1
ATOM 2815 C CA . ASP A 1 377 ? -19.734 -28.516 -19.891 1 97.38 377 ASP A CA 1
ATOM 2816 C C . ASP A 1 377 ? -19.828 -27 -19.797 1 97.38 377 ASP A C 1
ATOM 2818 O O . ASP A 1 377 ? -19.859 -26.453 -18.688 1 97.38 377 ASP A O 1
ATOM 2822 N N . LEU A 1 378 ? -19.906 -26.312 -20.859 1 97.56 378 LEU A N 1
ATOM 2823 C CA . LEU A 1 378 ? -19.828 -24.859 -20.859 1 97.56 378 LEU A CA 1
ATOM 2824 C C . LEU A 1 378 ? -20.953 -24.25 -20.047 1 97.56 378 LEU A C 1
ATOM 2826 O O . LEU A 1 378 ? -20.734 -23.266 -19.312 1 97.56 378 LEU A O 1
ATOM 2830 N N . LYS A 1 379 ? -22.125 -24.781 -20.125 1 96.12 379 LYS A N 1
ATOM 2831 C CA . LYS A 1 379 ? -23.25 -24.266 -19.359 1 96.12 379 LYS A CA 1
ATOM 2832 C C . LYS A 1 379 ? -23.031 -24.453 -17.859 1 96.12 379 LYS A C 1
ATOM 2834 O O . LYS A 1 379 ? -23.344 -23.578 -17.062 1 96.12 379 LYS A O 1
ATOM 2839 N N . THR A 1 380 ? -22.531 -25.578 -17.547 1 94.94 380 THR A N 1
ATOM 2840 C CA . THR A 1 380 ? -22.219 -25.875 -16.156 1 94.94 380 THR A CA 1
ATOM 2841 C C . THR A 1 380 ? -21.141 -24.938 -15.633 1 94.94 380 THR A C 1
ATOM 2843 O O . THR A 1 380 ? -21.25 -24.406 -14.516 1 94.94 380 THR A O 1
ATOM 2846 N N . ILE A 1 381 ? -20.109 -24.719 -16.422 1 95.62 381 ILE A N 1
ATOM 2847 C CA . ILE A 1 381 ? -19.016 -23.828 -16.062 1 95.62 381 ILE A CA 1
ATOM 2848 C C . ILE A 1 381 ? -19.547 -22.406 -15.875 1 95.62 381 ILE A C 1
ATOM 2850 O O . ILE A 1 381 ? -19.219 -21.734 -14.891 1 95.62 381 ILE A O 1
ATOM 2854 N N . ALA A 1 382 ? -20.375 -21.969 -16.781 1 96.38 382 ALA A N 1
ATOM 2855 C CA . ALA A 1 382 ? -20.969 -20.641 -16.703 1 96.38 382 ALA A CA 1
ATOM 2856 C C . ALA A 1 382 ? -21.797 -20.484 -15.422 1 96.38 382 ALA A C 1
ATOM 2858 O O . ALA A 1 382 ? -21.703 -19.469 -14.75 1 96.38 382 ALA A O 1
ATOM 2859 N N . SER A 1 383 ? -22.578 -21.469 -15.078 1 94 383 SER A N 1
ATOM 2860 C CA . SER A 1 383 ? -23.406 -21.438 -13.875 1 94 383 SER A CA 1
ATOM 2861 C C . SER A 1 383 ? -22.562 -21.344 -12.617 1 94 383 SER A C 1
ATOM 2863 O O . SER A 1 383 ? -22.891 -20.594 -11.688 1 94 383 SER A O 1
ATOM 2865 N N . HIS A 1 384 ? -21.516 -22 -12.602 1 90.06 384 HIS A N 1
ATOM 2866 C CA . HIS A 1 384 ? -20.609 -21.969 -11.461 1 90.06 384 HIS A CA 1
ATOM 2867 C C . HIS A 1 384 ? -19.953 -20.594 -11.328 1 90.06 384 HIS A C 1
ATOM 2869 O O . HIS A 1 384 ? -19.75 -20.094 -10.211 1 90.06 384 HIS A O 1
ATOM 2875 N N . ALA A 1 385 ? -19.625 -20.031 -12.414 1 90.38 385 ALA A N 1
ATOM 2876 C CA . ALA A 1 385 ? -18.875 -18.781 -12.414 1 90.38 385 ALA A CA 1
ATOM 2877 C C . ALA A 1 385 ? -19.75 -17.609 -11.984 1 90.38 385 ALA A C 1
ATOM 2879 O O . ALA A 1 385 ? -19.266 -16.656 -11.359 1 90.38 385 ALA A O 1
ATOM 2880 N N . VAL A 1 386 ? -21.047 -17.656 -12.281 1 90.81 386 VAL A N 1
ATOM 2881 C CA . VAL A 1 386 ? -21.906 -16.516 -12.016 1 90.81 386 VAL A CA 1
ATOM 2882 C C . VAL A 1 386 ? -22.578 -16.672 -10.656 1 90.81 386 VAL A C 1
ATOM 2884 O O . VAL A 1 386 ? -23.125 -15.703 -10.109 1 90.81 386 VAL A O 1
ATOM 2887 N N . GLY A 1 387 ? -22.469 -17.797 -10.078 1 81.62 387 GLY A N 1
ATOM 2888 C CA . GLY A 1 387 ? -23.047 -18.016 -8.766 1 81.62 387 GLY A CA 1
ATOM 2889 C C . GLY A 1 387 ? -24.562 -17.891 -8.75 1 81.62 387 GLY A C 1
ATOM 2890 O O . GLY A 1 387 ? -25.25 -18.609 -9.477 1 81.62 387 GLY A O 1
ATOM 2891 N N . LYS A 1 388 ? -25.156 -16.812 -8.094 1 78.38 388 LYS A N 1
ATOM 2892 C CA . LYS A 1 388 ? -26.578 -16.656 -7.809 1 78.38 388 LYS A CA 1
ATOM 2893 C C . LYS A 1 388 ? -27.312 -16.078 -9.016 1 78.38 388 LYS A C 1
ATOM 2895 O O . LYS A 1 388 ? -28.547 -16.125 -9.07 1 78.38 388 LYS A O 1
ATOM 2900 N N . ASP A 1 389 ? -26.422 -15.609 -9.898 1 80.69 389 ASP A N 1
ATOM 2901 C CA . ASP A 1 389 ? -27.078 -15.055 -11.086 1 80.69 389 ASP A CA 1
ATOM 2902 C C . ASP A 1 389 ? -27.641 -16.172 -11.969 1 80.69 389 ASP A C 1
ATOM 2904 O O . ASP A 1 389 ? -26.906 -17.062 -12.398 1 80.69 389 ASP A O 1
ATOM 2908 N N . GLY A 1 390 ? -28.906 -16.312 -12.156 1 81.25 390 GLY A N 1
ATOM 2909 C CA . GLY A 1 390 ? -29.594 -17.375 -12.875 1 81.25 390 GLY A CA 1
ATOM 2910 C C . GLY A 1 390 ? -29.375 -17.312 -14.375 1 81.25 390 GLY A C 1
ATOM 2911 O O . GLY A 1 390 ? -28.781 -16.359 -14.883 1 81.25 390 GLY A O 1
ATOM 2912 N N . PRO A 1 391 ? -29.781 -18.297 -15.086 1 87.06 391 PRO A N 1
ATOM 2913 C CA . PRO A 1 391 ? -29.547 -18.484 -16.516 1 87.06 391 PRO A CA 1
ATOM 2914 C C . PRO A 1 391 ? -30.141 -17.359 -17.359 1 87.06 391 PRO A C 1
ATOM 2916 O O . PRO A 1 391 ? -29.719 -17.141 -18.5 1 87.06 391 PRO A O 1
ATOM 2919 N N . GLU A 1 392 ? -30.969 -16.594 -16.797 1 89.38 392 GLU A N 1
ATOM 2920 C CA . GLU A 1 392 ? -31.625 -15.539 -17.578 1 89.38 392 GLU A CA 1
ATOM 2921 C C . GLU A 1 392 ? -30.922 -14.195 -17.375 1 89.38 392 GLU A C 1
ATOM 2923 O O . GLU A 1 392 ? -31.219 -13.227 -18.078 1 89.38 392 GLU A O 1
ATOM 2928 N N . SER A 1 393 ? -30.016 -14.188 -16.594 1 93 393 SER A N 1
ATOM 2929 C CA . SER A 1 393 ? -29.359 -12.922 -16.297 1 93 393 SER A CA 1
ATOM 2930 C C . SER A 1 393 ? -28.422 -12.5 -17.422 1 93 393 SER A C 1
ATOM 2932 O O . SER A 1 393 ? -27.922 -13.336 -18.172 1 93 393 SER A O 1
ATOM 2934 N N . GLU A 1 394 ? -28.219 -11.219 -17.547 1 95.06 394 GLU A N 1
ATOM 2935 C CA . GLU A 1 394 ? -27.266 -10.641 -18.484 1 95.06 394 GLU A CA 1
ATOM 2936 C C . GLU A 1 394 ? -25.859 -11.227 -18.281 1 95.06 394 GLU A C 1
ATOM 2938 O O . GLU A 1 394 ? -25.172 -11.555 -19.25 1 95.06 394 GLU A O 1
ATOM 2943 N N . LYS A 1 395 ? -25.484 -11.359 -17.094 1 94.44 395 LYS A N 1
ATOM 2944 C CA . LYS A 1 395 ? -24.156 -11.852 -16.75 1 94.44 395 LYS A CA 1
ATOM 2945 C C . LYS A 1 395 ? -23.969 -13.297 -17.203 1 94.44 395 LYS A C 1
ATOM 2947 O O . LYS A 1 395 ? -22.938 -13.648 -17.781 1 94.44 395 LYS A O 1
ATOM 2952 N N . TYR A 1 396 ? -24.969 -14.117 -16.953 1 96.31 396 TYR A N 1
ATOM 2953 C CA . TYR A 1 396 ? -24.875 -15.508 -17.375 1 96.31 396 TYR A CA 1
ATOM 2954 C C . TYR A 1 396 ? -24.75 -15.617 -18.891 1 96.31 396 TYR A C 1
ATOM 2956 O O . TYR A 1 396 ? -23.891 -16.344 -19.391 1 96.31 396 TYR A O 1
ATOM 2964 N N . LYS A 1 397 ? -25.609 -14.953 -19.594 1 97.38 397 LYS A N 1
ATOM 2965 C CA . LYS A 1 397 ? -25.578 -14.992 -21.047 1 97.38 397 LYS A CA 1
ATOM 2966 C C . LYS A 1 397 ? -24.234 -14.5 -21.578 1 97.38 397 LYS A C 1
ATOM 2968 O O . LYS A 1 397 ? -23.688 -15.062 -22.531 1 97.38 397 LYS A O 1
ATOM 2973 N N . GLY A 1 398 ? -23.781 -13.445 -20.938 1 97.75 398 GLY A N 1
ATOM 2974 C CA . GLY A 1 398 ? -22.469 -12.922 -21.312 1 97.75 398 GLY A CA 1
ATOM 2975 C C . GLY A 1 398 ? -21.344 -13.914 -21.062 1 97.75 398 GLY A C 1
ATOM 2976 O O . GLY A 1 398 ? -20.453 -14.062 -21.906 1 97.75 398 GLY A O 1
ATOM 2977 N N . VAL A 1 399 ? -21.391 -14.594 -19.953 1 97.94 399 VAL A N 1
ATOM 2978 C CA . VAL A 1 399 ? -20.344 -15.547 -19.578 1 97.94 399 VAL A CA 1
ATOM 2979 C C . VAL A 1 399 ? -20.391 -16.75 -20.531 1 97.94 399 VAL A C 1
ATOM 2981 O O . VAL A 1 399 ? -19.344 -17.25 -20.938 1 97.94 399 VAL A O 1
ATOM 2984 N N . LEU A 1 400 ? -21.594 -17.203 -20.828 1 97.62 400 LEU A N 1
ATOM 2985 C CA . LEU A 1 400 ? -21.703 -18.312 -21.781 1 97.62 400 LEU A CA 1
ATOM 2986 C C . LEU A 1 400 ? -21.109 -17.922 -23.125 1 97.62 400 LEU A C 1
ATOM 2988 O O . LEU A 1 400 ? -20.375 -18.719 -23.734 1 97.62 400 LEU A O 1
ATOM 2992 N N . ALA A 1 401 ? -21.438 -16.781 -23.625 1 98.12 401 ALA A N 1
ATOM 2993 C CA . ALA A 1 401 ? -20.891 -16.297 -24.875 1 98.12 401 ALA A CA 1
ATOM 2994 C C . ALA A 1 401 ? -19.359 -16.188 -24.812 1 98.12 401 ALA A C 1
ATOM 2996 O O . ALA A 1 401 ? -18.672 -16.484 -25.766 1 98.12 401 ALA A O 1
ATOM 2997 N N . LEU A 1 402 ? -18.922 -15.664 -23.688 1 98.31 402 LEU A N 1
ATOM 2998 C CA . LEU A 1 402 ? -17.484 -15.578 -23.422 1 98.31 402 LEU A CA 1
ATOM 2999 C C . LEU A 1 402 ? -16.828 -16.953 -23.547 1 98.31 402 LEU A C 1
ATOM 3001 O O . LEU A 1 402 ? -15.805 -17.094 -24.219 1 98.31 402 LEU A O 1
ATOM 3005 N N . LEU A 1 403 ? -17.359 -17.953 -22.906 1 98.31 403 LEU A N 1
ATOM 3006 C CA . LEU A 1 403 ? -16.812 -19.312 -22.922 1 98.31 403 LEU A CA 1
ATOM 3007 C C . LEU A 1 403 ? -16.812 -19.875 -24.344 1 98.31 403 LEU A C 1
ATOM 3009 O O . LEU A 1 403 ? -15.852 -20.516 -24.766 1 98.31 403 LEU A O 1
ATOM 3013 N N . GLU A 1 404 ? -17.844 -19.625 -25.062 1 98.31 404 GLU A N 1
ATOM 3014 C CA . GLU A 1 404 ? -17.922 -20.047 -26.453 1 98.31 404 GLU A CA 1
ATOM 3015 C C . GLU A 1 404 ? -16.844 -19.375 -27.297 1 98.31 404 GLU A C 1
ATOM 3017 O O . GLU A 1 404 ? -16.266 -19.984 -28.188 1 98.31 404 GLU A O 1
ATOM 3022 N N . GLY A 1 405 ? -16.594 -18.156 -26.984 1 98.06 405 GLY A N 1
ATOM 3023 C CA . GLY A 1 405 ? -15.625 -17.359 -27.734 1 98.06 405 GLY A CA 1
ATOM 3024 C C . GLY A 1 405 ? -14.195 -17.828 -27.531 1 98.06 405 GLY A C 1
ATOM 3025 O O . GLY A 1 405 ? -13.352 -17.656 -28.406 1 98.06 405 GLY A O 1
ATOM 3026 N N . ILE A 1 406 ? -13.914 -18.406 -26.375 1 97.88 406 ILE A N 1
ATOM 3027 C CA . ILE A 1 406 ? -12.531 -18.797 -26.094 1 97.88 406 ILE A CA 1
ATOM 3028 C C . ILE A 1 406 ? -12.383 -20.297 -26.281 1 97.88 406 ILE A C 1
ATOM 3030 O O . ILE A 1 406 ? -11.359 -20.875 -25.891 1 97.88 406 ILE A O 1
ATOM 3034 N N . TYR A 1 407 ? -13.367 -20.984 -26.891 1 97.69 407 TYR A N 1
ATOM 3035 C CA . TYR A 1 407 ? -13.32 -22.422 -27.125 1 97.69 407 TYR A CA 1
ATOM 3036 C C . TYR A 1 407 ? -12.398 -22.75 -28.297 1 97.69 407 TYR A C 1
ATOM 3038 O O . TYR A 1 407 ? -11.672 -23.734 -28.266 1 97.69 407 TYR A O 1
ATOM 3046 N N . MET B 1 1 ? 20.281 0.576 -17.656 1 81.31 1 MET B N 1
ATOM 3047 C CA . MET B 1 1 ? 19.266 0.079 -16.719 1 81.31 1 MET B CA 1
ATOM 3048 C C . MET B 1 1 ? 19.766 0.174 -15.289 1 81.31 1 MET B C 1
ATOM 3050 O O . MET B 1 1 ? 20.969 -0.008 -15.023 1 81.31 1 MET B O 1
ATOM 3054 N N . LEU B 1 2 ? 18.922 0.508 -14.438 1 91.56 2 LEU B N 1
ATOM 3055 C CA . LEU B 1 2 ? 19.266 0.585 -13.023 1 91.56 2 LEU B CA 1
ATOM 3056 C C . LEU B 1 2 ? 19.578 -0.799 -12.461 1 91.56 2 LEU B C 1
ATOM 3058 O O . LEU B 1 2 ? 19.047 -1.804 -12.953 1 91.56 2 LEU B O 1
ATOM 3062 N N . PRO B 1 3 ? 20.5 -0.833 -11.523 1 93.75 3 PRO B N 1
ATOM 3063 C CA . PRO B 1 3 ? 20.719 -2.109 -10.836 1 93.75 3 PRO B CA 1
ATOM 3064 C C . PRO B 1 3 ? 19.453 -2.658 -10.195 1 93.75 3 PRO B C 1
ATOM 3066 O O . PRO B 1 3 ? 18.469 -1.921 -10.016 1 93.75 3 PRO B O 1
ATOM 3069 N N . ALA B 1 4 ? 19.484 -3.922 -9.898 1 96.31 4 ALA B N 1
ATOM 3070 C CA . ALA B 1 4 ? 18.344 -4.543 -9.219 1 96.31 4 ALA B CA 1
ATOM 3071 C C . ALA B 1 4 ? 18.062 -3.871 -7.879 1 96.31 4 ALA B C 1
ATOM 3073 O O . ALA B 1 4 ? 19 -3.559 -7.129 1 96.31 4 ALA B O 1
ATOM 3074 N N . PRO B 1 5 ? 16.828 -3.639 -7.613 1 95.69 5 PRO B N 1
ATOM 3075 C CA . PRO B 1 5 ? 16.516 -3.053 -6.305 1 95.69 5 PRO B CA 1
ATOM 3076 C C . PRO B 1 5 ? 16.734 -4.039 -5.156 1 95.69 5 PRO B C 1
ATOM 3078 O O . PRO B 1 5 ? 16.5 -5.238 -5.32 1 95.69 5 PRO B O 1
ATOM 3081 N N . GLY B 1 6 ? 17.25 -3.602 -4.027 1 95.69 6 GLY B N 1
ATOM 3082 C CA . GLY B 1 6 ? 17.359 -4.309 -2.762 1 95.69 6 GLY B CA 1
ATOM 3083 C C . GLY B 1 6 ? 16.797 -3.525 -1.588 1 95.69 6 GLY B C 1
ATOM 3084 O O . GLY B 1 6 ? 16.781 -2.293 -1.608 1 95.69 6 GLY B O 1
ATOM 3085 N N . GLY B 1 7 ? 16.203 -4.199 -0.706 1 94.81 7 GLY B N 1
ATOM 3086 C CA . GLY B 1 7 ? 15.68 -3.508 0.459 1 94.81 7 GLY B CA 1
ATOM 3087 C C . GLY B 1 7 ? 14.625 -4.305 1.206 1 94.81 7 GLY B C 1
ATOM 3088 O O . GLY B 1 7 ? 14.633 -5.539 1.172 1 94.81 7 GLY B O 1
ATOM 3089 N N . GLN B 1 8 ? 13.867 -3.59 2.014 1 95.19 8 GLN B N 1
ATOM 3090 C CA . GLN B 1 8 ? 12.812 -4.23 2.789 1 95.19 8 GLN B CA 1
ATOM 3091 C C . GLN B 1 8 ? 11.68 -3.256 3.084 1 95.19 8 GLN B C 1
ATOM 3093 O O . GLN B 1 8 ? 11.867 -2.039 3.033 1 95.19 8 GLN B O 1
ATOM 3098 N N . TRP B 1 9 ? 10.562 -3.736 3.199 1 94.38 9 TRP B N 1
ATOM 3099 C CA . TRP B 1 9 ? 9.391 -3.064 3.754 1 94.38 9 TRP B CA 1
ATOM 3100 C C . TRP B 1 9 ? 8.977 -3.697 5.078 1 94.38 9 TRP B C 1
ATOM 3102 O O . TRP B 1 9 ? 8.891 -4.922 5.188 1 94.38 9 TRP B O 1
ATOM 3112 N N . LEU B 1 10 ? 8.781 -2.9 6.113 1 93.56 10 LEU B N 1
ATOM 3113 C CA . LEU B 1 10 ? 8.359 -3.367 7.43 1 93.56 10 LEU B CA 1
ATOM 3114 C C . LEU B 1 10 ? 6.949 -2.885 7.75 1 93.56 10 LEU B C 1
ATOM 3116 O O . LEU B 1 10 ? 6.633 -1.709 7.559 1 93.56 10 LEU B O 1
ATOM 3120 N N . ASN B 1 11 ? 6.152 -3.791 8.195 1 93.12 11 ASN B N 1
ATOM 3121 C CA . ASN B 1 11 ? 4.77 -3.469 8.539 1 93.12 11 ASN B CA 1
ATOM 3122 C C . ASN B 1 11 ? 4.684 -2.709 9.859 1 93.12 11 ASN B C 1
ATOM 3124 O O . ASN B 1 11 ? 5.629 -2.717 10.648 1 93.12 11 ASN B O 1
ATOM 3128 N N . THR B 1 12 ? 3.561 -1.996 10.047 1 93.06 12 THR B N 1
ATOM 3129 C CA . THR B 1 12 ? 3.244 -1.331 11.312 1 93.06 12 THR B CA 1
ATOM 3130 C C . THR B 1 12 ? 2.18 -2.105 12.078 1 93.06 12 THR B C 1
ATOM 3132 O O . THR B 1 12 ? 1.738 -3.17 11.641 1 93.06 12 THR B O 1
ATOM 3135 N N . PHE B 1 13 ? 1.771 -1.531 13.25 1 92 13 PHE B N 1
ATOM 3136 C CA . PHE B 1 13 ? 0.801 -2.215 14.094 1 92 13 PHE B CA 1
ATOM 3137 C C . PHE B 1 13 ? -0.61 -1.709 13.82 1 92 13 PHE B C 1
ATOM 3139 O O . PHE B 1 13 ? -1.537 -1.991 14.578 1 92 13 PHE B O 1
ATOM 3146 N N . VAL B 1 14 ? -0.715 -0.894 12.727 1 95.06 14 VAL B N 1
ATOM 3147 C CA . VAL B 1 14 ? -2.064 -0.5 12.336 1 95.06 14 VAL B CA 1
ATOM 3148 C C . VAL B 1 14 ? -2.904 -1.743 12.055 1 95.06 14 VAL B C 1
ATOM 3150 O O . VAL B 1 14 ? -2.439 -2.674 11.391 1 95.06 14 VAL B O 1
ATOM 3153 N N . GLN B 1 15 ? -4.117 -1.723 12.578 1 94.19 15 GLN B N 1
ATOM 3154 C CA . GLN B 1 15 ? -5.004 -2.865 12.391 1 94.19 15 GLN B CA 1
ATOM 3155 C C . GLN B 1 15 ? -6.023 -2.592 11.289 1 94.19 15 GLN B C 1
ATOM 3157 O O . GLN B 1 15 ? -6.383 -3.494 10.531 1 94.19 15 GLN B O 1
ATOM 3162 N N . SER B 1 16 ? -6.449 -1.313 11.281 1 95.5 16 SER B N 1
ATOM 3163 C CA . SER B 1 16 ? -7.465 -0.992 10.281 1 95.5 16 SER B CA 1
ATOM 3164 C C . SER B 1 16 ? -7.48 0.5 9.969 1 95.5 16 SER B C 1
ATOM 3166 O O . SER B 1 16 ? -7.035 1.314 10.781 1 95.5 16 SER B O 1
ATOM 3168 N N . VAL B 1 17 ? -7.887 0.822 8.797 1 96.94 17 VAL B N 1
ATOM 3169 C CA . VAL B 1 17 ? -8.25 2.162 8.344 1 96.94 17 VAL B CA 1
ATOM 3170 C C . VAL B 1 17 ? -9.695 2.172 7.863 1 96.94 17 VAL B C 1
ATOM 3172 O O . VAL B 1 17 ? -10.086 1.348 7.035 1 96.94 17 VAL B O 1
ATOM 3175 N N . ARG B 1 18 ? -10.492 3.098 8.445 1 97.56 18 ARG B N 1
ATOM 3176 C CA . ARG B 1 18 ? -11.906 3.209 8.109 1 97.56 18 ARG B CA 1
ATOM 3177 C C . ARG B 1 18 ? -12.234 4.598 7.57 1 97.56 18 ARG B C 1
ATOM 3179 O O . ARG B 1 18 ? -11.641 5.59 7.992 1 97.56 18 ARG B O 1
ATOM 3186 N N . TRP B 1 19 ? -13.195 4.637 6.652 1 98.06 19 TRP B N 1
ATOM 3187 C CA . TRP B 1 19 ? -13.477 5.949 6.078 1 98.06 19 TRP B CA 1
ATOM 3188 C C . TRP B 1 19 ? -14.938 6.051 5.637 1 98.06 19 TRP B C 1
ATOM 3190 O O . TRP B 1 19 ? -15.586 5.035 5.371 1 98.06 19 TRP B O 1
ATOM 3200 N N . GLY B 1 20 ? -15.43 7.246 5.547 1 98.12 20 GLY B N 1
ATOM 3201 C CA . GLY B 1 20 ? -16.75 7.617 5.07 1 98.12 20 GLY B CA 1
ATOM 3202 C C . GLY B 1 20 ? -17.375 8.742 5.871 1 98.12 20 GLY B C 1
ATOM 3203 O O . GLY B 1 20 ? -17.234 8.805 7.09 1 98.12 20 GLY B O 1
ATOM 3204 N N . PRO B 1 21 ? -18.094 9.633 5.16 1 97.25 21 PRO B N 1
ATOM 3205 C CA . PRO B 1 21 ? -18.797 10.656 5.941 1 97.25 21 PRO B CA 1
ATOM 3206 C C . PRO B 1 21 ? -19.781 10.062 6.949 1 97.25 21 PRO B C 1
ATOM 3208 O O . PRO B 1 21 ? -20.625 9.242 6.582 1 97.25 21 PRO B O 1
ATOM 3211 N N . GLY B 1 22 ? -19.578 10.391 8.188 1 94.62 22 GLY B N 1
ATOM 3212 C CA . GLY B 1 22 ? -20.484 9.945 9.234 1 94.62 22 GLY B CA 1
ATOM 3213 C C . GLY B 1 22 ? -20.141 8.57 9.773 1 94.62 22 GLY B C 1
ATOM 3214 O O . GLY B 1 22 ? -20.844 8.047 10.648 1 94.62 22 GLY B O 1
ATOM 3215 N N . CYS B 1 23 ? -19.016 8.039 9.383 1 96.56 23 CYS B N 1
ATOM 3216 C CA . CYS B 1 23 ? -18.734 6.652 9.719 1 96.56 23 CYS B CA 1
ATOM 3217 C C . CYS B 1 23 ? -18.25 6.531 11.164 1 96.56 23 CYS B C 1
ATOM 3219 O O . CYS B 1 23 ? -18.219 5.434 11.719 1 96.56 23 CYS B O 1
ATOM 3221 N N . LEU B 1 24 ? -17.891 7.598 11.812 1 95.75 24 LEU B N 1
ATOM 3222 C CA . LEU B 1 24 ? -17.297 7.566 13.141 1 95.75 24 LEU B CA 1
ATOM 3223 C C . LEU B 1 24 ? -18.219 6.859 14.133 1 95.75 24 LEU B C 1
ATOM 3225 O O . LEU B 1 24 ? -17.75 6.062 14.961 1 95.75 24 LEU B O 1
ATOM 3229 N N . GLU B 1 25 ? -19.469 7.094 14.078 1 92.38 25 GLU B N 1
ATOM 3230 C CA . GLU B 1 25 ? -20.453 6.566 15.016 1 92.38 25 GLU B CA 1
ATOM 3231 C C . GLU B 1 25 ? -20.438 5.043 15.047 1 92.38 25 GLU B C 1
ATOM 3233 O O . GLU B 1 25 ? -20.609 4.434 16.109 1 92.38 25 GLU B O 1
ATOM 3238 N N . ARG B 1 26 ? -20.203 4.488 13.969 1 94.44 26 ARG B N 1
ATOM 3239 C CA . ARG B 1 26 ? -20.172 3.029 13.891 1 94.44 26 ARG B CA 1
ATOM 3240 C C . ARG B 1 26 ? -18.75 2.502 14.008 1 94.44 26 ARG B C 1
ATOM 3242 O O . ARG B 1 26 ? -18.5 1.503 14.688 1 94.44 26 ARG B O 1
ATOM 3249 N N . ALA B 1 27 ? -17.859 3.178 13.383 1 97.06 27 ALA B N 1
ATOM 3250 C CA . ALA B 1 27 ? -16.484 2.697 13.25 1 97.06 27 ALA B CA 1
ATOM 3251 C C . ALA B 1 27 ? -15.758 2.725 14.594 1 97.06 27 ALA B C 1
ATOM 3253 O O . ALA B 1 27 ? -14.953 1.841 14.891 1 97.06 27 ALA B O 1
ATOM 3254 N N . LEU B 1 28 ? -16.047 3.713 15.414 1 97.69 28 LEU B N 1
ATOM 3255 C CA . LEU B 1 28 ? -15.273 3.896 16.641 1 97.69 28 LEU B CA 1
ATOM 3256 C C . LEU B 1 28 ? -15.57 2.785 17.641 1 97.69 28 LEU B C 1
ATOM 3258 O O . LEU B 1 28 ? -14.656 2.113 18.125 1 97.69 28 LEU B O 1
ATOM 3262 N N . PRO B 1 29 ? -16.891 2.473 17.953 1 97.06 29 PRO B N 1
ATOM 3263 C CA . PRO B 1 29 ? -17.156 1.346 18.859 1 97.06 29 PRO B CA 1
ATOM 3264 C C . PRO B 1 29 ? -16.594 0.025 18.328 1 97.06 29 PRO B C 1
ATOM 3266 O O . PRO B 1 29 ? -16.078 -0.78 19.094 1 97.06 29 PRO B O 1
ATOM 3269 N N . GLU B 1 30 ? -16.703 -0.151 17.062 1 96.44 30 GLU B N 1
ATOM 3270 C CA . GLU B 1 30 ? -16.172 -1.375 16.469 1 96.44 30 GLU B CA 1
ATOM 3271 C C . GLU B 1 30 ? -14.664 -1.469 16.641 1 96.44 30 GLU B C 1
ATOM 3273 O O . GLU B 1 30 ? -14.133 -2.537 16.953 1 96.44 30 GLU B O 1
ATOM 3278 N N . ALA B 1 31 ? -13.977 -0.378 16.406 1 97.31 31 ALA B N 1
ATOM 3279 C CA . ALA B 1 31 ? -12.523 -0.328 16.562 1 97.31 31 ALA B CA 1
ATOM 3280 C C . ALA B 1 31 ? -12.125 -0.624 18.016 1 97.31 31 ALA B C 1
ATOM 3282 O O . ALA B 1 31 ? -11.188 -1.385 18.266 1 97.31 31 ALA B O 1
ATOM 3283 N N . LEU B 1 32 ? -12.875 -0.073 18.953 1 97.75 32 LEU B N 1
ATOM 3284 C CA . LEU B 1 32 ? -12.594 -0.275 20.375 1 97.75 32 LEU B CA 1
ATOM 3285 C C . LEU B 1 32 ? -12.734 -1.745 20.75 1 97.75 32 LEU B C 1
ATOM 3287 O O . LEU B 1 32 ? -11.883 -2.295 21.453 1 97.75 32 LEU B O 1
ATOM 3291 N N . ARG B 1 33 ? -13.672 -2.387 20.234 1 95.38 33 ARG B N 1
ATOM 3292 C CA . ARG B 1 33 ? -13.938 -3.785 20.547 1 95.38 33 ARG B CA 1
ATOM 3293 C C . ARG B 1 33 ? -12.914 -4.703 19.891 1 95.38 33 ARG B C 1
ATOM 3295 O O . ARG B 1 33 ? -12.711 -5.836 20.328 1 95.38 33 ARG B O 1
ATOM 3302 N N . SER B 1 34 ? -12.273 -4.215 18.875 1 92.69 34 SER B N 1
ATOM 3303 C CA . SER B 1 34 ? -11.344 -5.039 18.109 1 92.69 34 SER B CA 1
ATOM 3304 C C . SER B 1 34 ? -9.93 -4.941 18.672 1 92.69 34 SER B C 1
ATOM 3306 O O . SER B 1 34 ? -9.008 -5.59 18.172 1 92.69 34 SER B O 1
ATOM 3308 N N . LEU B 1 35 ? -9.711 -4.211 19.734 1 94.75 35 LEU B N 1
ATOM 3309 C CA . LEU B 1 35 ? -8.375 -3.975 20.266 1 94.75 35 LEU B CA 1
ATOM 3310 C C . LEU B 1 35 ? -7.887 -5.184 21.062 1 94.75 35 LEU B C 1
ATOM 3312 O O . LEU B 1 35 ? -6.699 -5.285 21.375 1 94.75 35 LEU B O 1
ATOM 3316 N N . GLY B 1 36 ? -8.758 -6.105 21.422 1 88.06 36 GLY B N 1
ATOM 3317 C CA . GLY B 1 36 ? -8.391 -7.273 22.203 1 88.06 36 GLY B CA 1
ATOM 3318 C C . GLY B 1 36 ? -8.328 -7.008 23.703 1 88.06 36 GLY B C 1
ATOM 3319 O O . GLY B 1 36 ? -7.684 -7.746 24.438 1 88.06 36 GLY B O 1
ATOM 3320 N N . LEU B 1 37 ? -8.945 -5.914 24.109 1 93 37 LEU B N 1
ATOM 3321 C CA . LEU B 1 37 ? -9.008 -5.574 25.531 1 93 37 LEU B CA 1
ATOM 3322 C C . LEU B 1 37 ? -10.289 -6.117 26.156 1 93 37 LEU B C 1
ATOM 3324 O O . LEU B 1 37 ? -11.344 -6.141 25.516 1 93 37 LEU B O 1
ATOM 3328 N N . THR B 1 38 ? -10.266 -6.582 27.344 1 91.38 38 THR B N 1
ATOM 3329 C CA . THR B 1 38 ? -11.422 -7.137 28.047 1 91.38 38 THR B CA 1
ATOM 3330 C C . THR B 1 38 ? -12.461 -6.051 28.312 1 91.38 38 THR B C 1
ATOM 3332 O O . THR B 1 38 ? -13.656 -6.27 28.141 1 91.38 38 THR B O 1
ATOM 3335 N N . ASN B 1 39 ? -12.094 -4.859 28.75 1 94.38 39 ASN B N 1
ATOM 3336 C CA . ASN B 1 39 ? -12.977 -3.744 29.078 1 94.38 39 ASN B CA 1
ATOM 3337 C C . ASN B 1 39 ? -12.414 -2.418 28.578 1 94.38 39 ASN B C 1
ATOM 3339 O O . ASN B 1 39 ? -11.992 -1.578 29.375 1 94.38 39 ASN B O 1
ATOM 3343 N N . PRO B 1 40 ? -12.578 -2.293 27.297 1 97.25 40 PRO B N 1
ATOM 3344 C CA . PRO B 1 40 ? -12.031 -1.042 26.75 1 97.25 40 PRO B CA 1
ATOM 3345 C C . PRO B 1 40 ? -12.789 0.188 27.25 1 97.25 40 PRO B C 1
ATOM 3347 O O . PRO B 1 40 ? -14.023 0.231 27.172 1 97.25 40 PRO B O 1
ATOM 3350 N N . LYS B 1 41 ? -12.102 1.126 27.781 1 97.56 41 LYS B N 1
ATOM 3351 C CA . LYS B 1 41 ? -12.57 2.439 28.219 1 97.56 41 LYS B CA 1
ATOM 3352 C C . LYS B 1 41 ? -11.742 3.555 27.594 1 97.56 41 LYS B C 1
ATOM 3354 O O . LYS B 1 41 ? -10.539 3.672 27.859 1 97.56 41 LYS B O 1
ATOM 3359 N N . SER B 1 42 ? -12.422 4.406 26.859 1 98.31 42 SER B N 1
ATOM 3360 C CA . SER B 1 42 ? -11.672 5.352 26.031 1 98.31 42 SER B CA 1
ATOM 3361 C C . SER B 1 42 ? -11.648 6.738 26.672 1 98.31 42 SER B C 1
ATOM 3363 O O . SER B 1 42 ? -12.656 7.191 27.219 1 98.31 42 SER B O 1
ATOM 3365 N N . LEU B 1 43 ? -10.531 7.32 26.688 1 98.38 43 LEU B N 1
ATOM 3366 C CA . LEU B 1 43 ? -10.398 8.758 26.891 1 98.38 43 LEU B CA 1
ATOM 3367 C C . LEU B 1 43 ? -10.266 9.492 25.562 1 98.38 43 LEU B C 1
ATOM 3369 O O . LEU B 1 43 ? -9.32 9.25 24.812 1 98.38 43 LEU B O 1
ATOM 3373 N N . ILE B 1 44 ? -11.211 10.367 25.297 1 97.38 44 ILE B N 1
ATOM 3374 C CA . ILE B 1 44 ? -11.148 11.203 24.109 1 97.38 44 ILE B CA 1
ATOM 3375 C C . ILE B 1 44 ? -10.227 12.391 24.359 1 97.38 44 ILE B C 1
ATOM 3377 O O . ILE B 1 44 ? -10.383 13.102 25.359 1 97.38 44 ILE B O 1
ATOM 3381 N N . ILE B 1 45 ? -9.25 12.477 23.516 1 96.69 45 ILE B N 1
ATOM 3382 C CA . ILE B 1 45 ? -8.336 13.609 23.562 1 96.69 45 ILE B CA 1
ATOM 3383 C C . ILE B 1 45 ? -8.555 14.492 22.328 1 96.69 45 ILE B C 1
ATOM 3385 O O . ILE B 1 45 ? -8.492 14.016 21.188 1 96.69 45 ILE B O 1
ATOM 3389 N N . THR B 1 46 ? -8.852 15.812 22.547 1 94.25 46 THR B N 1
ATOM 3390 C CA . THR B 1 46 ? -9.133 16.734 21.453 1 94.25 46 THR B CA 1
ATOM 3391 C C . THR B 1 46 ? -8.781 18.156 21.828 1 94.25 46 THR B C 1
ATOM 3393 O O . THR B 1 46 ? -8.305 18.422 22.938 1 94.25 46 THR B O 1
ATOM 3396 N N . GLY B 1 47 ? -8.852 19.016 20.844 1 87.88 47 GLY B N 1
ATOM 3397 C CA . GLY B 1 47 ? -8.68 20.438 21.109 1 87.88 47 GLY B CA 1
ATOM 3398 C C . GLY B 1 47 ? -9.969 21.125 21.516 1 87.88 47 GLY B C 1
ATOM 3399 O O . GLY B 1 47 ? -11.055 20.578 21.344 1 87.88 47 GLY B O 1
ATOM 3400 N N . ASN B 1 48 ? -9.82 22.344 22 1 82.75 48 ASN B N 1
ATOM 3401 C CA . ASN B 1 48 ? -10.961 23.109 22.516 1 82.75 48 ASN B CA 1
ATOM 3402 C C . ASN B 1 48 ? -11.938 23.469 21.406 1 82.75 48 ASN B C 1
ATOM 3404 O O . ASN B 1 48 ? -13.148 23.375 21.578 1 82.75 48 ASN B O 1
ATOM 3408 N N . SER B 1 49 ? -11.453 23.797 20.297 1 78.38 49 SER B N 1
ATOM 3409 C CA . SER B 1 49 ? -12.297 24.25 19.203 1 78.38 49 SER B CA 1
ATOM 3410 C C . SER B 1 49 ? -13.234 23.125 18.734 1 78.38 49 SER B C 1
ATOM 3412 O O . SER B 1 49 ? -14.438 23.359 18.578 1 78.38 49 SER B O 1
ATOM 3414 N N . LEU B 1 50 ? -12.75 21.969 18.594 1 80.62 50 LEU B N 1
ATOM 3415 C CA . LEU B 1 50 ? -13.547 20.844 18.141 1 80.62 50 LEU B CA 1
ATOM 3416 C C . LEU B 1 50 ? -14.594 20.453 19.172 1 80.62 50 LEU B C 1
ATOM 3418 O O . LEU B 1 50 ? -15.719 20.094 18.828 1 80.62 50 LEU B O 1
ATOM 3422 N N . ALA B 1 51 ? -14.258 20.578 20.391 1 79.69 51 ALA B N 1
ATOM 3423 C CA . ALA B 1 51 ? -15.148 20.203 21.484 1 79.69 51 ALA B CA 1
ATOM 3424 C C . ALA B 1 51 ? -16.312 21.188 21.594 1 79.69 51 ALA B C 1
ATOM 3426 O O . ALA B 1 51 ? -17.422 20.797 21.969 1 79.69 51 ALA B O 1
ATOM 3427 N N . THR B 1 52 ? -16.078 22.375 21.219 1 79.12 52 THR B N 1
ATOM 3428 C CA . THR B 1 52 ? -17.094 23.391 21.469 1 79.12 52 THR B CA 1
ATOM 3429 C C . THR B 1 52 ? -17.859 23.719 20.188 1 79.12 52 THR B C 1
ATOM 3431 O O . THR B 1 52 ? -19.016 24.141 20.234 1 79.12 52 THR B O 1
ATOM 3434 N N . LYS B 1 53 ? -17.219 23.547 19.094 1 70.69 53 LYS B N 1
ATOM 3435 C CA . LYS B 1 53 ? -17.812 24 17.844 1 70.69 53 LYS B CA 1
ATOM 3436 C C . LYS B 1 53 ? -18.578 22.875 17.156 1 70.69 53 LYS B C 1
ATOM 3438 O O . LYS B 1 53 ? -19.484 23.141 16.359 1 70.69 53 LYS B O 1
ATOM 3443 N N . SER B 1 54 ? -18.109 21.719 17.484 1 68 54 SER B N 1
ATOM 3444 C CA . SER B 1 54 ? -18.734 20.609 16.766 1 68 54 SER B CA 1
ATOM 3445 C C . SER B 1 54 ? -19.609 19.766 17.703 1 68 54 SER B C 1
ATOM 3447 O O . SER B 1 54 ? -19.281 19.609 18.891 1 68 54 SER B O 1
ATOM 3449 N N . GLY B 1 55 ? -20.938 19.688 17.438 1 79.81 55 GLY B N 1
ATOM 3450 C CA . GLY B 1 55 ? -21.797 18.781 18.188 1 79.81 55 GLY B CA 1
ATOM 3451 C C . GLY B 1 55 ? -21.391 17.328 18.062 1 79.81 55 GLY B C 1
ATOM 3452 O O . GLY B 1 55 ? -21.938 16.453 18.734 1 79.81 55 GLY B O 1
ATOM 3453 N N . ILE B 1 56 ? -20.234 17.188 17.406 1 80.62 56 ILE B N 1
ATOM 3454 C CA . ILE B 1 56 ? -19.875 15.812 17.062 1 80.62 56 ILE B CA 1
ATOM 3455 C C . ILE B 1 56 ? -19.219 15.125 18.266 1 80.62 56 ILE B C 1
ATOM 3457 O O . ILE B 1 56 ? -19.469 13.938 18.516 1 80.62 56 ILE B O 1
ATOM 3461 N N . ILE B 1 57 ? -18.375 15.805 19.062 1 87.69 57 ILE B N 1
ATOM 3462 C CA . ILE B 1 57 ? -17.719 15.211 20.219 1 87.69 57 ILE B CA 1
ATOM 3463 C C . ILE B 1 57 ? -18.781 14.758 21.234 1 87.69 57 ILE B C 1
ATOM 3465 O O . ILE B 1 57 ? -18.703 13.648 21.766 1 87.69 57 ILE B O 1
ATOM 3469 N N . LYS B 1 58 ? -19.766 15.594 21.359 1 88.56 58 LYS B N 1
ATOM 3470 C CA . LYS B 1 58 ? -20.844 15.25 22.281 1 88.56 58 LYS B CA 1
ATOM 3471 C C . LYS B 1 58 ? -21.609 14.016 21.797 1 88.56 58 LYS B C 1
ATOM 3473 O O . LYS B 1 58 ? -21.984 13.164 22.609 1 88.56 58 LYS B O 1
ATOM 3478 N N . ARG B 1 59 ? -21.781 14.008 20.578 1 87.19 59 ARG B N 1
ATOM 3479 C CA . ARG B 1 59 ? -22.469 12.867 20 1 87.19 59 ARG B CA 1
ATOM 3480 C C . ARG B 1 59 ? -21.672 11.578 20.203 1 87.19 59 ARG B C 1
ATOM 3482 O O . ARG B 1 59 ? -22.234 10.539 20.562 1 87.19 59 ARG B O 1
ATOM 3489 N N . ILE B 1 60 ? -20.453 11.641 20.062 1 89.31 60 ILE B N 1
ATOM 3490 C CA . ILE B 1 60 ? -19.562 10.492 20.203 1 89.31 60 ILE B CA 1
ATOM 3491 C C . ILE B 1 60 ? -19.516 10.062 21.672 1 89.31 60 ILE B C 1
ATOM 3493 O O . ILE B 1 60 ? -19.547 8.875 21.969 1 89.31 60 ILE B O 1
ATOM 3497 N N . GLU B 1 61 ? -19.484 11.07 22.516 1 93.25 61 GLU B N 1
ATOM 3498 C CA . GLU B 1 61 ? -19.516 10.781 23.938 1 93.25 61 GLU B CA 1
ATOM 3499 C C . GLU B 1 61 ? -20.75 9.984 24.328 1 93.25 61 GLU B C 1
ATOM 3501 O O . GLU B 1 61 ? -20.656 8.969 25.016 1 93.25 61 GLU B O 1
ATOM 3506 N N . GLY B 1 62 ? -21.859 10.484 23.844 1 92.75 62 GLY B N 1
ATOM 3507 C CA . GLY B 1 62 ? -23.109 9.828 24.156 1 92.75 62 GLY B CA 1
ATOM 3508 C C . GLY B 1 62 ? -23.172 8.398 23.656 1 92.75 62 GLY B C 1
ATOM 3509 O O . GLY B 1 62 ? -23.609 7.496 24.375 1 92.75 62 GLY B O 1
ATOM 3510 N N . GLN B 1 63 ? -22.719 8.203 22.531 1 91.81 63 GLN B N 1
ATOM 3511 C CA . GLN B 1 63 ? -22.719 6.879 21.922 1 91.81 63 GLN B CA 1
ATOM 3512 C C . GLN B 1 63 ? -21.812 5.918 22.656 1 91.81 63 GLN B C 1
ATOM 3514 O O . GLN B 1 63 ? -22.188 4.773 22.922 1 91.81 63 GLN B O 1
ATOM 3519 N N . LEU B 1 64 ? -20.641 6.348 22.984 1 96.25 64 LEU B N 1
ATOM 3520 C CA . LEU B 1 64 ? -19.672 5.512 23.703 1 96.25 64 LEU B CA 1
ATOM 3521 C C . LEU B 1 64 ? -20.156 5.215 25.109 1 96.25 64 LEU B C 1
ATOM 3523 O O . LEU B 1 64 ? -19.969 4.105 25.625 1 96.25 64 LEU B O 1
ATOM 3527 N N . GLN B 1 65 ? -20.781 6.23 25.656 1 96 65 GLN B N 1
ATOM 3528 C CA . GLN B 1 65 ? -21.297 6.059 27.016 1 96 65 GLN B CA 1
ATOM 3529 C C . GLN B 1 65 ? -22.375 4.973 27.047 1 96 65 GLN B C 1
ATOM 3531 O O . GLN B 1 65 ? -22.359 4.113 27.938 1 96 65 GLN B O 1
ATOM 3536 N N . SER B 1 66 ? -23.219 4.969 26.109 1 95.69 66 SER B N 1
ATOM 3537 C CA . SER B 1 66 ? -24.328 4.016 26.062 1 95.69 66 SER B CA 1
ATOM 3538 C C . SER B 1 66 ? -23.812 2.592 25.844 1 95.69 66 SER B C 1
ATOM 3540 O O . SER B 1 66 ? -24.5 1.625 26.172 1 95.69 66 SER B O 1
ATOM 3542 N N . GLN B 1 67 ? -22.641 2.473 25.438 1 95.94 67 GLN B N 1
ATOM 3543 C CA . GLN B 1 67 ? -22.094 1.155 25.125 1 95.94 67 GLN B CA 1
ATOM 3544 C C . GLN B 1 67 ? -21.031 0.75 26.156 1 95.94 67 GLN B C 1
ATOM 3546 O O . GLN B 1 67 ? -20.375 -0.283 26 1 95.94 67 GLN B O 1
ATOM 3551 N N . GLY B 1 68 ? -20.812 1.607 27.109 1 96.75 68 GLY B N 1
ATOM 3552 C CA . GLY B 1 68 ? -19.859 1.298 28.172 1 96.75 68 GLY B CA 1
ATOM 3553 C C . GLY B 1 68 ? -18.422 1.441 27.734 1 96.75 68 GLY B C 1
ATOM 3554 O O . GLY B 1 68 ? -17.531 0.807 28.297 1 96.75 68 GLY B O 1
ATOM 3555 N N . LEU B 1 69 ? -18.125 2.271 26.719 1 98.12 69 LEU B N 1
ATOM 3556 C CA . LEU B 1 69 ? -16.812 2.395 26.125 1 98.12 69 LEU B CA 1
ATOM 3557 C C . LEU B 1 69 ? -16.188 3.758 26.422 1 98.12 69 LEU B C 1
ATOM 3559 O O . LEU B 1 69 ? -15.117 4.086 25.922 1 98.12 69 LEU B O 1
ATOM 3563 N N . TYR B 1 70 ? -16.922 4.562 27.281 1 97.69 70 TYR B N 1
ATOM 3564 C CA . TYR B 1 70 ? -16.562 5.949 27.547 1 97.69 70 TYR B CA 1
ATOM 3565 C C . TYR B 1 70 ? -15.992 6.109 28.953 1 97.69 70 TYR B C 1
ATOM 3567 O O . TYR B 1 70 ? -16.578 5.625 29.922 1 97.69 70 TYR B O 1
ATOM 3575 N N . ALA B 1 71 ? -14.828 6.785 28.984 1 97.69 71 ALA B N 1
ATOM 3576 C CA . ALA B 1 71 ? -14.258 7.09 30.297 1 97.69 71 ALA B CA 1
ATOM 3577 C C . ALA B 1 71 ? -14.234 8.594 30.547 1 97.69 71 ALA B C 1
ATOM 3579 O O . ALA B 1 71 ? -14.328 9.039 31.703 1 97.69 71 ALA B O 1
ATOM 3580 N N . GLY B 1 72 ? -14.023 9.391 29.531 1 96.81 72 GLY B N 1
ATOM 3581 C CA . GLY B 1 72 ? -13.953 10.828 29.688 1 96.81 72 GLY B CA 1
ATOM 3582 C C . GLY B 1 72 ? -13.469 11.531 28.438 1 96.81 72 GLY B C 1
ATOM 3583 O O . GLY B 1 72 ? -13.227 10.891 27.406 1 96.81 72 GLY B O 1
ATOM 3584 N N . THR B 1 73 ? -13.516 12.844 28.516 1 96.12 73 THR B N 1
ATOM 3585 C CA . THR B 1 73 ? -13.008 13.695 27.438 1 96.12 73 THR B CA 1
ATOM 3586 C C . THR B 1 73 ? -12.094 14.781 27.984 1 96.12 73 THR B C 1
ATOM 3588 O O . THR B 1 73 ? -12.43 15.445 28.969 1 96.12 73 THR B O 1
ATOM 3591 N N . PHE B 1 74 ? -10.906 14.812 27.406 1 96.62 74 PHE B N 1
ATOM 3592 C CA . PHE B 1 74 ? -9.992 15.922 27.641 1 96.62 74 PHE B CA 1
ATOM 3593 C C . PHE B 1 74 ? -9.898 16.828 26.422 1 96.62 74 PHE B C 1
ATOM 3595 O O . PHE B 1 74 ? -9.383 16.422 25.375 1 96.62 74 PHE B O 1
ATOM 3602 N N . SER B 1 75 ? -10.258 18.094 26.516 1 93.81 75 SER B N 1
ATOM 3603 C CA . SER B 1 75 ? -10.414 18.953 25.359 1 93.81 75 SER B CA 1
ATOM 3604 C C . SER B 1 75 ? -9.5 20.172 25.453 1 93.81 75 SER B C 1
ATOM 3606 O O . SER B 1 75 ? -9.812 21.234 24.891 1 93.81 75 SER B O 1
ATOM 3608 N N . ALA B 1 76 ? -8.398 20.031 26.094 1 91.69 76 ALA B N 1
ATOM 3609 C CA . ALA B 1 76 ? -7.578 21.203 26.344 1 91.69 76 ALA B CA 1
ATOM 3610 C C . ALA B 1 76 ? -6.164 21.016 25.797 1 91.69 76 ALA B C 1
ATOM 3612 O O . ALA B 1 76 ? -5.207 21.609 26.328 1 91.69 76 ALA B O 1
ATOM 3613 N N . ILE B 1 77 ? -6.043 20.109 24.891 1 89.75 77 ILE B N 1
ATOM 3614 C CA . ILE B 1 77 ? -4.742 20.031 24.234 1 89.75 77 ILE B CA 1
ATOM 3615 C C . ILE B 1 77 ? -4.477 21.297 23.438 1 89.75 77 ILE B C 1
ATOM 3617 O O . ILE B 1 77 ? -5.293 21.703 22.609 1 89.75 77 ILE B O 1
ATOM 3621 N N . ASP B 1 78 ? -3.43 21.953 23.719 1 83.5 78 ASP B N 1
ATOM 3622 C CA . ASP B 1 78 ? -3.129 23.219 23.047 1 83.5 78 ASP B CA 1
ATOM 3623 C C . ASP B 1 78 ? -2.396 22.969 21.734 1 83.5 78 ASP B C 1
ATOM 3625 O O . ASP B 1 78 ? -2.008 21.844 21.422 1 83.5 78 ASP B O 1
ATOM 3629 N N . GLN B 1 79 ? -2.225 24.125 21.078 1 75.75 79 GLN B N 1
ATOM 3630 C CA . GLN B 1 79 ? -1.493 24.062 19.828 1 75.75 79 GLN B CA 1
ATOM 3631 C C . GLN B 1 79 ? -0.045 23.641 20.047 1 75.75 79 GLN B C 1
ATOM 3633 O O . GLN B 1 79 ? 0.584 24.062 21.016 1 75.75 79 GLN B O 1
ATOM 3638 N N . HIS B 1 80 ? 0.513 22.75 19.422 1 75.75 80 HIS B N 1
ATOM 3639 C CA . HIS B 1 80 ? 1.882 22.25 19.422 1 75.75 80 HIS B CA 1
ATOM 3640 C C . HIS B 1 80 ? 2.094 21.234 20.547 1 75.75 80 HIS B C 1
ATOM 3642 O O . HIS B 1 80 ? 3.221 20.781 20.781 1 75.75 80 HIS B O 1
ATOM 3648 N N . ALA B 1 81 ? 0.993 20.938 21.344 1 83.19 81 ALA B N 1
ATOM 3649 C CA . ALA B 1 81 ? 1.023 19.859 22.328 1 83.19 81 ALA B CA 1
ATOM 3650 C C . ALA B 1 81 ? 2.098 20.109 23.391 1 83.19 81 ALA B C 1
ATOM 3652 O O . ALA B 1 81 ? 3.068 19.359 23.484 1 83.19 81 ALA B O 1
ATOM 3653 N N . SER B 1 82 ? 1.87 21.047 24.297 1 88.19 82 SER B N 1
ATOM 3654 C CA . SER B 1 82 ? 2.82 21.312 25.375 1 88.19 82 SER B CA 1
ATOM 3655 C C . SER B 1 82 ? 2.855 20.172 26.375 1 88.19 82 SER B C 1
ATOM 3657 O O . SER B 1 82 ? 1.841 19.516 26.609 1 88.19 82 SER B O 1
ATOM 3659 N N . VAL B 1 83 ? 4.027 20.016 26.953 1 92.56 83 VAL B N 1
ATOM 3660 C CA . VAL B 1 83 ? 4.191 18.969 27.953 1 92.56 83 VAL B CA 1
ATOM 3661 C C . VAL B 1 83 ? 3.172 19.156 29.078 1 92.56 83 VAL B C 1
ATOM 3663 O O . VAL B 1 83 ? 2.623 18.188 29.594 1 92.56 83 VAL B O 1
ATOM 3666 N N . ALA B 1 84 ? 2.904 20.375 29.375 1 91.69 84 ALA B N 1
ATOM 3667 C CA . ALA B 1 84 ? 1.953 20.672 30.438 1 91.69 84 ALA B CA 1
ATOM 3668 C C . ALA B 1 84 ? 0.556 20.172 30.094 1 91.69 84 ALA B C 1
ATOM 3670 O O . ALA B 1 84 ? -0.109 19.547 30.922 1 91.69 84 ALA B O 1
ATOM 3671 N N . SER B 1 85 ? 0.116 20.453 28.938 1 91.62 85 SER B N 1
ATOM 3672 C CA . SER B 1 85 ? -1.208 20 28.516 1 91.62 85 SER B CA 1
ATOM 3673 C C . SER B 1 85 ? -1.265 18.484 28.422 1 91.62 85 SER B C 1
ATOM 3675 O O . SER B 1 85 ? -2.281 17.859 28.75 1 91.62 85 SER B O 1
ATOM 3677 N N . ILE B 1 86 ? -0.221 17.859 28 1 95.12 86 ILE B N 1
ATOM 3678 C CA . ILE B 1 86 ? -0.154 16.406 27.859 1 95.12 86 ILE B CA 1
ATOM 3679 C C . ILE B 1 86 ? -0.205 15.742 29.234 1 95.12 86 ILE B C 1
ATOM 3681 O O . ILE B 1 86 ? -0.893 14.742 29.422 1 95.12 86 ILE B O 1
ATOM 3685 N N . GLN B 1 87 ? 0.468 16.328 30.156 1 95.31 87 GLN B N 1
ATOM 3686 C CA . GLN B 1 87 ? 0.477 15.797 31.5 1 95.31 87 GLN B CA 1
ATOM 3687 C C . GLN B 1 87 ? -0.908 15.883 32.156 1 95.31 87 GLN B C 1
ATOM 3689 O O . GLN B 1 87 ? -1.312 14.992 32.875 1 95.31 87 GLN B O 1
ATOM 3694 N N . LYS B 1 88 ? -1.569 16.953 31.844 1 96.12 88 LYS B N 1
ATOM 3695 C CA . LYS B 1 88 ? -2.943 17.062 32.312 1 96.12 88 LYS B CA 1
ATOM 3696 C C . LYS B 1 88 ? -3.828 15.977 31.719 1 96.12 88 LYS B C 1
ATOM 3698 O O . LYS B 1 88 ? -4.68 15.414 32.406 1 96.12 88 LYS B O 1
ATOM 3703 N N . ALA B 1 89 ? -3.664 15.734 30.484 1 96.19 89 ALA B N 1
ATOM 3704 C CA . ALA B 1 89 ? -4.41 14.672 29.828 1 96.19 89 ALA B CA 1
ATOM 3705 C C . ALA B 1 89 ? -4.062 13.305 30.422 1 96.19 89 ALA B C 1
ATOM 3707 O O . ALA B 1 89 ? -4.941 12.461 30.609 1 96.19 89 ALA B O 1
ATOM 3708 N N . GLN B 1 90 ? -2.805 13.102 30.688 1 96.81 90 GLN B N 1
ATOM 3709 C CA . GLN B 1 90 ? -2.365 11.852 31.312 1 96.81 90 GLN B CA 1
ATOM 3710 C C . GLN B 1 90 ? -3 11.672 32.688 1 96.81 90 GLN B C 1
ATOM 3712 O O . GLN B 1 90 ? -3.408 10.57 33.062 1 96.81 90 GLN B O 1
ATOM 3717 N N . ALA B 1 91 ? -3.021 12.742 33.438 1 96.94 91 ALA B N 1
ATOM 3718 C CA . ALA B 1 91 ? -3.66 12.711 34.75 1 96.94 91 ALA B CA 1
ATOM 3719 C C . ALA B 1 91 ? -5.133 12.328 34.625 1 96.94 91 ALA B C 1
ATOM 3721 O O . ALA B 1 91 ? -5.656 11.586 35.469 1 96.94 91 ALA B O 1
ATOM 3722 N N . GLU B 1 92 ? -5.781 12.891 33.656 1 97.19 92 GLU B N 1
ATOM 3723 C CA . GLU B 1 92 ? -7.18 12.547 33.406 1 97.19 92 GLU B CA 1
ATOM 3724 C C . GLU B 1 92 ? -7.34 11.07 33.062 1 97.19 92 GLU B C 1
ATOM 3726 O O . GLU B 1 92 ? -8.312 10.438 33.469 1 97.19 92 GLU B O 1
ATOM 3731 N N . LEU B 1 93 ? -6.453 10.555 32.281 1 97.31 93 LEU B N 1
ATOM 3732 C CA . LEU B 1 93 ? -6.457 9.133 31.953 1 97.31 93 LEU B CA 1
ATOM 3733 C C . LEU B 1 93 ? -6.395 8.281 33.219 1 97.31 93 LEU B C 1
ATOM 3735 O O . LEU B 1 93 ? -7.152 7.316 33.375 1 97.31 93 LEU B O 1
ATOM 3739 N N . GLU B 1 94 ? -5.551 8.648 34.125 1 95.81 94 GLU B N 1
ATOM 3740 C CA . GLU B 1 94 ? -5.398 7.938 35.375 1 95.81 94 GLU B CA 1
ATOM 3741 C C . GLU B 1 94 ? -6.648 8.07 36.25 1 95.81 94 GLU B C 1
ATOM 3743 O O . GLU B 1 94 ? -7.117 7.094 36.812 1 95.81 94 GLU B O 1
ATOM 3748 N N . ARG B 1 95 ? -7.113 9.211 36.312 1 97.19 95 ARG B N 1
ATOM 3749 C CA . ARG B 1 95 ? -8.281 9.5 37.125 1 97.19 95 ARG B CA 1
ATOM 3750 C C . ARG B 1 95 ? -9.492 8.703 36.656 1 97.19 95 ARG B C 1
ATOM 3752 O O . ARG B 1 95 ? -10.266 8.203 37.5 1 97.19 95 ARG B O 1
ATOM 3759 N N . THR B 1 96 ? -9.695 8.562 35.406 1 97.31 96 THR B N 1
ATOM 3760 C CA . THR B 1 96 ? -10.898 7.953 34.844 1 97.31 96 THR B CA 1
ATOM 3761 C C . THR B 1 96 ? -10.727 6.441 34.719 1 97.31 96 THR B C 1
ATOM 3763 O O . THR B 1 96 ? -11.703 5.719 34.531 1 97.31 96 THR B O 1
ATOM 3766 N N . GLY B 1 97 ? -9.484 5.98 34.688 1 96.31 97 GLY B N 1
ATOM 3767 C CA . GLY B 1 97 ? -9.219 4.562 34.5 1 96.31 97 GLY B CA 1
ATOM 3768 C C . GLY B 1 97 ? -9.297 4.137 33.031 1 96.31 97 GLY B C 1
ATOM 3769 O O . GLY B 1 97 ? -9.469 2.951 32.75 1 96.31 97 GLY B O 1
ATOM 3770 N N . ALA B 1 98 ? -9.203 5.055 32.156 1 98.06 98 ALA B N 1
ATOM 3771 C CA . ALA B 1 98 ? -9.203 4.746 30.734 1 98.06 98 ALA B CA 1
ATOM 3772 C C . ALA B 1 98 ? -7.992 3.891 30.359 1 98.06 98 ALA B C 1
ATOM 3774 O O . ALA B 1 98 ? -6.93 4.004 30.969 1 98.06 98 ALA B O 1
ATOM 3775 N N . ASN B 1 99 ? -8.227 3.025 29.359 1 97.94 99 ASN B N 1
ATOM 3776 C CA . ASN B 1 99 ? -7.133 2.182 28.906 1 97.94 99 ASN B CA 1
ATOM 3777 C C . ASN B 1 99 ? -6.996 2.229 27.375 1 97.94 99 ASN B C 1
ATOM 3779 O O . ASN B 1 99 ? -6.305 1.397 26.781 1 97.94 99 ASN B O 1
ATOM 3783 N N . VAL B 1 100 ? -7.668 3.129 26.719 1 98.5 100 VAL B N 1
ATOM 3784 C CA . VAL B 1 100 ? -7.543 3.441 25.297 1 98.5 100 VAL B CA 1
ATOM 3785 C C . VAL B 1 100 ? -7.555 4.957 25.094 1 98.5 100 VAL B C 1
ATOM 3787 O O . VAL B 1 100 ? -8.328 5.668 25.75 1 98.5 100 VAL B O 1
ATOM 3790 N N . LEU B 1 101 ? -6.707 5.453 24.25 1 98.62 101 LEU B N 1
ATOM 3791 C CA . LEU B 1 101 ? -6.715 6.863 23.875 1 98.62 101 LEU B CA 1
ATOM 3792 C C . LEU B 1 101 ? -7.355 7.051 22.5 1 98.62 101 LEU B C 1
ATOM 3794 O O . LEU B 1 101 ? -6.969 6.387 21.531 1 98.62 101 LEU B O 1
ATOM 3798 N N . VAL B 1 102 ? -8.367 7.883 22.406 1 98.25 102 VAL B N 1
ATOM 3799 C CA . VAL B 1 102 ? -8.992 8.273 21.141 1 98.25 102 VAL B CA 1
ATOM 3800 C C . VAL B 1 102 ? -8.648 9.727 20.828 1 98.25 102 VAL B C 1
ATOM 3802 O O . VAL B 1 102 ? -9.195 10.648 21.453 1 98.25 102 VAL B O 1
ATOM 3805 N N . ALA B 1 103 ? -7.785 9.906 19.906 1 97.38 103 ALA B N 1
ATOM 3806 C CA . ALA B 1 103 ? -7.34 11.25 19.547 1 97.38 103 ALA B CA 1
ATOM 3807 C C . ALA B 1 103 ? -8.141 11.805 18.375 1 97.38 103 ALA B C 1
ATOM 3809 O O . ALA B 1 103 ? -8.078 11.273 17.266 1 97.38 103 ALA B O 1
ATOM 3810 N N . VAL B 1 104 ? -8.852 12.875 18.594 1 95.56 104 VAL B N 1
ATOM 3811 C CA . VAL B 1 104 ? -9.68 13.508 17.578 1 95.56 104 VAL B CA 1
ATOM 3812 C C . VAL B 1 104 ? -9.141 14.906 17.266 1 95.56 104 VAL B C 1
ATOM 3814 O O . VAL B 1 104 ? -9.094 15.766 18.156 1 95.56 104 VAL B O 1
ATOM 3817 N N . GLY B 1 105 ? -8.719 15.125 16.125 1 93.25 105 GLY B N 1
ATOM 3818 C CA . GLY B 1 105 ? -8.18 16.422 15.758 1 93.25 105 GLY B CA 1
ATOM 3819 C C . GLY B 1 105 ? -6.988 16.328 14.82 1 93.25 105 GLY B C 1
ATOM 3820 O O . GLY B 1 105 ? -6.875 15.383 14.047 1 93.25 105 GLY B O 1
ATOM 3821 N N . GLY B 1 106 ? -6.215 17.359 14.836 1 91.06 106 GLY B N 1
ATOM 3822 C CA . GLY B 1 106 ? -5.016 17.375 14.016 1 91.06 106 GLY B CA 1
ATOM 3823 C C . GLY B 1 106 ? -3.824 16.703 14.68 1 91.06 106 GLY B C 1
ATOM 3824 O O . GLY B 1 106 ? -3.98 15.734 15.422 1 91.06 106 GLY B O 1
ATOM 3825 N N . GLY B 1 107 ? -2.68 17.156 14.383 1 91.19 107 GLY B N 1
ATOM 3826 C CA . GLY B 1 107 ? -1.438 16.5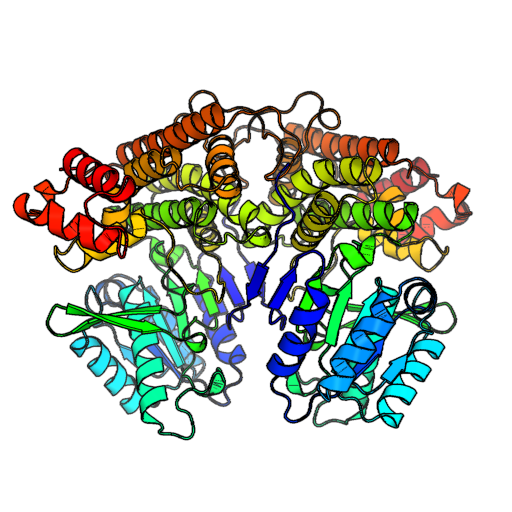94 14.883 1 91.19 107 GLY B CA 1
ATOM 3827 C C . GLY B 1 107 ? -1.285 16.703 16.391 1 91.19 107 GLY B C 1
ATOM 3828 O O . GLY B 1 107 ? -0.758 15.805 17.031 1 91.19 107 GLY B O 1
ATOM 3829 N N . SER B 1 108 ? -1.771 17.766 16.969 1 91.69 108 SER B N 1
ATOM 3830 C CA . SER B 1 108 ? -1.524 18.031 18.391 1 91.69 108 SER B CA 1
ATOM 3831 C C . SER B 1 108 ? -2.18 16.984 19.266 1 91.69 108 SER B C 1
ATOM 3833 O O . SER B 1 108 ? -1.509 16.344 20.094 1 91.69 108 SER B O 1
ATOM 3835 N N . PRO B 1 109 ? -3.484 16.75 19.109 1 94.94 109 PRO B N 1
ATOM 3836 C CA . PRO B 1 109 ? -4.074 15.688 19.938 1 94.94 109 PRO B CA 1
ATOM 3837 C C . PRO B 1 109 ? -3.484 14.312 19.641 1 94.94 109 PRO B C 1
ATOM 3839 O O . PRO B 1 109 ? -3.316 13.508 20.562 1 94.94 109 PRO B O 1
ATOM 3842 N N . ILE B 1 110 ? -3.133 14.008 18.438 1 96.69 110 ILE B N 1
ATOM 3843 C CA . ILE B 1 110 ? -2.598 12.703 18.062 1 96.69 110 ILE B CA 1
ATOM 3844 C C . ILE B 1 110 ? -1.2 12.531 18.656 1 96.69 110 ILE B C 1
ATOM 3846 O O . ILE B 1 110 ? -0.893 11.492 19.234 1 96.69 110 ILE B O 1
ATOM 3850 N N . ASP B 1 111 ? -0.412 13.555 18.562 1 95.62 111 ASP B N 1
ATOM 3851 C CA . ASP B 1 111 ? 0.924 13.508 19.141 1 95.62 111 ASP B CA 1
ATOM 3852 C C . ASP B 1 111 ? 0.853 13.414 20.672 1 95.62 111 ASP B C 1
ATOM 3854 O O . ASP B 1 111 ? 1.661 12.727 21.297 1 95.62 111 ASP B O 1
ATOM 3858 N N . ALA B 1 112 ? -0.095 14.125 21.219 1 96.56 112 ALA B N 1
ATOM 3859 C CA . ALA B 1 112 ? -0.286 14.055 22.672 1 96.56 112 ALA B CA 1
ATOM 3860 C C . ALA B 1 112 ? -0.622 12.633 23.109 1 96.56 112 ALA B C 1
ATOM 3862 O O . ALA B 1 112 ? -0.059 12.125 24.078 1 96.56 112 ALA B O 1
ATOM 3863 N N . ALA B 1 113 ? -1.501 12 22.391 1 98 113 ALA B N 1
ATOM 3864 C CA . ALA B 1 113 ? -1.872 10.625 22.688 1 98 113 ALA B CA 1
ATOM 3865 C C . ALA B 1 113 ? -0.661 9.695 22.625 1 98 113 ALA B C 1
ATOM 3867 O O . ALA B 1 113 ? -0.462 8.852 23.5 1 98 113 ALA B O 1
ATOM 3868 N N . LYS B 1 114 ? 0.132 9.883 21.625 1 97.12 114 LYS B N 1
ATOM 3869 C CA . LYS B 1 114 ? 1.334 9.07 21.453 1 97.12 114 LYS B CA 1
ATOM 3870 C C . LYS B 1 114 ? 2.318 9.305 22.594 1 97.12 114 LYS B C 1
ATOM 3872 O O . LYS B 1 114 ? 2.908 8.359 23.125 1 97.12 114 LYS B O 1
ATOM 3877 N N . ALA B 1 115 ? 2.471 10.531 22.969 1 96.88 115 ALA B N 1
ATOM 3878 C CA . ALA B 1 115 ? 3.371 10.875 24.078 1 96.88 115 ALA B CA 1
ATOM 3879 C C . ALA B 1 115 ? 2.912 10.227 25.375 1 96.88 115 ALA B C 1
ATOM 3881 O O . ALA B 1 115 ? 3.719 9.641 26.109 1 96.88 115 ALA B O 1
ATOM 3882 N N . ILE B 1 116 ? 1.658 10.312 25.625 1 97.38 116 ILE B N 1
ATOM 3883 C CA . ILE B 1 116 ? 1.092 9.719 26.844 1 97.38 116 ILE B CA 1
ATOM 3884 C C . ILE B 1 116 ? 1.351 8.211 26.844 1 97.38 116 ILE B C 1
ATOM 3886 O O . ILE B 1 116 ? 1.84 7.664 27.844 1 97.38 116 ILE B O 1
ATOM 3890 N N . SER B 1 117 ? 1.025 7.555 25.75 1 97.06 117 SER B N 1
ATOM 3891 C CA . SER B 1 117 ? 1.247 6.117 25.625 1 97.06 117 SER B CA 1
ATOM 3892 C C . SER B 1 117 ? 2.705 5.758 25.891 1 97.06 117 SER B C 1
ATOM 3894 O O . SER B 1 117 ? 2.994 4.82 26.641 1 97.06 117 SER B O 1
ATOM 3896 N N . TYR B 1 118 ? 3.598 6.527 25.328 1 95.44 118 TYR B N 1
ATOM 3897 C CA . TYR B 1 118 ? 5.031 6.293 25.469 1 95.44 118 TYR B CA 1
ATOM 3898 C C . TYR B 1 118 ? 5.473 6.473 26.922 1 95.44 118 TYR B C 1
ATOM 3900 O O . TYR B 1 118 ? 6.188 5.633 27.469 1 95.44 118 TYR B O 1
ATOM 3908 N N . TRP B 1 119 ? 5.016 7.562 27.547 1 93.81 119 TRP B N 1
ATOM 3909 C CA . TRP B 1 119 ? 5.441 7.891 28.906 1 93.81 119 TRP B CA 1
ATOM 3910 C C . TRP B 1 119 ? 4.934 6.852 29.891 1 93.81 119 TRP B C 1
ATOM 3912 O O . TRP B 1 119 ? 5.656 6.461 30.812 1 93.81 119 TRP B O 1
ATOM 3922 N N . ILE B 1 120 ? 3.77 6.414 29.703 1 94.06 120 ILE B N 1
ATOM 3923 C CA . ILE B 1 120 ? 3.219 5.379 30.578 1 94.06 120 ILE B CA 1
ATOM 3924 C C . ILE B 1 120 ? 4.016 4.09 30.406 1 94.06 120 ILE B C 1
ATOM 3926 O O . ILE B 1 120 ? 4.359 3.432 31.391 1 94.06 120 ILE B O 1
ATOM 3930 N N . HIS B 1 121 ? 4.309 3.73 29.141 1 93.56 121 HIS B N 1
ATOM 3931 C CA . HIS B 1 121 ? 5.121 2.549 28.859 1 93.56 121 HIS B CA 1
ATOM 3932 C C . HIS B 1 121 ? 6.477 2.637 29.547 1 93.56 121 HIS B C 1
ATOM 3934 O O . HIS B 1 121 ? 6.914 1.68 30.188 1 93.56 121 HIS B O 1
ATOM 3940 N N . GLU B 1 122 ? 7.086 3.744 29.5 1 90.38 122 GLU B N 1
ATOM 3941 C CA . GLU B 1 122 ? 8.422 3.934 30.047 1 90.38 122 GLU B CA 1
ATOM 3942 C C . GLU B 1 122 ? 8.398 3.92 31.578 1 90.38 122 GLU B C 1
ATOM 3944 O O . GLU B 1 122 ? 9.367 3.512 32.219 1 90.38 122 GLU B O 1
ATOM 3949 N N . ALA B 1 123 ? 7.328 4.246 32.094 1 88.88 123 ALA B N 1
ATOM 3950 C CA . ALA B 1 123 ? 7.191 4.316 33.562 1 88.88 123 ALA B CA 1
ATOM 3951 C C . ALA B 1 123 ? 6.961 2.93 34.156 1 88.88 123 ALA B C 1
ATOM 3953 O O . ALA B 1 123 ? 7.156 2.725 35.344 1 88.88 123 ALA B O 1
ATOM 3954 N N . GLU B 1 124 ? 6.348 1.928 33.438 1 82.94 124 GLU B N 1
ATOM 3955 C CA . GLU B 1 124 ? 6.02 0.594 33.938 1 82.94 124 GLU B CA 1
ATOM 3956 C C . GLU B 1 124 ? 7.285 -0.197 34.25 1 82.94 124 GLU B C 1
ATOM 3958 O O . GLU B 1 124 ? 7.215 -1.246 34.906 1 82.94 124 GLU B O 1
ATOM 3963 N N . GLY B 1 125 ? 8.531 0.365 34.188 1 66.94 125 GLY B N 1
ATOM 3964 C CA . GLY B 1 125 ? 9.758 -0.25 34.656 1 66.94 125 GLY B CA 1
ATOM 3965 C C . GLY B 1 125 ? 10.422 -1.138 33.625 1 66.94 125 GLY B C 1
ATOM 3966 O O . GLY B 1 125 ? 9.977 -1.209 32.469 1 66.94 125 GLY B O 1
ATOM 3967 N N . SER B 1 126 ? 11.5 -1.869 34.031 1 62.22 126 SER B N 1
ATOM 3968 C CA . SER B 1 126 ? 12.523 -2.514 33.219 1 62.22 126 SER B CA 1
ATOM 3969 C C . SER B 1 126 ? 11.945 -3.707 32.438 1 62.22 126 SER B C 1
ATOM 3971 O O . SER B 1 126 ? 12.453 -4.074 31.391 1 62.22 126 SER B O 1
ATOM 3973 N N . SER B 1 127 ? 10.883 -4.25 33 1 62.16 127 SER B N 1
ATOM 3974 C CA . SER B 1 127 ? 10.367 -5.453 32.344 1 62.16 127 SER B CA 1
ATOM 3975 C C . SER B 1 127 ? 9.672 -5.121 31.031 1 62.16 127 SER B C 1
ATOM 3977 O O . SER B 1 127 ? 9.555 -5.98 30.156 1 62.16 127 SER B O 1
ATOM 3979 N N . VAL B 1 128 ? 9.391 -3.875 30.875 1 69.94 128 VAL B N 1
ATOM 3980 C CA . VAL B 1 128 ? 8.617 -3.498 29.688 1 69.94 128 VAL B CA 1
ATOM 3981 C C . VAL B 1 128 ? 9.406 -2.504 28.844 1 69.94 128 VAL B C 1
ATOM 3983 O O . VAL B 1 128 ? 9.25 -2.459 27.625 1 69.94 128 VAL B O 1
ATOM 3986 N N . LYS B 1 129 ? 10.273 -1.96 29.547 1 68.44 129 LYS B N 1
ATOM 3987 C CA . LYS B 1 129 ? 11.039 -0.917 28.875 1 68.44 129 LYS B CA 1
ATOM 3988 C C . LYS B 1 129 ? 11.844 -1.492 27.703 1 68.44 129 LYS B C 1
ATOM 3990 O O . LYS B 1 129 ? 12.531 -2.504 27.859 1 68.44 129 LYS B O 1
ATOM 3995 N N . GLY B 1 130 ? 11.555 -0.953 26.547 1 68.38 130 GLY B N 1
ATOM 3996 C CA . GLY B 1 130 ? 12.297 -1.385 25.375 1 68.38 130 GLY B CA 1
ATOM 3997 C C . GLY B 1 130 ? 11.602 -2.492 24.609 1 68.38 130 GLY B C 1
ATOM 3998 O O . GLY B 1 130 ? 12.031 -2.861 23.516 1 68.38 130 GLY B O 1
ATOM 3999 N N . SER B 1 131 ? 10.555 -2.914 25.234 1 72.31 131 SER B N 1
ATOM 4000 C CA . SER B 1 131 ? 9.836 -3.99 24.562 1 72.31 131 SER B CA 1
ATOM 4001 C C . SER B 1 131 ? 9.25 -3.516 23.234 1 72.31 131 SER B C 1
ATOM 4003 O O . SER B 1 131 ? 8.781 -2.377 23.141 1 72.31 131 SER B O 1
ATOM 4005 N N . THR B 1 132 ? 9.273 -4.414 22.25 1 75.5 132 THR B N 1
ATOM 4006 C CA . THR B 1 132 ? 8.656 -4.121 20.969 1 75.5 132 THR B CA 1
ATOM 4007 C C . THR B 1 132 ? 7.258 -4.73 20.891 1 75.5 132 THR B C 1
ATOM 4009 O O . THR B 1 132 ? 6.629 -4.711 19.828 1 75.5 132 THR B O 1
ATOM 4012 N N . ASP B 1 133 ? 6.883 -5.258 22.078 1 82.75 133 ASP B N 1
ATOM 4013 C CA . ASP B 1 133 ? 5.535 -5.816 22.125 1 82.75 133 ASP B CA 1
ATOM 4014 C C . ASP B 1 133 ? 4.484 -4.711 22.234 1 82.75 133 ASP B C 1
ATOM 4016 O O . ASP B 1 133 ? 4.43 -3.988 23.219 1 82.75 133 ASP B O 1
ATOM 4020 N N . ARG B 1 134 ? 3.656 -4.648 21.234 1 86.56 134 ARG B N 1
ATOM 4021 C CA . ARG B 1 134 ? 2.672 -3.572 21.172 1 86.56 134 ARG B CA 1
ATOM 4022 C C . ARG B 1 134 ? 1.717 -3.629 22.359 1 86.56 134 ARG B C 1
ATOM 4024 O O . ARG B 1 134 ? 1.11 -2.619 22.719 1 86.56 134 ARG B O 1
ATOM 4031 N N . ARG B 1 135 ? 1.603 -4.699 23.109 1 87.94 135 ARG B N 1
ATOM 4032 C CA . ARG B 1 135 ? 0.665 -4.875 24.203 1 87.94 135 ARG B CA 1
ATOM 4033 C C . ARG B 1 135 ? 1.125 -4.113 25.453 1 87.94 135 ARG B C 1
ATOM 4035 O O . ARG B 1 135 ? 0.34 -3.887 26.375 1 87.94 135 ARG B O 1
ATOM 4042 N N . THR B 1 136 ? 2.311 -3.684 25.438 1 91.25 136 THR B N 1
ATOM 4043 C CA . THR B 1 136 ? 2.846 -2.955 26.578 1 91.25 136 THR B CA 1
ATOM 4044 C C . THR B 1 136 ? 2.566 -1.461 26.453 1 91.25 136 THR B C 1
ATOM 4046 O O . THR B 1 136 ? 2.896 -0.683 27.344 1 91.25 136 THR B O 1
ATOM 4049 N N . PHE B 1 137 ? 1.871 -1.03 25.375 1 95.19 137 PHE B N 1
ATOM 4050 C CA . PHE B 1 137 ? 1.5 0.36 25.156 1 95.19 137 PHE B CA 1
ATOM 4051 C C . PHE B 1 137 ? -0.015 0.529 25.188 1 95.19 137 PHE B C 1
ATOM 4053 O O . PHE B 1 137 ? -0.75 -0.328 24.688 1 95.19 137 PHE B O 1
ATOM 4060 N N . ILE B 1 138 ? -0.454 1.598 25.766 1 96.25 138 ILE B N 1
ATOM 4061 C CA . ILE B 1 138 ? -1.866 1.942 25.641 1 96.25 138 ILE B CA 1
ATOM 4062 C C . ILE B 1 138 ? -2.207 2.172 24.156 1 96.25 138 ILE B C 1
ATOM 4064 O O . ILE B 1 138 ? -1.543 2.955 23.484 1 96.25 138 ILE B O 1
ATOM 4068 N N . PRO B 1 139 ? -3.182 1.432 23.625 1 97.88 139 PRO B N 1
ATOM 4069 C CA . PRO B 1 139 ? -3.518 1.6 22.219 1 97.88 139 PRO B CA 1
ATOM 4070 C C . PRO B 1 139 ? -4.141 2.961 21.906 1 97.88 139 PRO B C 1
ATOM 4072 O O . PRO B 1 139 ? -4.812 3.539 22.766 1 97.88 139 PRO B O 1
ATOM 4075 N N . ILE B 1 140 ? -3.93 3.424 20.719 1 98.44 140 ILE B N 1
ATOM 4076 C CA . ILE B 1 140 ? -4.422 4.711 20.25 1 98.44 140 ILE B CA 1
ATOM 4077 C C . ILE B 1 140 ? -5.32 4.504 19.031 1 98.44 140 ILE B C 1
ATOM 4079 O O . ILE B 1 140 ? -5.008 3.701 18.141 1 98.44 140 ILE B O 1
ATOM 4083 N N . ILE B 1 141 ? -6.469 5.125 19 1 98.62 141 ILE B N 1
ATOM 4084 C CA . ILE B 1 141 ? -7.309 5.301 17.812 1 98.62 141 ILE B CA 1
ATOM 4085 C C . ILE B 1 141 ? -7.297 6.766 17.375 1 98.62 141 ILE B C 1
ATOM 4087 O O . ILE B 1 141 ? -7.535 7.66 18.203 1 98.62 141 ILE B O 1
ATOM 4091 N N . ALA B 1 142 ? -6.992 7.027 16.141 1 98.31 142 ALA B N 1
ATOM 4092 C CA . ALA B 1 142 ? -6.895 8.398 15.648 1 98.31 142 ALA B CA 1
ATOM 4093 C C . ALA B 1 142 ? -8.062 8.742 14.727 1 98.31 142 ALA B C 1
ATOM 4095 O O . ALA B 1 142 ? -8.469 7.914 13.906 1 98.31 142 ALA B O 1
ATOM 4096 N N . VAL B 1 143 ? -8.617 9.914 14.906 1 97.62 143 VAL B N 1
ATOM 4097 C CA . VAL B 1 143 ? -9.656 10.492 14.062 1 97.62 143 VAL B CA 1
ATOM 4098 C C . VAL B 1 143 ? -9.211 11.859 13.555 1 97.62 143 VAL B C 1
ATOM 4100 O O . VAL B 1 143 ? -9.633 12.891 14.094 1 97.62 143 VAL B O 1
ATOM 4103 N N . PRO B 1 144 ? -8.484 11.836 12.469 1 97.12 144 PRO B N 1
ATOM 4104 C CA . PRO B 1 144 ? -7.863 13.078 12.016 1 97.12 144 PRO B CA 1
ATOM 4105 C C . PRO B 1 144 ? -8.875 14.062 11.422 1 97.12 144 PRO B C 1
ATOM 4107 O O . PRO B 1 144 ? -9.789 13.648 10.711 1 97.12 144 PRO B O 1
ATOM 4110 N N . THR B 1 145 ? -8.617 15.344 11.703 1 95.25 145 THR B N 1
ATOM 4111 C CA . THR B 1 145 ? -9.445 16.406 11.125 1 95.25 145 THR B CA 1
ATOM 4112 C C . THR B 1 145 ? -8.609 17.312 10.227 1 95.25 145 THR B C 1
ATOM 4114 O O . THR B 1 145 ? -9.133 18.25 9.633 1 95.25 145 THR B O 1
ATOM 4117 N N . THR B 1 146 ? -7.316 17.078 10.195 1 95.44 146 THR B N 1
ATOM 4118 C CA . THR B 1 146 ? -6.422 17.734 9.25 1 95.44 146 THR B CA 1
ATOM 4119 C C . THR B 1 146 ? -5.762 16.719 8.32 1 95.44 146 THR B C 1
ATOM 4121 O O . THR B 1 146 ? -6.055 15.523 8.398 1 95.44 146 THR B O 1
ATOM 4124 N N . LEU B 1 147 ? -4.961 17.188 7.469 1 97.38 147 LEU B N 1
ATOM 4125 C CA . LEU B 1 147 ? -4.469 16.359 6.375 1 97.38 147 LEU B CA 1
ATOM 4126 C C . LEU B 1 147 ? -2.977 16.094 6.531 1 97.38 147 LEU B C 1
ATOM 4128 O O . LEU B 1 147 ? -2.326 15.625 5.59 1 97.38 147 LEU B O 1
ATOM 4132 N N . SER B 1 148 ? -2.357 16.297 7.707 1 89.19 148 SER B N 1
ATOM 4133 C CA . SER B 1 148 ? -0.903 16.281 7.84 1 89.19 148 SER B CA 1
ATOM 4134 C C . SER B 1 148 ? -0.388 14.898 8.211 1 89.19 148 SER B C 1
ATOM 4136 O O . SER B 1 148 ? 0.82 14.656 8.188 1 89.19 148 SER B O 1
ATOM 4138 N N . LEU B 1 149 ? -1.196 13.969 8.648 1 94.94 149 LEU B N 1
ATOM 4139 C CA . LEU B 1 149 ? -0.888 12.539 8.703 1 94.94 149 LEU B CA 1
ATOM 4140 C C . LEU B 1 149 ? -0.054 12.211 9.938 1 94.94 149 LEU B C 1
ATOM 4142 O O . LEU B 1 149 ? 0.814 11.336 9.883 1 94.94 149 LEU B O 1
ATOM 4146 N N . ALA B 1 150 ? -0.227 12.875 11.047 1 93.5 150 ALA B N 1
ATOM 4147 C CA . ALA B 1 150 ? 0.403 12.477 12.305 1 93.5 150 ALA B CA 1
ATOM 4148 C C . ALA B 1 150 ? 0.031 11.039 12.664 1 93.5 150 ALA B C 1
ATOM 4150 O O . ALA B 1 150 ? 0.8 10.344 13.336 1 93.5 150 ALA B O 1
ATOM 4151 N N . GLU B 1 151 ? -1.056 10.586 12.203 1 96.5 151 GLU B N 1
ATOM 4152 C CA . GLU B 1 151 ? -1.651 9.305 12.57 1 96.5 151 GLU B CA 1
ATOM 4153 C C . GLU B 1 151 ? -0.954 8.148 11.852 1 96.5 151 GLU B C 1
ATOM 4155 O O . GLU B 1 151 ? -1.162 6.984 12.195 1 96.5 151 GLU B O 1
ATOM 4160 N N . THR B 1 152 ? -0.073 8.414 10.883 1 94.75 152 THR B N 1
ATOM 4161 C CA . THR B 1 152 ? 0.511 7.324 10.109 1 94.75 152 THR B CA 1
ATOM 4162 C C . THR B 1 152 ? 1.954 7.07 10.539 1 94.75 152 THR B C 1
ATOM 4164 O O . THR B 1 152 ? 2.627 6.199 9.984 1 94.75 152 THR B O 1
ATOM 4167 N N . THR B 1 153 ? 2.506 7.777 11.484 1 92.12 153 THR B N 1
ATOM 4168 C CA . THR B 1 153 ? 3.916 7.664 11.836 1 92.12 153 THR B CA 1
ATOM 4169 C C . THR B 1 153 ? 4.07 7.211 13.289 1 92.12 153 THR B C 1
ATOM 4171 O O . THR B 1 153 ? 3.129 7.312 14.078 1 92.12 153 THR B O 1
ATOM 4174 N N . GLN B 1 154 ? 5.266 6.75 13.609 1 93.12 154 GLN B N 1
ATOM 4175 C CA . GLN B 1 154 ? 5.562 6.266 14.961 1 93.12 154 GLN B CA 1
ATOM 4176 C C . GLN B 1 154 ? 6.16 7.375 15.82 1 93.12 154 GLN B C 1
ATOM 4178 O O . GLN B 1 154 ? 6.551 7.137 16.969 1 93.12 154 GLN B O 1
ATOM 4183 N N . ASN B 1 155 ? 6.203 8.594 15.25 1 91.69 155 ASN B N 1
ATOM 4184 C CA . ASN B 1 155 ? 6.824 9.719 15.938 1 91.69 155 ASN B CA 1
ATOM 4185 C C . ASN B 1 155 ? 5.781 10.648 16.547 1 91.69 155 ASN B C 1
ATOM 4187 O O . ASN B 1 155 ? 4.68 10.789 16.016 1 91.69 155 ASN B O 1
ATOM 4191 N N . ALA B 1 156 ? 6.109 11.203 17.609 1 93.06 156 ALA B N 1
ATOM 4192 C CA . ALA B 1 156 ? 5.316 12.258 18.234 1 93.06 156 ALA B CA 1
ATOM 4193 C C . ALA B 1 156 ? 6.195 13.43 18.656 1 93.06 156 ALA B C 1
ATOM 4195 O O . ALA B 1 156 ? 7.266 13.227 19.25 1 93.06 156 ALA B O 1
ATOM 4196 N N . GLY B 1 157 ? 5.77 14.562 18.297 1 88.94 157 GLY B N 1
ATOM 4197 C CA . GLY B 1 157 ? 6.461 15.773 18.703 1 88.94 157 GLY B CA 1
ATOM 4198 C C . GLY B 1 157 ? 5.66 16.609 19.688 1 88.94 157 GLY B C 1
ATOM 4199 O O . GLY B 1 157 ? 4.434 16.672 19.609 1 88.94 157 GLY B O 1
ATOM 4200 N N . PHE B 1 158 ? 6.359 17.203 20.625 1 89.5 158 PHE B N 1
ATOM 4201 C CA . PHE B 1 158 ? 5.766 18.109 21.609 1 89.5 158 PHE B CA 1
ATOM 4202 C C . PHE B 1 158 ? 6.77 19.156 22.047 1 89.5 158 PHE B C 1
ATOM 4204 O O . PHE B 1 158 ? 7.898 19.203 21.562 1 89.5 158 PHE B O 1
ATOM 4211 N N . THR B 1 159 ? 6.246 20.078 22.797 1 85 159 THR B N 1
ATOM 4212 C CA . THR B 1 159 ? 7.109 21.172 23.203 1 85 159 THR B CA 1
ATOM 4213 C C . THR B 1 159 ? 7.312 21.156 24.719 1 85 159 THR B C 1
ATOM 4215 O O . THR B 1 159 ? 6.363 20.938 25.484 1 85 159 THR B O 1
ATOM 4218 N N . ARG B 1 160 ? 8.57 21.25 25.078 1 85.44 160 ARG B N 1
ATOM 4219 C CA . ARG B 1 160 ? 8.969 21.438 26.469 1 85.44 160 ARG B CA 1
ATOM 4220 C C . ARG B 1 160 ? 9.766 22.734 26.641 1 85.44 160 ARG B C 1
ATOM 4222 O O . ARG B 1 160 ? 10.836 22.891 26.062 1 85.44 160 ARG B O 1
ATOM 4229 N N . ASP B 1 161 ? 9.312 23.578 27.422 1 80.94 161 ASP B N 1
ATOM 4230 C CA . ASP B 1 161 ? 9.977 24.859 27.672 1 80.94 161 ASP B CA 1
ATOM 4231 C C . ASP B 1 161 ? 10.32 25.562 26.359 1 80.94 161 ASP B C 1
ATOM 4233 O O . ASP B 1 161 ? 11.453 26.016 26.172 1 80.94 161 ASP B O 1
ATOM 4237 N N . GLY B 1 162 ? 9.445 25.484 25.531 1 69.88 162 GLY B N 1
ATOM 4238 C CA . GLY B 1 162 ? 9.609 26.172 24.266 1 69.88 162 GLY B CA 1
ATOM 4239 C C . GLY B 1 162 ? 10.469 25.422 23.266 1 69.88 162 GLY B C 1
ATOM 4240 O O . GLY B 1 162 ? 10.656 25.875 22.141 1 69.88 162 GLY B O 1
ATOM 4241 N N . LYS B 1 163 ? 10.992 24.328 23.656 1 77.31 163 LYS B N 1
ATOM 4242 C CA . LYS B 1 163 ? 11.844 23.531 22.766 1 77.31 163 LYS B CA 1
ATOM 4243 C C . LYS B 1 163 ? 11.117 22.281 22.281 1 77.31 163 LYS B C 1
ATOM 4245 O O . LYS B 1 163 ? 10.391 21.641 23.047 1 77.31 163 LYS B O 1
ATOM 4250 N N . LYS B 1 164 ? 11.312 21.984 21.031 1 79.31 164 LYS B N 1
ATOM 4251 C CA . LYS B 1 164 ? 10.68 20.812 20.453 1 79.31 164 LYS B CA 1
ATOM 4252 C C . LYS B 1 164 ? 11.375 19.531 20.922 1 79.31 164 LYS B C 1
ATOM 4254 O O . LYS B 1 164 ? 12.602 19.469 21 1 79.31 164 LYS B O 1
ATOM 4259 N N . GLN B 1 165 ? 10.641 18.594 21.391 1 87.62 165 GLN B N 1
ATOM 4260 C CA . GLN B 1 165 ? 11.062 17.25 21.766 1 87.62 165 GLN B CA 1
ATOM 4261 C C . GLN B 1 165 ? 10.172 16.203 21.109 1 87.62 165 GLN B C 1
ATOM 4263 O O . GLN B 1 165 ? 9.156 16.531 20.484 1 87.62 165 GLN B O 1
ATOM 4268 N N . GLY B 1 166 ? 10.656 14.961 21.156 1 90.25 166 GLY B N 1
ATOM 4269 C CA . GLY B 1 166 ? 9.828 13.938 20.531 1 90.25 166 GLY B CA 1
ATOM 4270 C C . GLY B 1 166 ? 10.102 12.539 21.078 1 90.25 166 GLY B C 1
ATOM 4271 O O . GLY B 1 166 ? 11.031 12.344 21.859 1 90.25 166 GLY B O 1
ATOM 4272 N N . VAL B 1 167 ? 9.203 11.703 20.875 1 92.38 167 VAL B N 1
ATOM 4273 C CA . VAL B 1 167 ? 9.336 10.273 21.156 1 92.38 167 VAL B CA 1
ATOM 4274 C C . VAL B 1 167 ? 9.07 9.469 19.891 1 92.38 167 VAL B C 1
ATOM 4276 O O . VAL B 1 167 ? 8.461 9.969 18.938 1 92.38 167 VAL B O 1
ATOM 4279 N N . SER B 1 168 ? 9.617 8.297 19.844 1 92.31 168 SER B N 1
ATOM 4280 C CA . SER B 1 168 ? 9.469 7.426 18.672 1 92.31 168 SER B CA 1
ATOM 4281 C C . SER B 1 168 ? 9.477 5.953 19.078 1 92.31 168 SER B C 1
ATOM 4283 O O . SER B 1 168 ? 10.352 5.516 19.828 1 92.31 168 SER B O 1
ATOM 4285 N N . HIS B 1 169 ? 8.508 5.301 18.641 1 92.56 169 HIS B N 1
ATOM 4286 C CA . HIS B 1 169 ? 8.414 3.863 18.859 1 92.56 169 HIS B CA 1
ATOM 4287 C C . HIS B 1 169 ? 7.395 3.23 17.906 1 92.56 169 HIS B C 1
ATOM 4289 O O . HIS B 1 169 ? 6.332 3.801 17.672 1 92.56 169 HIS B O 1
ATOM 4295 N N . PRO B 1 170 ? 7.652 2.061 17.406 1 90.94 170 PRO B N 1
ATOM 4296 C CA . PRO B 1 170 ? 6.727 1.427 16.453 1 90.94 170 PRO B CA 1
ATOM 4297 C C . PRO B 1 170 ? 5.328 1.236 17.031 1 90.94 170 PRO B C 1
ATOM 4299 O O . PRO B 1 170 ? 4.34 1.303 16.297 1 90.94 170 PRO B O 1
ATOM 4302 N N . ALA B 1 171 ? 5.238 1.111 18.312 1 93.25 171 ALA B N 1
ATOM 4303 C CA . ALA B 1 171 ? 3.967 0.803 18.953 1 93.25 171 ALA B CA 1
ATOM 4304 C C . ALA B 1 171 ? 3.109 2.057 19.109 1 93.25 171 ALA B C 1
ATOM 4306 O O . ALA B 1 171 ? 1.949 1.977 19.516 1 93.25 171 ALA B O 1
ATOM 4307 N N . LEU B 1 172 ? 3.641 3.18 18.688 1 94.81 172 LEU B N 1
ATOM 4308 C CA . LEU B 1 172 ? 2.922 4.438 18.859 1 94.81 172 LEU B CA 1
ATOM 4309 C C . LEU B 1 172 ? 2.012 4.711 17.672 1 94.81 172 LEU B C 1
ATOM 4311 O O . LEU B 1 172 ? 1.152 5.594 17.734 1 94.81 172 LEU B O 1
ATOM 4315 N N . VAL B 1 173 ? 2.178 3.949 16.594 1 95.56 173 VAL B N 1
ATOM 4316 C CA . VAL B 1 173 ? 1.26 4.105 15.477 1 95.56 173 VAL B CA 1
ATOM 4317 C C . VAL B 1 173 ? -0.152 3.711 15.898 1 95.56 173 VAL B C 1
ATOM 4319 O O . VAL B 1 173 ? -0.352 2.658 16.516 1 95.56 173 VAL B O 1
ATOM 4322 N N . PRO B 1 174 ? -1.123 4.57 15.609 1 97.5 174 PRO B N 1
ATOM 4323 C CA . PRO B 1 174 ? -2.492 4.223 16 1 97.5 174 PRO B CA 1
ATOM 4324 C C . PRO B 1 174 ? -2.924 2.857 15.469 1 97.5 174 PRO B C 1
ATOM 4326 O O . PRO B 1 174 ? -2.584 2.49 14.344 1 97.5 174 PRO B O 1
ATOM 4329 N N . ARG B 1 175 ? -3.67 2.131 16.312 1 97.5 175 ARG B N 1
ATOM 4330 C CA . ARG B 1 175 ? -4.164 0.811 15.945 1 97.5 175 ARG B CA 1
ATOM 4331 C C . ARG B 1 175 ? -5.238 0.914 14.867 1 97.5 175 ARG B C 1
ATOM 4333 O O . ARG B 1 175 ? -5.371 0.022 14.023 1 97.5 175 ARG B O 1
ATOM 4340 N N . THR B 1 176 ? -5.992 1.948 14.945 1 98.06 176 THR B N 1
ATOM 4341 C CA . THR B 1 176 ? -7.023 2.236 13.953 1 98.06 176 THR B CA 1
ATOM 4342 C C . THR B 1 176 ? -7.039 3.721 13.602 1 98.06 176 THR B C 1
ATOM 4344 O O . THR B 1 176 ? -6.852 4.57 14.477 1 98.06 176 THR B O 1
ATOM 4347 N N . ILE B 1 177 ? -7.219 4.012 12.375 1 98.44 177 ILE B N 1
ATOM 4348 C CA . ILE B 1 177 ? -7.414 5.367 11.875 1 98.44 177 ILE B CA 1
ATOM 4349 C C . ILE B 1 177 ? -8.797 5.488 11.234 1 98.44 177 ILE B C 1
ATOM 4351 O O . ILE B 1 177 ? -9.18 4.656 10.414 1 98.44 177 ILE B O 1
ATOM 4355 N N . ILE B 1 178 ? -9.562 6.488 11.648 1 98.44 178 ILE B N 1
ATOM 4356 C CA . ILE B 1 178 ? -10.906 6.688 11.109 1 98.44 178 ILE B CA 1
ATOM 4357 C C . ILE B 1 178 ? -10.984 8.039 10.398 1 98.44 178 ILE B C 1
ATOM 4359 O O . ILE B 1 178 ? -10.867 9.086 11.031 1 98.44 178 ILE B O 1
ATOM 4363 N N . TYR B 1 179 ? -11.164 8.016 9.117 1 98.25 179 TYR B N 1
ATOM 4364 C CA . TYR B 1 179 ? -11.344 9.211 8.305 1 98.25 179 TYR B CA 1
ATOM 4365 C C . TYR B 1 179 ? -12.82 9.5 8.07 1 98.25 179 TYR B C 1
ATOM 4367 O O . TYR B 1 179 ? -13.453 8.883 7.211 1 98.25 179 TYR B O 1
ATOM 4375 N N . ASP B 1 180 ? -13.312 10.438 8.805 1 97.38 180 ASP B N 1
ATOM 4376 C CA . ASP B 1 180 ? -14.688 10.914 8.68 1 97.38 180 ASP B CA 1
ATOM 4377 C C . ASP B 1 180 ? -14.727 12.352 8.172 1 97.38 180 ASP B C 1
ATOM 4379 O O . ASP B 1 180 ? -14.484 13.289 8.938 1 97.38 180 ASP B O 1
ATOM 4383 N N . ALA B 1 181 ? -15.148 12.539 6.934 1 97.31 181 ALA B N 1
ATOM 4384 C CA . ALA B 1 181 ? -15.086 13.852 6.285 1 97.31 181 ALA B CA 1
ATOM 4385 C C . ALA B 1 181 ? -15.992 14.852 6.996 1 97.31 181 ALA B C 1
ATOM 4387 O O . ALA B 1 181 ? -15.734 16.062 6.961 1 97.31 181 ALA B O 1
ATOM 4388 N N . GLU B 1 182 ? -17 14.414 7.672 1 94.31 182 GLU B N 1
ATOM 4389 C CA . GLU B 1 182 ? -17.891 15.32 8.375 1 94.31 182 GLU B CA 1
ATOM 4390 C C . GLU B 1 182 ? -17.141 16.094 9.461 1 94.31 182 GLU B C 1
ATOM 4392 O O . GLU B 1 182 ? -17.469 17.25 9.734 1 94.31 182 GLU B O 1
ATOM 4397 N N . LEU B 1 183 ? -16.141 15.508 9.977 1 93.06 183 LEU B N 1
ATOM 4398 C CA . LEU B 1 183 ? -15.43 16.109 11.094 1 93.06 183 LEU B CA 1
ATOM 4399 C C . LEU B 1 183 ? -14.422 17.141 10.602 1 93.06 183 LEU B C 1
ATOM 4401 O O . LEU B 1 183 ? -13.836 17.891 11.406 1 93.06 183 LEU B O 1
ATOM 4405 N N . THR B 1 184 ? -14.258 17.219 9.32 1 94.69 184 THR B N 1
ATOM 4406 C CA . THR B 1 184 ? -13.195 18.078 8.797 1 94.69 184 THR B CA 1
ATOM 4407 C C . THR B 1 184 ? -13.758 19.422 8.344 1 94.69 184 THR B C 1
ATOM 4409 O O . THR B 1 184 ? -13 20.359 8.102 1 94.69 184 THR B O 1
ATOM 4412 N N . VAL B 1 185 ? -15.039 19.547 8.258 1 92.5 185 VAL B N 1
ATOM 4413 C CA . VAL B 1 185 ? -15.695 20.688 7.617 1 92.5 185 VAL B CA 1
ATOM 4414 C C . VAL B 1 185 ? -15.352 21.969 8.383 1 92.5 185 VAL B C 1
ATOM 4416 O O . VAL B 1 185 ? -15.18 23.016 7.777 1 92.5 185 VAL B O 1
ATOM 4419 N N . ASP B 1 186 ? -15.18 21.844 9.68 1 88.44 186 ASP B N 1
ATOM 4420 C CA . ASP B 1 186 ? -14.984 23.047 10.5 1 88.44 186 ASP B CA 1
ATOM 4421 C C . ASP B 1 186 ? -13.5 23.391 10.609 1 88.44 186 ASP B C 1
ATOM 4423 O O . ASP B 1 186 ? -13.141 24.406 11.203 1 88.44 186 ASP B O 1
ATOM 4427 N N . THR B 1 187 ? -12.656 22.562 10.086 1 92.44 187 THR B N 1
ATOM 4428 C CA . THR B 1 187 ? -11.234 22.906 10.07 1 92.44 187 THR B CA 1
ATOM 4429 C C . THR B 1 187 ? -10.992 24.188 9.281 1 92.44 187 THR B C 1
ATOM 4431 O O . THR B 1 187 ? -11.461 24.312 8.148 1 92.44 187 THR B O 1
ATOM 4434 N N . PRO B 1 188 ? -10.312 25.156 9.922 1 93 188 PRO B N 1
ATOM 4435 C CA . PRO B 1 188 ? -10.055 26.406 9.203 1 93 188 PRO B CA 1
ATOM 4436 C C . PRO B 1 188 ? -9.414 26.172 7.832 1 93 188 PRO B C 1
ATOM 4438 O O . PRO B 1 188 ? -8.547 25.297 7.695 1 93 188 PRO B O 1
ATOM 4441 N N . GLU B 1 189 ? -9.852 26.906 6.883 1 96.69 189 GLU B N 1
ATOM 4442 C CA . GLU B 1 189 ? -9.484 26.688 5.488 1 96.69 189 GLU B CA 1
ATOM 4443 C C . GLU B 1 189 ? -7.973 26.688 5.309 1 96.69 189 GLU B C 1
ATOM 4445 O O . GLU B 1 189 ? -7.422 25.781 4.672 1 96.69 189 GLU B O 1
ATOM 4450 N N . ARG B 1 190 ? -7.305 27.703 5.859 1 97 190 ARG B N 1
ATOM 4451 C CA . ARG B 1 190 ? -5.859 27.812 5.688 1 97 190 ARG B CA 1
ATOM 4452 C C . ARG B 1 190 ? -5.148 26.609 6.277 1 97 190 ARG B C 1
ATOM 4454 O O . ARG B 1 190 ? -4.184 26.094 5.699 1 97 190 ARG B O 1
ATOM 4461 N N . LEU B 1 191 ? -5.602 26.125 7.398 1 95.44 191 LEU B N 1
ATOM 4462 C CA . LEU B 1 191 ? -5.039 24.922 8.023 1 95.44 191 LEU B CA 1
ATOM 4463 C C . LEU B 1 191 ? -5.309 23.688 7.18 1 95.44 191 LEU B C 1
ATOM 4465 O O . LEU B 1 191 ? -4.414 22.875 6.961 1 95.44 191 LEU B O 1
ATOM 4469 N N . TRP B 1 192 ? -6.559 23.547 6.668 1 97.31 19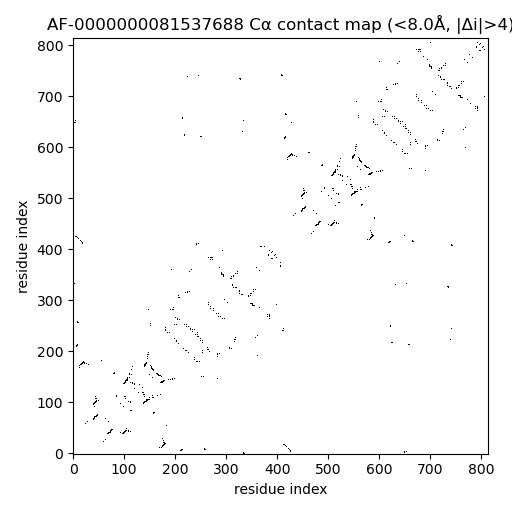2 TRP B N 1
ATOM 4470 C CA . TRP B 1 192 ? -6.957 22.438 5.816 1 97.31 192 TRP B CA 1
ATOM 4471 C C . TRP B 1 192 ? -6.07 22.359 4.578 1 97.31 192 TRP B C 1
ATOM 4473 O O . TRP B 1 192 ? -5.445 21.328 4.32 1 97.31 192 TRP B O 1
ATOM 4483 N N . LEU B 1 193 ? -5.883 23.484 3.924 1 98.69 193 LEU B N 1
ATOM 4484 C CA . LEU B 1 193 ? -5.156 23.516 2.66 1 98.69 193 LEU B CA 1
ATOM 4485 C C . LEU B 1 193 ? -3.656 23.359 2.889 1 98.69 193 LEU B C 1
ATOM 4487 O O . LEU B 1 193 ? -2.982 22.641 2.154 1 98.69 193 LEU B O 1
ATOM 4491 N N . SER B 1 194 ? -3.121 24.016 3.93 1 98.38 194 SER B N 1
ATOM 4492 C CA . SER B 1 194 ? -1.687 23.922 4.18 1 98.38 194 SER B CA 1
ATOM 4493 C C . SER B 1 194 ? -1.299 22.531 4.656 1 98.38 194 SER B C 1
ATOM 4495 O O . SER B 1 194 ? -0.219 22.031 4.328 1 98.38 194 SER B O 1
ATOM 4497 N N . SER B 1 195 ? -2.176 21.891 5.457 1 97.5 195 SER B N 1
ATOM 4498 C CA . SER B 1 195 ? -1.899 20.516 5.852 1 97.5 195 SER B CA 1
ATOM 4499 C C . SER B 1 195 ? -1.987 19.578 4.656 1 97.5 195 SER B C 1
ATOM 4501 O O . SER B 1 195 ? -1.27 18.578 4.594 1 97.5 195 SER B O 1
ATOM 4503 N N . GLY B 1 196 ? -2.848 19.906 3.67 1 98.62 196 GLY B N 1
ATOM 4504 C CA . GLY B 1 196 ? -2.859 19.188 2.408 1 98.62 196 GLY B CA 1
ATOM 4505 C C . GLY B 1 196 ? -1.558 19.312 1.639 1 98.62 196 GLY B C 1
ATOM 4506 O O . GLY B 1 196 ? -1.074 18.328 1.07 1 98.62 196 GLY B O 1
ATOM 4507 N N . MET B 1 197 ? -0.984 20.469 1.675 1 98.69 197 MET B N 1
ATOM 4508 C CA . MET B 1 197 ? 0.3 20.672 1.011 1 98.69 197 MET B CA 1
ATOM 4509 C C . MET B 1 197 ? 1.4 19.859 1.692 1 98.69 197 MET B C 1
ATOM 4511 O O . MET B 1 197 ? 2.346 19.422 1.038 1 98.69 197 MET B O 1
ATOM 4515 N N . ARG B 1 198 ? 1.258 19.656 2.969 1 97.56 198 ARG B N 1
ATOM 4516 C CA . ARG B 1 198 ? 2.184 18.781 3.678 1 97.56 198 ARG B CA 1
ATOM 4517 C C . ARG B 1 198 ? 2.125 17.359 3.121 1 97.56 198 ARG B C 1
ATOM 4519 O O . ARG B 1 198 ? 3.148 16.688 3.033 1 97.56 198 ARG B O 1
ATOM 4526 N N . SER B 1 199 ? 0.986 16.938 2.748 1 98.12 199 SER B N 1
ATOM 4527 C CA . SER B 1 199 ? 0.828 15.617 2.152 1 98.12 199 SER B CA 1
ATOM 4528 C C . SER B 1 199 ? 1.445 15.562 0.76 1 98.12 199 SER B C 1
ATOM 4530 O O . SER B 1 199 ? 1.998 14.531 0.362 1 98.12 199 SER B O 1
ATOM 4532 N N . VAL B 1 200 ? 1.352 16.656 0.018 1 98.75 200 VAL B N 1
ATOM 4533 C CA . VAL B 1 200 ? 2.068 16.75 -1.25 1 98.75 200 VAL B CA 1
ATOM 4534 C C . VAL B 1 200 ? 3.568 16.578 -1.009 1 98.75 200 VAL B C 1
ATOM 4536 O O . VAL B 1 200 ? 4.242 15.852 -1.733 1 98.75 200 VAL B O 1
ATOM 4539 N N . ASP B 1 201 ? 4.02 17.234 0.007 1 98.44 201 ASP B N 1
ATOM 4540 C CA . ASP B 1 201 ? 5.414 17.141 0.438 1 98.44 201 ASP B CA 1
ATOM 4541 C C . ASP B 1 201 ? 5.809 15.703 0.746 1 98.44 201 ASP B C 1
ATOM 4543 O O . ASP B 1 201 ? 6.797 15.195 0.214 1 98.44 201 ASP B O 1
ATOM 4547 N N . HIS B 1 202 ? 4.965 15.039 1.472 1 97.31 202 HIS B N 1
ATOM 4548 C CA . HIS B 1 202 ? 5.199 13.641 1.819 1 97.31 202 HIS B CA 1
ATOM 4549 C C . HIS B 1 202 ? 5.332 12.773 0.57 1 97.31 202 HIS B C 1
ATOM 4551 O O . HIS B 1 202 ? 6.297 12.023 0.428 1 97.31 202 HIS B O 1
ATOM 4557 N N . ALA B 1 203 ? 4.445 12.883 -0.324 1 98 203 ALA B N 1
ATOM 4558 C CA . ALA B 1 203 ? 4.398 12.023 -1.504 1 98 203 ALA B CA 1
ATOM 4559 C C . ALA B 1 203 ? 5.637 12.219 -2.377 1 98 203 ALA B C 1
ATOM 4561 O O . ALA B 1 203 ? 6.254 11.25 -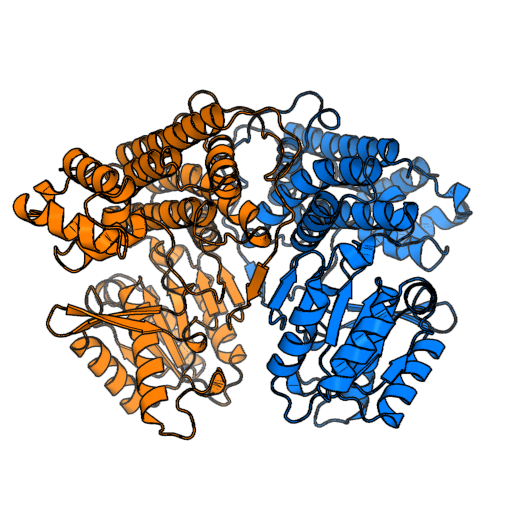2.816 1 98 203 ALA B O 1
ATOM 4562 N N . ILE B 1 204 ? 6.008 13.453 -2.535 1 98.5 204 ILE B N 1
ATOM 4563 C CA . ILE B 1 204 ? 7.086 13.758 -3.469 1 98.5 204 ILE B CA 1
ATOM 4564 C C . ILE B 1 204 ? 8.43 13.414 -2.832 1 98.5 204 ILE B C 1
ATOM 4566 O O . ILE B 1 204 ? 9.281 12.789 -3.463 1 98.5 204 ILE B O 1
ATOM 4570 N N . GLU B 1 205 ? 8.609 13.766 -1.583 1 97.44 205 GLU B N 1
ATOM 4571 C CA . GLU B 1 205 ? 9.906 13.492 -0.962 1 97.44 205 GLU B CA 1
ATOM 4572 C C . GLU B 1 205 ? 10.102 12 -0.726 1 97.44 205 GLU B C 1
ATOM 4574 O O . GLU B 1 205 ? 11.234 11.523 -0.669 1 97.44 205 GLU B O 1
ATOM 4579 N N . SER B 1 206 ? 9.016 11.258 -0.632 1 96.31 206 SER B N 1
ATOM 4580 C CA . SER B 1 206 ? 9.133 9.805 -0.515 1 96.31 206 SER B CA 1
ATOM 4581 C C . SER B 1 206 ? 9.742 9.195 -1.773 1 96.31 206 SER B C 1
ATOM 4583 O O . SER B 1 206 ? 10.352 8.125 -1.72 1 96.31 206 SER B O 1
ATOM 4585 N N . LEU B 1 207 ? 9.633 9.875 -2.912 1 97 207 LEU B N 1
ATOM 4586 C CA . LEU B 1 207 ? 10.133 9.367 -4.184 1 97 207 LEU B CA 1
ATOM 4587 C C . LEU B 1 207 ? 11.664 9.398 -4.211 1 97 207 LEU B C 1
ATOM 4589 O O . LEU B 1 207 ? 12.289 8.594 -4.906 1 97 207 LEU B O 1
ATOM 4593 N N . TYR B 1 208 ? 12.219 10.383 -3.463 1 96.12 208 TYR B N 1
ATOM 4594 C CA . TYR B 1 208 ? 13.656 10.547 -3.646 1 96.12 208 TYR B CA 1
ATOM 4595 C C . TYR B 1 208 ? 14.383 10.539 -2.307 1 96.12 208 TYR B C 1
ATOM 4597 O O . TYR B 1 208 ? 15.539 10.977 -2.215 1 96.12 208 TYR B O 1
ATOM 4605 N N . ARG B 1 209 ? 13.641 10.148 -1.174 1 92.94 209 ARG B N 1
ATOM 4606 C CA . ARG B 1 209 ? 14.344 9.953 0.091 1 92.94 209 ARG B CA 1
ATOM 4607 C C . ARG B 1 209 ? 15.445 8.906 -0.045 1 92.94 209 ARG B C 1
ATOM 4609 O O . ARG B 1 209 ? 15.484 8.172 -1.034 1 92.94 209 ARG B O 1
ATOM 4616 N N . PRO B 1 210 ? 16.219 8.859 1.038 1 84.19 210 PRO B N 1
ATOM 4617 C CA . PRO B 1 210 ? 17.203 7.781 0.983 1 84.19 210 PRO B CA 1
ATOM 4618 C C . PRO B 1 210 ? 16.578 6.395 1.044 1 84.19 210 PRO B C 1
ATOM 4620 O O . PRO B 1 210 ? 15.656 6.168 1.841 1 84.19 210 PRO B O 1
ATOM 4623 N N . ASP B 1 211 ? 16.688 5.512 0.196 1 85.31 211 ASP B N 1
ATOM 4624 C CA . ASP B 1 211 ? 16.234 4.125 0.14 1 85.31 211 ASP B CA 1
ATOM 4625 C C . ASP B 1 211 ? 14.734 4.047 -0.145 1 85.31 211 ASP B C 1
ATOM 4627 O O . ASP B 1 211 ? 13.992 3.391 0.588 1 85.31 211 ASP B O 1
ATOM 4631 N N . PRO B 1 212 ? 14.297 4.676 -1.098 1 86.31 212 PRO B N 1
ATOM 4632 C CA . PRO B 1 212 ? 12.867 4.641 -1.399 1 86.31 212 PRO B CA 1
ATOM 4633 C C . PRO B 1 212 ? 12.336 3.219 -1.587 1 86.31 212 PRO B C 1
ATOM 4635 O O . PRO B 1 212 ? 13.039 2.365 -2.137 1 86.31 212 PRO B O 1
ATOM 4638 N N . SER B 1 213 ? 11.164 3.004 -1.119 1 89.5 213 SER B N 1
ATOM 4639 C CA . SER B 1 213 ? 10.523 1.698 -1.246 1 89.5 213 SER B CA 1
ATOM 4640 C C . SER B 1 213 ? 9.867 1.535 -2.613 1 89.5 213 SER B C 1
ATOM 4642 O O . SER B 1 213 ? 8.852 2.168 -2.898 1 89.5 213 SER B O 1
ATOM 4644 N N . PRO B 1 214 ? 10.367 0.656 -3.408 1 93.94 214 PRO B N 1
ATOM 4645 C CA . PRO B 1 214 ? 9.742 0.466 -4.719 1 93.94 214 PRO B CA 1
ATOM 4646 C C . PRO B 1 214 ? 8.312 -0.06 -4.613 1 93.94 214 PRO B C 1
ATOM 4648 O O . PRO B 1 214 ? 7.496 0.184 -5.504 1 93.94 214 PRO B O 1
ATOM 4651 N N . VAL B 1 215 ? 7.941 -0.665 -3.521 1 95.12 215 VAL B N 1
ATOM 4652 C CA . VAL B 1 215 ? 6.633 -1.3 -3.424 1 95.12 215 VAL B CA 1
ATOM 4653 C C . VAL B 1 215 ? 5.574 -0.253 -3.086 1 95.12 215 VAL B C 1
ATOM 4655 O O . VAL B 1 215 ? 4.375 -0.505 -3.229 1 95.12 215 VAL B O 1
ATOM 4658 N N . LEU B 1 216 ? 5.992 0.958 -2.67 1 95.75 216 LEU B N 1
ATOM 4659 C CA . LEU B 1 216 ? 5.035 2.006 -2.336 1 95.75 216 LEU B CA 1
ATOM 4660 C C . LEU B 1 216 ? 5.062 3.119 -3.379 1 95.75 216 LEU B C 1
ATOM 4662 O O . LEU B 1 216 ? 4.242 4.039 -3.332 1 95.75 216 LEU B O 1
ATOM 4666 N N . ARG B 1 217 ? 5.949 3.074 -4.293 1 96.88 217 ARG B N 1
ATOM 4667 C CA . ARG B 1 217 ? 6.211 4.172 -5.223 1 96.88 217 ARG B CA 1
ATOM 4668 C C . ARG B 1 217 ? 4.953 4.531 -6.008 1 96.88 217 ARG B C 1
ATOM 4670 O O . ARG B 1 217 ? 4.594 5.707 -6.109 1 96.88 217 ARG B O 1
ATOM 4677 N N . ASN B 1 218 ? 4.309 3.523 -6.52 1 97.5 218 ASN B N 1
ATOM 4678 C CA . ASN B 1 218 ? 3.125 3.789 -7.332 1 97.5 218 ASN B CA 1
ATOM 4679 C C . ASN B 1 218 ? 2.008 4.422 -6.512 1 97.5 218 ASN B C 1
ATOM 4681 O O . ASN B 1 218 ? 1.229 5.227 -7.027 1 97.5 218 ASN B O 1
ATOM 4685 N N . MET B 1 219 ? 1.95 4.066 -5.262 1 96.94 219 MET B N 1
ATOM 4686 C CA . MET B 1 219 ? 0.992 4.699 -4.363 1 96.94 219 MET B CA 1
ATOM 4687 C C . MET B 1 219 ? 1.285 6.188 -4.215 1 96.94 219 MET B C 1
ATOM 4689 O O . MET B 1 219 ? 0.373 7.016 -4.277 1 96.94 219 MET B O 1
ATOM 4693 N N . TRP B 1 220 ? 2.551 6.582 -4.062 1 97.94 220 TRP B N 1
ATOM 4694 C CA . TRP B 1 220 ? 2.951 7.977 -3.926 1 97.94 220 TRP B CA 1
ATOM 4695 C C . TRP B 1 220 ? 2.678 8.75 -5.215 1 97.94 220 TRP B C 1
ATOM 4697 O O . TRP B 1 220 ? 2.164 9.867 -5.176 1 97.94 220 TRP B O 1
ATOM 4707 N N . LEU B 1 221 ? 2.996 8.117 -6.324 1 98.5 221 LEU B N 1
ATOM 4708 C CA . LEU B 1 221 ? 2.764 8.75 -7.617 1 98.5 221 LEU B CA 1
ATOM 4709 C C . LEU B 1 221 ? 1.278 9.008 -7.84 1 98.5 221 LEU B C 1
ATOM 4711 O O . LEU B 1 221 ? 0.89 10.109 -8.25 1 98.5 221 LEU B O 1
ATOM 4715 N N . GLY B 1 222 ? 0.453 8.016 -7.512 1 98.31 222 GLY B N 1
ATOM 4716 C CA . GLY B 1 222 ? -0.986 8.203 -7.602 1 98.31 222 GLY B CA 1
ATOM 4717 C C . GLY B 1 222 ? -1.507 9.266 -6.648 1 98.31 222 GLY B C 1
ATOM 4718 O O . GLY B 1 222 ? -2.41 10.031 -6.996 1 98.31 222 GLY B O 1
ATOM 4719 N N . ALA B 1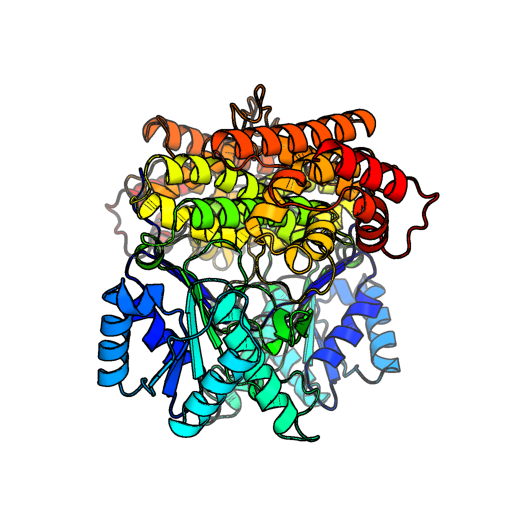 223 ? -0.941 9.32 -5.461 1 98.5 223 ALA B N 1
ATOM 4720 C CA . ALA B 1 223 ? -1.34 10.336 -4.484 1 98.5 223 ALA B CA 1
ATOM 4721 C C . ALA B 1 223 ? -1.071 11.742 -5.008 1 98.5 223 ALA B C 1
ATOM 4723 O O . ALA B 1 223 ? -1.868 12.656 -4.785 1 98.5 223 ALA B O 1
ATOM 4724 N N . ILE B 1 224 ? 0.038 11.922 -5.684 1 98.81 224 ILE B N 1
ATOM 4725 C CA . ILE B 1 224 ? 0.376 13.227 -6.25 1 98.81 224 ILE B CA 1
ATOM 4726 C C . ILE B 1 224 ? -0.729 13.672 -7.207 1 98.81 224 ILE B C 1
ATOM 4728 O O . ILE B 1 224 ? -1.231 14.789 -7.102 1 98.81 224 ILE B O 1
ATOM 4732 N N . ARG B 1 225 ? -1.143 12.766 -8.062 1 98.75 225 ARG B N 1
ATOM 4733 C CA . ARG B 1 225 ? -2.227 13.055 -8.992 1 98.75 225 ARG B CA 1
ATOM 4734 C C . ARG B 1 225 ? -3.498 13.453 -8.25 1 98.75 225 ARG B C 1
ATOM 4736 O O . ARG B 1 225 ? -4.129 14.453 -8.578 1 98.75 225 ARG B O 1
ATOM 4743 N N . ASP B 1 226 ? -3.865 12.68 -7.266 1 98.62 226 ASP B N 1
ATOM 4744 C CA . ASP B 1 226 ? -5.09 12.906 -6.5 1 98.62 226 ASP B CA 1
ATOM 4745 C C . ASP B 1 226 ? -5.031 14.234 -5.762 1 98.62 226 ASP B C 1
ATOM 4747 O O . ASP B 1 226 ? -6 15 -5.773 1 98.62 226 ASP B O 1
ATOM 4751 N N . LEU B 1 227 ? -3.889 14.539 -5.164 1 98.81 227 LEU B N 1
ATOM 4752 C CA . LEU B 1 227 ? -3.744 15.742 -4.359 1 98.81 227 LEU B CA 1
ATOM 4753 C C . LEU B 1 227 ? -3.826 17 -5.227 1 98.81 227 LEU B C 1
ATOM 4755 O O . LEU B 1 227 ? -4.508 17.953 -4.871 1 98.81 227 LEU B O 1
ATOM 4759 N N . PHE B 1 228 ? -3.17 16.984 -6.379 1 98.81 228 PHE B N 1
ATOM 4760 C CA . PHE B 1 228 ? -3.207 18.125 -7.289 1 98.81 228 PHE B CA 1
ATOM 4761 C C . PHE B 1 228 ? -4.621 18.359 -7.809 1 98.81 228 PHE B C 1
ATOM 4763 O O . PHE B 1 228 ? -4.965 19.469 -8.219 1 98.81 228 PHE B O 1
ATOM 4770 N N . HIS B 1 229 ? -5.418 17.312 -7.789 1 98.31 229 HIS B N 1
ATOM 4771 C CA . HIS B 1 229 ? -6.781 17.422 -8.297 1 98.31 229 HIS B CA 1
ATOM 4772 C C . HIS B 1 229 ? -7.738 17.875 -7.199 1 98.31 229 HIS B C 1
ATOM 4774 O O . HIS B 1 229 ? -8.531 18.797 -7.391 1 98.31 229 HIS B O 1
ATOM 4780 N N . PHE B 1 230 ? -7.652 17.281 -6.027 1 98.44 230 PHE B N 1
ATOM 4781 C CA . PHE B 1 230 ? -8.711 17.422 -5.035 1 98.44 230 PHE B CA 1
ATOM 4782 C C . PHE B 1 230 ? -8.445 18.609 -4.117 1 98.44 230 PHE B C 1
ATOM 4784 O O . PHE B 1 230 ? -9.367 19.156 -3.51 1 98.44 230 PHE B O 1
ATOM 4791 N N . LEU B 1 231 ? -7.199 19.062 -3.977 1 98.69 231 LEU B N 1
ATOM 4792 C CA . LEU B 1 231 ? -6.926 20.203 -3.115 1 98.69 231 LEU B CA 1
ATOM 4793 C C . LEU B 1 231 ? -7.621 21.453 -3.641 1 98.69 231 LEU B C 1
ATOM 4795 O O . LEU B 1 231 ? -8.422 22.062 -2.932 1 98.69 231 LEU B O 1
ATOM 4799 N N . PRO B 1 232 ? -7.367 21.859 -4.914 1 98.5 232 PRO B N 1
ATOM 4800 C CA . PRO B 1 232 ? -8.086 23.031 -5.426 1 98.5 232 PRO B CA 1
ATOM 4801 C C . PRO B 1 232 ? -9.602 22.844 -5.426 1 98.5 232 PRO B C 1
ATOM 4803 O O . PRO B 1 232 ? -10.344 23.797 -5.164 1 98.5 232 PRO B O 1
ATOM 4806 N N . LEU B 1 233 ? -10.055 21.609 -5.715 1 97.94 233 LEU B N 1
ATOM 4807 C CA . LEU B 1 233 ? -11.492 21.344 -5.715 1 97.94 233 LEU B CA 1
ATOM 4808 C C . LEU B 1 233 ? -12.078 21.531 -4.32 1 97.94 233 LEU B C 1
ATOM 4810 O O . LEU B 1 233 ? -13.203 22.016 -4.18 1 97.94 233 LEU B O 1
ATOM 4814 N N . SER B 1 234 ? -11.336 21.062 -3.326 1 98.19 234 SER B N 1
ATOM 4815 C CA . SER B 1 234 ? -11.797 21.188 -1.949 1 98.19 234 SER B CA 1
ATOM 4816 C C . SER B 1 234 ? -11.867 22.656 -1.524 1 98.19 234 SER B C 1
ATOM 4818 O O . SER B 1 234 ? -12.719 23.031 -0.714 1 98.19 234 SER B O 1
ATOM 4820 N N . GLN B 1 235 ? -11.016 23.5 -1.994 1 98.56 235 GLN B N 1
ATOM 4821 C CA . GLN B 1 235 ? -11.062 24.938 -1.729 1 98.56 235 GLN B CA 1
ATOM 4822 C C . GLN B 1 235 ? -12.297 25.562 -2.365 1 98.56 235 GLN B C 1
ATOM 4824 O O . GLN B 1 235 ? -12.977 26.375 -1.739 1 98.56 235 GLN B O 1
ATOM 4829 N N . LYS B 1 236 ? -12.609 25.203 -3.537 1 97.94 236 LYS B N 1
ATOM 4830 C CA . LYS B 1 236 ? -13.742 25.734 -4.281 1 97.94 236 LYS B CA 1
ATOM 4831 C C . LYS B 1 236 ? -15.07 25.281 -3.678 1 97.94 236 LYS B C 1
ATOM 4833 O O . LYS B 1 236 ? -16.062 26.016 -3.732 1 97.94 236 LYS B O 1
ATOM 4838 N N . SER B 1 237 ? -15.062 24.047 -3.182 1 97.5 237 SER B N 1
ATOM 4839 C CA . SER B 1 237 ? -16.25 23.469 -2.553 1 97.5 237 SER B CA 1
ATOM 4840 C C . SER B 1 237 ? -15.93 22.953 -1.15 1 97.5 237 SER B C 1
ATOM 4842 O O . SER B 1 237 ? -15.977 21.75 -0.899 1 97.5 237 SER B O 1
ATOM 4844 N N . PRO B 1 238 ? -15.82 23.875 -0.232 1 97.25 238 PRO B N 1
ATOM 4845 C CA . PRO B 1 238 ? -15.242 23.531 1.072 1 97.25 238 PRO B CA 1
ATOM 4846 C C . PRO B 1 238 ? -16.141 22.625 1.898 1 97.25 238 PRO B C 1
ATOM 4848 O O . PRO B 1 238 ? -15.68 21.984 2.844 1 97.25 238 PRO B O 1
ATOM 4851 N N . SER B 1 239 ? -17.422 22.484 1.583 1 96.19 239 SER B N 1
ATOM 4852 C CA . SER B 1 239 ? -18.328 21.672 2.395 1 96.19 239 SER B CA 1
ATOM 4853 C C . SER B 1 239 ? -18.719 20.391 1.669 1 96.19 239 SER B C 1
ATOM 4855 O O . SER B 1 239 ? -19.578 19.641 2.141 1 96.19 239 SER B O 1
ATOM 4857 N N . ASP B 1 240 ? -18.094 20.156 0.511 1 97.62 240 ASP B N 1
ATOM 4858 C CA . ASP B 1 240 ? -18.406 18.938 -0.239 1 97.62 240 ASP B CA 1
ATOM 4859 C C . ASP B 1 240 ? -17.734 17.719 0.392 1 97.62 240 ASP B C 1
ATOM 4861 O O . ASP B 1 240 ? -16.516 17.547 0.285 1 97.62 240 ASP B O 1
ATOM 4865 N N . LEU B 1 241 ? -18.562 16.812 0.943 1 97.81 241 LEU B N 1
ATOM 4866 C CA . LEU B 1 241 ? -18.047 15.688 1.724 1 97.81 241 LEU B CA 1
ATOM 4867 C C . LEU B 1 241 ? -17.391 14.648 0.818 1 97.81 241 LEU B C 1
ATOM 4869 O O . LEU B 1 241 ? -16.453 13.977 1.227 1 97.81 241 LEU B O 1
ATOM 4873 N N . ALA B 1 242 ? -17.859 14.531 -0.405 1 98 242 ALA B N 1
ATOM 4874 C CA . ALA B 1 242 ? -17.266 13.578 -1.326 1 98 242 ALA B CA 1
ATOM 4875 C C . ALA B 1 242 ? -15.836 13.977 -1.684 1 98 242 ALA B C 1
ATOM 4877 O O . ALA B 1 242 ? -14.938 13.133 -1.717 1 98 242 ALA B O 1
ATOM 4878 N N . ILE B 1 243 ? -15.633 15.266 -1.9 1 98 243 ILE B N 1
ATOM 4879 C CA . ILE B 1 243 ? -14.312 15.789 -2.232 1 98 243 ILE B CA 1
ATOM 4880 C C . ILE B 1 243 ? -13.398 15.68 -1.021 1 98 243 ILE B C 1
ATOM 4882 O O . ILE B 1 243 ? -12.258 15.203 -1.137 1 98 243 ILE B O 1
ATOM 4886 N N . ARG B 1 244 ? -13.922 16.078 0.149 1 98.38 244 ARG B N 1
ATOM 4887 C CA . ARG B 1 244 ? -13.125 16.047 1.367 1 98.38 244 ARG B CA 1
ATOM 4888 C C . ARG B 1 244 ? -12.711 14.625 1.73 1 98.38 244 ARG B C 1
ATOM 4890 O O . ARG B 1 244 ? -11.578 14.391 2.152 1 98.38 244 ARG B O 1
ATOM 4897 N N . GLN B 1 245 ? -13.617 13.664 1.544 1 98.69 245 GLN B N 1
ATOM 4898 C CA . GLN B 1 245 ? -13.305 12.273 1.851 1 98.69 245 GLN B CA 1
ATOM 4899 C C . GLN B 1 245 ? -12.211 11.734 0.929 1 98.69 245 GLN B C 1
ATOM 4901 O O . GLN B 1 245 ? -11.289 11.055 1.382 1 98.69 245 GLN B O 1
ATOM 4906 N N . ARG B 1 246 ? -12.336 12.023 -0.33 1 98.31 246 ARG B N 1
ATOM 4907 C CA . ARG B 1 246 ? -11.328 11.586 -1.293 1 98.31 246 ARG B CA 1
ATOM 4908 C C . ARG B 1 246 ? -9.977 12.227 -1.001 1 98.31 246 ARG B C 1
ATOM 4910 O O . ARG B 1 246 ? -8.938 11.586 -1.143 1 98.31 246 ARG B O 1
ATOM 4917 N N . LEU B 1 247 ? -10.055 13.477 -0.588 1 98.62 247 LEU B N 1
ATOM 4918 C CA . LEU B 1 247 ? -8.82 14.172 -0.246 1 98.62 247 LEU B CA 1
ATOM 4919 C C . LEU B 1 247 ? -8.156 13.547 0.979 1 98.62 247 LEU B C 1
ATOM 4921 O O . LEU B 1 247 ? -6.941 13.352 1.003 1 98.62 247 LEU B O 1
ATOM 4925 N N . GLN B 1 248 ? -8.914 13.133 2.002 1 98.69 248 GLN B N 1
ATOM 4926 C CA . GLN B 1 248 ? -8.375 12.43 3.162 1 98.69 248 GLN B CA 1
ATOM 4927 C C . GLN B 1 248 ? -7.66 11.148 2.746 1 98.69 248 GLN B C 1
ATOM 4929 O O . GLN B 1 248 ? -6.555 10.867 3.217 1 98.69 248 GLN B O 1
ATOM 4934 N N . LEU B 1 249 ? -8.25 10.469 1.851 1 98.38 249 LEU B N 1
ATOM 4935 C CA . LEU B 1 249 ? -7.691 9.188 1.438 1 98.38 249 LEU B CA 1
ATOM 4936 C C . LEU B 1 249 ? -6.449 9.383 0.58 1 98.38 249 LEU B C 1
ATOM 4938 O O . LEU B 1 249 ? -5.488 8.617 0.682 1 98.38 249 LEU B O 1
ATOM 4942 N N . ALA B 1 250 ? -6.461 10.414 -0.246 1 98.31 250 ALA B N 1
ATOM 4943 C CA . ALA B 1 250 ? -5.262 10.758 -1.003 1 98.31 250 ALA B CA 1
ATOM 4944 C C . ALA B 1 250 ? -4.102 11.094 -0.069 1 98.31 250 ALA B C 1
ATOM 4946 O O . ALA B 1 250 ? -2.967 10.664 -0.301 1 98.31 250 ALA B O 1
ATOM 4947 N N . CYS B 1 251 ? -4.398 11.836 0.977 1 98.38 251 CYS B N 1
ATOM 4948 C CA . CYS B 1 251 ? -3.377 12.195 1.958 1 98.38 251 CYS B CA 1
ATOM 4949 C C . CYS B 1 251 ? -2.859 10.961 2.682 1 98.38 251 CYS B C 1
ATOM 4951 O O . CYS B 1 251 ? -1.65 10.781 2.836 1 98.38 251 CYS B O 1
ATOM 4953 N N . TYR B 1 252 ? -3.715 10.078 3.051 1 97.94 252 TYR B N 1
ATOM 4954 C CA . TYR B 1 252 ? -3.297 8.844 3.709 1 97.94 252 TYR B CA 1
ATOM 4955 C C . TYR B 1 252 ? -2.289 8.086 2.855 1 97.94 252 TYR B C 1
ATOM 4957 O O . TYR B 1 252 ? -1.273 7.602 3.363 1 97.94 252 TYR B O 1
ATOM 4965 N N . THR B 1 253 ? -2.521 7.984 1.541 1 97 253 THR B N 1
ATOM 4966 C CA . THR B 1 253 ? -1.688 7.18 0.655 1 97 253 THR B CA 1
ATOM 4967 C C . THR B 1 253 ? -0.372 7.895 0.354 1 97 253 THR B C 1
ATOM 4969 O O . THR B 1 253 ? 0.57 7.281 -0.154 1 97 253 THR B O 1
ATOM 4972 N N . SER B 1 254 ? -0.269 9.18 0.675 1 97.19 254 SER B N 1
ATOM 4973 C CA . SER B 1 254 ? 0.961 9.938 0.472 1 97.19 254 SER B CA 1
ATOM 4974 C C . SER B 1 254 ? 2.027 9.547 1.489 1 97.19 254 SER B C 1
ATOM 4976 O O . SER B 1 254 ? 3.215 9.812 1.286 1 97.19 254 SER B O 1
ATOM 4978 N N . LEU B 1 255 ? 1.587 8.984 2.545 1 93.56 255 LEU B N 1
ATOM 4979 C CA . LEU B 1 255 ? 2.492 8.547 3.605 1 93.56 255 LEU B CA 1
ATOM 4980 C C . LEU B 1 255 ? 1.935 7.328 4.332 1 93.56 255 LEU B C 1
ATOM 4982 O O . LEU B 1 255 ? 1.845 7.32 5.562 1 93.56 255 LEU B O 1
ATOM 4986 N N . SER B 1 256 ? 1.562 6.336 3.584 1 83.5 256 SER B N 1
ATOM 4987 C CA . SER B 1 256 ? 1.026 5.121 4.188 1 83.5 256 SER B CA 1
ATOM 4988 C C . SER B 1 256 ? 1.985 4.551 5.227 1 83.5 256 SER B C 1
ATOM 4990 O O . SER B 1 256 ? 3.205 4.645 5.074 1 83.5 256 SER B O 1
ATOM 4992 N N . PRO B 1 257 ? 1.425 3.93 6.211 1 75.56 257 PRO B N 1
ATOM 4993 C CA . PRO B 1 257 ? 2.256 3.496 7.336 1 75.56 257 PRO B CA 1
ATOM 4994 C C . PRO B 1 257 ? 3.324 2.484 6.926 1 75.56 257 PRO B C 1
ATOM 4996 O O . PRO B 1 257 ? 3.023 1.517 6.223 1 75.56 257 PRO B O 1
ATOM 4999 N N . GLU B 1 258 ? 4.43 2.725 7.191 1 84.06 258 GLU B N 1
ATOM 5000 C CA . GLU B 1 258 ? 5.613 1.875 7.113 1 84.06 258 GLU B CA 1
ATOM 5001 C C . GLU B 1 258 ? 6.516 2.068 8.328 1 84.06 258 GLU B C 1
ATOM 5003 O O . GLU B 1 258 ? 6.746 3.199 8.766 1 84.06 258 GLU B O 1
ATOM 5008 N N . ALA B 1 259 ? 6.914 0.917 8.898 1 83.44 259 ALA B N 1
ATOM 5009 C CA . ALA B 1 259 ? 7.781 1.009 10.07 1 83.44 259 ALA B CA 1
ATOM 5010 C C . ALA B 1 259 ? 9.203 1.386 9.672 1 83.44 259 ALA B C 1
ATOM 5012 O O . ALA B 1 259 ? 10.117 0.557 9.742 1 83.44 259 ALA B O 1
ATOM 5013 N N . ARG B 1 260 ? 9.281 2.332 8.852 1 75.75 260 ARG B N 1
ATOM 5014 C CA . ARG B 1 260 ? 10.594 2.811 8.422 1 75.75 260 ARG B CA 1
ATOM 5015 C C . ARG B 1 260 ? 10.961 4.109 9.133 1 75.75 260 ARG B C 1
ATOM 5017 O O . ARG B 1 260 ? 10.109 4.977 9.328 1 75.75 260 ARG B O 1
ATOM 5024 N N . SER B 1 261 ? 12.133 3.986 9.586 1 69.81 261 SER B N 1
ATOM 5025 C CA . SER B 1 261 ? 12.641 5.188 10.242 1 69.81 261 SER B CA 1
ATOM 5026 C C . SER B 1 261 ? 13.539 5.988 9.305 1 69.81 261 SER B C 1
ATOM 5028 O O . SER B 1 261 ? 13.992 5.477 8.281 1 69.81 261 SER B O 1
ATOM 5030 N N . GLY B 1 262 ? 13.477 7.301 9.5 1 71.38 262 GLY B N 1
ATOM 5031 C CA . GLY B 1 262 ? 14.43 8.117 8.773 1 71.38 262 GLY B CA 1
ATOM 5032 C C . GLY B 1 262 ? 13.812 9.367 8.18 1 71.38 262 GLY B C 1
ATOM 5033 O O . GLY B 1 262 ? 12.586 9.508 8.141 1 71.38 262 GLY B O 1
ATOM 5034 N N . ALA B 1 263 ? 14.711 10.078 7.711 1 73.19 263 ALA B N 1
ATOM 5035 C CA . ALA B 1 263 ? 14.359 11.398 7.191 1 73.19 263 ALA B CA 1
ATOM 5036 C C . ALA B 1 263 ? 13.688 11.289 5.824 1 73.19 263 ALA B C 1
ATOM 5038 O O . ALA B 1 263 ? 13.969 10.367 5.059 1 73.19 263 ALA B O 1
ATOM 5039 N N . LEU B 1 264 ? 12.789 12.078 5.566 1 86.31 264 LEU B N 1
ATOM 5040 C CA . LEU B 1 264 ? 12.18 12.164 4.246 1 86.31 264 LEU B CA 1
ATOM 5041 C C . LEU B 1 264 ? 13.086 12.93 3.283 1 86.31 264 LEU B C 1
ATOM 5043 O O . LEU B 1 264 ? 14.047 12.375 2.746 1 86.31 264 LEU B O 1
ATOM 5047 N N . GLY B 1 265 ? 12.969 14.164 3.127 1 92.12 265 GLY B N 1
ATOM 5048 C CA . GLY B 1 265 ? 13.797 14.938 2.209 1 92.12 265 GLY B CA 1
ATOM 5049 C C . GLY B 1 265 ? 14.133 16.328 2.727 1 92.12 265 GLY B C 1
ATOM 5050 O O . GLY B 1 265 ? 13.938 16.609 3.908 1 92.12 265 GLY B O 1
ATOM 5051 N N . LEU B 1 266 ? 14.734 17.062 1.915 1 95.19 266 LEU B N 1
ATOM 5052 C CA . LEU B 1 266 ? 15.273 18.375 2.242 1 95.19 266 LEU B CA 1
ATOM 5053 C C . LEU B 1 266 ? 14.172 19.297 2.762 1 95.19 266 LEU B C 1
ATOM 5055 O O . LEU B 1 266 ? 14.391 20.062 3.705 1 95.19 266 LEU B O 1
ATOM 5059 N N . SER B 1 267 ? 13.008 19.266 2.15 1 96.94 267 SER B N 1
ATOM 5060 C CA . SER B 1 267 ? 11.914 20.125 2.592 1 96.94 267 SER B CA 1
ATOM 5061 C C . SER B 1 267 ? 11.531 19.828 4.039 1 96.94 267 SER B C 1
ATOM 5063 O O . SER B 1 267 ? 11.336 20.75 4.832 1 96.94 267 SER B O 1
ATOM 5065 N N . HIS B 1 268 ? 11.453 18.578 4.402 1 93.62 268 HIS B N 1
ATOM 5066 C CA . HIS B 1 268 ? 11.148 18.203 5.781 1 93.62 268 HIS B CA 1
ATOM 5067 C C . HIS B 1 268 ? 12.258 18.641 6.73 1 93.62 268 HIS B C 1
ATOM 5069 O O . HIS B 1 268 ? 11.984 19.125 7.836 1 93.62 268 HIS B O 1
ATOM 5075 N N . SER B 1 269 ? 13.469 18.422 6.301 1 92.94 269 SER B N 1
ATOM 5076 C CA . SER B 1 269 ? 14.594 18.875 7.117 1 92.94 269 SER B CA 1
ATOM 5077 C C . SER B 1 269 ? 14.539 20.375 7.371 1 92.94 269 SER B C 1
ATOM 5079 O O . SER B 1 269 ? 14.758 20.828 8.5 1 92.94 269 SER B O 1
ATOM 5081 N N . LEU B 1 270 ? 14.25 21.078 6.375 1 95.5 270 LEU B N 1
ATOM 5082 C CA . LEU B 1 270 ? 14.109 22.531 6.504 1 95.5 270 LEU B CA 1
ATOM 5083 C C . LEU B 1 270 ? 12.922 22.875 7.391 1 95.5 270 LEU B C 1
ATOM 5085 O O . LEU B 1 270 ? 12.992 23.828 8.18 1 95.5 270 LEU B O 1
ATOM 5089 N N . GLY B 1 271 ? 11.836 22.125 7.188 1 93.19 271 GLY B N 1
ATOM 5090 C CA . GLY B 1 271 ? 10.68 22.328 8.047 1 93.19 271 GLY B CA 1
ATOM 5091 C C . GLY B 1 271 ? 10.992 22.172 9.516 1 93.19 271 GLY B C 1
ATOM 5092 O O . GLY B 1 271 ? 10.5 22.938 10.352 1 93.19 271 GLY B O 1
ATOM 5093 N N . HIS B 1 272 ? 11.812 21.25 9.828 1 87.56 272 HIS B N 1
ATOM 5094 C CA . HIS B 1 272 ? 12.227 21.031 11.211 1 87.56 272 HIS B CA 1
ATOM 5095 C C . HIS B 1 272 ? 13.047 22.203 11.727 1 87.56 272 HIS B C 1
ATOM 5097 O O . HIS B 1 272 ? 12.875 22.625 12.867 1 87.56 272 HIS B O 1
ATOM 5103 N N . ALA B 1 273 ? 13.898 22.688 10.891 1 89.44 273 ALA B N 1
ATOM 5104 C CA . ALA B 1 273 ? 14.781 23.781 11.273 1 89.44 273 ALA B CA 1
ATOM 5105 C C . ALA B 1 273 ? 14 25.094 11.43 1 89.44 273 ALA B C 1
ATOM 5107 O O . ALA B 1 273 ? 14.375 25.938 12.234 1 89.44 273 ALA B O 1
ATOM 5108 N N . LEU B 1 274 ? 12.883 25.234 10.773 1 92.19 274 LEU B N 1
ATOM 5109 C CA . LEU B 1 274 ? 12.141 26.484 10.719 1 92.19 274 LEU B CA 1
ATOM 5110 C C . LEU B 1 274 ? 10.953 26.469 11.672 1 92.19 274 LEU B C 1
ATOM 5112 O O . LEU B 1 274 ? 10.672 27.469 12.344 1 92.19 274 LEU B O 1
ATOM 5116 N N . GLY B 1 275 ? 10.297 25.312 11.742 1 88.12 275 GLY B N 1
ATOM 5117 C CA . GLY B 1 275 ? 8.977 25.219 12.352 1 88.12 275 GLY B CA 1
ATOM 5118 C C . GLY B 1 275 ? 8.945 25.688 13.789 1 88.12 275 GLY B C 1
ATOM 5119 O O . GLY B 1 275 ? 8.516 26.797 14.078 1 88.12 275 GLY B O 1
ATOM 5120 N N . ALA B 1 276 ? 9.484 24.938 14.672 1 78.5 276 ALA B N 1
ATOM 5121 C CA . ALA B 1 276 ? 9.383 25.219 16.109 1 78.5 276 ALA B CA 1
ATOM 5122 C C . ALA B 1 276 ? 10.141 26.5 16.469 1 78.5 276 ALA B C 1
ATOM 5124 O O . ALA B 1 276 ? 9.633 27.344 17.219 1 78.5 276 ALA B O 1
ATOM 5125 N N . THR B 1 277 ? 11.258 26.781 15.891 1 83.88 277 THR B N 1
ATOM 5126 C CA . THR B 1 277 ? 12.141 27.875 16.234 1 83.88 277 THR B CA 1
ATOM 5127 C C . THR B 1 277 ? 11.492 29.219 15.891 1 83.88 277 THR B C 1
ATOM 5129 O O . THR B 1 277 ? 11.641 30.203 16.625 1 83.88 277 THR B O 1
ATOM 5132 N N . TYR B 1 278 ? 10.727 29.25 14.852 1 90.62 278 TYR B N 1
ATOM 5133 C CA . TYR B 1 278 ? 10.203 30.531 14.391 1 90.62 278 TYR B CA 1
ATOM 5134 C C . TYR B 1 278 ? 8.68 30.531 14.367 1 90.62 278 TYR B C 1
ATOM 5136 O O . TYR B 1 278 ? 8.055 31.359 13.688 1 90.62 278 TYR B O 1
ATOM 5144 N N . ALA B 1 279 ? 8.062 29.484 14.969 1 86.94 279 ALA B N 1
ATOM 5145 C CA . ALA B 1 279 ? 6.617 29.359 15.141 1 86.94 279 ALA B CA 1
ATOM 5146 C C . ALA B 1 279 ? 5.902 29.344 13.797 1 86.94 279 ALA B C 1
ATOM 5148 O O . ALA B 1 279 ? 4.926 30.062 13.594 1 86.94 279 ALA B O 1
ATOM 5149 N N . ILE B 1 280 ? 6.43 28.703 12.859 1 91.69 280 ILE B N 1
ATOM 5150 C CA . ILE B 1 280 ? 5.809 28.5 11.562 1 91.69 280 ILE B CA 1
ATOM 5151 C C . ILE B 1 280 ? 5.07 27.172 11.547 1 91.69 280 ILE B C 1
ATOM 5153 O O . ILE B 1 280 ? 5.66 26.125 11.82 1 91.69 280 ILE B O 1
ATOM 5157 N N . PRO B 1 281 ? 3.775 27.141 11.273 1 89.69 281 PRO B N 1
ATOM 5158 C CA . PRO B 1 281 ? 3.031 25.875 11.227 1 89.69 281 PRO B CA 1
ATOM 5159 C C . PRO B 1 281 ? 3.602 24.891 10.211 1 89.69 281 PRO B C 1
ATOM 5161 O O . PRO B 1 281 ? 4.078 25.297 9.148 1 89.69 281 PRO B O 1
ATOM 5164 N N . HIS B 1 282 ? 3.527 23.594 10.445 1 87.88 282 HIS B N 1
ATOM 5165 C CA . HIS B 1 282 ? 4.152 22.547 9.641 1 87.88 282 HIS B CA 1
ATOM 5166 C C . HIS B 1 282 ? 3.705 22.625 8.188 1 87.88 282 HIS B C 1
ATOM 5168 O O . HIS B 1 282 ? 4.531 22.547 7.277 1 87.88 282 HIS B O 1
ATOM 5174 N N . GLY B 1 283 ? 2.432 22.766 7.977 1 94.12 283 GLY B N 1
ATOM 5175 C CA . GLY B 1 283 ? 1.951 22.859 6.605 1 94.12 283 GLY B CA 1
ATOM 5176 C C . GLY B 1 283 ? 2.537 24.031 5.848 1 94.12 283 GLY B C 1
ATOM 5177 O O . GLY B 1 283 ? 2.826 23.938 4.656 1 94.12 283 GLY B O 1
ATOM 5178 N N . ILE B 1 284 ? 2.789 25.109 6.535 1 96.75 284 ILE B N 1
ATOM 5179 C CA . ILE B 1 284 ? 3.307 26.328 5.922 1 96.75 284 ILE B CA 1
ATOM 5180 C C . ILE B 1 284 ? 4.793 26.156 5.617 1 96.75 284 ILE B C 1
ATOM 5182 O O . ILE B 1 284 ? 5.289 26.672 4.609 1 96.75 284 ILE B O 1
ATOM 5186 N N . THR B 1 285 ? 5.5 25.406 6.445 1 96.56 285 THR B N 1
ATOM 5187 C CA . THR B 1 285 ? 6.898 25.141 6.125 1 96.56 285 THR B CA 1
ATOM 5188 C C . THR B 1 285 ? 7.023 24.438 4.777 1 96.56 285 THR B C 1
ATOM 5190 O O . THR B 1 285 ? 7.941 24.719 4.008 1 96.56 285 THR B O 1
ATOM 5193 N N . SER B 1 286 ? 6.113 23.516 4.496 1 97.81 286 SER B N 1
ATOM 5194 C CA . SER B 1 286 ? 6.113 22.828 3.205 1 97.81 286 SER B CA 1
ATOM 5195 C C . SER B 1 286 ? 5.801 23.812 2.072 1 97.81 286 SER B C 1
ATOM 5197 O O . SER B 1 286 ? 6.387 23.719 0.991 1 97.81 286 SER B O 1
ATOM 5199 N N . CYS B 1 287 ? 4.891 24.719 2.348 1 98.56 287 CYS B N 1
ATOM 5200 C CA . CYS B 1 287 ? 4.551 25.719 1.342 1 98.56 287 CYS B CA 1
ATOM 5201 C C . CYS B 1 287 ? 5.746 26.609 1.039 1 98.56 287 CYS B C 1
ATOM 5203 O O . CYS B 1 287 ? 5.922 27.047 -0.096 1 98.56 287 CYS B O 1
ATOM 5205 N N . LEU B 1 288 ? 6.531 26.844 2.021 1 98.44 288 LEU B N 1
ATOM 5206 C CA . LEU B 1 288 ? 7.691 27.719 1.885 1 98.44 288 LEU B CA 1
ATOM 5207 C C . LEU B 1 288 ? 8.812 27.016 1.131 1 98.44 288 LEU B C 1
ATOM 5209 O O . LEU B 1 288 ? 9.461 27.625 0.27 1 98.44 288 LEU B O 1
ATOM 5213 N N . THR B 1 289 ? 8.992 25.688 1.398 1 98.56 289 THR B N 1
ATOM 5214 C CA . THR B 1 289 ? 10.305 25.141 1.081 1 98.56 289 THR B CA 1
ATOM 5215 C C . THR B 1 289 ? 10.195 24.078 -0.019 1 98.56 289 THR B C 1
ATOM 5217 O O . THR B 1 289 ? 11.188 23.781 -0.688 1 98.56 289 THR B O 1
ATOM 5220 N N . LEU B 1 290 ? 9.094 23.469 -0.22 1 98.75 290 LEU B N 1
ATOM 5221 C CA . LEU B 1 290 ? 8.984 22.234 -0.989 1 98.75 290 LEU B CA 1
ATOM 5222 C C . LEU B 1 290 ? 9.391 22.469 -2.441 1 98.75 290 LEU B C 1
ATOM 5224 O O . LEU B 1 290 ? 10.234 21.734 -2.977 1 98.75 290 LEU B O 1
ATOM 5228 N N . ALA B 1 291 ? 8.789 23.5 -3.094 1 98.88 291 ALA B N 1
ATOM 5229 C CA . ALA B 1 291 ? 9.055 23.734 -4.508 1 98.88 291 ALA B CA 1
ATOM 5230 C C . ALA B 1 291 ? 10.555 23.922 -4.762 1 98.88 291 ALA B C 1
ATOM 5232 O O . ALA B 1 291 ? 11.133 23.25 -5.621 1 98.88 291 ALA B O 1
ATOM 5233 N N . ALA B 1 292 ? 11.164 24.766 -3.971 1 98.81 292 ALA B N 1
ATOM 5234 C CA . ALA B 1 292 ? 12.586 25.047 -4.125 1 98.81 292 ALA B CA 1
ATOM 5235 C C . ALA B 1 292 ? 13.43 23.812 -3.781 1 98.81 292 ALA B C 1
ATOM 5237 O O . ALA B 1 292 ? 14.461 23.562 -4.406 1 98.81 292 ALA B O 1
ATOM 5238 N N . SER B 1 293 ? 13.023 23.078 -2.756 1 98.62 293 SER B N 1
ATOM 5239 C CA . SER B 1 293 ? 13.727 21.859 -2.371 1 98.62 293 SER B CA 1
ATOM 5240 C C . SER B 1 293 ? 13.719 20.828 -3.502 1 98.62 293 SER B C 1
ATOM 5242 O O . SER B 1 293 ? 14.719 20.156 -3.74 1 98.62 293 SER B O 1
ATOM 5244 N N . ILE B 1 294 ? 12.617 20.703 -4.188 1 98.81 294 ILE B N 1
ATOM 5245 C CA . ILE B 1 294 ? 12.492 19.781 -5.301 1 98.81 294 ILE B CA 1
ATOM 5246 C C . ILE B 1 294 ? 13.445 20.172 -6.422 1 98.81 294 ILE B C 1
ATOM 5248 O O . ILE B 1 294 ? 14.188 19.344 -6.945 1 98.81 294 ILE B O 1
ATOM 5252 N N . ARG B 1 295 ? 13.438 21.5 -6.762 1 98.75 295 ARG B N 1
ATOM 5253 C CA . ARG B 1 295 ? 14.32 22 -7.816 1 98.75 295 ARG B CA 1
ATOM 5254 C C . ARG B 1 295 ? 15.781 21.734 -7.48 1 98.75 295 ARG B C 1
ATOM 5256 O O . ARG B 1 295 ? 16.547 21.281 -8.336 1 98.75 295 ARG B O 1
ATOM 5263 N N . LEU B 1 296 ? 16.109 21.984 -6.277 1 98.69 296 LEU B N 1
ATOM 5264 C CA . LEU B 1 296 ? 17.484 21.766 -5.844 1 98.69 296 LEU B CA 1
ATOM 5265 C C . LEU B 1 296 ? 17.844 20.297 -5.895 1 98.69 296 LEU B C 1
ATOM 5267 O O . LEU B 1 296 ? 18.891 19.922 -6.434 1 98.69 296 LEU B O 1
ATOM 5271 N N . THR B 1 297 ? 16.984 19.422 -5.332 1 98.06 297 THR B N 1
ATOM 5272 C CA . THR B 1 297 ? 17.234 17.984 -5.305 1 98.06 297 THR B CA 1
ATOM 5273 C C . THR B 1 297 ? 17.422 17.438 -6.715 1 98.06 297 THR B C 1
ATOM 5275 O O . THR B 1 297 ? 18.297 16.609 -6.957 1 98.06 297 THR B O 1
ATOM 5278 N N . ALA B 1 298 ? 16.641 17.922 -7.672 1 98.44 298 ALA B N 1
ATOM 5279 C CA . ALA B 1 298 ? 16.719 17.484 -9.062 1 98.44 298 ALA B CA 1
ATOM 5280 C C . ALA B 1 298 ? 18.078 17.844 -9.672 1 98.44 298 ALA B C 1
ATOM 5282 O O . ALA B 1 298 ? 18.547 17.156 -10.586 1 98.44 298 ALA B O 1
ATOM 5283 N N . GLN B 1 299 ? 18.688 18.828 -9.109 1 97.81 299 GLN B N 1
ATOM 5284 C CA . GLN B 1 299 ? 19.891 19.359 -9.75 1 97.81 299 GLN B CA 1
ATOM 5285 C C . GLN B 1 299 ? 21.156 18.906 -9.016 1 97.81 299 GLN B C 1
ATOM 5287 O O . GLN B 1 299 ? 22.266 19.031 -9.539 1 97.81 299 GLN B O 1
ATOM 5292 N N . LEU B 1 300 ? 21.016 18.438 -7.832 1 96.88 300 LEU B N 1
ATOM 5293 C CA . LEU B 1 300 ? 22.172 18.016 -7.043 1 96.88 300 LEU B CA 1
ATOM 5294 C C . LEU B 1 300 ? 22.859 16.812 -7.688 1 96.88 300 LEU B C 1
ATOM 5296 O O . LEU B 1 300 ? 22.203 15.898 -8.18 1 96.88 300 LEU B O 1
ATOM 5300 N N . SER B 1 301 ? 24.172 16.812 -7.656 1 95.75 301 SER B N 1
ATOM 5301 C CA . SER B 1 301 ? 24.953 15.695 -8.18 1 95.75 301 SER B CA 1
ATOM 5302 C C . SER B 1 301 ? 24.797 14.453 -7.312 1 95.75 301 SER B C 1
ATOM 5304 O O . SER B 1 301 ? 24.984 13.328 -7.789 1 95.75 301 SER B O 1
ATOM 5306 N N . SER B 1 302 ? 24.422 14.672 -6.066 1 93.44 302 SER B N 1
ATOM 5307 C CA . SER B 1 302 ? 24.312 13.57 -5.109 1 93.44 302 SER B CA 1
ATOM 5308 C C . SER B 1 302 ? 22.969 12.852 -5.238 1 93.44 302 SER B C 1
ATOM 5310 O O . SER B 1 302 ? 22.766 11.797 -4.629 1 93.44 302 SER B O 1
ATOM 5312 N N . THR B 1 303 ? 22.047 13.391 -6.066 1 96.12 303 THR B N 1
ATOM 5313 C CA . THR B 1 303 ? 20.781 12.688 -6.277 1 96.12 303 THR B CA 1
ATOM 5314 C C . THR B 1 303 ? 21.016 11.422 -7.105 1 96.12 303 THR B C 1
ATOM 5316 O O . THR B 1 303 ? 21.484 11.5 -8.242 1 96.12 303 THR B O 1
ATOM 5319 N N . GLY B 1 304 ? 20.656 10.289 -6.527 1 94.94 304 GLY B N 1
ATOM 5320 C CA . GLY B 1 304 ? 20.875 9.016 -7.195 1 94.94 304 GLY B CA 1
ATOM 5321 C C . GLY B 1 304 ? 20.016 8.828 -8.422 1 94.94 304 GLY B C 1
ATOM 5322 O O . GLY B 1 304 ? 18.969 9.477 -8.562 1 94.94 304 GLY B O 1
ATOM 5323 N N . PRO B 1 305 ? 20.422 7.949 -9.297 1 94.81 305 PRO B N 1
ATOM 5324 C CA . PRO B 1 305 ? 19.688 7.75 -10.547 1 94.81 305 PRO B CA 1
ATOM 5325 C C . PRO B 1 305 ? 18.266 7.27 -10.32 1 94.81 305 PRO B C 1
ATOM 5327 O O . PRO B 1 305 ? 17.344 7.695 -11.031 1 94.81 305 PRO B O 1
ATOM 5330 N N . GLU B 1 306 ? 18.047 6.391 -9.383 1 95.69 306 GLU B N 1
ATOM 5331 C CA . GLU B 1 306 ? 16.688 5.906 -9.102 1 95.69 306 GLU B CA 1
ATOM 5332 C C . GLU B 1 306 ? 15.797 7.031 -8.602 1 95.69 306 GLU B C 1
ATOM 5334 O O . GLU B 1 306 ? 14.641 7.145 -9.016 1 95.69 306 GLU B O 1
ATOM 5339 N N . GLN B 1 307 ? 16.375 7.832 -7.711 1 96.88 307 GLN B N 1
ATOM 5340 C CA . GLN B 1 307 ? 15.648 8.961 -7.156 1 96.88 307 GLN B CA 1
ATOM 5341 C C . GLN B 1 307 ? 15.297 9.984 -8.242 1 96.88 307 GLN B C 1
ATOM 5343 O O . GLN B 1 307 ? 14.18 10.5 -8.281 1 96.88 307 GLN B O 1
ATOM 5348 N N . LEU B 1 308 ? 16.266 10.18 -9.07 1 97.44 308 LEU B N 1
ATOM 5349 C CA . LEU B 1 308 ? 16.062 11.133 -10.156 1 97.44 308 LEU B CA 1
ATOM 5350 C C . LEU B 1 308 ? 14.992 10.633 -11.125 1 97.44 308 LEU B C 1
ATOM 5352 O O . LEU B 1 308 ? 14.148 11.414 -11.578 1 97.44 308 LEU B O 1
ATOM 5356 N N . GLU B 1 309 ? 14.977 9.352 -11.453 1 97 309 GLU B N 1
ATOM 5357 C CA . GLU B 1 309 ? 13.969 8.773 -12.328 1 97 309 GLU B CA 1
ATOM 5358 C C . GLU B 1 309 ? 12.578 8.883 -11.711 1 97 309 GLU B C 1
ATOM 5360 O O . GLU B 1 309 ? 11.609 9.211 -12.398 1 97 309 GLU B O 1
ATOM 5365 N N . ALA B 1 310 ? 12.531 8.609 -10.453 1 97.75 310 ALA B N 1
ATOM 5366 C CA . ALA B 1 310 ? 11.242 8.648 -9.758 1 97.75 310 ALA B CA 1
ATOM 5367 C C . ALA B 1 310 ? 10.688 10.07 -9.719 1 97.75 310 ALA B C 1
ATOM 5369 O O . ALA B 1 310 ? 9.5 10.281 -9.961 1 97.75 310 ALA B O 1
ATOM 5370 N N . LEU B 1 311 ? 11.547 11 -9.391 1 98.31 311 LEU B N 1
ATOM 5371 C CA . LEU B 1 311 ? 11.133 12.398 -9.359 1 98.31 311 LEU B CA 1
ATOM 5372 C C . LEU B 1 311 ? 10.672 12.867 -10.734 1 98.31 311 LEU B C 1
ATOM 5374 O O . LEU B 1 311 ? 9.648 13.539 -10.859 1 98.31 311 LEU B O 1
ATOM 5378 N N . SER B 1 312 ? 11.43 12.477 -11.742 1 97.94 312 SER B N 1
ATOM 5379 C CA . SER B 1 312 ? 11.062 12.797 -13.117 1 97.94 312 SER B CA 1
ATOM 5380 C C . SER B 1 312 ? 9.703 12.219 -13.484 1 97.94 312 SER B C 1
ATOM 5382 O O . SER B 1 312 ? 8.883 12.883 -14.117 1 97.94 312 SER B O 1
ATOM 5384 N N . ASP B 1 313 ? 9.453 11.016 -13.07 1 97.69 313 ASP B N 1
ATOM 5385 C CA . ASP B 1 313 ? 8.211 10.297 -13.359 1 97.69 313 ASP B CA 1
ATOM 5386 C C . ASP B 1 313 ? 7.008 11.023 -12.766 1 97.69 313 ASP B C 1
ATOM 5388 O O . ASP B 1 313 ? 5.906 10.977 -13.32 1 97.69 313 ASP B O 1
ATOM 5392 N N . ALA B 1 314 ? 7.172 11.711 -11.664 1 98.62 314 ALA B N 1
ATOM 5393 C CA . ALA B 1 314 ? 6.102 12.406 -10.953 1 98.62 314 ALA B CA 1
ATOM 5394 C C . ALA B 1 314 ? 5.438 13.453 -11.852 1 98.62 314 ALA B C 1
ATOM 5396 O O . ALA B 1 314 ? 4.242 13.727 -11.719 1 98.62 314 ALA B O 1
ATOM 5397 N N . LEU B 1 315 ? 6.164 14.008 -12.75 1 98.69 315 LEU B N 1
ATOM 5398 C CA . LEU B 1 315 ? 5.633 15.062 -13.609 1 98.69 315 LEU B CA 1
ATOM 5399 C C . LEU B 1 315 ? 4.438 14.562 -14.414 1 98.69 315 LEU B C 1
ATOM 5401 O O . LEU B 1 315 ? 3.465 15.297 -14.602 1 98.69 315 LEU B O 1
ATOM 5405 N N . SER B 1 316 ? 4.496 13.336 -14.844 1 98.12 316 SER B N 1
ATOM 5406 C CA . SER B 1 316 ? 3.447 12.766 -15.68 1 98.12 316 SER B CA 1
ATOM 5407 C C . SER B 1 316 ? 2.162 12.539 -14.891 1 98.12 316 SER B C 1
ATOM 5409 O O . SER B 1 316 ? 1.104 12.289 -15.469 1 98.12 316 SER B O 1
ATOM 5411 N N . TYR B 1 317 ? 2.189 12.672 -13.586 1 98.62 317 TYR B N 1
ATOM 5412 C CA . TYR B 1 317 ? 1.025 12.484 -12.734 1 98.62 317 TYR B CA 1
ATOM 5413 C C . TYR B 1 317 ? 0.405 13.828 -12.359 1 98.62 317 TYR B C 1
ATOM 5415 O O . TYR B 1 317 ? -0.664 13.875 -11.742 1 98.62 317 TYR B O 1
ATOM 5423 N N . ILE B 1 318 ? 1.052 14.883 -12.664 1 98.81 318 ILE B N 1
ATOM 5424 C CA . ILE B 1 318 ? 0.575 16.234 -12.375 1 98.81 318 ILE B CA 1
ATOM 5425 C C . ILE B 1 318 ? -0.278 16.75 -13.531 1 98.81 318 ILE B C 1
ATOM 5427 O O . ILE B 1 318 ? 0.163 16.734 -14.68 1 98.81 318 ILE B O 1
ATOM 5431 N N . PRO B 1 319 ? -1.486 17.156 -13.281 1 97.62 319 PRO B N 1
ATOM 5432 C CA . PRO B 1 319 ? -2.393 17.578 -14.352 1 97.62 319 PRO B CA 1
ATOM 5433 C C . PRO B 1 319 ? -2.18 19.047 -14.766 1 97.62 319 PRO B C 1
ATOM 5435 O O . PRO B 1 319 ? -1.518 19.797 -14.047 1 97.62 319 PRO B O 1
ATOM 5438 N N . ALA B 1 320 ? -2.756 19.297 -15.953 1 96.5 320 ALA B N 1
ATOM 5439 C CA . ALA B 1 320 ? -2.92 20.703 -16.297 1 96.5 320 ALA B CA 1
ATOM 5440 C C . ALA B 1 320 ? -3.83 21.422 -15.289 1 96.5 320 ALA B C 1
ATOM 5442 O O . ALA B 1 320 ? -4.75 20.797 -14.742 1 96.5 320 ALA B O 1
ATOM 5443 N N . PRO B 1 321 ? -3.541 22.734 -15.07 1 97.12 321 PRO B N 1
ATOM 5444 C CA . PRO B 1 321 ? -2.557 23.594 -15.75 1 97.12 321 PRO B CA 1
ATOM 5445 C C . PRO B 1 321 ? -1.192 23.578 -15.062 1 97.12 321 PRO B C 1
ATOM 5447 O O . PRO B 1 321 ? -0.253 24.219 -15.531 1 97.12 321 PRO B O 1
ATOM 5450 N N . TYR B 1 322 ? -1.05 22.828 -13.961 1 98.5 322 TYR B N 1
ATOM 5451 C CA . TYR B 1 322 ? 0.211 22.828 -13.227 1 98.5 322 TYR B CA 1
ATOM 5452 C C . TYR B 1 322 ? 1.333 22.234 -14.062 1 98.5 322 TYR B C 1
ATOM 5454 O O . TYR B 1 322 ? 2.488 22.656 -13.961 1 98.5 322 TYR B O 1
ATOM 5462 N N . ASN B 1 323 ? 0.998 21.203 -14.758 1 97.88 323 ASN B N 1
ATOM 5463 C CA . ASN B 1 323 ? 1.781 20.703 -15.883 1 97.88 323 ASN B CA 1
ATOM 5464 C C . ASN B 1 323 ? 1.133 21.062 -17.219 1 97.88 323 ASN B C 1
ATOM 5466 O O . ASN B 1 323 ? 0.236 20.359 -17.688 1 97.88 323 ASN B O 1
ATOM 5470 N N . PRO B 1 324 ? 1.563 22.062 -17.891 1 96.44 324 PRO B N 1
ATOM 5471 C CA . PRO B 1 324 ? 0.852 22.625 -19.047 1 96.44 324 PRO B CA 1
ATOM 5472 C C . PRO B 1 324 ? 0.843 21.688 -20.25 1 96.44 324 PRO B C 1
ATOM 5474 O O . PRO B 1 324 ? 0.002 21.828 -21.141 1 96.44 324 PRO B O 1
ATOM 5477 N N . ALA B 1 325 ? 1.76 20.766 -20.328 1 94.81 325 ALA B N 1
ATOM 5478 C CA . ALA B 1 325 ? 1.839 19.844 -21.453 1 94.81 325 ALA B CA 1
ATOM 5479 C C . ALA B 1 325 ? 2.016 18.406 -20.969 1 94.81 325 ALA B C 1
ATOM 5481 O O . ALA B 1 325 ? 3.053 17.781 -21.203 1 94.81 325 ALA B O 1
ATOM 5482 N N . PRO B 1 326 ? 0.953 17.953 -20.328 1 96.31 326 PRO B N 1
ATOM 5483 C CA . PRO B 1 326 ? 1.075 16.578 -19.828 1 96.31 326 PRO B CA 1
ATOM 5484 C C . PRO B 1 326 ? 1.301 15.57 -20.953 1 96.31 326 PRO B C 1
ATOM 5486 O O . PRO B 1 326 ? 0.746 15.727 -22.047 1 96.31 326 PRO B O 1
ATOM 5489 N N . VAL B 1 327 ? 2.104 14.602 -20.734 1 96.31 327 VAL B N 1
ATOM 5490 C CA . VAL B 1 327 ? 2.395 13.531 -21.688 1 96.31 327 VAL B CA 1
ATOM 5491 C C . VAL B 1 327 ? 1.955 12.188 -21.125 1 96.31 327 VAL B C 1
ATOM 5493 O O . VAL B 1 327 ? 1.749 12.062 -19.906 1 96.31 327 VAL B O 1
ATOM 5496 N N . PRO B 1 328 ? 1.734 11.211 -22 1 96.88 328 PRO B N 1
ATOM 5497 C CA . PRO B 1 328 ? 1.428 9.875 -21.484 1 96.88 328 PRO B CA 1
ATOM 5498 C C . PRO B 1 328 ? 2.518 9.328 -20.562 1 96.88 328 PRO B C 1
ATOM 5500 O O . PRO B 1 328 ? 3.654 9.805 -20.594 1 96.88 328 PRO B O 1
ATOM 5503 N N . LEU B 1 329 ? 2.139 8.367 -19.75 1 97.69 329 LEU B N 1
ATOM 5504 C CA . LEU B 1 329 ? 3.102 7.734 -18.859 1 97.69 329 LEU B CA 1
ATOM 5505 C C . LEU B 1 329 ? 4.227 7.074 -19.641 1 97.69 329 LEU B C 1
ATOM 5507 O O . LEU B 1 329 ? 3.979 6.449 -20.672 1 97.69 329 LEU B O 1
ATOM 5511 N N . GLY B 1 330 ? 5.453 7.281 -19.203 1 94.69 330 GLY B N 1
ATOM 5512 C CA . GLY B 1 330 ? 6.602 6.605 -19.797 1 94.69 330 GLY B CA 1
ATOM 5513 C C . GLY B 1 330 ? 6.879 5.254 -19.172 1 94.69 330 GLY B C 1
ATOM 5514 O O . GLY B 1 330 ? 5.973 4.625 -18.609 1 94.69 330 GLY B O 1
ATOM 5515 N N . VAL B 1 331 ? 8.086 4.797 -19.312 1 95.12 331 VAL B N 1
ATOM 5516 C CA . VAL B 1 331 ? 8.469 3.512 -18.75 1 95.12 331 VAL B CA 1
ATOM 5517 C C . VAL B 1 331 ? 8.602 3.637 -17.234 1 95.12 331 VAL B C 1
ATOM 5519 O O . VAL B 1 331 ? 8.938 4.711 -16.719 1 95.12 331 VAL B O 1
ATOM 5522 N N . PRO B 1 332 ? 8.281 2.6 -16.516 1 96.62 332 PRO B N 1
ATOM 5523 C CA . PRO B 1 332 ? 8.453 2.654 -15.07 1 96.62 332 PRO B CA 1
ATOM 5524 C C . PRO B 1 332 ? 9.914 2.795 -14.656 1 96.62 332 PRO B C 1
ATOM 5526 O O . PRO B 1 332 ? 10.82 2.582 -15.469 1 96.62 332 PRO B O 1
ATOM 5529 N N . VAL B 1 333 ? 10.148 3.191 -13.414 1 96 333 VAL B N 1
ATOM 5530 C CA . VAL B 1 333 ? 11.492 3.322 -12.852 1 96 333 VAL B CA 1
ATOM 5531 C C . VAL B 1 333 ? 12.25 2.006 -13.008 1 96 333 VAL B C 1
ATOM 5533 O O . VAL B 1 333 ? 11.734 0.94 -12.656 1 96 333 VAL B O 1
ATOM 5536 N N . GLY B 1 334 ? 13.398 2.152 -13.539 1 95 334 GLY B N 1
ATOM 5537 C CA . GLY B 1 334 ? 14.219 0.977 -13.781 1 95 334 GLY B CA 1
ATOM 5538 C C . GLY B 1 334 ? 13.945 0.325 -15.125 1 95 334 GLY B C 1
ATOM 5539 O O . GLY B 1 334 ? 14.594 -0.661 -15.484 1 95 334 GLY B O 1
ATOM 5540 N N . GLY B 1 335 ? 12.938 0.823 -15.875 1 94.81 335 GLY B N 1
ATOM 5541 C CA . GLY B 1 335 ? 12.633 0.295 -17.188 1 94.81 335 GLY B CA 1
ATOM 5542 C C . GLY B 1 335 ? 13.617 0.738 -18.266 1 94.81 335 GLY B C 1
ATOM 5543 O O . GLY B 1 335 ? 14.523 1.523 -17.984 1 94.81 335 GLY B O 1
ATOM 5544 N N . SER B 1 336 ? 13.445 0.226 -19.422 1 87.38 336 SER B N 1
ATOM 5545 C CA . SER B 1 336 ? 14.312 0.579 -20.547 1 87.38 336 SER B CA 1
ATOM 5546 C C . SER B 1 336 ? 13.938 1.938 -21.125 1 87.38 336 SER B C 1
ATOM 5548 O O . SER B 1 336 ? 12.805 2.139 -21.562 1 87.38 336 SER B O 1
ATOM 5550 N N . THR B 1 337 ? 14.82 2.867 -20.969 1 87.19 337 THR B N 1
ATOM 5551 C CA . THR B 1 337 ? 14.523 4.211 -21.453 1 87.19 337 THR B CA 1
ATOM 5552 C C . THR B 1 337 ? 15.758 4.855 -22.062 1 87.19 337 THR B C 1
ATOM 5554 O O . THR B 1 337 ? 16.891 4.445 -21.781 1 87.19 337 THR B O 1
ATOM 5557 N N . THR B 1 338 ? 15.445 5.805 -22.938 1 87.75 338 THR B N 1
ATOM 5558 C CA . THR B 1 338 ? 16.516 6.566 -23.562 1 87.75 338 THR B CA 1
ATOM 5559 C C . THR B 1 338 ? 16.609 7.969 -22.969 1 87.75 338 THR B C 1
ATOM 5561 O O . THR B 1 338 ? 17.453 8.773 -23.391 1 87.75 338 THR B O 1
ATOM 5564 N N . THR B 1 339 ? 15.82 8.203 -21.984 1 91.5 339 THR B N 1
ATOM 5565 C CA . THR B 1 339 ? 15.82 9.516 -21.359 1 91.5 339 THR B CA 1
ATOM 5566 C C . THR B 1 339 ? 17.156 9.781 -20.656 1 91.5 339 THR B C 1
ATOM 5568 O O . THR B 1 339 ? 17.625 8.953 -19.875 1 91.5 339 THR B O 1
ATOM 5571 N N . THR B 1 340 ? 17.766 10.945 -20.859 1 94.94 340 THR B N 1
ATOM 5572 C CA . THR B 1 340 ? 19.062 11.289 -20.281 1 94.94 340 THR B CA 1
ATOM 5573 C C . THR B 1 340 ? 18.891 11.836 -18.875 1 94.94 340 THR B C 1
ATOM 5575 O O . THR B 1 340 ? 17.812 12.273 -18.5 1 94.94 340 THR B O 1
ATOM 5578 N N . ASP B 1 341 ? 19.953 11.883 -18.141 1 95.38 341 ASP B N 1
ATOM 5579 C CA . ASP B 1 341 ? 19.938 12.453 -16.797 1 95.38 341 ASP B CA 1
ATOM 5580 C C . ASP B 1 341 ? 19.578 13.938 -16.828 1 95.38 341 ASP B C 1
ATOM 5582 O O . ASP B 1 341 ? 18.859 14.43 -15.953 1 95.38 341 ASP B O 1
ATOM 5586 N N . GLU B 1 342 ? 20.078 14.57 -17.844 1 97 342 GLU B N 1
ATOM 5587 C CA . GLU B 1 342 ? 19.766 15.992 -17.984 1 97 342 GLU B CA 1
ATOM 5588 C C . GLU B 1 342 ? 18.266 16.219 -18.188 1 97 342 GLU B C 1
ATOM 5590 O O . GLU B 1 342 ? 17.703 17.141 -17.594 1 97 342 GLU B O 1
ATOM 5595 N N . GLU B 1 343 ? 17.688 15.398 -18.984 1 97.19 343 GLU B N 1
ATOM 5596 C CA . GLU B 1 343 ? 16.25 15.5 -19.188 1 97.19 343 GLU B CA 1
ATOM 5597 C C . GLU B 1 343 ? 15.484 15.188 -17.906 1 97.19 343 GLU B C 1
ATOM 5599 O O . GLU B 1 343 ? 14.492 15.852 -17.594 1 97.19 343 GLU B O 1
ATOM 5604 N N . ARG B 1 344 ? 15.945 14.18 -17.203 1 97.69 344 ARG B N 1
ATOM 5605 C CA . ARG B 1 344 ? 15.305 13.828 -15.945 1 97.69 344 ARG B CA 1
ATOM 5606 C C . ARG B 1 344 ? 15.398 14.977 -14.945 1 97.69 344 ARG B C 1
ATOM 5608 O O . ARG B 1 344 ? 14.438 15.242 -14.219 1 97.69 344 ARG B O 1
ATOM 5615 N N . ARG B 1 345 ? 16.531 15.656 -14.914 1 98.5 345 ARG B N 1
ATOM 5616 C CA . ARG B 1 345 ? 16.719 16.797 -14.023 1 98.5 345 ARG B CA 1
ATOM 5617 C C . ARG B 1 345 ? 15.766 17.938 -14.391 1 98.5 345 ARG B C 1
ATOM 5619 O O . ARG B 1 345 ? 15.164 18.547 -13.516 1 98.5 345 ARG B O 1
ATOM 5626 N N . GLN B 1 346 ? 15.609 18.203 -15.672 1 98.44 346 GLN B N 1
ATOM 5627 C CA . GLN B 1 346 ? 14.703 19.25 -16.125 1 98.44 346 GLN B CA 1
ATOM 5628 C C . GLN B 1 346 ? 13.258 18.922 -15.75 1 98.44 346 GLN B C 1
ATOM 5630 O O . GLN B 1 346 ? 12.508 19.797 -15.328 1 98.44 346 GLN B O 1
ATOM 5635 N N . ARG B 1 347 ? 12.906 17.672 -15.938 1 98.38 347 ARG B N 1
ATOM 5636 C CA . ARG B 1 347 ? 11.57 17.234 -15.547 1 98.38 347 ARG B CA 1
ATOM 5637 C C . ARG B 1 347 ? 11.359 17.375 -14.047 1 98.38 347 ARG B C 1
ATOM 5639 O O . ARG B 1 347 ? 10.281 17.781 -13.594 1 98.38 347 ARG B O 1
ATOM 5646 N N . GLY B 1 348 ? 12.406 17.062 -13.242 1 98.69 348 GLY B N 1
ATOM 5647 C CA . GLY B 1 348 ? 12.344 17.281 -11.805 1 98.69 348 GLY B CA 1
ATOM 5648 C C . GLY B 1 348 ? 12.117 18.719 -11.422 1 98.69 348 GLY B C 1
ATOM 5649 O O . GLY B 1 348 ? 11.328 19.031 -10.531 1 98.69 348 GLY B O 1
ATOM 5650 N N . VAL B 1 349 ? 12.773 19.609 -12.102 1 98.81 349 VAL B N 1
ATOM 5651 C CA . VAL B 1 349 ? 12.617 21.047 -11.867 1 98.81 349 VAL B CA 1
ATOM 5652 C C . VAL B 1 349 ? 11.18 21.469 -12.164 1 98.81 349 VAL B C 1
ATOM 5654 O O . VAL B 1 349 ? 10.578 22.234 -11.414 1 98.81 349 VAL B O 1
ATOM 5657 N N . ARG B 1 350 ? 10.609 20.922 -13.188 1 98.81 350 ARG B N 1
ATOM 5658 C CA . ARG B 1 350 ? 9.242 21.25 -13.562 1 98.81 350 ARG B CA 1
ATOM 5659 C C . ARG B 1 350 ? 8.25 20.734 -12.516 1 98.81 350 ARG B C 1
ATOM 5661 O O . ARG B 1 350 ? 7.18 21.312 -12.336 1 98.81 350 ARG B O 1
ATOM 5668 N N . VAL B 1 351 ? 8.602 19.594 -11.828 1 98.94 351 VAL B N 1
ATOM 5669 C CA . VAL B 1 351 ? 7.781 19.156 -10.703 1 98.94 351 VAL B CA 1
ATOM 5670 C C . VAL B 1 351 ? 7.754 20.25 -9.633 1 98.94 351 VAL B C 1
ATOM 5672 O O . VAL B 1 351 ? 6.695 20.562 -9.094 1 98.94 351 VAL B O 1
ATOM 5675 N N . GLY B 1 352 ? 8.93 20.828 -9.336 1 98.88 352 GLY B N 1
ATOM 5676 C CA . GLY B 1 352 ? 8.992 21.938 -8.398 1 98.88 352 GLY B CA 1
ATOM 5677 C C . GLY B 1 352 ? 8.164 23.141 -8.828 1 98.88 352 GLY B C 1
ATOM 5678 O O . GLY B 1 352 ? 7.477 23.75 -8.016 1 98.88 352 GLY B O 1
ATOM 5679 N N . ASP B 1 353 ? 8.203 23.438 -10.117 1 98.88 353 ASP B N 1
ATOM 5680 C CA . ASP B 1 353 ? 7.41 24.547 -10.664 1 98.88 353 ASP B CA 1
ATOM 5681 C C . ASP B 1 353 ? 5.914 24.281 -10.492 1 98.88 353 ASP B C 1
ATOM 5683 O O . ASP B 1 353 ? 5.152 25.188 -10.164 1 98.88 353 ASP B O 1
ATOM 5687 N N . ALA B 1 354 ? 5.516 23.062 -10.742 1 98.94 354 ALA B N 1
ATOM 5688 C CA . ALA B 1 354 ? 4.113 22.688 -10.602 1 98.94 354 ALA B CA 1
ATOM 5689 C C . ALA B 1 354 ? 3.648 22.844 -9.156 1 98.94 354 ALA B C 1
ATOM 5691 O O . ALA B 1 354 ? 2.545 23.344 -8.898 1 98.94 354 ALA B O 1
ATOM 5692 N N . VAL B 1 355 ? 4.504 22.438 -8.25 1 98.94 355 VAL B N 1
ATOM 5693 C CA . VAL B 1 355 ? 4.188 22.562 -6.832 1 98.94 355 VAL B CA 1
ATOM 5694 C C . VAL B 1 355 ? 4.039 24.031 -6.473 1 98.94 355 VAL B C 1
ATOM 5696 O O . VAL B 1 355 ? 3.104 24.422 -5.762 1 98.94 355 VAL B O 1
ATOM 5699 N N . GLN B 1 356 ? 4.93 24.844 -6.973 1 98.81 356 GLN B N 1
ATOM 5700 C CA . GLN B 1 356 ? 4.852 26.281 -6.727 1 98.81 356 GLN B CA 1
ATOM 5701 C C . GLN B 1 356 ? 3.541 26.859 -7.254 1 98.81 356 GLN B C 1
ATOM 5703 O O . GLN B 1 356 ? 2.922 27.703 -6.602 1 98.81 356 GLN B O 1
ATOM 5708 N N . ALA B 1 357 ? 3.16 26.453 -8.422 1 98.88 357 ALA B N 1
ATOM 5709 C CA . ALA B 1 357 ? 1.914 26.922 -9.016 1 98.88 357 ALA B CA 1
ATOM 5710 C C . ALA B 1 357 ? 0.711 26.516 -8.172 1 98.88 357 ALA B C 1
ATOM 5712 O O . ALA B 1 357 ? -0.229 27.297 -8 1 98.88 357 ALA B O 1
ATOM 5713 N N . LEU B 1 358 ? 0.719 25.281 -7.664 1 98.88 358 LEU B N 1
ATOM 5714 C CA . LEU B 1 358 ? -0.365 24.812 -6.809 1 98.88 358 LEU B CA 1
ATOM 5715 C C . LEU B 1 358 ? -0.45 25.641 -5.535 1 98.88 358 LEU B C 1
ATOM 5717 O O . LEU B 1 358 ? -1.54 26.047 -5.125 1 98.88 358 LEU B O 1
ATOM 5721 N N . ILE B 1 359 ? 0.697 25.938 -4.898 1 98.88 359 ILE B N 1
ATOM 5722 C CA . ILE B 1 359 ? 0.759 26.734 -3.68 1 98.88 359 ILE B CA 1
ATOM 5723 C C . ILE B 1 359 ? 0.166 28.125 -3.941 1 98.88 359 ILE B C 1
ATOM 5725 O O . ILE B 1 359 ? -0.633 28.625 -3.146 1 98.88 359 ILE B O 1
ATOM 5729 N N . ALA B 1 360 ? 0.534 28.688 -5.035 1 98.69 360 ALA B N 1
ATOM 5730 C CA . ALA B 1 360 ? 0.029 30 -5.41 1 98.69 360 ALA B CA 1
ATOM 5731 C C . ALA B 1 360 ? -1.48 29.969 -5.629 1 98.69 360 ALA B C 1
ATOM 5733 O O . ALA B 1 360 ? -2.203 30.844 -5.152 1 98.69 360 ALA B O 1
ATOM 5734 N N . GLU B 1 361 ? -1.95 29 -6.359 1 98.5 361 GLU B N 1
ATOM 5735 C CA . GLU B 1 361 ? -3.379 28.875 -6.633 1 98.5 361 GLU B CA 1
ATOM 5736 C C . GLU B 1 361 ? -4.18 28.75 -5.336 1 98.5 361 GLU B C 1
ATOM 5738 O O . GLU B 1 361 ? -5.281 29.281 -5.234 1 98.5 361 GLU B O 1
ATOM 5743 N N . LEU B 1 362 ? -3.625 28.078 -4.34 1 98.69 362 LEU B N 1
ATOM 5744 C CA . LEU B 1 362 ? -4.32 27.828 -3.082 1 98.69 362 LEU B CA 1
ATOM 5745 C C . LEU B 1 362 ? -4.203 29.031 -2.15 1 98.69 362 LEU B C 1
ATOM 5747 O O . LEU B 1 362 ? -4.723 29 -1.031 1 98.69 362 LEU B O 1
ATOM 5751 N N . GLY B 1 363 ? -3.453 30.031 -2.57 1 98.5 363 GLY B N 1
ATOM 5752 C CA . GLY B 1 363 ? -3.303 31.234 -1.756 1 98.5 363 GLY B CA 1
ATOM 5753 C C . GLY B 1 363 ? -2.404 31.031 -0.552 1 98.5 363 GLY B C 1
ATOM 5754 O O . GLY B 1 363 ? -2.596 31.656 0.489 1 98.5 363 GLY B O 1
ATOM 5755 N N . LEU B 1 364 ? -1.383 30.141 -0.676 1 98.5 364 LEU B N 1
ATOM 5756 C CA . LEU B 1 364 ? -0.578 29.766 0.48 1 98.5 364 LEU B CA 1
ATOM 5757 C C . LEU B 1 364 ? 0.847 30.297 0.347 1 98.5 364 LEU B C 1
ATOM 5759 O O . LEU B 1 364 ? 1.688 30.047 1.215 1 98.5 364 LEU B O 1
ATOM 5763 N N . ALA B 1 365 ? 1.1 31.047 -0.742 1 97.81 365 ALA B N 1
ATOM 5764 C CA . ALA B 1 365 ? 2.441 31.594 -0.925 1 97.81 365 ALA B CA 1
ATOM 5765 C C . ALA B 1 365 ? 2.795 32.562 0.195 1 97.81 365 ALA B C 1
ATOM 5767 O O . ALA B 1 365 ? 1.959 33.375 0.614 1 97.81 365 ALA B O 1
ATOM 5768 N N . THR B 1 366 ? 3.996 32.375 0.769 1 96.81 366 THR B N 1
ATOM 5769 C CA . THR B 1 366 ? 4.52 33.25 1.8 1 96.81 366 THR B CA 1
ATOM 5770 C C . THR B 1 366 ? 6.043 33.281 1.773 1 96.81 366 THR B C 1
ATOM 5772 O O . THR B 1 366 ? 6.66 32.719 0.853 1 96.81 366 THR B O 1
ATOM 5775 N N . THR B 1 367 ? 6.637 34.062 2.686 1 97.75 367 THR B N 1
ATOM 5776 C CA . THR B 1 367 ? 8.086 34.219 2.723 1 97.75 367 THR B CA 1
ATOM 5777 C C . THR B 1 367 ? 8.609 34.094 4.152 1 97.75 367 THR B C 1
ATOM 5779 O O . THR B 1 367 ? 7.832 34.156 5.105 1 97.75 367 THR B O 1
ATOM 5782 N N . LEU B 1 368 ? 9.898 33.875 4.211 1 98.12 368 LEU B N 1
ATOM 5783 C CA . LEU B 1 368 ? 10.547 33.812 5.52 1 98.12 368 LEU B CA 1
ATOM 5784 C C . LEU B 1 368 ? 10.422 35.156 6.246 1 98.12 368 LEU B C 1
ATOM 5786 O O . LEU B 1 368 ? 10.242 35.188 7.465 1 98.12 368 LEU B O 1
ATOM 5790 N N . SER B 1 369 ? 10.461 36.219 5.512 1 97.69 369 SER B N 1
ATOM 5791 C CA . SER B 1 369 ? 10.359 37.562 6.102 1 97.69 369 SER B CA 1
ATOM 5792 C C . SER B 1 369 ? 8.977 37.781 6.711 1 97.69 369 SER B C 1
ATOM 5794 O O . SER B 1 369 ? 8.852 38.438 7.758 1 97.69 369 SER B O 1
ATOM 5796 N N . GLU B 1 370 ? 7.977 37.25 6.07 1 97.12 370 GLU B N 1
ATOM 5797 C CA . GLU B 1 370 ? 6.617 37.406 6.586 1 97.12 370 GLU B CA 1
ATOM 5798 C C . GLU B 1 370 ? 6.457 36.656 7.918 1 97.12 370 GLU B C 1
ATOM 5800 O O . GLU B 1 370 ? 5.617 37.031 8.734 1 97.12 370 GLU B O 1
ATOM 5805 N N . TYR B 1 371 ? 7.254 35.656 8.18 1 96.25 371 TYR B N 1
ATOM 5806 C CA . TYR B 1 371 ? 7.234 34.938 9.445 1 96.25 371 TYR B CA 1
ATOM 5807 C C . TYR B 1 371 ? 8.336 35.469 10.375 1 96.25 371 TYR B C 1
ATOM 5809 O O . TYR B 1 371 ? 8.672 34.781 11.359 1 96.25 371 TYR B O 1
ATOM 5817 N N . ARG B 1 372 ? 9.023 36.531 9.992 1 96.62 372 ARG B N 1
ATOM 5818 C CA . ARG B 1 372 ? 9.969 37.281 10.82 1 96.62 372 ARG B CA 1
ATOM 5819 C C . ARG B 1 372 ? 11.211 36.438 11.125 1 96.62 372 ARG B C 1
ATOM 5821 O O . ARG B 1 372 ? 11.758 36.531 12.227 1 96.62 372 ARG B O 1
ATOM 5828 N N . VAL B 1 373 ? 11.555 35.625 10.258 1 97.31 373 VAL B N 1
ATOM 5829 C CA . VAL B 1 373 ? 12.828 34.906 10.375 1 97.31 373 VAL B CA 1
ATOM 5830 C C . VAL B 1 373 ? 13.984 35.875 10.148 1 97.31 373 VAL B C 1
ATOM 5832 O O . VAL B 1 373 ? 14.047 36.562 9.109 1 97.31 373 VAL B O 1
ATOM 5835 N N . PRO B 1 374 ? 14.867 35.938 11.078 1 97.56 374 PRO B N 1
ATOM 5836 C CA . PRO B 1 374 ? 15.992 36.844 10.844 1 97.56 374 PRO B CA 1
ATOM 5837 C C . PRO B 1 374 ? 16.891 36.406 9.703 1 97.56 374 PRO B C 1
ATOM 5839 O O . PRO B 1 374 ? 17.25 35.219 9.633 1 97.56 374 PRO B O 1
ATOM 5842 N N . LYS B 1 375 ? 17.281 37.312 8.906 1 97.06 375 LYS B N 1
ATOM 5843 C CA . LYS B 1 375 ? 18.156 37 7.777 1 97.06 375 LYS B CA 1
ATOM 5844 C C . LYS B 1 375 ? 19.484 36.438 8.258 1 97.06 375 LYS B C 1
ATOM 5846 O O . LYS B 1 375 ? 20.078 35.594 7.594 1 97.06 375 LYS B O 1
ATOM 5851 N N . ASP B 1 376 ? 19.922 36.906 9.383 1 97.19 376 ASP B N 1
ATOM 5852 C CA . ASP B 1 376 ? 21.203 36.5 9.945 1 97.19 376 ASP B CA 1
ATOM 5853 C C . ASP B 1 376 ? 21.156 35.031 10.359 1 97.19 376 ASP B C 1
ATOM 5855 O O . ASP B 1 376 ? 22.203 34.406 10.57 1 97.19 376 ASP B O 1
ATOM 5859 N N . ASP B 1 377 ? 20 34.406 10.43 1 97.38 377 ASP B N 1
ATOM 5860 C CA . ASP B 1 377 ? 19.859 33.031 10.875 1 97.38 377 ASP B CA 1
ATOM 5861 C C . ASP B 1 377 ? 19.953 32.062 9.703 1 97.38 377 ASP B C 1
ATOM 5863 O O . ASP B 1 377 ? 20.016 30.828 9.898 1 97.38 377 ASP B O 1
ATOM 5867 N N . LEU B 1 378 ? 19.984 32.531 8.516 1 97.62 378 LEU B N 1
ATOM 5868 C CA . LEU B 1 378 ? 19.859 31.688 7.332 1 97.62 378 LEU B CA 1
ATOM 5869 C C . LEU B 1 378 ? 21.016 30.672 7.273 1 97.62 378 LEU B C 1
ATOM 5871 O O . LEU B 1 378 ? 20.797 29.516 6.91 1 97.62 378 LEU B O 1
ATOM 5875 N N . LYS B 1 379 ? 22.188 31.094 7.617 1 96.19 379 LYS B N 1
ATOM 5876 C CA . LYS B 1 379 ? 23.344 30.188 7.617 1 96.19 379 LYS B CA 1
ATOM 5877 C C . LYS B 1 379 ? 23.156 29.062 8.648 1 96.19 379 LYS B C 1
ATOM 5879 O O . LYS B 1 379 ? 23.469 27.906 8.375 1 96.19 379 LYS B O 1
ATOM 5884 N N . THR B 1 380 ? 22.688 29.453 9.758 1 95 380 THR B N 1
ATOM 5885 C CA . THR B 1 380 ? 22.438 28.484 10.82 1 95 380 THR B CA 1
ATOM 5886 C C . THR B 1 380 ? 21.344 27.5 10.398 1 95 380 THR B C 1
ATOM 5888 O O . THR B 1 380 ? 21.484 26.297 10.625 1 95 380 THR B O 1
ATOM 5891 N N . ILE B 1 381 ? 20.281 28 9.797 1 95.69 381 ILE B N 1
ATOM 5892 C CA . ILE B 1 381 ? 19.188 27.172 9.312 1 95.69 381 ILE B CA 1
ATOM 5893 C C . ILE B 1 381 ? 19.703 26.203 8.258 1 95.69 381 ILE B C 1
ATOM 5895 O O . ILE B 1 381 ? 19.391 25 8.297 1 95.69 381 ILE B O 1
ATOM 5899 N N . ALA B 1 382 ? 20.5 26.703 7.344 1 96.44 382 ALA B N 1
ATOM 5900 C CA . ALA B 1 382 ? 21.078 25.859 6.297 1 96.44 382 ALA B CA 1
ATOM 5901 C C . ALA B 1 382 ? 21.922 24.75 6.891 1 96.44 382 ALA B C 1
ATOM 5903 O O . ALA B 1 382 ? 21.844 23.594 6.457 1 96.44 382 ALA B O 1
ATOM 5904 N N . SER B 1 383 ? 22.75 25.062 7.859 1 94.12 383 SER B N 1
ATOM 5905 C CA . SER B 1 383 ? 23.625 24.078 8.508 1 94.12 383 SER B CA 1
ATOM 5906 C C . SER B 1 383 ? 22.797 22.984 9.188 1 94.12 383 SER B C 1
ATOM 5908 O O . SER B 1 383 ? 23.156 21.797 9.117 1 94.12 383 SER B O 1
ATOM 5910 N N . HIS B 1 384 ? 21.766 23.344 9.773 1 90.12 384 HIS B N 1
ATOM 5911 C CA . HIS B 1 384 ? 20.891 22.375 10.43 1 90.12 384 HIS B CA 1
ATOM 5912 C C . HIS B 1 384 ? 20.219 21.453 9.414 1 90.12 384 HIS B C 1
ATOM 5914 O O . HIS B 1 384 ? 20.047 20.266 9.68 1 90.12 384 HIS B O 1
ATOM 5920 N N . ALA B 1 385 ? 19.844 22 8.336 1 90.5 385 ALA B N 1
ATOM 5921 C CA . ALA B 1 385 ? 19.062 21.266 7.344 1 90.5 385 ALA B CA 1
ATOM 5922 C C . ALA B 1 385 ? 19.938 20.25 6.621 1 90.5 385 ALA B C 1
ATOM 5924 O O . ALA B 1 385 ? 19.469 19.172 6.23 1 90.5 385 ALA B O 1
ATOM 5925 N N . VAL B 1 386 ? 21.234 20.547 6.461 1 90.94 386 VAL B N 1
ATOM 5926 C CA . VAL B 1 386 ? 22.078 19.672 5.648 1 90.94 386 VAL B CA 1
ATOM 5927 C C . VAL B 1 386 ? 22.797 18.672 6.551 1 90.94 386 VAL B C 1
ATOM 5929 O O . VAL B 1 386 ? 23.328 17.672 6.07 1 90.94 386 VAL B O 1
ATOM 5932 N N . GLY B 1 387 ? 22.703 18.859 7.797 1 81.62 387 GLY B N 1
ATOM 5933 C CA . GLY B 1 387 ? 23.328 17.922 8.727 1 81.62 387 GLY B CA 1
ATOM 5934 C C . GLY B 1 387 ? 24.844 17.875 8.586 1 81.62 387 GLY B C 1
ATOM 5935 O O . GLY B 1 387 ? 25.516 18.891 8.719 1 81.62 387 GLY B O 1
ATOM 5936 N N . LYS B 1 388 ? 25.484 16.703 8.086 1 77 388 LYS B N 1
ATOM 5937 C CA . LYS B 1 388 ? 26.922 16.391 8.078 1 77 388 LYS B CA 1
ATOM 5938 C C . LYS B 1 388 ? 27.609 17.062 6.891 1 77 388 LYS B C 1
ATOM 5940 O O . LYS B 1 388 ? 28.844 17.141 6.852 1 77 388 LYS B O 1
ATOM 5945 N N . ASP B 1 389 ? 26.688 17.516 5.992 1 80.56 389 ASP B N 1
ATOM 5946 C CA . ASP B 1 389 ? 27.297 18.172 4.84 1 80.56 389 ASP B CA 1
ATOM 5947 C C . ASP B 1 389 ? 27.844 19.547 5.215 1 80.56 389 ASP B C 1
ATOM 5949 O O . ASP B 1 389 ? 27.094 20.391 5.715 1 80.56 389 ASP B O 1
ATOM 5953 N N . GLY B 1 390 ? 29.109 19.812 5.145 1 81.62 390 GLY B N 1
ATOM 5954 C CA . GLY B 1 390 ? 29.781 21.031 5.57 1 81.62 390 GLY B CA 1
ATOM 5955 C C . GLY B 1 390 ? 29.5 22.203 4.656 1 81.62 390 GLY B C 1
ATOM 5956 O O . GLY B 1 390 ? 28.859 22.062 3.615 1 81.62 390 GLY B O 1
ATOM 5957 N N . PRO B 1 391 ? 29.891 23.344 5.051 1 87.25 391 PRO B N 1
ATOM 5958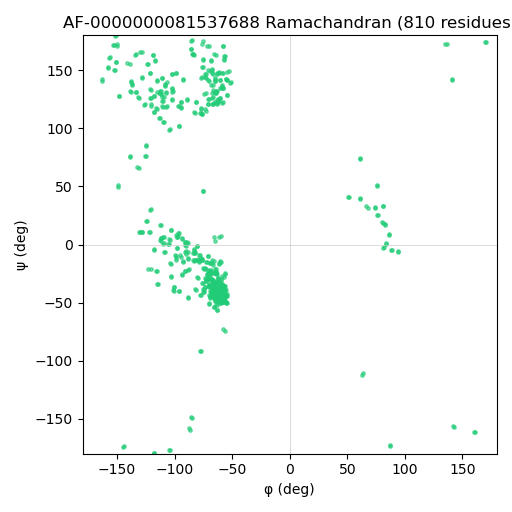 C CA . PRO B 1 391 ? 29.609 24.609 4.367 1 87.25 391 PRO B CA 1
ATOM 5959 C C . PRO B 1 391 ? 30.156 24.656 2.941 1 87.25 391 PRO B C 1
ATOM 5961 O O . PRO B 1 391 ? 29.688 25.453 2.119 1 87.25 391 PRO B O 1
ATOM 5964 N N . GLU B 1 392 ? 31 23.781 2.607 1 89.69 392 GLU B N 1
ATOM 5965 C CA . GLU B 1 392 ? 31.594 23.812 1.278 1 89.69 392 GLU B CA 1
ATOM 5966 C C . GLU B 1 392 ? 30.891 22.844 0.33 1 89.69 392 GLU B C 1
ATOM 5968 O O . GLU B 1 392 ? 31.125 22.859 -0.878 1 89.69 392 GLU B O 1
ATOM 5973 N N . SER B 1 393 ? 30.016 22.172 0.816 1 93.19 393 SER B N 1
ATOM 5974 C CA . SER B 1 393 ? 29.344 21.172 -0.007 1 93.19 393 SER B CA 1
ATOM 5975 C C . SER B 1 393 ? 28.359 21.828 -0.975 1 93.19 393 SER B C 1
ATOM 5977 O O . SER B 1 393 ? 27.859 22.922 -0.716 1 93.19 393 SER B O 1
ATOM 5979 N N . GLU B 1 394 ? 28.125 21.172 -2.072 1 95.19 394 GLU B N 1
ATOM 5980 C CA . GLU B 1 394 ? 27.125 21.594 -3.059 1 95.19 394 GLU B CA 1
ATOM 5981 C C . GLU B 1 394 ? 25.75 21.734 -2.422 1 95.19 394 GLU B C 1
ATOM 5983 O O . GLU B 1 394 ? 25.031 22.703 -2.697 1 95.19 394 GLU B O 1
ATOM 5988 N N . LYS B 1 395 ? 25.422 20.844 -1.613 1 94.75 395 LYS B N 1
ATOM 5989 C CA . LYS B 1 395 ? 24.109 20.844 -0.969 1 94.75 395 LYS B CA 1
ATOM 5990 C C . LYS B 1 395 ? 23.938 22.047 -0.054 1 94.75 395 LYS B C 1
ATOM 5992 O O . LYS B 1 395 ? 22.891 22.703 -0.073 1 94.75 395 LYS B O 1
ATOM 5997 N N . TYR B 1 396 ? 24.969 22.328 0.736 1 96.38 396 TYR B N 1
ATOM 5998 C CA . TYR B 1 396 ? 24.875 23.484 1.629 1 96.38 396 TYR B CA 1
ATOM 5999 C C . TYR B 1 396 ? 24.703 24.781 0.839 1 96.38 396 TYR B C 1
ATOM 6001 O O . TYR B 1 396 ? 23.844 25.594 1.163 1 96.38 396 TYR B O 1
ATOM 6009 N N . LYS B 1 397 ? 25.531 24.969 -0.148 1 97.44 397 LYS B N 1
ATOM 6010 C CA . LYS B 1 397 ? 25.453 26.172 -0.971 1 97.44 397 LYS B CA 1
ATOM 6011 C C . LYS B 1 397 ? 24.078 26.297 -1.637 1 97.44 397 LYS B C 1
ATOM 6013 O O . LYS B 1 397 ? 23.516 27.391 -1.708 1 97.44 397 LYS B O 1
ATOM 6018 N N . GLY B 1 398 ? 23.625 25.156 -2.105 1 97.81 398 GLY B N 1
ATOM 6019 C CA . 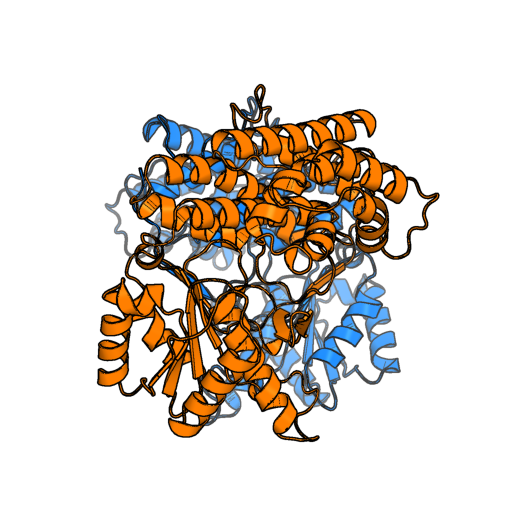GLY B 1 398 ? 22.297 25.141 -2.699 1 97.81 398 GLY B CA 1
ATOM 6020 C C . GLY B 1 398 ? 21.203 25.5 -1.718 1 97.81 398 GLY B C 1
ATOM 6021 O O . GLY B 1 398 ? 20.281 26.25 -2.057 1 97.81 398 GLY B O 1
ATOM 6022 N N . VAL B 1 399 ? 21.281 24.984 -0.514 1 97.94 399 VAL B N 1
ATOM 6023 C CA . VAL B 1 399 ? 20.281 25.219 0.51 1 97.94 399 VAL B CA 1
ATOM 6024 C C . VAL B 1 399 ? 20.312 26.688 0.926 1 97.94 399 VAL B C 1
ATOM 6026 O O . VAL B 1 399 ? 19.266 27.312 1.136 1 97.94 399 VAL B O 1
ATOM 6029 N N . LEU B 1 400 ? 21.516 27.234 1.09 1 97.69 400 LEU B N 1
ATOM 6030 C CA . LEU B 1 400 ? 21.625 28.641 1.428 1 97.69 400 LEU B CA 1
ATOM 6031 C C . LEU B 1 400 ? 20.969 29.516 0.351 1 97.69 400 LEU B C 1
ATOM 6033 O O . LEU B 1 400 ? 20.234 30.453 0.663 1 97.69 400 LEU B O 1
ATOM 6037 N N . ALA B 1 401 ? 21.266 29.234 -0.879 1 98.12 401 ALA B N 1
ATOM 6038 C CA . ALA B 1 401 ? 20.656 29.969 -1.991 1 98.12 401 ALA B CA 1
ATOM 6039 C C . ALA B 1 401 ? 19.141 29.828 -1.985 1 98.12 401 ALA B C 1
ATOM 6041 O O . ALA B 1 401 ? 18.422 30.781 -2.279 1 98.12 401 ALA B O 1
ATOM 6042 N N . LEU B 1 402 ? 18.734 28.594 -1.732 1 98.38 402 LEU B N 1
ATOM 6043 C CA . LEU B 1 402 ? 17.297 28.312 -1.606 1 98.38 402 LEU B CA 1
ATOM 6044 C C . LEU B 1 402 ? 16.656 29.203 -0.548 1 98.38 402 LEU B C 1
ATOM 6046 O O . LEU B 1 402 ? 15.625 29.828 -0.793 1 98.38 402 LEU B O 1
ATOM 6050 N N . LEU B 1 403 ? 17.234 29.281 0.626 1 98.38 403 LEU B N 1
ATOM 6051 C CA . LEU B 1 403 ? 16.703 30.078 1.729 1 98.38 403 LEU B CA 1
ATOM 6052 C C . LEU B 1 403 ? 16.672 31.562 1.363 1 98.38 403 LEU B C 1
ATOM 6054 O O . LEU B 1 403 ? 15.703 32.25 1.672 1 98.38 403 LEU B O 1
ATOM 6058 N N . GLU B 1 404 ? 17.672 32 0.712 1 98.31 404 GLU B N 1
ATOM 6059 C CA . GLU B 1 404 ? 17.703 33.406 0.248 1 98.31 404 GLU B CA 1
ATOM 6060 C C . GLU B 1 404 ? 16.594 33.656 -0.762 1 98.31 404 GLU B C 1
ATOM 6062 O O . GLU B 1 404 ? 16 34.75 -0.767 1 98.31 404 GLU B O 1
ATOM 6067 N N . GLY B 1 405 ? 16.328 32.688 -1.566 1 98.06 405 GLY B N 1
ATOM 6068 C CA . GLY B 1 405 ? 15.328 32.812 -2.611 1 98.06 405 GLY B CA 1
ATOM 6069 C C . GLY B 1 405 ? 13.914 32.906 -2.072 1 98.06 405 GLY B C 1
ATOM 6070 O O . GLY B 1 405 ? 13.039 33.531 -2.701 1 98.06 405 GLY B O 1
ATOM 6071 N N . ILE B 1 406 ? 13.672 32.312 -0.924 1 97.88 406 ILE B N 1
ATOM 6072 C CA . ILE B 1 406 ? 12.305 32.281 -0.403 1 97.88 406 ILE B CA 1
ATOM 6073 C C . ILE B 1 406 ? 12.172 33.312 0.722 1 97.88 406 ILE B C 1
ATOM 6075 O O . ILE B 1 406 ? 11.172 33.312 1.449 1 97.88 406 I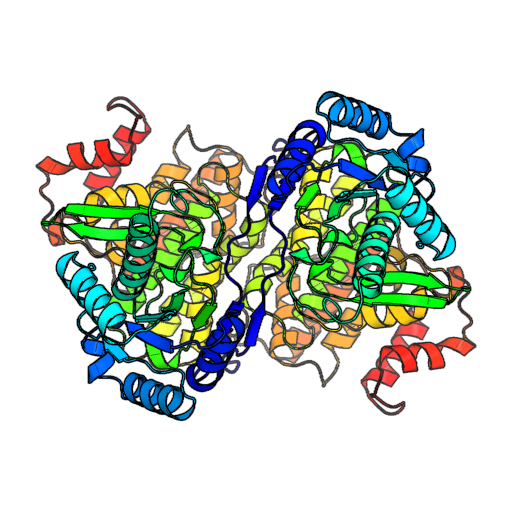LE B O 1
ATOM 6079 N N . TYR B 1 407 ? 13.148 34.219 0.882 1 97.69 407 TYR B N 1
ATOM 6080 C CA . TYR B 1 407 ? 13.117 35.25 1.918 1 97.69 407 TYR B CA 1
ATOM 6081 C C . TYR B 1 407 ? 12.164 36.375 1.536 1 97.69 407 TYR B C 1
ATOM 6083 O O . TYR B 1 407 ? 11.453 36.906 2.389 1 97.69 407 TYR B O 1
#

Solvent-accessible surface area (backbone atoms only — not comparable to full-atom values): 41010 Å² total; per-residue (Å²): 118,55,75,53,66,66,54,70,48,38,49,58,62,45,46,35,41,35,37,16,72,68,36,55,79,59,51,49,61,53,52,53,65,67,68,77,56,94,75,51,18,25,28,36,30,20,32,49,62,55,55,72,72,34,72,56,52,57,50,50,49,53,55,29,47,77,67,63,34,53,41,48,76,41,43,64,41,42,87,62,20,34,52,68,40,39,49,51,47,46,50,49,34,62,74,52,63,31,60,30,38,33,16,38,31,46,52,31,25,40,19,34,47,34,46,46,26,50,52,53,29,58,65,72,36,78,92,46,48,85,56,86,55,54,83,66,36,54,50,35,36,32,32,51,33,47,34,62,58,52,62,39,37,37,56,23,59,29,28,53,94,83,37,77,45,70,53,74,41,70,63,44,23,25,33,30,39,40,44,26,27,64,66,30,54,78,42,55,63,70,59,41,53,27,15,42,42,31,20,49,45,40,18,56,29,48,41,52,20,82,79,51,53,77,74,50,43,37,28,17,42,39,18,45,30,39,44,71,53,33,51,64,50,30,67,78,38,62,77,42,51,37,49,43,34,51,40,49,45,27,32,47,35,16,52,55,64,47,58,67,84,76,74,54,36,64,31,56,36,40,27,62,54,41,18,69,80,52,72,40,56,68,23,52,31,30,55,56,33,32,29,58,36,37,32,48,51,36,65,40,86,82,50,48,70,67,28,40,45,38,42,22,54,43,35,42,38,36,51,71,76,50,28,79,75,58,42,45,65,75,70,54,82,64,41,87,72,86,78,47,70,68,56,30,25,52,36,14,32,48,39,13,51,21,48,46,48,50,35,50,75,71,67,55,67,68,39,42,50,81,56,65,50,59,76,87,44,45,65,59,43,29,45,61,38,48,54,86,52,48,83,81,34,69,64,32,51,49,43,41,52,45,54,62,72,40,69,118,55,76,52,66,66,53,69,48,38,48,57,62,47,46,36,41,36,37,16,72,68,36,54,78,59,49,49,60,52,52,53,65,68,69,77,57,93,74,50,17,27,28,36,30,20,32,48,64,55,57,71,71,34,74,56,52,57,50,50,47,53,55,29,47,76,68,64,33,52,42,47,75,41,43,64,40,42,88,60,19,33,51,68,40,40,50,52,47,45,50,49,33,62,73,52,61,33,62,29,36,35,17,37,31,45,50,31,24,41,20,34,46,32,47,44,26,50,54,53,29,57,65,72,35,77,91,46,47,86,57,84,55,56,84,66,35,56,50,34,35,32,32,50,33,47,33,62,57,52,62,39,38,35,56,22,58,29,26,52,95,83,36,80,46,70,52,74,42,68,63,45,24,26,34,32,41,41,44,27,27,66,66,31,56,79,43,54,63,68,57,41,54,27,15,41,43,30,20,51,44,40,17,56,28,48,41,53,18,83,80,50,54,78,76,50,44,36,28,17,43,39,18,44,31,39,44,72,53,33,52,62,49,30,68,78,39,62,78,42,50,38,49,43,36,50,41,51,46,26,32,46,35,17,51,55,64,49,59,66,83,78,75,52,37,63,30,56,36,40,27,62,53,42,18,70,80,51,72,40,56,67,22,51,32,32,54,56,32,33,28,58,37,36,34,47,51,36,64,41,86,82,51,47,71,68,29,39,45,38,40,24,54,43,37,43,37,35,52,72,77,52,28,79,75,59,41,45,64,76,71,54,81,65,41,85,72,85,79,47,69,68,56,30,27,53,36,14,31,48,38,13,51,22,48,45,48,52,35,49,74,70,70,54,68,67,37,41,50,81,57,64,51,58,73,85,46,46,64,58,42,28,45,62,38,49,55,88,51,48,83,82,34,70,65,31,49,49,43,40,51,47,53,62,71,41,69

Foldseek 3Di:
DDDDADDDFADFLAAEEAEDAPCCLPVVVVLQVPPPDPQAEEEEEEAPCLVPVPCVVVVSQVSCVVVNNYQYYDHHQDPQRAPVSLVVSLVSCVVRVHQAYEYEEAQRSLLSQLVSQVVQLCVVDDVRPPDLPLVSTRAYEYEYLALQPSLQAQKHWHDYPLDIDIDGGSSSRHRYYYYHLQSNLPPDLLRRLLSLLNLLLLLLLLLQFPSRDPVLLVLSLLLNLLSLPLSLVCVVVVNDSVSSRSSNVSSCSSRHHTHDDDDRFLLVLLLVLCPSVLPNDSSLSSLLAVLLRQLLLLPDPPRDPSSLQSLLQSLLSNDPPLNPDRDDGDDDRPDDDPQDSVNSSVSSNSSSSSSNVSCVSSVSQDAPVVSPNDPVCLLVSLCSSVPPQDCPDSSSVSSSVSNVVRD/DDPDADDDFADFLAAEEAEDAPCCLPVVVVLQVPPPDPQAEEEEEEAPCLVPVPCVVVVSQVSCVVVNNYQYYDHHQDPQRAPVSLVVSLVSCVVRVHQAYEYEEAQRSLLSQLVSQVVQLCVVDDVRPPDLPLVSTRAYEYEYLALQPSLQAQKHWHDYPLHIDIDGGSSSRHRYYYYHLQSNLPPDLLRRLLSLLNLLLLLLLLLQFPSRDPVLLVLSLLLNLLSLPLSLVCVVVVNDSVSSRSSNVSSCSSRHHTHDDDDRFLLVLLLVLCPSVLPNDSSLSSLLAVLLRQLLLLPDPPRDPSSLQSLLQSLLSNDPPLNPDRDDHDDDRVDDDPQDSVNSSVSSNSSSSSSNVSCVSSVSQDAPVVSPNDPVCLLVSLCSSVPPQDCPDSSSVSSSVSNVVRD

InterPro domains:
  IPR001670 Alcohol dehydrogenase, iron-type/glycerol dehydrogenase GldA [PF00465] (17-180)
  IPR018211 Alcohol dehydrogenase, iron-type, conserved site [PS00060] (265-285)
  IPR039697 Iron-type alcohol dehydrogenase-like [PTHR11496] (15-389)
  IPR056798 Fe-containing alcohol dehydrogenase-like, C-terminal [PF25137] (194-398)

Organism: NCBI:txid157183